Protein 8E04 (pdb70)

Organism: Homo sapiens (NCBI:txid9606)

B-factor: mean 88.17, std 40.88, range [30.74, 184.51]

Sequence (1343 aa):
KLQELDISDNKLTELPALFLHSFKSLNSLNVSRNNLKVFPDPWACPLKCCKASRNALECLPDKMAVFWKNHLKDVDFSENALKEVPLGLFQLDALMFLRLQGNQLAALPPQEKWTCRQLKTLDLSRNQLGVLEFPAFLSESLEVLCLNDNHLDTVPPSVCLLKSLSELYLGNNPGLRELPPELGQLGNLWQLDTEDLTISNVPAEIQKEGPKAMLSYLRAQLRKAEKCKLMKMIIVGPPRQGKSTLLEILQTGRAPQVVHGEATIRTTKWELQRPVESVEFNVWDIGGPASMATVNQCFFTDKALYVVVWNLALGEEAVANLQFWLLNIEAKAPNAVVLVVGTHLDLIVERIATLRAYVLALCRSPSGSRATGFPDITFKHLHEISCKSLEGQEGLRQLIFHVTCSMKDCQRLAGRLIPRSYLSLQEAVLAEQQRRSRDDDVQYLTDRQLEQLVEQTPDNDIKDYEDLQSAISFLIETGTLLHFYFLDPIWLSECLQRIFNIKKNGVIRAEDLRMLLVGTGFTQQTEEQYFQFLAKFEIALPVANDSYLLPHLLPSKPNTIQRVFKMSFVPVGFWQRFIARMLISLAEMDYSFTGNQRNRCSTFRVKRNQTIYWQEGLLVTFDGGYLSVESSDVNWKKKKSGGMKIVCQSEVRDFSAMAFITDHVNSLIDQWFPALTATESDGTPLMEQYVPCPVCEVQYFDMEDCVLTAIERDFISCPRHPDLPVPLQELVPELFMTDFPARLFLENSKLEHSEDEGSVLGQGGSGTVIYRARYQGQPVAVKRFHIDTMLRHLRATDAMKNFSEFRQEASMLHALQHPCIVALIGISIHPLCFALELAPLSSLNTVLSFIPLGHMLTQKIAYQIASGLAYLHKKNIIFCDLKSDNILVWSLDVKEHINIKLSDYGYDEKVDMFSYGMVLYELLSGQRAKKLSKGIRPVLGQPEEVQFRRLQALMMECWDTKPEKRPLALSVVSQMKDPTFATFMYELCCGKQTAFFSSQGQEYTVVFWDGKEESRNYTVVNTEKGLMEVQRMCCPGMKVSCQLQVQRSLWTATEDQKIYIYTLKPLNTPQQALDTPAVVTCFLAVPVSYLVLAGLADGLVAVFPVVRGTPKDSCSYLCSHTANRSKFSIADEDARQNPYPVKAMEVVNSGSEVWYSNGPGLLVIDCASLEICRRLEPYMAPSMVTSVVCSSEGRGEEVVWCLDDKANSLVMYHSTTYQLCARYFCGVPSPLRDMFPVRPQHLQAVKILAVRDLIWVPRRGGDVIVIGLEKDSGAQRGRVIAVLKARELTPHGVLVDAAVVAKDTVVCTFENENTEWCLAVWRGWGAREFDIFYQSYEELGRL

Radius of gyration: 42.94 Å; Cα contacts (8 Å, |Δi|>4): 2951; chains: 1; bounding box: 67×86×135 Å

Nearest PDB structures (foldseek):
  8e04-assembly1_A  TM=1.001E+00  e=0.000E+00  Homo sapiens
  8e06-assembly1_A  TM=9.915E-01  e=0.000E+00  Homo sapiens
  2ew1-assembly1_A  TM=8.074E-01  e=2.395E-07  Homo sapiens
  5lpn-assembly1_C  TM=7.850E-01  e=1.835E-06  Homo sapiens
  1z2c-assembly2_C-3  TM=7.187E-01  e=4.063E-06  Homo sapiens

InterPro domains:
  IPR000719 Protein kinase domain [PF00069] (1245-1517)
  IPR000719 Protein kinase domain [PS50011] (1242-1525)
  IPR000719 Protein kinase domain [SM00220] (1242-1525)
  IPR001611 Leucine-rich repeat [PF00560] (381-399)
  IPR001611 Leucine-rich repeat [PS51450] (303-324)
  IPR001611 Leucine-rich repeat [PS51450] (381-402)
  IPR001611 Leucine-rich repeat [PS51450] (549-570)
  IPR002110 Ankyrin repeat [SM00248] (119-148)
  IPR002110 Ankyrin repeat [SM00248] (152-182)
  IPR002110 Ankyrin repeat [SM00248] (193-223)
  IPR003591 Leucine-rich repeat, typical subtype [SM00369] (278-300)
  IPR003591 Leucine-rich repeat, typical subtype [SM00369] (301-324)
  IPR003591 Leucine-rich repeat, typical subtype [SM00369] (328-351)
  IPR003591 Leucine-rich repeat, typical subtype [SM00369] (379-401)
  IPR003591 Leucine-rich repeat, typical subtype [SM00369] (403-427)
  IPR003591 Leucine-rich repeat, typical subtype [SM00369] (472-493)
  IPR003591 Leucine-rich repeat, typical subtype [SM00369] (548-569)
  IPR003591 Leucine-rich repeat, typical subtype [SM00369] (570-594)
  IPR011009 Protein kinase-like domain superfamily [SSF56112] (1234-1518)
  IPR020859 Roc domain [PS51424] (632-826)

Solvent-accessible surface area: 60478 Å² total; per-residue (Å²): 181,63,93,104,20,101,40,51,126,103,186,8,64,122,7,70,22,154,131,4,54,69,25,143,45,0,49,18,0,32,0,14,168,21,74,0,121,94,6,0,68,3,9,54,6,60,0,106,12,0,62,0,26,125,8,23,0,102,82,18,34,90,63,2,16,87,65,0,98,92,80,2,99,29,0,28,2,8,71,11,32,2,106,124,11,6,46,4,2,0,56,0,69,23,0,48,95,0,70,2,33,13,8,90,1,59,64,25,19,72,54,131,118,7,44,0,118,89,0,69,24,3,22,0,2,115,3,91,0,25,68,5,125,9,0,59,42,1,11,147,16,0,81,38,0,11,0,35,59,12,121,9,92,42,5,0,96,19,0,18,98,0,102,38,0,34,28,11,68,8,0,59,0,98,26,0,155,77,7,26,39,82,3,0,63,0,61,79,7,148,68,24,30,31,120,102,19,73,15,93,35,6,55,67,114,31,71,168,97,10,31,118,22,4,6,57,44,0,76,21,62,57,23,165,23,80,113,19,65,23,5,0,0,0,0,1,5,16,86,202,9,19,16,28,28,0,13,36,0,1,68,58,13,158,51,32,133,115,76,98,55,145,35,12,4,82,58,42,135,5,101,4,121,127,100,63,104,42,1,62,0,28,0,3,9,6,16,19,58,67,52,2,16,6,6,6,4,24,2,11,16,60,46,1,0,0,1,0,0,3,17,0,44,85,7,75,92,0,1,46,75,0,44,41,25,0,4,4,0,29,47,70,1,87,78,17,17,2,0,0,0,0,7,54,26,64,106,73,146,132,86,27,63,60,1,65,57,99,0,26,58,33,1,66,26,117,96,39,67,110,7,112,30,8,2,62,0,36,136,150,31,10,34,18,2,0,37,132,80,40,104,27,16,131,28,0,77,93,19,0,4,99,6,0,29,67,33,132,67,108,136,92,3,5,9,33,94,11,20,80,4,20,41,13,0,15,92,25,0,67,55,18,36,92,102,21,53,192,76,137,53,30,7,41,0,38,88,144,61,1,68,82,34,4,120,146,18,106,143,3,49,4,156,105,152,110,28,23,58,42,0,5,52,8,0,36,24,0,9,10,1,5,107,57,46,10,11,19,10,64,32,0,3,89,0,2,45,100,1,45,98,30,177,157,92,0,53,13,121,0,98,81,0,66,131,91,2,101,43,19,51,18,58,114,134,38,40,114,52,6,16,109,11,0,36,108,5,16,9,0,27,77,24,95,97,92,5,24,4,0,6,29,41,11,42,85,159,122,122,59,10,65,6,10,0,16,2,43,46,79,6,71,26,1,22,36,16,1,0,0,37,0,15,42,14,1,42,100,51,104,57,3,6,16,29,48,165,140,52,138,20,13,12,3,186,34,126,67,83,101,29,62,46,32,58,68,0,1,61,0,23,13,81,43,6,104,1,13,0,72,39,50,95,22,70,60,166,178,111,147,21,22,3,1,84,0,36,0,53,4,121,117,106,44,6,6,0,3,3,2,0,4,50,30,1,59,39,0,9,99,93,22,4,20,2,6,76,17,30,64,31,86,32,45,26,2,30,29,31,9,1,23,4,64,77,35,184,127,32,49,15,34,3,31,56,0,0,30,18,0,29,134,161,43,108,28,50,0,107,153,24,87,117,116,70,1,38,0,87,70,0,3,6,20,5,10,12,44,42,20,59,93,181,6,58,15,100,76,95,112,19,106,47,60,101,81,144,56,30,48,46,13,110,18,47,35,60,3,31,0,17,115,2,124,27,123,56,119,73,4,0,0,7,53,9,68,80,137,93,127,119,90,58,122,98,4,71,49,0,39,136,23,6,38,46,0,7,28,17,0,24,12,9,63,40,6,124,36,20,0,2,6,33,25,51,0,0,6,17,50,38,14,0,1,0,2,61,33,11,101,66,56,11,0,78,95,43,42,156,67,19,66,32,33,22,25,10,0,2,6,0,0,17,1,0,1,13,0,0,17,40,0,27,165,84,111,2,20,0,28,45,1,80,5,51,6,0,8,0,58,23,69,71,48,113,91,68,35,0,0,20,0,0,12,6,45,120,99,57,50,61,1,1,34,29,0,0,40,0,0,15,3,0,0,30,10,133,162,93,172,68,38,97,124,38,92,51,18,133,28,23,114,24,42,74,3,24,0,65,22,0,28,40,4,0,101,84,0,5,45,80,148,68,146,142,27,17,102,3,121,54,0,20,72,62,0,143,61,15,11,0,0,0,0,8,0,24,9,79,10,21,134,1,59,20,21,26,35,10,163,22,92,70,15,3,0,0,0,3,24,18,141,79,136,55,10,18,2,2,9,0,22,1,88,119,5,102,53,114,39,108,109,59,69,1,80,28,59,62,2,41,13,17,16,28,4,69,134,7,0,0,1,0,3,74,57,63,74,0,58,4,9,40,30,189,97,1,95,101,52,109,78,69,7,93,11,78,19,47,1,47,24,23,15,37,0,93,110,90,66,19,0,0,0,0,1,40,82,2,36,0,0,5,0,61,3,60,182,0,71,10,107,118,75,31,53,108,15,45,1,39,81,4,0,141,83,109,64,102,6,65,95,162,38,43,70,11,61,105,21,39,0,105,14,15,47,28,0,60,118,10,47,16,0,0,0,2,2,3,1,0,0,0,0,0,44,23,96,76,60,69,1,58,107,30,8,86,2,15,157,38,91,12,57,0,34,5,8,20,21,15,64,115,53,259,63,96,28,8,0,3,0,0,0,60,118,48,13,12,0,1,1,6,22,1,79,57,49,93,54,4,6,113,19,108,3,8,27,116,84,8,101,117,48,75,13,102,10,186,117,154,117,43,43,2,31,82,3,10,38,3,101,61,4,3,0,0,0,6,86,32,10,18,0,2,0,0,4,62,54,165,60,119,78,55,77,70,0,62,1,24,0,34,0,114,9,156,36,6,103,113,46,32,48,3,47,39,1,14,39,6,20,178,70,6,0,0,2,0,8,56,24,158,108,60,80,10,5,0,1,0,4,41,3,15,0,33,153,36,0,85,16,2,58,70,7,12,77,44,12,67,182,107

GO terms:
  GO:0005515 protein binding (F, IPI)
  GO:0090263 positive regulation of canonical Wnt signaling pathway (P, IGI)
  GO:0042802 identical protein binding (F, IPI)
  GO:0005829 cytosol (C, IDA)

Structure (mmCIF, N/CA/C/O backbone):
data_8E04
#
_entry.id   8E04
#
_cell.length_a   1.00
_cell.length_b   1.00
_cell.length_c   1.00
_cell.angle_alpha   90.00
_cell.angle_beta   90.00
_cell.angle_gamma   90.00
#
_symmetry.space_group_name_H-M   'P 1'
#
loop_
_entity.id
_entity.type
_entity.pdbx_description
1 polymer 'Leucine-rich repeat serine/threonine-protein kinase 1'
2 non-polymer "GUANOSINE-5'-DIPHOSPHATE"
#
loop_
_atom_site.group_PDB
_atom_site.id
_atom_site.type_symbol
_atom_site.label_atom_id
_atom_site.label_alt_id
_atom_site.label_comp_id
_atom_site.label_asym_id
_atom_site.label_entity_id
_atom_site.label_seq_id
_atom_site.pdbx_PDB_ins_code
_atom_site.Cartn_x
_atom_site.Cartn_y
_atom_site.Cartn_z
_atom_site.occupancy
_atom_site.B_iso_or_equiv
_atom_site.auth_seq_id
_atom_site.auth_comp_id
_atom_site.auth_asym_id
_atom_site.auth_atom_id
_atom_site.pdbx_PDB_model_num
ATOM 1 N N . LYS A 1 362 ? 163.204 147.491 204.809 1.00 175.46 381 LYS A N 1
ATOM 2 C CA . LYS A 1 362 ? 163.181 148.943 204.690 1.00 175.46 381 LYS A CA 1
ATOM 3 C C . LYS A 1 362 ? 164.078 149.382 203.530 1.00 175.46 381 LYS A C 1
ATOM 4 O O . LYS A 1 362 ? 163.868 150.444 202.945 1.00 175.46 381 LYS A O 1
ATOM 10 N N . LEU A 1 363 ? 165.075 148.563 203.202 1.00 178.94 382 LEU A N 1
ATOM 11 C CA . LEU A 1 363 ? 165.991 148.896 202.120 1.00 178.94 382 LEU A CA 1
ATOM 12 C C . LEU A 1 363 ? 165.243 148.982 200.795 1.00 178.94 382 LEU A C 1
ATOM 13 O O . LEU A 1 363 ? 164.307 148.219 200.539 1.00 178.94 382 LEU A O 1
ATOM 18 N N . GLN A 1 364 ? 165.664 149.927 199.953 1.00 180.67 383 GLN A N 1
ATOM 19 C CA . GLN A 1 364 ? 165.050 150.139 198.647 1.00 180.67 383 GLN A CA 1
ATOM 20 C C . GLN A 1 364 ? 165.856 149.508 197.518 1.00 180.67 383 GLN A C 1
ATOM 21 O O . GLN A 1 364 ? 165.273 148.944 196.585 1.00 180.67 383 GLN A O 1
ATOM 27 N N . GLU A 1 365 ? 167.184 149.591 197.581 1.00 179.52 384 GLU A N 1
ATOM 28 C CA . GLU A 1 365 ? 168.068 149.058 196.548 1.00 179.52 384 GLU A CA 1
ATOM 29 C C . GLU A 1 365 ? 169.075 148.128 197.209 1.00 179.52 384 GLU A C 1
ATOM 30 O O . GLU A 1 365 ? 169.819 148.549 198.100 1.00 179.52 384 GLU A O 1
ATOM 36 N N . LEU A 1 366 ? 169.100 146.872 196.768 1.00 176.17 385 LEU A N 1
ATOM 37 C CA . LEU A 1 366 ? 170.014 145.856 197.286 1.00 176.17 385 LEU A CA 1
ATOM 38 C C . LEU A 1 366 ? 170.948 145.457 196.148 1.00 176.17 385 LEU A C 1
ATOM 39 O O . LEU A 1 366 ? 170.502 144.943 195.118 1.00 176.17 385 LEU A O 1
ATOM 44 N N . ASP A 1 367 ? 172.243 145.694 196.340 1.00 168.84 386 ASP A N 1
ATOM 45 C CA . ASP A 1 367 ? 173.267 145.410 195.337 1.00 168.84 386 ASP A CA 1
ATOM 46 C C . ASP A 1 367 ? 174.308 144.489 195.965 1.00 168.84 386 ASP A C 1
ATOM 47 O O . ASP A 1 367 ? 175.257 144.955 196.602 1.00 168.84 386 ASP A O 1
ATOM 52 N N . ILE A 1 368 ? 174.125 143.184 195.781 1.00 168.65 387 ILE A N 1
ATOM 53 C CA . ILE A 1 368 ? 175.083 142.173 196.219 1.00 168.65 387 ILE A CA 1
ATOM 54 C C . ILE A 1 368 ? 175.704 141.605 194.951 1.00 168.65 387 ILE A C 1
ATOM 55 O O . ILE A 1 368 ? 175.063 140.838 194.223 1.00 168.65 387 ILE A O 1
ATOM 60 N N . SER A 1 369 ? 176.950 141.982 194.678 1.00 165.28 388 SER A N 1
ATOM 61 C CA . SER A 1 369 ? 177.635 141.536 193.476 1.00 165.28 388 SER A CA 1
ATOM 62 C C . SER A 1 369 ? 179.133 141.530 193.734 1.00 165.28 388 SER A C 1
ATOM 63 O O . SER A 1 369 ? 179.656 142.349 194.494 1.00 165.28 388 SER A O 1
ATOM 66 N N . ASP A 1 370 ? 179.819 140.593 193.081 1.00 167.17 389 ASP A N 1
ATOM 67 C CA . ASP A 1 370 ? 181.263 140.429 193.227 1.00 167.17 389 ASP A CA 1
ATOM 68 C C . ASP A 1 370 ? 181.629 140.231 194.698 1.00 167.17 389 ASP A C 1
ATOM 69 O O . ASP A 1 370 ? 182.398 140.992 195.288 1.00 167.17 389 ASP A O 1
ATOM 74 N N . ASN A 1 371 ? 181.047 139.195 195.298 1.00 165.79 390 ASN A N 1
ATOM 75 C CA . ASN A 1 371 ? 181.252 138.911 196.710 1.00 165.79 390 ASN A CA 1
ATOM 76 C C . ASN A 1 371 ? 181.009 137.427 196.954 1.00 165.79 390 ASN A C 1
ATOM 77 O O . ASN A 1 371 ? 180.580 136.689 196.062 1.00 165.79 390 ASN A O 1
ATOM 82 N N . LYS A 1 372 ? 181.286 136.995 198.185 1.00 163.03 391 LYS A N 1
ATOM 83 C CA . LYS A 1 372 ? 181.141 135.592 198.576 1.00 163.03 391 LYS A CA 1
ATOM 84 C C . LYS A 1 372 ? 179.671 135.300 198.880 1.00 163.03 391 LYS A C 1
ATOM 85 O O . LYS A 1 372 ? 179.225 135.264 200.029 1.00 163.03 391 LYS A O 1
ATOM 91 N N . LEU A 1 373 ? 178.912 135.082 197.809 1.00 167.42 392 LEU A N 1
ATOM 92 C CA . LEU A 1 373 ? 177.490 134.772 197.892 1.00 167.42 392 LEU A CA 1
ATOM 93 C C . LEU A 1 373 ? 177.223 133.426 197.232 1.00 167.42 392 LEU A C 1
ATOM 94 O O . LEU A 1 373 ? 177.271 133.313 196.002 1.00 167.42 392 LEU A O 1
ATOM 99 N N . THR A 1 374 ? 176.949 132.413 198.055 1.00 168.71 393 THR A N 1
ATOM 100 C CA . THR A 1 374 ? 176.432 131.133 197.586 1.00 168.71 393 THR A CA 1
ATOM 101 C C . THR A 1 374 ? 175.051 130.910 198.188 1.00 168.71 393 THR A C 1
ATOM 102 O O . THR A 1 374 ? 174.087 130.627 197.469 1.00 168.71 393 THR A O 1
ATOM 106 N N . GLU A 1 375 ? 174.958 131.039 199.509 1.00 168.64 394 GLU A N 1
ATOM 107 C CA . GLU A 1 375 ? 173.693 130.994 200.229 1.00 168.64 394 GLU A CA 1
ATOM 108 C C . GLU A 1 375 ? 173.365 132.404 200.697 1.00 168.64 394 GLU A C 1
ATOM 109 O O . GLU A 1 375 ? 174.203 133.066 201.319 1.00 168.64 394 GLU A O 1
ATOM 115 N N . LEU A 1 376 ? 172.148 132.855 200.401 1.00 170.96 395 LEU A N 1
ATOM 116 C CA . LEU A 1 376 ? 171.712 134.193 200.752 1.00 170.96 395 LEU A CA 1
ATOM 117 C C . LEU A 1 376 ? 170.808 134.153 201.981 1.00 170.96 395 LEU A C 1
ATOM 118 O O . LEU A 1 376 ? 169.952 133.266 202.080 1.00 170.96 395 LEU A O 1
ATOM 123 N N . PRO A 1 377 ? 170.954 135.089 202.935 1.00 174.11 396 PRO A N 1
ATOM 124 C CA . PRO A 1 377 ? 169.999 135.088 204.065 1.00 174.11 396 PRO A CA 1
ATOM 125 C C . PRO A 1 377 ? 168.628 135.593 203.633 1.00 174.11 396 PRO A C 1
ATOM 126 O O . PRO A 1 377 ? 168.235 136.740 203.872 1.00 174.11 396 PRO A O 1
ATOM 130 N N . ALA A 1 378 ? 167.879 134.710 202.966 1.00 176.36 397 ALA A N 1
ATOM 131 C CA . ALA A 1 378 ? 166.598 135.104 202.385 1.00 176.36 397 ALA A CA 1
ATOM 132 C C . ALA A 1 378 ? 165.627 135.589 203.453 1.00 176.36 397 ALA A C 1
ATOM 133 O O . ALA A 1 378 ? 164.814 136.485 203.200 1.00 176.36 397 ALA A O 1
ATOM 135 N N . LEU A 1 379 ? 165.694 135.010 204.653 1.00 178.89 398 LEU A N 1
ATOM 136 C CA . LEU A 1 379 ? 164.834 135.474 205.735 1.00 178.89 398 LEU A CA 1
ATOM 137 C C . LEU A 1 379 ? 165.131 136.922 206.094 1.00 178.89 398 LEU A C 1
ATOM 138 O O . LEU A 1 379 ? 164.206 137.708 206.327 1.00 178.89 398 LEU A O 1
ATOM 143 N N . PHE A 1 380 ? 166.411 137.294 206.140 1.00 180.04 399 PHE A N 1
ATOM 144 C CA . PHE A 1 380 ? 166.773 138.682 206.405 1.00 180.04 399 PHE A CA 1
ATOM 145 C C . PHE A 1 380 ? 166.293 139.592 205.281 1.00 180.04 399 PHE A C 1
ATOM 146 O O . PHE A 1 380 ? 165.832 140.712 205.529 1.00 180.04 399 PHE A O 1
ATOM 154 N N . LEU A 1 381 ? 166.391 139.124 204.034 1.00 177.47 400 LEU A N 1
ATOM 155 C CA . LEU A 1 381 ? 165.938 139.931 202.906 1.00 177.47 400 LEU A CA 1
ATOM 156 C C . LEU A 1 381 ? 164.428 140.121 202.918 1.00 177.47 400 LEU A C 1
ATOM 157 O O . LEU A 1 381 ? 163.931 141.155 202.455 1.00 177.47 400 LEU A O 1
ATOM 162 N N . HIS A 1 382 ? 163.682 139.138 203.430 1.00 179.47 401 HIS A N 1
ATOM 163 C CA . HIS A 1 382 ? 162.226 139.225 203.416 1.00 179.47 401 HIS A CA 1
ATOM 164 C C . HIS A 1 382 ? 161.711 140.424 204.199 1.00 179.47 401 HIS A C 1
ATOM 165 O O . HIS A 1 382 ? 160.614 140.914 203.910 1.00 179.47 401 HIS A O 1
ATOM 172 N N . SER A 1 383 ? 162.475 140.911 205.177 1.00 184.51 402 SER A N 1
ATOM 173 C CA . SER A 1 383 ? 162.105 142.131 205.880 1.00 184.51 402 SER A CA 1
ATOM 174 C C . SER A 1 383 ? 162.150 143.359 204.981 1.00 184.51 402 SER A C 1
ATOM 175 O O . SER A 1 383 ? 161.539 144.379 205.319 1.00 184.51 402 SER A O 1
ATOM 178 N N . PHE A 1 384 ? 162.853 143.287 203.848 1.00 181.53 403 PHE A N 1
ATOM 179 C CA . PHE A 1 384 ? 162.988 144.426 202.940 1.00 181.53 403 PHE A CA 1
ATOM 180 C C . PHE A 1 384 ? 161.752 144.506 202.043 1.00 181.53 403 PHE A C 1
ATOM 181 O O . PHE A 1 384 ? 161.761 144.137 200.867 1.00 181.53 403 PHE A O 1
ATOM 189 N N . LYS A 1 385 ? 160.663 145.004 202.629 1.00 184.47 404 LYS A N 1
ATOM 190 C CA . LYS A 1 385 ? 159.435 145.202 201.871 1.00 184.47 404 LYS A CA 1
ATOM 191 C C . LYS A 1 385 ? 159.480 146.439 200.983 1.00 184.47 404 LYS A C 1
ATOM 192 O O . LYS A 1 385 ? 158.576 146.618 200.159 1.00 184.47 404 LYS A O 1
ATOM 198 N N . SER A 1 386 ? 160.500 147.287 201.123 1.00 181.86 405 SER A N 1
ATOM 199 C CA . SER A 1 386 ? 160.603 148.522 200.358 1.00 181.86 405 SER A CA 1
ATOM 200 C C . SER A 1 386 ? 161.450 148.385 199.099 1.00 181.86 405 SER A C 1
ATOM 201 O O . SER A 1 386 ? 161.677 149.391 198.417 1.00 181.86 405 SER A O 1
ATOM 204 N N . LEU A 1 387 ? 161.923 147.183 198.775 1.00 180.79 406 LEU A N 1
ATOM 205 C CA . LEU A 1 387 ? 162.833 147.019 197.648 1.00 180.79 406 LEU A CA 1
ATOM 206 C C . LEU A 1 387 ? 162.161 147.395 196.336 1.00 180.79 406 LEU A C 1
ATOM 207 O O . LEU A 1 387 ? 160.998 147.057 196.098 1.00 180.79 406 LEU A O 1
ATOM 212 N N . ASN A 1 388 ? 162.909 148.100 195.484 1.00 179.62 407 ASN A N 1
ATOM 213 C CA . ASN A 1 388 ? 162.524 148.323 194.099 1.00 179.62 407 ASN A CA 1
ATOM 214 C C . ASN A 1 388 ? 163.479 147.685 193.104 1.00 179.62 407 ASN A C 1
ATOM 215 O O . ASN A 1 388 ? 163.079 147.440 191.963 1.00 179.62 407 ASN A O 1
ATOM 220 N N . SER A 1 389 ? 164.717 147.403 193.507 1.00 177.29 408 SER A N 1
ATOM 221 C CA . SER A 1 389 ? 165.713 146.783 192.636 1.00 177.29 408 SER A CA 1
ATOM 222 C C . SER A 1 389 ? 166.399 145.672 193.415 1.00 177.29 408 SER A C 1
ATOM 223 O O . SER A 1 389 ? 167.083 145.940 194.408 1.00 177.29 408 SER A O 1
ATOM 226 N N . LEU A 1 390 ? 166.218 144.433 192.966 1.00 175.45 409 LEU A N 1
ATOM 227 C CA . LEU A 1 390 ? 166.879 143.269 193.543 1.00 175.45 409 LEU A CA 1
ATOM 228 C C . LEU A 1 390 ? 168.000 142.850 192.603 1.00 175.45 409 LEU A C 1
ATOM 229 O O . LEU A 1 390 ? 167.737 142.393 191.484 1.00 175.45 409 LEU A O 1
ATOM 234 N N . ASN A 1 391 ? 169.242 143.004 193.058 1.00 169.01 410 ASN A N 1
ATOM 235 C CA . ASN A 1 391 ? 170.428 142.712 192.254 1.00 169.01 410 ASN A CA 1
ATOM 236 C C . ASN A 1 391 ? 171.306 141.742 193.036 1.00 169.01 410 ASN A C 1
ATOM 237 O O . ASN A 1 391 ? 171.963 142.132 194.006 1.00 169.01 410 ASN A O 1
ATOM 242 N N . VAL A 1 392 ? 171.306 140.478 192.613 1.00 167.32 411 VAL A N 1
ATOM 243 C CA . VAL A 1 392 ? 172.159 139.451 193.201 1.00 167.32 411 VAL A CA 1
ATOM 244 C C . VAL A 1 392 ? 173.026 138.851 192.102 1.00 167.32 411 VAL A C 1
ATOM 245 O O . VAL A 1 392 ? 173.406 137.677 192.166 1.00 167.32 411 VAL A O 1
ATOM 249 N N . SER A 1 393 ? 173.347 139.654 191.092 1.00 165.66 412 SER A N 1
ATOM 250 C CA . SER A 1 393 ? 174.114 139.170 189.957 1.00 165.66 412 SER A CA 1
ATOM 251 C C . SER A 1 393 ? 175.607 139.161 190.276 1.00 165.66 412 SER A C 1
ATOM 252 O O . SER A 1 393 ? 176.062 139.725 191.275 1.00 165.66 412 SER A O 1
ATOM 255 N N . ARG A 1 394 ? 176.370 138.504 189.401 1.00 163.47 413 ARG A N 1
ATOM 256 C CA . ARG A 1 394 ? 177.823 138.396 189.532 1.00 163.47 413 ARG A CA 1
ATOM 257 C C . ARG A 1 394 ? 178.204 137.766 190.873 1.00 163.47 413 ARG A C 1
ATOM 258 O O . ARG A 1 394 ? 178.895 138.364 191.701 1.00 163.47 413 ARG A O 1
ATOM 266 N N . ASN A 1 395 ? 177.738 136.540 191.073 1.00 164.82 414 ASN A N 1
ATOM 267 C CA . ASN A 1 395 ? 177.992 135.807 192.308 1.00 164.82 414 ASN A CA 1
ATOM 268 C C . ASN A 1 395 ? 178.045 134.322 191.966 1.00 164.82 414 ASN A C 1
ATOM 269 O O . ASN A 1 395 ? 178.098 133.933 190.795 1.00 164.82 414 ASN A O 1
ATOM 274 N N . ASN A 1 396 ? 178.053 133.481 193.003 1.00 166.60 415 ASN A N 1
ATOM 275 C CA . ASN A 1 396 ? 177.885 132.039 192.873 1.00 166.60 415 ASN A CA 1
ATOM 276 C C . ASN A 1 396 ? 176.591 131.601 193.546 1.00 166.60 415 ASN A C 1
ATOM 277 O O . ASN A 1 396 ? 176.529 130.529 194.154 1.00 166.60 415 ASN A O 1
ATOM 282 N N . LEU A 1 397 ? 175.554 132.431 193.450 1.00 167.99 416 LEU A N 1
ATOM 283 C CA . LEU A 1 397 ? 174.296 132.158 194.132 1.00 167.99 416 LEU A CA 1
ATOM 284 C C . LEU A 1 397 ? 173.694 130.846 193.648 1.00 167.99 416 LEU A C 1
ATOM 285 O O . LEU A 1 397 ? 173.591 130.604 192.442 1.00 167.99 416 LEU A O 1
ATOM 290 N N . LYS A 1 398 ? 173.294 130.003 194.600 1.00 164.91 417 LYS A N 1
ATOM 291 C CA . LYS A 1 398 ? 172.674 128.717 194.310 1.00 164.91 417 LYS A CA 1
ATOM 292 C C . LYS A 1 398 ? 171.213 128.641 194.722 1.00 164.91 417 LYS A C 1
ATOM 293 O O . LYS A 1 398 ? 170.430 127.978 194.040 1.00 164.91 417 LYS A O 1
ATOM 299 N N . VAL A 1 399 ? 170.834 129.298 195.814 1.00 167.40 418 VAL A N 1
ATOM 300 C CA . VAL A 1 399 ? 169.457 129.343 196.294 1.00 167.40 418 VAL A CA 1
ATOM 301 C C . VAL A 1 399 ? 168.977 130.785 196.189 1.00 167.40 418 VAL A C 1
ATOM 302 O O . VAL A 1 399 ? 169.338 131.632 197.015 1.00 167.40 418 VAL A O 1
ATOM 306 N N . PHE A 1 400 ? 168.164 131.067 195.176 1.00 171.83 419 PHE A N 1
ATOM 307 C CA . PHE A 1 400 ? 167.587 132.395 195.039 1.00 171.83 419 PHE A CA 1
ATOM 308 C C . PHE A 1 400 ? 166.635 132.620 196.215 1.00 171.83 419 PHE A C 1
ATOM 309 O O . PHE A 1 400 ? 165.910 131.695 196.597 1.00 171.83 419 PHE A O 1
ATOM 317 N N . PRO A 1 401 ? 166.633 133.801 196.843 1.00 173.60 420 PRO A N 1
ATOM 318 C CA . PRO A 1 401 ? 165.717 134.005 197.976 1.00 173.60 420 PRO A CA 1
ATOM 319 C C . PRO A 1 401 ? 164.263 133.816 197.571 1.00 173.60 420 PRO A C 1
ATOM 320 O O . PRO A 1 401 ? 163.829 134.286 196.517 1.00 173.60 420 PRO A O 1
ATOM 324 N N . ASP A 1 402 ? 163.508 133.135 198.426 1.00 173.98 421 ASP A N 1
ATOM 325 C CA . ASP A 1 402 ? 162.112 132.869 198.131 1.00 173.98 421 ASP A CA 1
ATOM 326 C C . ASP A 1 402 ? 161.353 134.197 198.041 1.00 173.98 421 ASP A C 1
ATOM 327 O O . ASP A 1 402 ? 161.504 135.039 198.936 1.00 173.98 421 ASP A O 1
ATOM 332 N N . PRO A 1 403 ? 160.555 134.431 196.986 1.00 175.09 422 PRO A N 1
ATOM 333 C CA . PRO A 1 403 ? 159.976 135.767 196.779 1.00 175.09 422 PRO A CA 1
ATOM 334 C C . PRO A 1 403 ? 159.162 136.259 197.967 1.00 175.09 422 PRO A C 1
ATOM 335 O O . PRO A 1 403 ? 158.612 135.474 198.743 1.00 175.09 422 PRO A O 1
ATOM 339 N N . TRP A 1 404 ? 159.090 137.583 198.095 1.00 178.56 423 TRP A N 1
ATOM 340 C CA . TRP A 1 404 ? 158.429 138.226 199.220 1.00 178.56 423 TRP A CA 1
ATOM 341 C C . TRP A 1 404 ? 157.810 139.533 198.755 1.00 178.56 423 TRP A C 1
ATOM 342 O O . TRP A 1 404 ? 158.154 140.065 197.696 1.00 178.56 423 TRP A O 1
ATOM 353 N N . ALA A 1 405 ? 156.891 140.049 199.568 1.00 181.88 424 ALA A N 1
ATOM 354 C CA . ALA A 1 405 ? 156.188 141.273 199.216 1.00 181.88 424 ALA A CA 1
ATOM 355 C C . ALA A 1 405 ? 157.139 142.462 199.238 1.00 181.88 424 ALA A C 1
ATOM 356 O O . ALA A 1 405 ? 157.510 142.960 200.304 1.00 181.88 424 ALA A O 1
ATOM 358 N N . CYS A 1 406 ? 157.531 142.914 198.052 1.00 182.88 425 CYS A N 1
ATOM 359 C CA . CYS A 1 406 ? 158.332 144.120 197.902 1.00 182.88 425 CYS A CA 1
ATOM 360 C C . CYS A 1 406 ? 158.222 144.595 196.456 1.00 182.88 425 CYS A C 1
ATOM 361 O O . CYS A 1 406 ? 158.348 143.781 195.532 1.00 182.88 425 CYS A O 1
ATOM 364 N N . PRO A 1 407 ? 157.989 145.894 196.206 1.00 182.54 426 PRO A N 1
ATOM 365 C CA . PRO A 1 407 ? 157.670 146.320 194.837 1.00 182.54 426 PRO A CA 1
ATOM 366 C C . PRO A 1 407 ? 158.891 146.402 193.934 1.00 182.54 426 PRO A C 1
ATOM 367 O O . PRO A 1 407 ? 159.295 147.492 193.518 1.00 182.54 426 PRO A O 1
ATOM 371 N N . LEU A 1 408 ? 159.486 145.252 193.622 1.00 178.86 427 LEU A N 1
ATOM 372 C CA . LEU A 1 408 ? 160.627 145.222 192.717 1.00 178.86 427 LEU A CA 1
ATOM 373 C C . LEU A 1 408 ? 160.219 145.720 191.338 1.00 178.86 427 LEU A C 1
ATOM 374 O O . LEU A 1 408 ? 159.211 145.276 190.783 1.00 178.86 427 LEU A O 1
ATOM 379 N N . LYS A 1 409 ? 161.006 146.645 190.783 1.00 175.42 428 LYS A N 1
ATOM 380 C CA . LYS A 1 409 ? 160.860 146.986 189.374 1.00 175.42 428 LYS A CA 1
ATOM 381 C C . LYS A 1 409 ? 161.703 146.069 188.499 1.00 175.42 428 LYS A C 1
ATOM 382 O O . LYS A 1 409 ? 161.328 145.794 187.355 1.00 175.42 428 LYS A O 1
ATOM 388 N N . CYS A 1 410 ? 162.828 145.583 189.021 1.00 174.34 429 CYS A N 1
ATOM 389 C CA . CYS A 1 410 ? 163.723 144.713 188.277 1.00 174.34 429 CYS A CA 1
ATOM 390 C C . CYS A 1 410 ? 164.252 143.624 189.197 1.00 174.34 429 CYS A C 1
ATOM 391 O O . CYS A 1 410 ? 164.302 143.792 190.419 1.00 174.34 429 CYS A O 1
ATOM 394 N N . CYS A 1 411 ? 164.646 142.503 188.596 1.00 171.24 430 CYS A N 1
ATOM 395 C CA . CYS A 1 411 ? 165.208 141.365 189.322 1.00 171.24 430 CYS A CA 1
ATOM 396 C C . CYS A 1 411 ? 166.421 140.875 188.537 1.00 171.24 430 CYS A C 1
ATOM 397 O O . CYS A 1 411 ? 166.284 140.076 187.606 1.00 171.24 430 CYS A O 1
ATOM 400 N N . LYS A 1 412 ? 167.603 141.353 188.916 1.00 168.44 431 LYS A N 1
ATOM 401 C CA . LYS A 1 412 ? 168.853 140.993 188.256 1.00 168.44 431 LYS A CA 1
ATOM 402 C C . LYS A 1 412 ? 169.507 139.871 189.054 1.00 168.44 431 LYS A C 1
ATOM 403 O O . LYS A 1 412 ? 170.004 140.096 190.162 1.00 168.44 431 LYS A O 1
ATOM 409 N N . ALA A 1 413 ? 169.499 138.666 188.492 1.00 164.95 432 ALA A N 1
ATOM 410 C CA . ALA A 1 413 ? 170.110 137.508 189.133 1.00 164.95 432 ALA A CA 1
ATOM 411 C C . ALA A 1 413 ? 170.915 136.726 188.099 1.00 164.95 432 ALA A C 1
ATOM 412 O O . ALA A 1 413 ? 170.914 135.494 188.074 1.00 164.95 432 ALA A O 1
ATOM 414 N N . SER A 1 414 ? 171.618 137.444 187.231 1.00 165.30 433 SER A N 1
ATOM 415 C CA . SER A 1 414 ? 172.419 136.844 186.176 1.00 165.30 433 SER A CA 1
ATOM 416 C C . SER A 1 414 ? 173.816 136.511 186.688 1.00 165.30 433 SER A C 1
ATOM 417 O O . SER A 1 414 ? 174.284 137.047 187.693 1.00 165.30 433 SER A O 1
ATOM 420 N N . ARG A 1 415 ? 174.486 135.615 185.966 1.00 163.98 434 ARG A N 1
ATOM 421 C CA . ARG A 1 415 ? 175.861 135.226 186.272 1.00 163.98 434 ARG A CA 1
ATOM 422 C C . ARG A 1 415 ? 175.957 134.673 187.694 1.00 163.98 434 ARG A C 1
ATOM 423 O O . ARG A 1 415 ? 176.565 135.267 188.587 1.00 163.98 434 ARG A O 1
ATOM 431 N N . ASN A 1 416 ? 175.306 133.536 187.909 1.00 166.84 435 ASN A N 1
ATOM 432 C CA . ASN A 1 416 ? 175.372 132.836 189.188 1.00 166.84 435 ASN A CA 1
ATOM 433 C C . ASN A 1 416 ? 175.100 131.358 188.926 1.00 166.84 435 ASN A C 1
ATOM 434 O O . ASN A 1 416 ? 174.980 130.918 187.777 1.00 166.84 435 ASN A O 1
ATOM 439 N N . ALA A 1 417 ? 174.997 130.576 190.002 1.00 165.08 436 ALA A N 1
ATOM 440 C CA . ALA A 1 417 ? 174.850 129.127 189.926 1.00 165.08 436 ALA A CA 1
ATOM 441 C C . ALA A 1 417 ? 173.406 128.689 190.155 1.00 165.08 436 ALA A C 1
ATOM 442 O O . ALA A 1 417 ? 173.155 127.551 190.557 1.00 165.08 436 ALA A O 1
ATOM 444 N N . LEU A 1 418 ? 172.448 129.578 189.907 1.00 166.53 437 LEU A N 1
ATOM 445 C CA . LEU A 1 418 ? 171.047 129.228 190.093 1.00 166.53 437 LEU A CA 1
ATOM 446 C C . LEU A 1 418 ? 170.635 128.141 189.109 1.00 166.53 437 LEU A C 1
ATOM 447 O O . LEU A 1 418 ? 170.749 128.306 187.891 1.00 166.53 437 LEU A O 1
ATOM 452 N N . GLU A 1 419 ? 170.143 127.025 189.648 1.00 160.56 438 GLU A N 1
ATOM 453 C CA . GLU A 1 419 ? 169.695 125.900 188.838 1.00 160.56 438 GLU A CA 1
ATOM 454 C C . GLU A 1 419 ? 168.191 125.872 188.631 1.00 160.56 438 GLU A C 1
ATOM 455 O O . GLU A 1 419 ? 167.729 125.382 187.596 1.00 160.56 438 GLU A O 1
ATOM 461 N N . CYS A 1 420 ? 167.417 126.376 189.587 1.00 162.98 439 CYS A N 1
ATOM 462 C CA . CYS A 1 420 ? 165.969 126.396 189.449 1.00 162.98 439 CYS A CA 1
ATOM 463 C C . CYS A 1 420 ? 165.409 127.501 190.326 1.00 162.98 439 CYS A C 1
ATOM 464 O O . CYS A 1 420 ? 166.050 127.938 191.286 1.00 162.98 439 CYS A O 1
ATOM 467 N N . LEU A 1 421 ? 164.207 127.941 189.982 1.00 166.49 440 LEU A N 1
ATOM 468 C CA . LEU A 1 421 ? 163.497 128.996 190.680 1.00 166.49 440 LEU A CA 1
ATOM 469 C C . LEU A 1 421 ? 162.198 128.459 191.275 1.00 166.49 440 LEU A C 1
ATOM 470 O O . LEU A 1 421 ? 161.690 127.422 190.836 1.00 166.49 440 LEU A O 1
ATOM 475 N N . PRO A 1 422 ? 161.634 129.128 192.280 1.00 168.78 441 PRO A N 1
ATOM 476 C CA . PRO A 1 422 ? 160.340 128.697 192.815 1.00 168.78 441 PRO A CA 1
ATOM 477 C C . PRO A 1 422 ? 159.178 129.234 191.996 1.00 168.78 441 PRO A C 1
ATOM 478 O O . PRO A 1 422 ? 159.315 130.177 191.213 1.00 168.78 441 PRO A O 1
ATOM 482 N N . ASP A 1 423 ? 158.014 128.613 192.192 1.00 167.65 442 ASP A N 1
ATOM 483 C CA . ASP A 1 423 ? 156.779 129.048 191.542 1.00 167.65 442 ASP A CA 1
ATOM 484 C C . ASP A 1 423 ? 156.089 130.111 192.401 1.00 167.65 442 ASP A C 1
ATOM 485 O O . ASP A 1 423 ? 154.959 129.955 192.862 1.00 167.65 442 ASP A O 1
ATOM 490 N N . LYS A 1 424 ? 156.816 131.210 192.619 1.00 171.72 443 LYS A N 1
ATOM 491 C CA . LYS A 1 424 ? 156.370 132.282 193.498 1.00 171.72 443 LYS A CA 1
ATOM 492 C C . LYS A 1 424 ? 156.624 133.682 192.953 1.00 171.72 443 LYS A C 1
ATOM 493 O O . LYS A 1 424 ? 156.344 134.651 193.668 1.00 171.72 443 LYS A O 1
ATOM 499 N N . MET A 1 425 ? 157.145 133.828 191.729 1.00 169.59 444 MET A N 1
ATOM 500 C CA . MET A 1 425 ? 157.309 135.162 191.155 1.00 169.59 444 MET A CA 1
ATOM 501 C C . MET A 1 425 ? 155.972 135.876 191.026 1.00 169.59 444 MET A C 1
ATOM 502 O O . MET A 1 425 ? 155.833 137.035 191.433 1.00 169.59 444 MET A O 1
ATOM 507 N N . ALA A 1 426 ? 154.971 135.191 190.475 1.00 172.61 445 ALA A N 1
ATOM 508 C CA . ALA A 1 426 ? 153.659 135.772 190.235 1.00 172.61 445 ALA A CA 1
ATOM 509 C C . ALA A 1 426 ? 152.773 135.742 191.474 1.00 172.61 445 ALA A C 1
ATOM 510 O O . ALA A 1 426 ? 151.573 136.019 191.376 1.00 172.61 445 ALA A O 1
ATOM 512 N N . VAL A 1 427 ? 153.334 135.396 192.629 1.00 173.60 446 VAL A N 1
ATOM 513 C CA . VAL A 1 427 ? 152.599 135.440 193.887 1.00 173.60 446 VAL A CA 1
ATOM 514 C C . VAL A 1 427 ? 152.777 136.784 194.580 1.00 173.60 446 VAL A C 1
ATOM 515 O O . VAL A 1 427 ? 151.829 137.317 195.161 1.00 173.60 446 VAL A O 1
ATOM 519 N N . PHE A 1 428 ? 153.987 137.343 194.522 1.00 176.43 447 PHE A N 1
ATOM 520 C CA . PHE A 1 428 ? 154.305 138.625 195.140 1.00 176.43 447 PHE A CA 1
ATOM 521 C C . PHE A 1 428 ? 154.635 139.719 194.140 1.00 176.43 447 PHE A C 1
ATOM 522 O O . PHE A 1 428 ? 154.207 140.860 194.331 1.00 176.43 447 PHE A O 1
ATOM 530 N N . TRP A 1 429 ? 155.380 139.400 193.082 1.00 176.62 448 TRP A N 1
ATOM 531 C CA . TRP A 1 429 ? 155.906 140.393 192.154 1.00 176.62 448 TRP A CA 1
ATOM 532 C C . TRP A 1 429 ? 155.121 140.456 190.849 1.00 176.62 448 TRP A C 1
ATOM 533 O O . TRP A 1 429 ? 155.596 141.059 189.882 1.00 176.62 448 TRP A O 1
ATOM 544 N N . LYS A 1 430 ? 153.929 139.854 190.802 1.00 174.79 449 LYS A N 1
ATOM 545 C CA . LYS A 1 430 ? 153.141 139.832 189.574 1.00 174.79 449 LYS A CA 1
ATOM 546 C C . LYS A 1 430 ? 152.811 141.228 189.064 1.00 174.79 449 LYS A C 1
ATOM 547 O O . LYS A 1 430 ? 152.716 141.423 187.847 1.00 174.79 449 LYS A O 1
ATOM 553 N N . ASN A 1 431 ? 152.641 142.199 189.963 1.00 177.98 450 ASN A N 1
ATOM 554 C CA . ASN A 1 431 ? 152.157 143.528 189.606 1.00 177.98 450 ASN A CA 1
ATOM 555 C C . ASN A 1 431 ? 153.229 144.606 189.710 1.00 177.98 450 ASN A C 1
ATOM 556 O O . ASN A 1 431 ? 152.907 145.792 189.564 1.00 177.98 450 ASN A O 1
ATOM 561 N N . HIS A 1 432 ? 154.488 144.237 189.953 1.00 179.39 451 HIS A N 1
ATOM 562 C CA . HIS A 1 432 ? 155.565 145.209 190.134 1.00 179.39 451 HIS A CA 1
ATOM 563 C C . HIS A 1 432 ? 156.774 144.951 189.248 1.00 179.39 451 HIS A C 1
ATOM 564 O O . HIS A 1 432 ? 157.384 145.906 188.760 1.00 179.39 451 HIS A O 1
ATOM 571 N N . LEU A 1 433 ? 157.137 143.691 189.027 1.00 173.27 452 LEU A N 1
ATOM 572 C CA . LEU A 1 433 ? 158.419 143.341 188.423 1.00 173.27 452 LEU A CA 1
ATOM 573 C C . LEU A 1 433 ? 158.272 143.311 186.906 1.00 173.27 452 LEU A C 1
ATOM 574 O O . LEU A 1 433 ? 157.440 142.570 186.372 1.00 173.27 452 LEU A O 1
ATOM 579 N N . LYS A 1 434 ? 159.086 144.114 186.213 1.00 169.65 453 LYS A N 1
ATOM 580 C CA . LYS A 1 434 ? 159.068 144.179 184.755 1.00 169.65 453 LYS A CA 1
ATOM 581 C C . LYS A 1 434 ? 160.355 143.688 184.106 1.00 169.65 453 LYS A C 1
ATOM 582 O O . LYS A 1 434 ? 160.289 142.997 183.085 1.00 169.65 453 LYS A O 1
ATOM 588 N N . ASP A 1 435 ? 161.518 144.018 184.666 1.00 171.12 454 ASP A N 1
ATOM 589 C CA . ASP A 1 435 ? 162.811 143.670 184.078 1.00 171.12 454 ASP A CA 1
ATOM 590 C C . ASP A 1 435 ? 163.347 142.451 184.822 1.00 171.12 454 ASP A C 1
ATOM 591 O O . ASP A 1 435 ? 163.718 142.541 185.995 1.00 171.12 454 ASP A O 1
ATOM 596 N N . VAL A 1 436 ? 163.411 141.316 184.135 1.00 167.43 455 VAL A N 1
ATOM 597 C CA . VAL A 1 436 ? 163.959 140.072 184.728 1.00 167.43 455 VAL A CA 1
ATOM 598 C C . VAL A 1 436 ? 165.084 139.607 183.848 1.00 167.43 455 VAL A C 1
ATOM 599 O O . VAL A 1 436 ? 164.935 139.655 182.640 1.00 167.43 455 VAL A O 1
ATOM 603 N N . ASP A 1 437 ? 166.205 139.291 184.457 1.00 50.00 456 ASP A N 1
ATOM 604 C CA . ASP A 1 437 ? 167.275 138.707 183.629 1.00 50.00 456 ASP A CA 1
ATOM 605 C C . ASP A 1 437 ? 167.996 137.653 184.442 1.00 50.00 456 ASP A C 1
ATOM 606 O O . ASP A 1 437 ? 168.904 138.055 185.171 1.00 50.00 456 ASP A O 1
ATOM 611 N N . PHE A 1 438 ? 167.713 136.375 184.209 1.00 163.80 457 PHE A N 1
ATOM 612 C CA . PHE A 1 438 ? 168.363 135.237 184.902 1.00 163.80 457 PHE A CA 1
ATOM 613 C C . PHE A 1 438 ? 169.404 134.642 183.955 1.00 163.80 457 PHE A C 1
ATOM 614 O O . PHE A 1 438 ? 169.845 133.521 184.172 1.00 163.80 457 PHE A O 1
ATOM 622 N N . SER A 1 439 ? 169.799 135.349 182.906 1.00 166.58 458 SER A N 1
ATOM 623 C CA . SER A 1 439 ? 170.705 134.817 181.866 1.00 166.58 458 SER A CA 1
ATOM 624 C C . SER A 1 439 ? 172.026 134.269 182.390 1.00 166.58 458 SER A C 1
ATOM 625 O O . SER A 1 439 ? 172.396 134.665 183.484 1.00 166.58 458 SER A O 1
ATOM 628 N N . GLU A 1 440 ? 172.683 133.350 181.665 1.00 165.25 459 GLU A N 1
ATOM 629 C CA . GLU A 1 440 ? 174.051 132.895 181.911 1.00 165.25 459 GLU A CA 1
ATOM 630 C C . GLU A 1 440 ? 174.191 132.307 183.312 1.00 165.25 459 GLU A C 1
ATOM 631 O O . GLU A 1 440 ? 175.130 132.615 184.051 1.00 165.25 459 GLU A O 1
ATOM 637 N N . ASN A 1 441 ? 173.241 131.449 183.678 1.00 163.83 460 ASN A N 1
ATOM 638 C CA . ASN A 1 441 ? 173.216 130.735 184.939 1.00 163.83 460 ASN A CA 1
ATOM 639 C C . ASN A 1 441 ? 173.145 129.232 184.647 1.00 163.83 460 ASN A C 1
ATOM 640 O O . ASN A 1 441 ? 173.187 128.827 183.472 1.00 163.83 460 ASN A O 1
ATOM 645 N N . ALA A 1 442 ? 173.033 128.416 185.697 1.00 163.69 461 ALA A N 1
ATOM 646 C CA . ALA A 1 442 ? 172.969 126.965 185.562 1.00 163.69 461 ALA A CA 1
ATOM 647 C C . ALA A 1 442 ? 171.531 126.463 185.504 1.00 163.69 461 ALA A C 1
ATOM 648 O O . ALA A 1 442 ? 171.257 125.328 185.906 1.00 163.69 461 ALA A O 1
ATOM 650 N N . LEU A 1 443 ? 170.611 127.282 184.998 1.00 162.72 462 LEU A N 1
ATOM 651 C CA . LEU A 1 443 ? 169.191 126.960 185.063 1.00 162.72 462 LEU A CA 1
ATOM 652 C C . LEU A 1 443 ? 168.876 125.700 184.266 1.00 162.72 462 LEU A C 1
ATOM 653 O O . LEU A 1 443 ? 169.357 125.521 183.143 1.00 162.72 462 LEU A O 1
ATOM 658 N N . LYS A 1 444 ? 168.064 124.826 184.859 1.00 160.38 463 LYS A N 1
ATOM 659 C CA . LYS A 1 444 ? 167.613 123.587 184.234 1.00 160.38 463 LYS A CA 1
ATOM 660 C C . LYS A 1 444 ? 166.121 123.569 183.946 1.00 160.38 463 LYS A C 1
ATOM 661 O O . LYS A 1 444 ? 165.702 123.003 182.933 1.00 160.38 463 LYS A O 1
ATOM 667 N N . GLU A 1 445 ? 165.308 124.172 184.814 1.00 158.49 464 GLU A N 1
ATOM 668 C CA . GLU A 1 445 ? 163.861 124.216 184.649 1.00 158.49 464 GLU A CA 1
ATOM 669 C C . GLU A 1 445 ? 163.371 125.626 184.935 1.00 158.49 464 GLU A C 1
ATOM 670 O O . GLU A 1 445 ? 163.947 126.334 185.767 1.00 158.49 464 GLU A O 1
ATOM 676 N N . VAL A 1 446 ? 162.314 126.025 184.243 1.00 163.41 465 VAL A N 1
ATOM 677 C CA . VAL A 1 446 ? 161.720 127.355 184.370 1.00 163.41 465 VAL A CA 1
ATOM 678 C C . VAL A 1 446 ? 160.382 127.205 185.087 1.00 163.41 465 VAL A C 1
ATOM 679 O O . VAL A 1 446 ? 159.589 126.336 184.707 1.00 163.41 465 VAL A O 1
ATOM 683 N N . PRO A 1 447 ? 160.095 127.994 186.126 1.00 166.88 466 PRO A N 1
ATOM 684 C CA . PRO A 1 447 ? 158.768 127.910 186.746 1.00 166.88 466 PRO A CA 1
ATOM 685 C C . PRO A 1 447 ? 157.677 128.434 185.826 1.00 166.88 466 PRO A C 1
ATOM 686 O O . PRO A 1 447 ? 157.902 129.282 184.960 1.00 166.88 466 PRO A O 1
ATOM 690 N N . LEU A 1 448 ? 156.469 127.907 186.031 1.00 168.60 467 LEU A N 1
ATOM 691 C CA . LEU A 1 448 ? 155.299 128.468 185.367 1.00 168.60 467 LEU A CA 1
ATOM 692 C C . LEU A 1 448 ? 154.999 129.868 185.885 1.00 168.60 467 LEU A C 1
ATOM 693 O O . LEU A 1 448 ? 154.549 130.735 185.126 1.00 168.60 467 LEU A O 1
ATOM 698 N N . GLY A 1 449 ? 155.244 130.106 187.174 1.00 168.00 468 GLY A N 1
ATOM 699 C CA . GLY A 1 449 ? 154.905 131.389 187.764 1.00 168.00 468 GLY A CA 1
ATOM 700 C C . GLY A 1 449 ? 155.646 132.555 187.143 1.00 168.00 468 GLY A C 1
ATOM 701 O O . GLY A 1 449 ? 155.119 133.668 187.086 1.00 168.00 468 GLY A O 1
ATOM 702 N N . LEU A 1 450 ? 156.874 132.321 186.670 1.00 166.05 469 LEU A N 1
ATOM 703 C CA . LEU A 1 450 ? 157.661 133.406 186.091 1.00 166.05 469 LEU A CA 1
ATOM 704 C C . LEU A 1 450 ? 156.972 134.006 184.871 1.00 166.05 469 LEU A C 1
ATOM 705 O O . LEU A 1 450 ? 157.154 135.193 184.576 1.00 166.05 469 LEU A O 1
ATOM 710 N N . PHE A 1 451 ? 156.180 133.212 184.154 1.00 166.75 470 PHE A N 1
ATOM 711 C CA . PHE A 1 451 ? 155.409 133.695 183.018 1.00 166.75 470 PHE A CA 1
ATOM 712 C C . PHE A 1 451 ? 154.016 134.171 183.412 1.00 166.75 470 PHE A C 1
ATOM 713 O O . PHE A 1 451 ? 153.235 134.555 182.536 1.00 166.75 470 PHE A O 1
ATOM 721 N N . GLN A 1 452 ? 153.688 134.156 184.706 1.00 169.06 471 GLN A N 1
ATOM 722 C CA . GLN A 1 452 ? 152.383 134.574 185.202 1.00 169.06 471 GLN A CA 1
ATOM 723 C C . GLN A 1 452 ? 152.427 135.978 185.804 1.00 169.06 471 GLN A C 1
ATOM 724 O O . GLN A 1 452 ? 151.574 136.336 186.620 1.00 169.06 471 GLN A O 1
ATOM 730 N N . LEU A 1 453 ? 153.412 136.781 185.406 1.00 170.35 472 LEU A N 1
ATOM 731 C CA . LEU A 1 453 ? 153.589 138.138 185.905 1.00 170.35 472 LEU A CA 1
ATOM 732 C C . LEU A 1 453 ? 153.046 139.147 184.906 1.00 170.35 472 LEU A C 1
ATOM 733 O O . LEU A 1 453 ? 153.600 139.316 183.817 1.00 170.35 472 LEU A O 1
ATOM 738 N N . ASP A 1 454 ? 151.975 139.838 185.297 1.00 171.36 473 ASP A N 1
ATOM 739 C CA . ASP A 1 454 ? 151.427 140.891 184.452 1.00 171.36 473 ASP A CA 1
ATOM 740 C C . ASP A 1 454 ? 152.427 142.016 184.234 1.00 171.36 473 ASP A C 1
ATOM 741 O O . ASP A 1 454 ? 152.475 142.597 183.144 1.00 171.36 473 ASP A O 1
ATOM 746 N N . ALA A 1 455 ? 153.234 142.330 185.249 1.00 174.94 474 ALA A N 1
ATOM 747 C CA . ALA A 1 455 ? 154.172 143.439 185.132 1.00 174.94 474 ALA A CA 1
ATOM 748 C C . ALA A 1 455 ? 155.349 143.100 184.226 1.00 174.94 474 ALA A C 1
ATOM 749 O O . ALA A 1 455 ? 156.062 144.006 183.783 1.00 174.94 474 ALA A O 1
ATOM 751 N N . LEU A 1 456 ? 155.577 141.815 183.948 1.00 168.33 475 LEU A N 1
ATOM 752 C CA . LEU A 1 456 ? 156.730 141.410 183.150 1.00 168.33 475 LEU A CA 1
ATOM 753 C C . LEU A 1 456 ? 156.660 142.008 181.748 1.00 168.33 475 LEU A C 1
ATOM 754 O O . LEU A 1 456 ? 155.629 141.921 181.074 1.00 168.33 475 LEU A O 1
ATOM 759 N N . MET A 1 457 ? 157.763 142.625 181.317 1.00 164.87 476 MET A N 1
ATOM 760 C CA . MET A 1 457 ? 157.920 143.113 179.948 1.00 164.87 476 MET A CA 1
ATOM 761 C C . MET A 1 457 ? 159.228 142.676 179.304 1.00 164.87 476 MET A C 1
ATOM 762 O O . MET A 1 457 ? 159.264 142.474 178.087 1.00 164.87 476 MET A O 1
ATOM 767 N N . PHE A 1 458 ? 160.304 142.528 180.081 1.00 162.68 477 PHE A N 1
ATOM 768 C CA . PHE A 1 458 ? 161.585 142.021 179.586 1.00 162.68 477 PHE A CA 1
ATOM 769 C C . PHE A 1 458 ? 161.929 140.765 180.373 1.00 162.68 477 PHE A C 1
ATOM 770 O O . PHE A 1 458 ? 161.886 140.768 181.608 1.00 162.68 477 PHE A O 1
ATOM 778 N N . LEU A 1 459 ? 162.260 139.695 179.657 1.00 163.87 478 LEU A N 1
ATOM 779 C CA . LEU A 1 459 ? 162.686 138.436 180.250 1.00 163.87 478 LEU A CA 1
ATOM 780 C C . LEU A 1 459 ? 163.927 137.944 179.521 1.00 163.87 478 LEU A C 1
ATOM 781 O O . LEU A 1 459 ? 164.002 138.027 178.291 1.00 163.87 478 LEU A O 1
ATOM 786 N N . ARG A 1 460 ? 164.901 137.447 180.281 1.00 163.12 479 ARG A N 1
ATOM 787 C CA . ARG A 1 460 ? 166.143 136.905 179.739 1.00 163.12 479 ARG A CA 1
ATOM 788 C C . ARG A 1 460 ? 166.419 135.574 180.425 1.00 163.12 479 ARG A C 1
ATOM 789 O O . ARG A 1 460 ? 166.750 135.543 181.616 1.00 163.12 479 ARG A O 1
ATOM 797 N N . LEU A 1 461 ? 166.280 134.481 179.675 1.00 164.02 480 LEU A N 1
ATOM 798 C CA . LEU A 1 461 ? 166.627 133.143 180.141 1.00 164.02 480 LEU A CA 1
ATOM 799 C C . LEU A 1 461 ? 167.695 132.530 179.244 1.00 164.02 480 LEU A C 1
ATOM 800 O O . LEU A 1 461 ? 167.614 131.355 178.878 1.00 164.02 480 LEU A O 1
ATOM 805 N N . GLN A 1 462 ? 168.704 133.320 178.892 1.00 164.51 481 GLN A N 1
ATOM 806 C CA . GLN A 1 462 ? 169.706 132.909 177.921 1.00 164.51 481 GLN A CA 1
ATOM 807 C C . GLN A 1 462 ? 170.860 132.188 178.605 1.00 164.51 481 GLN A C 1
ATOM 808 O O . GLN A 1 462 ? 171.210 132.486 179.750 1.00 164.51 481 GLN A O 1
ATOM 814 N N . GLY A 1 463 ? 171.446 131.229 177.893 1.00 163.47 482 GLY A N 1
ATOM 815 C CA . GLY A 1 463 ? 172.662 130.583 178.347 1.00 163.47 482 GLY A CA 1
ATOM 816 C C . GLY A 1 463 ? 172.458 129.663 179.532 1.00 163.47 482 GLY A C 1
ATOM 817 O O . GLY A 1 463 ? 173.026 129.889 180.604 1.00 163.47 482 GLY A O 1
ATOM 818 N N . ASN A 1 464 ? 171.646 128.623 179.354 1.00 163.65 483 ASN A N 1
ATOM 819 C CA . ASN A 1 464 ? 171.417 127.666 180.432 1.00 163.65 483 ASN A CA 1
ATOM 820 C C . ASN A 1 464 ? 170.898 126.366 179.814 1.00 163.65 483 ASN A C 1
ATOM 821 O O . ASN A 1 464 ? 170.939 126.202 178.591 1.00 163.65 483 ASN A O 1
ATOM 826 N N . GLN A 1 465 ? 170.406 125.455 180.657 1.00 161.52 484 GLN A N 1
ATOM 827 C CA . GLN A 1 465 ? 169.996 124.122 180.232 1.00 161.52 484 GLN A CA 1
ATOM 828 C C . GLN A 1 465 ? 168.483 123.928 180.290 1.00 161.52 484 GLN A C 1
ATOM 829 O O . GLN A 1 465 ? 168.015 122.848 180.665 1.00 161.52 484 GLN A O 1
ATOM 835 N N . LEU A 1 466 ? 167.709 124.949 179.931 1.00 162.78 485 LEU A N 1
ATOM 836 C CA . LEU A 1 466 ? 166.265 124.785 179.837 1.00 162.78 485 LEU A CA 1
ATOM 837 C C . LEU A 1 466 ? 165.912 123.911 178.640 1.00 162.78 485 LEU A C 1
ATOM 838 O O . LEU A 1 466 ? 166.443 124.090 177.541 1.00 162.78 485 LEU A O 1
ATOM 843 N N . ALA A 1 467 ? 164.997 122.961 178.861 1.00 158.85 486 ALA A N 1
ATOM 844 C CA . ALA A 1 467 ? 164.619 121.983 177.849 1.00 158.85 486 ALA A CA 1
ATOM 845 C C . ALA A 1 467 ? 163.211 122.168 177.306 1.00 158.85 486 ALA A C 1
ATOM 846 O O . ALA A 1 467 ? 162.985 121.889 176.125 1.00 158.85 486 ALA A O 1
ATOM 848 N N . ALA A 1 468 ? 162.267 122.620 178.127 1.00 160.57 487 ALA A N 1
ATOM 849 C CA . ALA A 1 468 ? 160.900 122.831 177.675 1.00 160.57 487 ALA A CA 1
ATOM 850 C C . ALA A 1 468 ? 160.311 124.006 178.438 1.00 160.57 487 ALA A C 1
ATOM 851 O O . ALA A 1 468 ? 160.766 124.349 179.532 1.00 160.57 487 ALA A O 1
ATOM 853 N N . LEU A 1 469 ? 159.288 124.615 177.840 1.00 164.06 488 LEU A N 1
ATOM 854 C CA . LEU A 1 469 ? 158.601 125.761 178.406 1.00 164.06 488 LEU A CA 1
ATOM 855 C C . LEU A 1 469 ? 157.227 125.340 178.922 1.00 164.06 488 LEU A C 1
ATOM 856 O O . LEU A 1 469 ? 156.681 124.329 178.469 1.00 164.06 488 LEU A O 1
ATOM 861 N N . PRO A 1 470 ? 156.636 126.075 179.864 1.00 165.88 489 PRO A N 1
ATOM 862 C CA . PRO A 1 470 ? 155.365 125.632 180.427 1.00 165.88 489 PRO A CA 1
ATOM 863 C C . PRO A 1 470 ? 154.256 125.744 179.398 1.00 165.88 489 PRO A C 1
ATOM 864 O O . PRO A 1 470 ? 154.449 126.328 178.316 1.00 165.88 489 PRO A O 1
ATOM 868 N N . PRO A 1 471 ? 153.081 125.184 179.687 1.00 169.80 490 PRO A N 1
ATOM 869 C CA . PRO A 1 471 ? 151.956 125.321 178.754 1.00 169.80 490 PRO A CA 1
ATOM 870 C C . PRO A 1 471 ? 151.601 126.783 178.524 1.00 169.80 490 PRO A C 1
ATOM 871 O O . PRO A 1 471 ? 151.610 127.598 179.449 1.00 169.80 490 PRO A O 1
ATOM 875 N N . GLN A 1 472 ? 151.278 127.108 177.272 1.00 173.33 491 GLN A N 1
ATOM 876 C CA . GLN A 1 472 ? 151.021 128.499 176.914 1.00 173.33 491 GLN A CA 1
ATOM 877 C C . GLN A 1 472 ? 149.681 128.991 177.445 1.00 173.33 491 GLN A C 1
ATOM 878 O O . GLN A 1 472 ? 149.489 130.201 177.607 1.00 173.33 491 GLN A O 1
ATOM 884 N N . GLU A 1 473 ? 148.746 128.079 177.719 1.00 174.23 492 GLU A N 1
ATOM 885 C CA . GLU A 1 473 ? 147.419 128.491 178.161 1.00 174.23 492 GLU A CA 1
ATOM 886 C C . GLU A 1 473 ? 147.443 129.154 179.531 1.00 174.23 492 GLU A C 1
ATOM 887 O O . GLU A 1 473 ? 146.530 129.923 179.850 1.00 174.23 492 GLU A O 1
ATOM 893 N N . LYS A 1 474 ? 148.466 128.884 180.342 1.00 171.60 493 LYS A N 1
ATOM 894 C CA . LYS A 1 474 ? 148.513 129.332 181.727 1.00 171.60 493 LYS A CA 1
ATOM 895 C C . LYS A 1 474 ? 149.359 130.586 181.921 1.00 171.60 493 LYS A C 1
ATOM 896 O O . LYS A 1 474 ? 149.569 131.006 183.064 1.00 171.60 493 LYS A O 1
ATOM 902 N N . TRP A 1 475 ? 149.847 131.194 180.844 1.00 167.52 494 TRP A N 1
ATOM 903 C CA . TRP A 1 475 ? 150.650 132.401 180.960 1.00 167.52 494 TRP A CA 1
ATOM 904 C C . TRP A 1 475 ? 149.760 133.616 181.194 1.00 167.52 494 TRP A C 1
ATOM 905 O O . TRP A 1 475 ? 148.602 133.657 180.769 1.00 167.52 494 TRP A O 1
ATOM 916 N N . THR A 1 476 ? 150.321 134.614 181.883 1.00 169.88 495 THR A N 1
ATOM 917 C CA . THR A 1 476 ? 149.616 135.848 182.200 1.00 169.88 495 THR A CA 1
ATOM 918 C C . THR A 1 476 ? 150.379 137.104 181.803 1.00 169.88 495 THR A C 1
ATOM 919 O O . THR A 1 476 ? 149.794 138.192 181.828 1.00 169.88 495 THR A O 1
ATOM 923 N N . CYS A 1 477 ? 151.647 136.988 181.411 1.00 167.01 496 CYS A N 1
ATOM 924 C CA . CYS A 1 477 ? 152.471 138.160 181.142 1.00 167.01 496 CYS A CA 1
ATOM 925 C C . CYS A 1 477 ? 152.086 138.825 179.828 1.00 167.01 496 CYS A C 1
ATOM 926 O O . CYS A 1 477 ? 152.864 138.824 178.869 1.00 167.01 496 CYS A O 1
ATOM 929 N N . ARG A 1 478 ? 150.901 139.440 179.798 1.00 167.38 497 ARG A N 1
ATOM 930 C CA . ARG A 1 478 ? 150.388 140.080 178.593 1.00 167.38 497 ARG A CA 1
ATOM 931 C C . ARG A 1 478 ? 151.271 141.217 178.095 1.00 167.38 497 ARG A C 1
ATOM 932 O O . ARG A 1 478 ? 151.134 141.612 176.932 1.00 167.38 497 ARG A O 1
ATOM 940 N N . GLN A 1 479 ? 152.167 141.744 178.928 1.00 166.85 498 GLN A N 1
ATOM 941 C CA . GLN A 1 479 ? 153.033 142.854 178.554 1.00 166.85 498 GLN A CA 1
ATOM 942 C C . GLN A 1 479 ? 154.427 142.415 178.119 1.00 166.85 498 GLN A C 1
ATOM 943 O O . GLN A 1 479 ? 155.305 143.270 177.976 1.00 166.85 498 GLN A O 1
ATOM 949 N N . LEU A 1 480 ? 154.657 141.121 177.901 1.00 163.92 499 LEU A N 1
ATOM 950 C CA . LEU A 1 480 ? 155.987 140.659 177.519 1.00 163.92 499 LEU A CA 1
ATOM 951 C C . LEU A 1 480 ? 156.352 141.189 176.139 1.00 163.92 499 LEU A C 1
ATOM 952 O O . LEU A 1 480 ? 155.743 140.805 175.135 1.00 163.92 499 LEU A O 1
ATOM 957 N N . LYS A 1 481 ? 157.358 142.063 176.092 1.00 161.61 500 LYS A N 1
ATOM 958 C CA . LYS A 1 481 ? 157.799 142.697 174.856 1.00 161.61 500 LYS A CA 1
ATOM 959 C C . LYS A 1 481 ? 159.135 142.183 174.347 1.00 161.61 500 LYS A C 1
ATOM 960 O O . LYS A 1 481 ? 159.384 142.245 173.142 1.00 161.61 500 LYS A O 1
ATOM 966 N N . THR A 1 482 ? 159.999 141.686 175.230 1.00 162.04 501 THR A N 1
ATOM 967 C CA . THR A 1 482 ? 161.281 141.104 174.856 1.00 162.04 501 THR A CA 1
ATOM 968 C C . THR A 1 482 ? 161.425 139.753 175.538 1.00 162.04 501 THR A C 1
ATOM 969 O O . THR A 1 482 ? 161.179 139.633 176.742 1.00 162.04 501 THR A O 1
ATOM 973 N N . LEU A 1 483 ? 161.820 138.741 174.769 1.00 161.44 502 LEU A N 1
ATOM 974 C CA . LEU A 1 483 ? 161.984 137.385 175.280 1.00 161.44 502 LEU A CA 1
ATOM 975 C C . LEU A 1 483 ? 163.125 136.746 174.500 1.00 161.44 502 LEU A C 1
ATOM 976 O O . LEU A 1 483 ? 162.997 136.512 173.293 1.00 161.44 502 LEU A O 1
ATOM 981 N N . ASP A 1 484 ? 164.233 136.465 175.182 1.00 162.67 503 ASP A N 1
ATOM 982 C CA . ASP A 1 484 ? 165.409 135.847 174.576 1.00 162.67 503 ASP A CA 1
ATOM 983 C C . ASP A 1 484 ? 165.605 134.474 175.205 1.00 162.67 503 ASP A C 1
ATOM 984 O O . ASP A 1 484 ? 165.938 134.372 176.391 1.00 162.67 503 ASP A O 1
ATOM 989 N N . LEU A 1 485 ? 165.403 133.422 174.409 1.00 164.59 504 LEU A N 1
ATOM 990 C CA . LEU A 1 485 ? 165.619 132.045 174.840 1.00 164.59 504 LEU A CA 1
ATOM 991 C C . LEU A 1 485 ? 166.809 131.403 174.137 1.00 164.59 504 LEU A C 1
ATOM 992 O O . LEU A 1 485 ? 166.898 130.173 174.076 1.00 164.59 504 LEU A O 1
ATOM 997 N N . SER A 1 486 ? 167.725 132.207 173.608 1.00 167.68 505 SER A N 1
ATOM 998 C CA . SER A 1 486 ? 168.862 131.658 172.892 1.00 167.68 505 SER A CA 1
ATOM 999 C C . SER A 1 486 ? 169.793 130.924 173.856 1.00 167.68 505 SER A C 1
ATOM 1000 O O . SER A 1 486 ? 169.736 131.094 175.077 1.00 167.68 505 SER A O 1
ATOM 1003 N N . ARG A 1 487 ? 170.657 130.084 173.283 1.00 166.65 506 ARG A N 1
ATOM 1004 C CA . ARG A 1 487 ? 171.643 129.312 174.039 1.00 166.65 506 ARG A CA 1
ATOM 1005 C C . ARG A 1 487 ? 170.954 128.441 175.094 1.00 166.65 506 ARG A C 1
ATOM 1006 O O . ARG A 1 487 ? 171.162 128.582 176.301 1.00 166.65 506 ARG A O 1
ATOM 1014 N N . ASN A 1 488 ? 170.120 127.530 174.598 1.00 165.07 507 ASN A N 1
ATOM 1015 C CA . ASN A 1 488 ? 169.342 126.656 175.462 1.00 165.07 507 ASN A CA 1
ATOM 1016 C C . ASN A 1 488 ? 169.036 125.366 174.713 1.00 165.07 507 ASN A C 1
ATOM 1017 O O . ASN A 1 488 ? 169.216 125.270 173.497 1.00 165.07 507 ASN A O 1
ATOM 1022 N N . GLN A 1 489 ? 168.580 124.362 175.460 1.00 162.73 508 GLN A N 1
ATOM 1023 C CA . GLN A 1 489 ? 168.051 123.132 174.886 1.00 162.73 508 GLN A CA 1
ATOM 1024 C C . GLN A 1 489 ? 166.536 123.180 174.744 1.00 162.73 508 GLN A C 1
ATOM 1025 O O . GLN A 1 489 ? 165.898 122.128 174.626 1.00 162.73 508 GLN A O 1
ATOM 1031 N N . LEU A 1 490 ? 165.949 124.375 174.758 1.00 163.86 509 LEU A N 1
ATOM 1032 C CA . LEU A 1 490 ? 164.500 124.513 174.713 1.00 163.86 509 LEU A CA 1
ATOM 1033 C C . LEU A 1 490 ? 163.954 123.992 173.390 1.00 163.86 509 LEU A C 1
ATOM 1034 O O . LEU A 1 490 ? 164.494 124.295 172.321 1.00 163.86 509 LEU A O 1
ATOM 1039 N N . GLY A 1 491 ? 162.881 123.212 173.466 1.00 160.68 510 GLY A N 1
ATOM 1040 C CA . GLY A 1 491 ? 162.278 122.622 172.287 1.00 160.68 510 GLY A CA 1
ATOM 1041 C C . GLY A 1 491 ? 160.865 122.131 172.533 1.00 160.68 510 GLY A C 1
ATOM 1042 O O . GLY A 1 491 ? 160.563 121.586 173.595 1.00 160.68 510 GLY A O 1
ATOM 1043 N N . VAL A 1 520 ? 159.628 120.877 169.023 1.00 166.93 539 VAL A N 1
ATOM 1044 C CA . VAL A 1 520 ? 159.613 122.322 168.843 1.00 166.93 539 VAL A CA 1
ATOM 1045 C C . VAL A 1 520 ? 158.756 122.962 169.934 1.00 166.93 539 VAL A C 1
ATOM 1046 O O . VAL A 1 520 ? 157.882 122.314 170.509 1.00 166.93 539 VAL A O 1
ATOM 1050 N N . LEU A 1 521 ? 159.016 124.236 170.212 1.00 165.00 540 LEU A N 1
ATOM 1051 C CA . LEU A 1 521 ? 158.342 124.936 171.295 1.00 165.00 540 LEU A CA 1
ATOM 1052 C C . LEU A 1 521 ? 156.928 125.340 170.890 1.00 165.00 540 LEU A C 1
ATOM 1053 O O . LEU A 1 521 ? 156.534 125.231 169.725 1.00 165.00 540 LEU A O 1
ATOM 1058 N N . GLU A 1 522 ? 156.161 125.807 171.877 1.00 162.17 541 GLU A N 1
ATOM 1059 C CA . GLU A 1 522 ? 154.763 126.196 171.700 1.00 162.17 541 GLU A CA 1
ATOM 1060 C C . GLU A 1 522 ? 154.567 127.565 172.345 1.00 162.17 541 GLU A C 1
ATOM 1061 O O . GLU A 1 522 ? 154.286 127.660 173.543 1.00 162.17 541 GLU A O 1
ATOM 1067 N N . PHE A 1 523 ? 154.706 128.626 171.547 1.00 162.21 542 PHE A N 1
ATOM 1068 C CA . PHE A 1 523 ? 154.580 129.960 172.126 1.00 162.21 542 PHE A CA 1
ATOM 1069 C C . PHE A 1 523 ? 153.106 130.350 172.239 1.00 162.21 542 PHE A C 1
ATOM 1070 O O . PHE A 1 523 ? 152.290 129.922 171.420 1.00 162.21 542 PHE A O 1
ATOM 1078 N N . PRO A 1 524 ? 152.721 131.144 173.240 1.00 165.90 543 PRO A N 1
ATOM 1079 C CA . PRO A 1 524 ? 151.334 131.616 173.299 1.00 165.90 543 PRO A CA 1
ATOM 1080 C C . PRO A 1 524 ? 150.954 132.467 172.098 1.00 165.90 543 PRO A C 1
ATOM 1081 O O . PRO A 1 524 ? 151.810 132.981 171.375 1.00 165.90 543 PRO A O 1
ATOM 1085 N N . ALA A 1 525 ? 149.641 132.614 171.897 1.00 163.36 544 ALA A N 1
ATOM 1086 C CA . ALA A 1 525 ? 149.142 133.504 170.854 1.00 163.36 544 ALA A CA 1
ATOM 1087 C C . ALA A 1 525 ? 149.263 134.971 171.260 1.00 163.36 544 ALA A C 1
ATOM 1088 O O . ALA A 1 525 ? 149.681 135.811 170.451 1.00 163.36 544 ALA A O 1
ATOM 1090 N N . PHE A 1 526 ? 148.914 135.300 172.512 1.00 164.89 545 PHE A N 1
ATOM 1091 C CA . PHE A 1 526 ? 148.838 136.701 172.924 1.00 164.89 545 PHE A CA 1
ATOM 1092 C C . PHE A 1 526 ? 150.142 137.455 172.724 1.00 164.89 545 PHE A C 1
ATOM 1093 O O . PHE A 1 526 ? 150.106 138.677 172.533 1.00 164.89 545 PHE A O 1
ATOM 1101 N N . LEU A 1 527 ? 151.282 136.764 172.746 1.00 163.60 546 LEU A N 1
ATOM 1102 C CA . LEU A 1 527 ? 152.568 137.417 172.549 1.00 163.60 546 LEU A CA 1
ATOM 1103 C C . LEU A 1 527 ? 152.642 138.181 171.235 1.00 163.60 546 LEU A C 1
ATOM 1104 O O . LEU A 1 527 ? 153.506 139.052 171.095 1.00 163.60 546 LEU A O 1
ATOM 1109 N N . SER A 1 528 ? 151.759 137.885 170.278 1.00 160.88 547 SER A N 1
ATOM 1110 C CA . SER A 1 528 ? 151.752 138.632 169.027 1.00 160.88 547 SER A CA 1
ATOM 1111 C C . SER A 1 528 ? 151.476 140.111 169.260 1.00 160.88 547 SER A C 1
ATOM 1112 O O . SER A 1 528 ? 151.997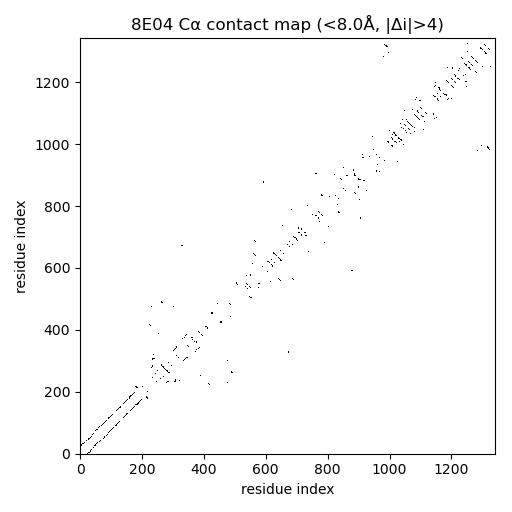 140.965 168.534 1.00 160.88 547 SER A O 1
ATOM 1115 N N . GLU A 1 529 ? 150.660 140.436 170.259 1.00 160.17 548 GLU A N 1
ATOM 1116 C CA . GLU A 1 529 ? 150.285 141.820 170.512 1.00 160.17 548 GLU A CA 1
ATOM 1117 C C . GLU A 1 529 ? 151.270 142.558 171.407 1.00 160.17 548 GLU A C 1
ATOM 1118 O O . GLU A 1 529 ? 151.090 143.761 171.628 1.00 160.17 548 GLU A O 1
ATOM 1124 N N . SER A 1 530 ? 152.298 141.881 171.926 1.00 164.58 549 SER A N 1
ATOM 1125 C CA . SER A 1 530 ? 153.245 142.515 172.838 1.00 164.58 549 SER A CA 1
ATOM 1126 C C . SER A 1 530 ? 154.694 142.367 172.385 1.00 164.58 549 SER A C 1
ATOM 1127 O O . SER A 1 530 ? 155.472 143.320 172.487 1.00 164.58 549 SER A O 1
ATOM 1130 N N . LEU A 1 531 ? 155.069 141.195 171.874 1.00 162.79 550 LEU A N 1
ATOM 1131 C CA . LEU A 1 531 ? 156.478 140.934 171.599 1.00 162.79 550 LEU A CA 1
ATOM 1132 C C . LEU A 1 531 ? 156.992 141.828 170.480 1.00 162.79 550 LEU A C 1
ATOM 1133 O O . LEU A 1 531 ? 156.321 142.026 169.463 1.00 162.79 550 LEU A O 1
ATOM 1138 N N . GLU A 1 532 ? 158.188 142.375 170.685 1.00 159.97 551 GLU A N 1
ATOM 1139 C CA . GLU A 1 532 ? 158.930 143.110 169.669 1.00 159.97 551 GLU A CA 1
ATOM 1140 C C . GLU A 1 532 ? 160.258 142.459 169.326 1.00 159.97 551 GLU A C 1
ATOM 1141 O O . GLU A 1 532 ? 160.748 142.623 168.206 1.00 159.97 551 GLU A O 1
ATOM 1147 N N . VAL A 1 533 ? 160.851 141.725 170.266 1.00 163.15 552 VAL A N 1
ATOM 1148 C CA . VAL A 1 533 ? 162.123 141.042 170.068 1.00 163.15 552 VAL A CA 1
ATOM 1149 C C . VAL A 1 533 ? 161.957 139.596 170.507 1.00 163.15 552 VAL A C 1
ATOM 1150 O O . VAL A 1 533 ? 161.524 139.331 171.634 1.00 163.15 552 VAL A O 1
ATOM 1154 N N . LEU A 1 534 ? 162.297 138.666 169.619 1.00 164.09 553 LEU A N 1
ATOM 1155 C CA . LEU A 1 534 ? 162.314 137.243 169.926 1.00 164.09 553 LEU A CA 1
ATOM 1156 C C . LEU A 1 534 ? 163.607 136.656 169.385 1.00 164.09 553 LEU A C 1
ATOM 1157 O O . LEU A 1 534 ? 163.960 136.890 168.225 1.00 164.09 553 LEU A O 1
ATOM 1162 N N . CYS A 1 535 ? 164.310 135.900 170.224 1.00 167.20 554 CYS A N 1
ATOM 1163 C CA . CYS A 1 535 ? 165.579 135.286 169.854 1.00 167.20 554 CYS A CA 1
ATOM 1164 C C . CYS A 1 535 ? 165.617 133.876 170.419 1.00 167.20 554 CYS A C 1
ATOM 1165 O O . CYS A 1 535 ? 165.415 133.684 171.623 1.00 167.20 554 CYS A O 1
ATOM 1168 N N . LEU A 1 536 ? 165.878 132.895 169.552 1.00 167.17 555 LEU A N 1
ATOM 1169 C CA . LEU A 1 536 ? 165.903 131.487 169.931 1.00 167.17 555 LEU A CA 1
ATOM 1170 C C . LEU A 1 536 ? 167.184 130.819 169.453 1.00 167.17 555 LEU A C 1
ATOM 1171 O O . LEU A 1 536 ? 167.198 129.614 169.191 1.00 167.17 555 LEU A O 1
ATOM 1176 N N . ASN A 1 537 ? 168.264 131.587 169.321 1.00 172.17 556 ASN A N 1
ATOM 1177 C CA . ASN A 1 537 ? 169.470 131.066 168.695 1.00 172.17 556 ASN A CA 1
ATOM 1178 C C . ASN A 1 537 ? 170.048 129.916 169.511 1.00 172.17 556 ASN A C 1
ATOM 1179 O O . ASN A 1 537 ? 170.198 130.016 170.732 1.00 172.17 556 ASN A O 1
ATOM 1184 N N . ASP A 1 538 ? 170.374 128.821 168.825 1.00 173.40 557 ASP A N 1
ATOM 1185 C CA . ASP A 1 538 ? 170.904 127.614 169.456 1.00 173.40 557 ASP A CA 1
ATOM 1186 C C . ASP A 1 538 ? 169.893 127.027 170.442 1.00 173.40 557 ASP A C 1
ATOM 1187 O O . ASP A 1 538 ? 170.174 126.831 171.625 1.00 173.40 557 ASP A O 1
ATOM 1192 N N . ASN A 1 539 ? 168.697 126.759 169.928 1.00 167.91 558 ASN A N 1
ATOM 1193 C CA . ASN A 1 539 ? 167.619 126.120 170.672 1.00 167.91 558 ASN A CA 1
ATOM 1194 C C . ASN A 1 539 ? 167.387 124.721 170.109 1.00 167.91 558 ASN A C 1
ATOM 1195 O O . ASN A 1 539 ? 167.893 124.364 169.042 1.00 167.91 558 ASN A O 1
ATOM 1200 N N . HIS A 1 540 ? 166.621 123.916 170.844 1.00 164.68 559 HIS A N 1
ATOM 1201 C CA . HIS A 1 540 ? 166.295 122.555 170.411 1.00 164.68 559 HIS A CA 1
ATOM 1202 C C . HIS A 1 540 ? 165.069 122.597 169.498 1.00 164.68 559 HIS A C 1
ATOM 1203 O O . HIS A 1 540 ? 163.981 122.123 169.828 1.00 164.68 559 HIS A O 1
ATOM 1210 N N . LEU A 1 541 ? 165.276 123.182 168.319 1.00 168.36 560 LEU A N 1
ATOM 1211 C CA . LEU A 1 541 ? 164.226 123.374 167.330 1.00 168.36 560 LEU A CA 1
ATOM 1212 C C . LEU A 1 541 ? 164.576 122.645 166.041 1.00 168.36 560 LEU A C 1
ATOM 1213 O O . LEU A 1 541 ? 165.685 122.776 165.514 1.00 168.36 560 LEU A O 1
ATOM 1218 N N . ASP A 1 542 ? 163.608 121.873 165.539 1.00 176.84 561 ASP A N 1
ATOM 1219 C CA . ASP A 1 542 ? 163.718 121.221 164.240 1.00 176.84 561 ASP A CA 1
ATOM 1220 C C . ASP A 1 542 ? 162.914 121.942 163.164 1.00 176.84 561 ASP A C 1
ATOM 1221 O O . ASP A 1 542 ? 162.851 121.458 162.027 1.00 176.84 561 ASP A O 1
ATOM 1226 N N . THR A 1 543 ? 162.302 123.076 163.485 1.00 170.20 562 THR A N 1
ATOM 1227 C CA . THR A 1 543 ? 161.495 123.837 162.538 1.00 170.20 562 THR A CA 1
ATOM 1228 C C . THR A 1 543 ? 161.180 125.181 163.183 1.00 170.20 562 THR A C 1
ATOM 1229 O O . THR A 1 543 ? 161.399 125.381 164.382 1.00 170.20 562 THR A O 1
ATOM 1233 N N . VAL A 1 544 ? 160.663 126.104 162.379 1.00 168.50 563 VAL A N 1
ATOM 1234 C CA . VAL A 1 544 ? 160.152 127.365 162.907 1.00 168.50 563 VAL A CA 1
ATOM 1235 C C . VAL A 1 544 ? 158.966 127.017 163.801 1.00 168.50 563 VAL A C 1
ATOM 1236 O O . VAL A 1 544 ? 158.109 126.227 163.378 1.00 168.50 563 VAL A O 1
ATOM 1240 N N . PRO A 1 545 ? 158.865 127.537 165.024 1.00 165.20 564 PRO A N 1
ATOM 1241 C CA . PRO A 1 545 ? 157.674 127.262 165.833 1.00 165.20 564 PRO A CA 1
ATOM 1242 C C . PRO A 1 545 ? 156.424 127.756 165.126 1.00 165.20 564 PRO A C 1
ATOM 1243 O O . PRO A 1 545 ? 156.459 128.814 164.479 1.00 165.20 564 PRO A O 1
ATOM 1247 N N . PRO A 1 546 ? 155.305 127.024 165.202 1.00 160.19 565 PRO A N 1
ATOM 1248 C CA . PRO A 1 546 ? 154.096 127.489 164.500 1.00 160.19 565 PRO A CA 1
ATOM 1249 C C . PRO A 1 546 ? 153.621 128.859 164.944 1.00 160.19 565 PRO A C 1
ATOM 1250 O O . PRO A 1 546 ? 153.028 129.592 164.143 1.00 160.19 565 PRO A O 1
ATOM 1254 N N . SER A 1 547 ? 153.864 129.229 166.200 1.00 161.29 566 SER A N 1
ATOM 1255 C CA . SER A 1 547 ? 153.361 130.485 166.739 1.00 161.29 566 SER A CA 1
ATOM 1256 C C . SER A 1 547 ? 154.181 131.698 166.318 1.00 161.29 566 SER A C 1
ATOM 1257 O O . SER A 1 547 ? 153.680 132.822 166.424 1.00 161.29 566 SER A O 1
ATOM 1260 N N . VAL A 1 548 ? 155.414 131.506 165.841 1.00 163.80 567 VAL A N 1
ATOM 1261 C CA . VAL A 1 548 ? 156.213 132.641 165.381 1.00 163.80 567 VAL A CA 1
ATOM 1262 C C . VAL A 1 548 ? 155.495 133.368 164.256 1.00 163.80 567 VAL A C 1
ATOM 1263 O O . VAL A 1 548 ? 155.524 134.602 164.174 1.00 163.80 567 VAL A O 1
ATOM 1267 N N . CYS A 1 549 ? 154.839 132.617 163.373 1.00 161.50 568 CYS A N 1
ATOM 1268 C CA . CYS A 1 549 ? 154.073 133.219 162.292 1.00 161.50 568 CYS A CA 1
ATOM 1269 C C . CYS A 1 549 ? 152.966 134.132 162.797 1.00 161.50 568 CYS A C 1
ATOM 1270 O O . CYS A 1 549 ? 152.571 135.055 162.076 1.00 161.50 568 CYS A O 1
ATOM 1273 N N . LEU A 1 550 ? 152.458 133.903 164.007 1.00 159.64 569 LEU A N 1
ATOM 1274 C CA . LEU A 1 550 ? 151.410 134.740 164.570 1.00 159.64 569 LEU A CA 1
ATOM 1275 C C . LEU A 1 550 ? 151.939 136.034 165.171 1.00 159.64 569 LEU A C 1
ATOM 1276 O O . LEU A 1 550 ? 151.146 136.944 165.428 1.00 159.64 569 LEU A O 1
ATOM 1281 N N . LEU A 1 551 ? 153.252 136.151 165.384 1.00 161.85 570 LEU A N 1
ATOM 1282 C CA . LEU A 1 551 ? 153.814 137.269 166.141 1.00 161.85 570 LEU A CA 1
ATOM 1283 C C . LEU A 1 551 ? 153.967 138.490 165.231 1.00 161.85 570 LEU A C 1
ATOM 1284 O O . LEU A 1 551 ? 155.057 138.856 164.788 1.00 161.85 570 LEU A O 1
ATOM 1289 N N . LYS A 1 552 ? 152.835 139.151 164.985 1.00 158.69 571 LYS A N 1
ATOM 1290 C CA . LYS A 1 552 ? 152.809 140.244 164.017 1.00 158.69 571 LYS A CA 1
ATOM 1291 C C . LYS A 1 552 ? 153.652 141.435 164.465 1.00 158.69 571 LYS A C 1
ATOM 1292 O O . LYS A 1 552 ? 154.075 142.240 163.627 1.00 158.69 571 LYS A O 1
ATOM 1298 N N . SER A 1 553 ? 153.911 141.567 165.766 1.00 162.95 572 SER A N 1
ATOM 1299 C CA . SER A 1 553 ? 154.539 142.771 166.300 1.00 162.95 572 SER A CA 1
ATOM 1300 C C . SER A 1 553 ? 156.060 142.693 166.366 1.00 162.95 572 SER A C 1
ATOM 1301 O O . SER A 1 553 ? 156.685 143.646 166.845 1.00 162.95 572 SER A O 1
ATOM 1304 N N . LEU A 1 554 ? 156.676 141.605 165.908 1.00 163.63 573 LEU A N 1
ATOM 1305 C CA . LEU A 1 554 ? 158.122 141.474 166.038 1.00 163.63 573 LEU A CA 1
ATOM 1306 C C . LEU A 1 554 ? 158.848 142.495 165.173 1.00 163.63 573 LEU A C 1
ATOM 1307 O O . LEU A 1 554 ? 158.463 142.758 164.031 1.00 163.63 573 LEU A O 1
ATOM 1312 N N . SER A 1 555 ? 159.909 143.072 165.736 1.00 165.65 574 SER A N 1
ATOM 1313 C CA . SER A 1 555 ? 160.883 143.850 164.982 1.00 165.65 574 SER A CA 1
ATOM 1314 C C . SER A 1 555 ? 162.192 143.103 164.776 1.00 165.65 574 SER A C 1
ATOM 1315 O O . SER A 1 555 ? 162.958 143.452 163.872 1.00 165.65 574 SER A O 1
ATOM 1318 N N . GLU A 1 556 ? 162.460 142.086 165.596 1.00 166.39 575 GLU A N 1
ATOM 1319 C CA . GLU A 1 556 ? 163.645 141.248 165.479 1.00 166.39 575 GLU A CA 1
ATOM 1320 C C . GLU A 1 556 ? 163.222 139.800 165.675 1.00 166.39 575 GLU A C 1
ATOM 1321 O O . GLU A 1 556 ? 162.357 139.513 166.508 1.00 166.39 575 GLU A O 1
ATOM 1327 N N . LEU A 1 557 ? 163.828 138.894 164.908 1.00 166.91 576 LEU A N 1
ATOM 1328 C CA . LEU A 1 557 ? 163.513 137.466 164.981 1.00 166.91 576 LEU A CA 1
ATOM 1329 C C . LEU A 1 557 ? 164.804 136.713 164.673 1.00 166.91 576 LEU A C 1
ATOM 1330 O O . LEU A 1 557 ? 165.212 136.628 163.512 1.00 166.91 576 LEU A O 1
ATOM 1335 N N . TYR A 1 558 ? 165.442 136.169 165.707 1.00 168.34 577 TYR A N 1
ATOM 1336 C CA . TYR A 1 558 ? 166.763 135.554 165.584 1.00 168.34 577 TYR A CA 1
ATOM 1337 C C . TYR A 1 558 ? 166.645 134.082 165.973 1.00 168.34 577 TYR A C 1
ATOM 1338 O O . TYR A 1 558 ? 166.544 133.752 167.158 1.00 168.34 577 TYR A O 1
ATOM 1347 N N . LEU A 1 559 ? 166.673 133.200 164.968 1.00 170.47 578 LEU A N 1
ATOM 1348 C CA . LEU A 1 559 ? 166.534 131.760 165.169 1.00 170.47 578 LEU A CA 1
ATOM 1349 C C . LEU A 1 559 ? 167.748 131.012 164.619 1.00 170.47 578 LEU A C 1
ATOM 1350 O O . LEU A 1 559 ? 167.653 129.838 164.250 1.00 170.47 578 LEU A O 1
ATOM 1355 N N . GLY A 1 560 ? 168.904 131.665 164.579 1.00 175.15 579 GLY A N 1
ATOM 1356 C CA . GLY A 1 560 ? 170.078 131.054 163.991 1.00 175.15 579 GLY A CA 1
ATOM 1357 C C . GLY A 1 560 ? 170.583 129.862 164.785 1.00 175.15 579 GLY A C 1
ATOM 1358 O O . GLY A 1 560 ? 170.218 129.627 165.936 1.00 175.15 579 GLY A O 1
ATOM 1359 N N . ASN A 1 561 ? 171.448 129.083 164.133 1.00 177.26 580 ASN A N 1
ATOM 1360 C CA . ASN A 1 561 ? 172.085 127.918 164.750 1.00 177.26 580 ASN A CA 1
ATOM 1361 C C . ASN A 1 561 ? 171.047 126.897 165.218 1.00 177.26 580 ASN A C 1
ATOM 1362 O O . ASN A 1 561 ? 171.094 126.393 166.342 1.00 177.26 580 ASN A O 1
ATOM 1367 N N . ASN A 1 562 ? 170.100 126.594 164.333 1.00 175.78 581 ASN A N 1
ATOM 1368 C CA . ASN A 1 562 ? 169.111 125.536 164.539 1.00 175.78 581 ASN A CA 1
ATOM 1369 C C . ASN A 1 562 ? 169.139 124.633 163.311 1.00 175.78 581 ASN A C 1
ATOM 1370 O O . ASN A 1 562 ? 168.230 124.672 162.473 1.00 175.78 581 ASN A O 1
ATOM 1375 N N . PRO A 1 563 ? 170.180 123.804 163.172 1.00 175.91 582 PRO A N 1
ATOM 1376 C CA . PRO A 1 563 ? 170.364 123.057 161.914 1.00 175.91 582 PRO A CA 1
ATOM 1377 C C . PRO A 1 563 ? 169.235 122.094 161.588 1.00 175.91 582 PRO A C 1
ATOM 1378 O O . PRO A 1 563 ? 169.077 121.740 160.413 1.00 175.91 582 PRO A O 1
ATOM 1382 N N . GLY A 1 564 ? 168.449 121.660 162.572 1.00 176.79 583 GLY A N 1
ATOM 1383 C CA . GLY A 1 564 ? 167.293 120.836 162.278 1.00 176.79 583 GLY A CA 1
ATOM 1384 C C . GLY A 1 564 ? 166.185 121.549 161.535 1.00 176.79 583 GLY A C 1
ATOM 1385 O O . GLY A 1 564 ? 165.287 120.890 161.001 1.00 176.79 583 GLY A O 1
ATOM 1386 N N . LEU A 1 565 ? 166.234 122.878 161.486 1.00 174.61 584 LEU A N 1
ATOM 1387 C CA . LEU A 1 565 ? 165.238 123.672 160.780 1.00 174.61 584 LEU A CA 1
ATOM 1388 C C . LEU A 1 565 ? 165.523 123.627 159.283 1.00 174.61 584 LEU A C 1
ATOM 1389 O O . LEU A 1 565 ? 166.639 123.936 158.851 1.00 174.61 584 LEU A O 1
ATOM 1394 N N . ARG A 1 566 ? 164.516 123.241 158.495 1.00 177.87 585 ARG A N 1
ATOM 1395 C CA . ARG A 1 566 ? 164.639 123.158 157.046 1.00 177.87 585 ARG A CA 1
ATOM 1396 C C . ARG A 1 566 ? 163.606 123.992 156.299 1.00 177.87 585 ARG A C 1
ATOM 1397 O O . ARG A 1 566 ? 163.569 123.934 155.064 1.00 177.87 585 ARG A O 1
ATOM 1405 N N . GLU A 1 567 ? 162.773 124.761 156.998 1.00 171.05 586 GLU A N 1
ATOM 1406 C CA . GLU A 1 567 ? 161.712 125.517 156.348 1.00 171.05 586 GLU A CA 1
ATOM 1407 C C . GLU A 1 567 ? 161.501 126.838 157.071 1.00 171.05 586 GLU A C 1
ATOM 1408 O O . GLU A 1 567 ? 161.601 126.910 158.298 1.00 171.05 586 GLU A O 1
ATOM 1414 N N . LEU A 1 568 ? 161.207 127.877 156.289 1.00 169.29 587 LEU A N 1
ATOM 1415 C CA . LEU A 1 568 ? 160.737 129.168 156.786 1.00 169.29 587 LEU A CA 1
ATOM 1416 C C . LEU A 1 568 ? 159.323 129.319 156.237 1.00 169.29 587 LEU A C 1
ATOM 1417 O O . LEU A 1 568 ? 159.153 129.720 155.074 1.00 169.29 587 LEU A O 1
ATOM 1422 N N . PRO A 1 569 ? 158.283 128.992 157.011 1.00 166.15 588 PRO A N 1
ATOM 1423 C CA . PRO A 1 569 ? 156.929 128.898 156.434 1.00 166.15 588 PRO A CA 1
ATOM 1424 C C . PRO A 1 569 ? 156.483 130.213 155.819 1.00 166.15 588 PRO A C 1
ATOM 1425 O O . PRO A 1 569 ? 156.895 131.288 156.282 1.00 166.15 588 PRO A O 1
ATOM 1429 N N . PRO A 1 570 ? 155.630 130.177 154.764 1.00 158.43 589 PRO A N 1
ATOM 1430 C CA . PRO A 1 570 ? 155.249 131.423 154.079 1.00 158.43 589 PRO A CA 1
ATOM 1431 C C . PRO A 1 570 ? 154.601 132.456 154.984 1.00 158.43 589 PRO A C 1
ATOM 1432 O O . PRO A 1 570 ? 154.659 133.658 154.703 1.00 158.43 589 PRO A O 1
ATOM 1436 N N . GLU A 1 571 ? 153.997 132.007 156.084 1.00 157.31 590 GLU A N 1
ATOM 1437 C CA . GLU A 1 571 ? 153.259 132.928 156.935 1.00 157.31 590 GLU A CA 1
ATOM 1438 C C . GLU A 1 571 ? 154.184 133.920 157.629 1.00 157.31 590 GLU A C 1
ATOM 1439 O O . GLU A 1 571 ? 153.722 134.985 158.055 1.00 157.31 590 GLU A O 1
ATOM 1445 N N . LEU A 1 572 ? 155.481 133.612 157.731 1.00 162.46 591 LEU A N 1
ATOM 1446 C CA . LEU A 1 572 ? 156.428 134.587 158.258 1.00 162.46 591 LEU A CA 1
ATOM 1447 C C . LEU A 1 572 ? 156.487 135.842 157.402 1.00 162.46 591 LEU A C 1
ATOM 1448 O O . LEU A 1 572 ? 156.899 136.896 157.897 1.00 162.46 591 LEU A O 1
ATOM 1453 N N . GLY A 1 573 ? 156.095 135.755 156.130 1.00 159.84 592 GLY A N 1
ATOM 1454 C CA . GLY A 1 573 ? 155.982 136.952 155.321 1.00 159.84 592 GLY A CA 1
ATOM 1455 C C . GLY A 1 573 ? 155.013 137.968 155.884 1.00 159.84 592 GLY A C 1
ATOM 1456 O O . GLY A 1 573 ? 155.194 139.170 155.664 1.00 159.84 592 GLY A O 1
ATOM 1457 N N . GLN A 1 574 ? 154.002 137.517 156.626 1.00 156.82 593 GLN A N 1
ATOM 1458 C CA . GLN A 1 574 ? 153.035 138.421 157.234 1.00 156.82 593 GLN A CA 1
ATOM 1459 C C . GLN A 1 574 ? 153.644 139.283 158.333 1.00 156.82 593 GLN A C 1
ATOM 1460 O O . GLN A 1 574 ? 153.001 140.243 158.771 1.00 156.82 593 GLN A O 1
ATOM 1466 N N . LEU A 1 575 ? 154.859 138.969 158.785 1.00 161.79 594 LEU A N 1
ATOM 1467 C CA . LEU A 1 575 ? 155.538 139.739 159.826 1.00 161.79 594 LEU A CA 1
ATOM 1468 C C . LEU A 1 575 ? 156.063 141.041 159.215 1.00 161.79 594 LEU A C 1
ATOM 1469 O O . LEU A 1 575 ? 157.260 141.238 158.998 1.00 161.79 594 LEU A O 1
ATOM 1474 N N . GLY A 1 576 ? 155.125 141.947 158.937 1.00 164.70 595 GLY A N 1
ATOM 1475 C CA . GLY A 1 576 ? 155.455 143.189 158.259 1.00 164.70 595 GLY A CA 1
ATOM 1476 C C . GLY A 1 576 ? 156.341 144.124 159.056 1.00 164.70 595 GLY A C 1
ATOM 1477 O O . GLY A 1 576 ? 157.087 144.904 158.453 1.00 164.70 595 GLY A O 1
ATOM 1478 N N . ASN A 1 577 ? 156.282 144.068 160.386 1.00 164.91 596 ASN A N 1
ATOM 1479 C CA . ASN A 1 577 ? 157.073 144.945 161.238 1.00 164.91 596 ASN A CA 1
ATOM 1480 C C . ASN A 1 577 ? 158.481 144.422 161.493 1.00 164.91 596 ASN A C 1
ATOM 1481 O O . ASN A 1 577 ? 159.255 145.090 162.187 1.00 164.91 596 ASN A O 1
ATOM 1486 N N . LEU A 1 578 ? 158.832 143.260 160.948 1.00 166.25 597 LEU A N 1
ATOM 1487 C CA . LEU A 1 578 ? 160.092 142.598 161.254 1.00 166.25 597 LEU A CA 1
ATOM 1488 C C . LEU A 1 578 ? 161.121 142.922 160.178 1.00 166.25 597 LEU A C 1
ATOM 1489 O O . LEU A 1 578 ? 160.875 142.694 158.989 1.00 166.25 597 LEU A O 1
ATOM 1494 N N . TRP A 1 579 ? 162.274 143.449 160.601 1.00 167.47 598 TRP A N 1
ATOM 1495 C CA . TRP A 1 579 ? 163.360 143.767 159.675 1.00 167.47 598 TRP A CA 1
ATOM 1496 C C . TRP A 1 579 ? 164.733 143.285 160.121 1.00 167.47 598 TRP A C 1
ATOM 1497 O O . TRP A 1 579 ? 165.679 143.405 159.336 1.00 167.47 598 TRP A O 1
ATOM 1508 N N . GLN A 1 580 ? 164.894 142.752 161.334 1.00 169.04 599 GLN A N 1
ATOM 1509 C CA . GLN A 1 580 ? 166.162 142.187 161.797 1.00 169.04 599 GLN A CA 1
ATOM 1510 C C . GLN A 1 580 ? 165.978 140.679 161.920 1.00 169.04 599 GLN A C 1
ATOM 1511 O O . GLN A 1 580 ? 165.125 140.208 162.676 1.00 169.04 599 GLN A O 1
ATOM 1517 N N . LEU A 1 581 ? 166.780 139.923 161.176 1.00 169.52 600 LEU A N 1
ATOM 1518 C CA . LEU A 1 581 ? 166.666 138.474 161.126 1.00 169.52 600 LEU A CA 1
ATOM 1519 C C . LEU A 1 581 ? 168.040 137.821 161.181 1.00 169.52 600 LEU A C 1
ATOM 1520 O O . LEU A 1 581 ? 169.017 138.338 160.630 1.00 169.52 600 LEU A O 1
ATOM 1525 N N . ASP A 1 582 ? 168.099 136.675 161.856 1.00 173.44 601 ASP A N 1
ATOM 1526 C CA . ASP A 1 582 ? 169.282 135.822 161.903 1.00 173.44 601 ASP A CA 1
ATOM 1527 C C . ASP A 1 582 ? 168.865 134.435 161.436 1.00 173.44 601 ASP A C 1
ATOM 1528 O O . ASP A 1 582 ? 168.443 133.604 162.248 1.00 173.44 601 ASP A O 1
ATOM 1533 N N . THR A 1 583 ? 168.979 134.190 160.129 1.00 175.94 602 THR A N 1
ATOM 1534 C CA . THR A 1 583 ? 168.711 132.879 159.550 1.00 175.94 602 THR A CA 1
ATOM 1535 C C . THR A 1 583 ? 169.999 132.099 159.316 1.00 175.94 602 THR A C 1
ATOM 1536 O O . THR A 1 583 ? 170.018 131.161 158.512 1.00 175.94 602 THR A O 1
ATOM 1540 N N . GLU A 1 584 ? 171.077 132.469 160.003 1.00 179.03 603 GLU A N 1
ATOM 1541 C CA . GLU A 1 584 ? 172.359 131.813 159.803 1.00 179.03 603 GLU A CA 1
ATOM 1542 C C . GLU A 1 584 ? 172.299 130.367 160.279 1.00 179.03 603 GLU A C 1
ATOM 1543 O O . GLU A 1 584 ? 171.613 130.044 161.253 1.00 179.03 603 GLU A O 1
ATOM 1549 N N . ASP A 1 585 ? 173.018 129.495 159.575 1.00 178.72 604 ASP A N 1
ATOM 1550 C CA . ASP A 1 585 ? 173.126 128.070 159.873 1.00 178.72 604 ASP A CA 1
ATOM 1551 C C . ASP A 1 585 ? 171.812 127.323 159.687 1.00 178.72 604 ASP A C 1
ATOM 1552 O O . ASP A 1 585 ? 171.691 126.182 160.152 1.00 178.72 604 ASP A O 1
ATOM 1557 N N . LEU A 1 586 ? 170.829 127.925 159.024 1.00 176.13 605 LEU A N 1
ATOM 1558 C CA . LEU A 1 586 ? 169.537 127.303 158.778 1.00 176.13 605 LEU A CA 1
ATOM 1559 C C . LEU A 1 586 ? 169.395 126.926 157.310 1.00 176.13 605 LEU A C 1
ATOM 1560 O O . LEU A 1 586 ? 169.785 127.673 156.408 1.00 176.13 605 LEU A O 1
ATOM 1565 N N . THR A 1 587 ? 168.825 125.749 157.080 1.00 178.48 606 THR A N 1
ATOM 1566 C CA . THR A 1 587 ? 168.461 125.304 155.745 1.00 178.48 606 THR A CA 1
ATOM 1567 C C . THR A 1 587 ? 167.084 125.852 155.401 1.00 178.48 606 THR A C 1
ATOM 1568 O O . THR A 1 587 ? 166.156 125.777 156.211 1.00 178.48 606 THR A O 1
ATOM 1572 N N . ILE A 1 588 ? 166.962 126.418 154.202 1.00 172.19 607 ILE A N 1
ATOM 1573 C CA . ILE A 1 588 ? 165.699 126.981 153.737 1.00 172.19 607 ILE A CA 1
ATOM 1574 C C . ILE A 1 588 ? 165.393 126.370 152.377 1.00 172.19 607 ILE A C 1
ATOM 1575 O O . ILE A 1 588 ? 165.809 126.893 151.337 1.00 172.19 607 ILE A O 1
ATOM 1580 N N . SER A 1 589 ? 164.658 125.256 152.379 1.00 174.64 608 SER A N 1
ATOM 1581 C CA . SER A 1 589 ? 164.365 124.548 151.139 1.00 174.64 608 SER A CA 1
ATOM 1582 C C . SER A 1 589 ? 163.304 125.250 150.302 1.00 174.64 608 SER A C 1
ATOM 1583 O O . SER A 1 589 ? 163.261 125.044 149.085 1.00 174.64 608 SER A O 1
ATOM 1586 N N . ASN A 1 590 ? 162.457 126.071 150.919 1.00 171.80 609 ASN A N 1
ATOM 1587 C CA . ASN A 1 590 ? 161.336 126.697 150.228 1.00 171.80 609 ASN A CA 1
ATOM 1588 C C . ASN A 1 590 ? 161.657 128.094 149.706 1.00 171.80 609 ASN A C 1
ATOM 1589 O O . ASN A 1 590 ? 160.785 128.719 149.092 1.00 171.80 609 ASN A O 1
ATOM 1594 N N . VAL A 1 591 ? 162.875 128.595 149.928 1.00 169.08 610 VAL A N 1
ATOM 1595 C CA . VAL A 1 591 ? 163.285 129.910 149.463 1.00 169.08 610 VAL A CA 1
ATOM 1596 C C . VAL A 1 591 ? 164.441 129.720 148.485 1.00 169.08 610 VAL A C 1
ATOM 1597 O O . VAL A 1 591 ? 165.376 128.969 148.778 1.00 169.08 610 VAL A O 1
ATOM 1601 N N . PRO A 1 592 ? 164.432 130.362 147.311 1.00 167.36 611 PRO A N 1
ATOM 1602 C CA . PRO A 1 592 ? 165.568 130.207 146.394 1.00 167.36 611 PRO A CA 1
ATOM 1603 C C . PRO A 1 592 ? 166.855 130.755 146.990 1.00 167.36 611 PRO A C 1
ATOM 1604 O O . PRO A 1 592 ? 166.845 131.627 147.862 1.00 167.36 611 PRO A O 1
ATOM 1608 N N . ALA A 1 593 ? 167.978 130.219 146.506 1.00 167.33 612 ALA A N 1
ATOM 1609 C CA . ALA A 1 593 ? 169.280 130.686 146.970 1.00 167.33 612 ALA A CA 1
ATOM 1610 C C . ALA A 1 593 ? 169.484 132.162 146.647 1.00 167.33 612 ALA A C 1
ATOM 1611 O O . ALA A 1 593 ? 170.110 132.892 147.423 1.00 167.33 612 ALA A O 1
ATOM 1613 N N . GLU A 1 594 ? 168.968 132.618 145.503 1.00 165.85 613 GLU A N 1
ATOM 1614 C CA . GLU A 1 594 ? 169.096 134.029 145.151 1.00 165.85 613 GLU A CA 1
ATOM 1615 C C . GLU A 1 594 ? 168.374 134.911 146.160 1.00 165.85 613 GLU A C 1
ATOM 1616 O O . GLU A 1 594 ? 168.885 135.966 146.555 1.00 165.85 613 GLU A O 1
ATOM 1622 N N . ILE A 1 595 ? 167.181 134.495 146.586 1.00 166.35 614 ILE A N 1
ATOM 1623 C CA . ILE A 1 595 ? 166.427 135.273 147.562 1.00 166.35 614 ILE A CA 1
ATOM 1624 C C . ILE A 1 595 ? 167.166 135.317 148.893 1.00 166.35 614 ILE A C 1
ATOM 1625 O O . ILE A 1 595 ? 167.200 136.354 149.566 1.00 166.35 614 ILE A O 1
ATOM 1630 N N . GLN A 1 596 ? 167.764 134.193 149.298 1.00 167.62 615 GLN A N 1
ATOM 1631 C CA . GLN A 1 596 ? 168.564 134.181 150.518 1.00 167.62 615 GLN A CA 1
ATOM 1632 C C . GLN A 1 596 ? 169.759 135.118 150.393 1.00 167.62 615 GLN A C 1
ATOM 1633 O O . GLN A 1 596 ? 170.111 135.821 151.347 1.00 167.62 615 GLN A O 1
ATOM 1639 N N . LYS A 1 597 ? 170.397 135.134 149.221 1.00 164.65 616 LYS A N 1
ATOM 1640 C CA . LYS A 1 597 ? 171.537 136.018 149.002 1.00 164.65 616 LYS A CA 1
ATOM 1641 C C . LYS A 1 597 ? 171.122 137.482 149.078 1.00 164.65 616 LYS A C 1
ATOM 1642 O O . LYS A 1 597 ? 171.854 138.312 149.630 1.00 164.65 616 LYS A O 1
ATOM 1648 N N . GLU A 1 598 ? 169.955 137.818 148.522 1.00 165.68 617 GLU A N 1
ATOM 1649 C CA . GLU A 1 598 ? 169.481 139.198 148.579 1.00 165.68 617 GLU A CA 1
ATOM 1650 C C . GLU A 1 598 ? 169.279 139.649 150.019 1.00 165.68 617 GLU A C 1
ATOM 1651 O O . GLU A 1 598 ? 169.536 140.811 150.355 1.00 165.68 617 GLU A O 1
ATOM 1657 N N . GLY A 1 599 ? 168.815 138.745 150.880 1.00 168.10 618 GLY A N 1
ATOM 1658 C CA . GLY A 1 599 ? 168.742 138.997 152.299 1.00 168.10 618 GLY A CA 1
ATOM 1659 C C . GLY A 1 599 ? 167.431 138.536 152.906 1.00 168.10 618 GLY A C 1
ATOM 1660 O O . GLY A 1 599 ? 166.487 138.175 152.196 1.00 168.10 618 GLY A O 1
ATOM 1661 N N . PRO A 1 600 ? 167.349 138.534 154.240 1.00 171.15 619 PRO A N 1
ATOM 1662 C CA . PRO A 1 600 ? 166.082 138.166 154.892 1.00 171.15 619 PRO A CA 1
ATOM 1663 C C . PRO A 1 600 ? 164.909 139.054 154.512 1.00 171.15 619 PRO A C 1
ATOM 1664 O O . PRO A 1 600 ? 163.760 138.602 154.569 1.00 171.15 619 PRO A O 1
ATOM 1668 N N . LYS A 1 601 ? 165.154 140.314 154.148 1.00 166.82 620 LYS A N 1
ATOM 1669 C CA . LYS A 1 601 ? 164.060 141.163 153.689 1.00 166.82 620 LYS A CA 1
ATOM 1670 C C . LYS A 1 601 ? 163.461 140.630 152.394 1.00 166.82 620 LYS A C 1
ATOM 1671 O O . LYS A 1 601 ? 162.232 140.529 152.265 1.00 166.82 620 LYS A O 1
ATOM 1677 N N . ALA A 1 602 ? 164.314 140.273 151.433 1.00 165.71 621 ALA A N 1
ATOM 1678 C CA . ALA A 1 602 ? 163.840 139.622 150.219 1.00 165.71 621 ALA A CA 1
ATOM 1679 C C . ALA A 1 602 ? 163.179 138.289 150.537 1.00 165.71 621 ALA A C 1
ATOM 1680 O O . ALA A 1 602 ? 162.221 137.894 149.865 1.00 165.71 621 ALA A O 1
ATOM 1682 N N . MET A 1 603 ? 163.671 137.586 151.560 1.00 168.55 622 MET A N 1
ATOM 1683 C CA . MET A 1 603 ? 163.037 136.338 151.972 1.00 168.55 622 MET A CA 1
ATOM 1684 C C . MET A 1 603 ? 161.606 136.584 152.428 1.00 168.55 622 MET A C 1
ATOM 1685 O O . MET A 1 603 ? 160.685 135.866 152.028 1.00 168.55 622 MET A O 1
ATOM 1690 N N . LEU A 1 604 ? 161.398 137.605 153.262 1.00 165.26 623 LEU A N 1
ATOM 1691 C CA . LEU A 1 604 ? 160.049 137.913 153.727 1.00 165.26 623 LEU A CA 1
ATOM 1692 C C . LEU A 1 604 ? 159.154 138.340 152.571 1.00 165.26 623 LEU A C 1
ATOM 1693 O O . LEU A 1 604 ? 157.982 137.949 152.509 1.00 165.26 623 LEU A O 1
ATOM 1698 N N . SER A 1 605 ? 159.687 139.142 151.647 1.00 162.26 624 SER A N 1
ATOM 1699 C CA . SER A 1 605 ? 158.898 139.544 150.486 1.00 162.26 624 SER A CA 1
ATOM 1700 C C . SER A 1 605 ? 158.494 138.330 149.655 1.00 162.26 624 SER A C 1
ATOM 1701 O O . SER A 1 605 ? 157.347 138.221 149.203 1.00 162.26 624 SER A O 1
ATOM 1704 N N . TYR A 1 606 ? 159.426 137.398 149.453 1.00 161.61 625 TYR A N 1
ATOM 1705 C CA . TYR A 1 606 ? 159.130 136.206 148.666 1.00 161.61 625 TYR A CA 1
ATOM 1706 C C . TYR A 1 606 ? 158.113 135.320 149.375 1.00 161.61 625 TYR A C 1
ATOM 1707 O O . TYR A 1 606 ? 157.251 134.708 148.735 1.00 161.61 625 TYR A O 1
ATOM 1716 N N . LEU A 1 607 ? 158.214 135.217 150.701 1.00 161.13 626 LEU A N 1
ATOM 1717 C CA . LEU A 1 607 ? 157.231 134.440 151.448 1.00 161.13 626 LEU A CA 1
ATOM 1718 C C . LEU A 1 607 ? 155.850 135.075 151.347 1.00 161.13 626 LEU A C 1
ATOM 1719 O O . LEU A 1 607 ? 154.841 134.368 151.239 1.00 161.13 626 LEU A O 1
ATOM 1724 N N . ARG A 1 608 ? 155.783 136.408 151.381 1.00 154.24 627 ARG A N 1
ATOM 1725 C CA . ARG A 1 608 ? 154.509 137.081 151.148 1.00 154.24 627 ARG A CA 1
ATOM 1726 C C . ARG A 1 608 ? 153.977 136.768 149.757 1.00 154.24 627 ARG A C 1
ATOM 1727 O O . ARG A 1 608 ? 152.775 136.537 149.580 1.00 154.24 627 ARG A O 1
ATOM 1735 N N . ALA A 1 609 ? 154.860 136.760 148.757 1.00 149.42 628 ALA A N 1
ATOM 1736 C CA . ALA A 1 609 ? 154.437 136.410 147.405 1.00 149.42 628 ALA A CA 1
ATOM 1737 C C . ALA A 1 609 ? 153.875 134.995 147.359 1.00 149.42 628 ALA A C 1
ATOM 1738 O O . ALA A 1 609 ? 152.864 134.739 146.695 1.00 149.42 628 ALA A O 1
ATOM 1740 N N . GLN A 1 610 ? 154.521 134.063 148.060 1.00 154.87 629 GLN A N 1
ATOM 1741 C CA . GLN A 1 610 ? 154.003 132.701 148.141 1.00 154.87 629 GLN A CA 1
ATOM 1742 C C . GLN A 1 610 ? 152.630 132.671 148.799 1.00 154.87 629 GLN A C 1
ATOM 1743 O O . GLN A 1 610 ? 151.730 131.959 148.339 1.00 154.87 629 GLN A O 1
ATOM 1749 N N . LEU A 1 611 ? 152.456 133.432 149.881 1.00 149.94 630 LEU A N 1
ATOM 1750 C CA . LEU A 1 611 ? 151.185 133.421 150.598 1.00 149.94 630 LEU A CA 1
ATOM 1751 C C . LEU A 1 611 ? 150.059 133.957 149.725 1.00 149.94 630 LEU A C 1
ATOM 1752 O O . LEU A 1 611 ? 148.938 133.437 149.757 1.00 149.94 630 LEU A O 1
ATOM 1757 N N . ARG A 1 612 ? 150.337 134.992 148.939 1.00 138.99 631 ARG A N 1
ATOM 1758 C CA . ARG A 1 612 ? 149.325 135.642 148.119 1.00 138.99 631 ARG A CA 1
ATOM 1759 C C . ARG A 1 612 ? 149.071 134.916 146.800 1.00 138.99 631 ARG A C 1
ATOM 1760 O O . ARG A 1 612 ? 148.445 135.494 145.905 1.00 138.99 631 ARG A O 1
ATOM 1768 N N . LYS A 1 613 ? 149.519 133.665 146.671 1.00 134.60 632 LYS A N 1
ATOM 1769 C CA . LYS A 1 613 ? 149.248 132.834 145.497 1.00 134.60 632 LYS A CA 1
ATOM 1770 C C . LYS A 1 613 ? 149.676 133.547 144.217 1.00 134.60 632 LYS A C 1
ATOM 1771 O O . LYS A 1 613 ? 148.942 133.607 143.228 1.00 134.60 632 LYS A O 1
ATOM 1777 N N . ALA A 1 614 ? 150.889 134.092 144.244 1.00 129.05 633 ALA A N 1
ATOM 1778 C CA . ALA A 1 614 ? 151.336 134.949 143.158 1.00 129.05 633 ALA A CA 1
ATOM 1779 C C . ALA A 1 614 ? 151.431 134.170 141.853 1.00 129.05 633 ALA A C 1
ATOM 1780 O O . ALA A 1 614 ? 151.901 133.029 141.823 1.00 129.05 633 ALA A O 1
ATOM 1782 N N . GLU A 1 615 ? 150.979 134.799 140.770 1.00 122.98 634 GLU A N 1
ATOM 1783 C CA . GLU A 1 615 ? 150.955 134.193 139.448 1.00 122.98 634 GLU A CA 1
ATOM 1784 C C . GLU A 1 615 ? 151.904 134.933 138.515 1.00 122.98 634 GLU A C 1
ATOM 1785 O O . GLU A 1 615 ? 152.205 136.115 138.707 1.00 122.98 634 GLU A O 1
ATOM 1791 N N . LYS A 1 616 ? 152.374 134.213 137.498 1.00 115.71 635 LYS A N 1
ATOM 1792 C CA . LYS A 1 616 ? 153.270 134.776 136.494 1.00 115.71 635 LYS A CA 1
ATOM 1793 C C . LYS A 1 616 ? 152.448 135.585 135.498 1.00 115.71 635 LYS A C 1
ATOM 1794 O O . LYS A 1 616 ? 151.592 135.036 134.797 1.00 115.71 635 LYS A O 1
ATOM 1800 N N . CYS A 1 617 ? 152.707 136.888 135.437 1.00 110.69 636 CYS A N 1
ATOM 1801 C CA . CYS A 1 617 ? 151.985 137.798 134.558 1.00 110.69 636 CYS A CA 1
ATOM 1802 C C . CYS A 1 617 ? 152.797 138.067 133.301 1.00 110.69 636 CYS A C 1
ATOM 1803 O O . CYS A 1 617 ? 154.016 138.252 133.370 1.00 110.69 636 CYS A O 1
ATOM 1806 N N . LYS A 1 618 ? 152.113 138.080 132.157 1.00 104.87 637 LYS A N 1
ATOM 1807 C CA . LYS A 1 618 ? 152.729 138.334 130.862 1.00 104.87 637 LYS A CA 1
ATOM 1808 C C . LYS A 1 618 ? 152.196 139.613 130.219 1.00 104.87 637 LYS A C 1
ATOM 1809 O O . LYS A 1 618 ? 152.268 139.765 128.995 1.00 104.87 637 LYS A O 1
ATOM 1815 N N . LEU A 1 619 ? 151.677 140.541 131.022 1.00 90.04 638 LEU A N 1
ATOM 1816 C CA . LEU A 1 619 ? 151.093 141.781 130.527 1.00 90.04 638 LEU A CA 1
ATOM 1817 C C . LEU A 1 619 ? 152.047 142.939 130.792 1.00 90.04 638 LEU A C 1
ATOM 1818 O O . LEU A 1 619 ? 152.552 143.091 131.909 1.00 90.04 638 LEU A O 1
ATOM 1823 N N . MET A 1 620 ? 152.290 143.751 129.762 1.00 81.04 639 MET A N 1
ATOM 1824 C CA . MET A 1 620 ? 153.179 144.900 129.853 1.00 81.04 639 MET A CA 1
ATOM 1825 C C . MET A 1 620 ? 152.639 146.018 128.973 1.00 81.04 639 MET A C 1
ATOM 1826 O O . MET A 1 620 ? 151.917 145.770 128.006 1.00 81.04 639 MET A O 1
ATOM 1831 N N . LYS A 1 621 ? 152.996 147.254 129.313 1.00 71.36 640 LYS A N 1
ATOM 1832 C CA . LYS A 1 621 ? 152.549 148.404 128.540 1.00 71.36 640 LYS A CA 1
ATOM 1833 C C . LYS A 1 621 ? 153.476 148.643 127.357 1.00 71.36 640 LYS A C 1
ATOM 1834 O O . LYS A 1 621 ? 154.701 148.572 127.486 1.00 71.36 640 LYS A O 1
ATOM 1840 N N . MET A 1 622 ? 152.881 148.933 126.202 1.00 65.90 641 MET A N 1
ATOM 1841 C CA . MET A 1 622 ? 153.616 149.317 125.006 1.00 65.90 641 MET A CA 1
ATOM 1842 C C . MET A 1 622 ? 152.984 150.571 124.427 1.00 65.90 641 MET A C 1
ATOM 1843 O O . MET A 1 622 ? 151.759 150.667 124.330 1.00 65.90 641 MET A O 1
ATOM 1848 N N . ILE A 1 623 ? 153.824 151.533 124.049 1.00 61.34 642 ILE A N 1
ATOM 1849 C CA . ILE A 1 623 ? 153.372 152.843 123.591 1.00 61.34 642 ILE A CA 1
ATOM 1850 C C . ILE A 1 623 ? 154.037 153.150 122.258 1.00 61.34 642 ILE A C 1
ATOM 1851 O O . ILE A 1 623 ? 155.269 153.131 122.156 1.00 61.34 642 ILE A O 1
ATOM 1856 N N . ILE A 1 624 ? 153.226 153.454 121.251 1.00 60.63 643 ILE A N 1
ATOM 1857 C CA . ILE A 1 624 ? 153.704 153.951 119.967 1.00 60.63 643 ILE A CA 1
ATOM 1858 C C . ILE A 1 624 ? 153.739 155.469 120.049 1.00 60.63 643 ILE A C 1
ATOM 1859 O O . ILE A 1 624 ? 152.735 156.099 120.399 1.00 60.63 643 ILE A O 1
ATOM 1864 N N . VAL A 1 625 ? 154.888 156.065 119.734 1.00 58.98 644 VAL A N 1
ATOM 1865 C CA . VAL A 1 625 ? 155.031 157.513 119.678 1.00 58.98 644 VAL A CA 1
ATOM 1866 C C . VAL A 1 625 ? 155.808 157.856 118.418 1.00 58.98 644 VAL A C 1
ATOM 1867 O O . VAL A 1 625 ? 156.380 156.987 117.765 1.00 58.98 644 VAL A O 1
ATOM 1871 N N . GLY A 1 626 ? 155.806 159.137 118.068 1.00 60.91 645 GLY A N 1
ATOM 1872 C CA . GLY A 1 626 ? 156.601 159.611 116.961 1.00 60.91 645 GLY A CA 1
ATOM 1873 C C . GLY A 1 626 ? 156.049 160.870 116.330 1.00 60.91 645 GLY A C 1
ATOM 1874 O O . GLY A 1 626 ? 154.992 161.374 116.720 1.00 60.91 645 GLY A O 1
ATOM 1875 N N . PRO A 1 627 ? 156.754 161.403 115.337 1.00 67.10 646 PRO A N 1
ATOM 1876 C CA . PRO A 1 627 ? 156.273 162.602 114.648 1.00 67.10 646 PRO A CA 1
ATOM 1877 C C . PRO A 1 627 ? 154.958 162.326 113.944 1.00 67.10 646 PRO A C 1
ATOM 1878 O O . PRO A 1 627 ? 154.669 161.173 113.593 1.00 67.10 646 PRO A O 1
ATOM 1882 N N . PRO A 1 628 ? 154.126 163.344 113.735 1.00 71.72 647 PRO A N 1
ATOM 1883 C CA . PRO A 1 628 ? 152.826 163.103 113.105 1.00 71.72 647 PRO A CA 1
ATOM 1884 C C . PRO A 1 628 ? 152.976 162.604 111.678 1.00 71.72 647 PRO A C 1
ATOM 1885 O O . PRO A 1 628 ? 153.882 163.006 110.944 1.00 71.72 647 PRO A O 1
ATOM 1889 N N . ARG A 1 629 ? 152.061 161.718 111.289 1.00 77.83 648 ARG A N 1
ATOM 1890 C CA . ARG A 1 629 ? 152.026 161.156 109.941 1.00 77.83 648 ARG A CA 1
ATOM 1891 C C . ARG A 1 629 ? 153.343 160.459 109.603 1.00 77.83 648 ARG A C 1
ATOM 1892 O O . ARG A 1 629 ? 154.021 160.785 108.626 1.00 77.83 648 ARG A O 1
ATOM 1900 N N . GLN A 1 630 ? 153.708 159.488 110.445 1.00 73.07 649 GLN A N 1
ATOM 1901 C CA . GLN A 1 630 ? 154.861 158.626 110.210 1.00 73.07 649 GLN A CA 1
ATOM 1902 C C . GLN A 1 630 ? 154.463 157.154 110.163 1.00 73.07 649 GLN A C 1
ATOM 1903 O O . GLN A 1 630 ? 155.338 156.284 110.125 1.00 73.07 649 GLN A O 1
ATOM 1909 N N . GLY A 1 631 ? 153.164 156.857 110.165 1.00 72.63 650 GLY A N 1
ATOM 1910 C CA . GLY A 1 631 ? 152.710 155.484 110.090 1.00 72.63 650 GLY A CA 1
ATOM 1911 C C . GLY A 1 631 ? 152.593 154.771 111.415 1.00 72.63 650 GLY A C 1
ATOM 1912 O O . GLY A 1 631 ? 152.769 153.550 111.462 1.00 72.63 650 GLY A O 1
ATOM 1913 N N . LYS A 1 632 ? 152.304 155.490 112.501 1.00 66.82 651 LYS A N 1
ATOM 1914 C CA . LYS A 1 632 ? 152.122 154.833 113.792 1.00 66.82 651 LYS A CA 1
ATOM 1915 C C . LYS A 1 632 ? 150.943 153.872 113.748 1.00 66.82 651 LYS A C 1
ATOM 1916 O O . LYS A 1 632 ? 151.070 152.691 114.096 1.00 66.82 651 LYS A O 1
ATOM 1922 N N . SER A 1 633 ? 149.785 154.363 113.306 1.00 75.37 652 SER A N 1
ATOM 1923 C CA . SER A 1 633 ? 148.611 153.505 113.202 1.00 75.37 652 SER A CA 1
ATOM 1924 C C . SER A 1 633 ? 148.829 152.406 112.170 1.00 75.37 652 SER A C 1
ATOM 1925 O O . SER A 1 633 ? 148.417 151.261 112.380 1.00 75.37 652 SER A O 1
ATOM 1928 N N . THR A 1 634 ? 149.480 152.734 111.054 1.00 80.69 653 THR A N 1
ATOM 1929 C CA . THR A 1 634 ? 149.780 151.724 110.044 1.00 80.69 653 THR A CA 1
ATOM 1930 C C . THR A 1 634 ? 150.710 150.656 110.606 1.00 80.69 653 THR A C 1
ATOM 1931 O O . THR A 1 634 ? 150.512 149.456 110.376 1.00 80.69 653 THR A O 1
ATOM 1935 N N . LEU A 1 635 ? 151.737 151.075 111.348 1.00 75.55 654 LEU A N 1
ATOM 1936 C CA . LEU A 1 635 ? 152.670 150.116 111.929 1.00 75.55 654 LEU A CA 1
ATOM 1937 C C . LEU A 1 635 ? 151.962 149.203 112.921 1.00 75.55 654 LEU A C 1
ATOM 1938 O O . LEU A 1 635 ? 152.176 147.984 112.926 1.00 75.55 654 LEU A O 1
ATOM 1943 N N . LEU A 1 636 ? 151.116 149.777 113.776 1.00 72.22 655 LEU A N 1
ATOM 1944 C CA . LEU A 1 636 ? 150.397 148.959 114.745 1.00 72.22 655 LEU A CA 1
ATOM 1945 C C . LEU A 1 636 ? 149.437 148.003 114.051 1.00 72.22 655 LEU A C 1
ATOM 1946 O O . LEU A 1 636 ? 149.278 146.855 114.477 1.00 72.22 655 LEU A O 1
ATOM 1951 N N . GLU A 1 637 ? 148.782 148.461 112.982 1.00 83.64 656 GLU A N 1
ATOM 1952 C CA . GLU A 1 637 ? 147.888 147.586 112.234 1.00 83.64 656 GLU A CA 1
ATOM 1953 C C . GLU A 1 637 ? 148.654 146.421 111.624 1.00 83.64 656 GLU A C 1
ATOM 1954 O O . GLU A 1 637 ? 148.184 145.278 111.652 1.00 83.64 656 GLU A O 1
ATOM 1960 N N . ILE A 1 638 ? 149.834 146.691 111.065 1.00 85.78 657 ILE A N 1
ATOM 1961 C CA . ILE A 1 638 ? 150.651 145.617 110.502 1.00 85.78 657 ILE A CA 1
ATOM 1962 C C . ILE A 1 638 ? 151.049 144.635 111.594 1.00 85.78 657 ILE A C 1
ATOM 1963 O O . ILE A 1 638 ? 150.987 143.414 111.411 1.00 85.78 657 ILE A O 1
ATOM 1968 N N . LEU A 1 639 ? 151.474 145.156 112.744 1.00 80.01 658 LEU A N 1
ATOM 1969 C CA . LEU A 1 639 ? 151.905 144.286 113.831 1.00 80.01 658 LEU A CA 1
ATOM 1970 C C . LEU A 1 639 ? 150.764 143.404 114.322 1.00 80.01 658 LEU A C 1
ATOM 1971 O O . LEU A 1 639 ? 150.958 142.210 114.577 1.00 80.01 658 LEU A O 1
ATOM 1976 N N . GLN A 1 640 ? 149.567 143.973 114.463 1.00 78.64 659 GLN A N 1
ATOM 1977 C CA . GLN A 1 640 ? 148.450 143.226 115.029 1.00 78.64 659 GLN A CA 1
ATOM 1978 C C . GLN A 1 640 ? 147.850 142.245 114.029 1.00 78.64 659 GLN A C 1
ATOM 1979 O O . GLN A 1 640 ? 147.483 141.126 114.402 1.00 78.64 659 GLN A O 1
ATOM 1985 N N . THR A 1 641 ? 147.745 142.638 112.760 1.00 86.96 660 THR A N 1
ATOM 1986 C CA . THR A 1 641 ? 147.050 141.847 111.750 1.00 86.96 660 THR A CA 1
ATOM 1987 C C . THR A 1 641 ? 147.979 140.967 110.929 1.00 86.96 660 THR A C 1
ATOM 1988 O O . THR A 1 641 ? 147.589 139.862 110.540 1.00 86.96 660 THR A O 1
ATOM 1992 N N . GLY A 1 642 ? 149.195 141.425 110.650 1.00 92.13 661 GLY A N 1
ATOM 1993 C CA . GLY A 1 642 ? 150.105 140.648 109.832 1.00 92.13 661 GLY A CA 1
ATOM 1994 C C . GLY A 1 642 ? 149.763 140.637 108.360 1.00 92.13 661 GLY A C 1
ATOM 1995 O O . GLY A 1 642 ? 150.165 139.713 107.646 1.00 92.13 661 GLY A O 1
ATOM 1996 N N . ARG A 1 643 ? 149.027 141.640 107.885 1.00 93.60 662 ARG A N 1
ATOM 1997 C CA . ARG A 1 643 ? 148.651 141.758 106.485 1.00 93.60 662 ARG A CA 1
ATOM 1998 C C . ARG A 1 643 ? 148.937 143.173 106.013 1.00 93.60 662 ARG A C 1
ATOM 1999 O O . ARG A 1 643 ? 149.269 144.054 106.811 1.00 93.60 662 ARG A O 1
ATOM 2007 N N . ALA A 1 644 ? 148.815 143.384 104.708 1.00 97.07 663 ALA A N 1
ATOM 2008 C CA . ALA A 1 644 ? 148.847 144.736 104.180 1.00 97.07 663 ALA A CA 1
ATOM 2009 C C . ALA A 1 644 ? 147.612 145.489 104.678 1.00 97.07 663 ALA A C 1
ATOM 2010 O O . ALA A 1 644 ? 146.485 145.040 104.426 1.00 97.07 663 ALA A O 1
ATOM 2012 N N . PRO A 1 645 ? 147.768 146.607 105.394 1.00 93.58 664 PRO A N 1
ATOM 2013 C CA . PRO A 1 645 ? 146.590 147.269 105.970 1.00 93.58 664 PRO A CA 1
ATOM 2014 C C . PRO A 1 645 ? 145.572 147.672 104.915 1.00 93.58 664 PRO A C 1
ATOM 2015 O O . PRO A 1 645 ? 145.921 148.172 103.843 1.00 93.58 664 PRO A O 1
ATOM 2019 N N . GLN A 1 646 ? 144.300 147.448 105.236 1.00 97.82 665 GLN A N 1
ATOM 2020 C CA . GLN A 1 646 ? 143.182 147.855 104.396 1.00 97.82 665 GLN A CA 1
ATOM 2021 C C . GLN A 1 646 ? 142.339 148.942 105.038 1.00 97.82 665 GLN A C 1
ATOM 2022 O O . GLN A 1 646 ? 141.713 149.731 104.323 1.00 97.82 665 GLN A O 1
ATOM 2028 N N . VAL A 1 647 ? 142.311 148.995 106.368 1.00 97.59 666 VAL A N 1
ATOM 2029 C CA . VAL A 1 647 ? 141.628 150.041 107.118 1.00 97.59 666 VAL A CA 1
ATOM 2030 C C . VAL A 1 647 ? 142.625 150.633 108.100 1.00 97.59 666 VAL A C 1
ATOM 2031 O O . VAL A 1 647 ? 143.105 149.935 109.000 1.00 97.59 666 VAL A O 1
ATOM 2035 N N . VAL A 1 648 ? 142.933 151.915 107.928 1.00 91.79 667 VAL A N 1
ATOM 2036 C CA . VAL A 1 648 ? 143.813 152.653 108.823 1.00 91.79 667 VAL A CA 1
ATOM 2037 C C . VAL A 1 648 ? 142.957 153.619 109.626 1.00 91.79 667 VAL A C 1
ATOM 2038 O O . VAL A 1 648 ? 142.040 154.247 109.085 1.00 91.79 667 VAL A O 1
ATOM 2042 N N . HIS A 1 649 ? 143.254 153.726 110.917 1.00 85.28 668 HIS A N 1
ATOM 2043 C CA . HIS A 1 649 ? 142.426 154.518 111.813 1.00 85.28 668 HIS A CA 1
ATOM 2044 C C . HIS A 1 649 ? 142.396 155.977 111.373 1.00 85.28 668 HIS A C 1
ATOM 2045 O O . HIS A 1 649 ? 143.374 156.515 110.846 1.00 85.28 668 HIS A O 1
ATOM 2052 N N . GLY A 1 650 ? 141.250 156.615 111.589 1.00 83.02 669 GLY A N 1
ATOM 2053 C CA . GLY A 1 650 ? 141.080 158.015 111.272 1.00 83.02 669 GLY A CA 1
ATOM 2054 C C . GLY A 1 650 ? 141.742 158.906 112.304 1.00 83.02 669 GLY A C 1
ATOM 2055 O O . GLY A 1 650 ? 142.553 158.475 113.125 1.00 83.02 669 GLY A O 1
ATOM 2056 N N . GLU A 1 651 ? 141.387 160.187 112.245 1.00 79.93 670 GLU A N 1
ATOM 2057 C CA . GLU A 1 651 ? 141.957 161.159 113.167 1.00 79.93 670 GLU A CA 1
ATOM 2058 C C . GLU A 1 651 ? 141.613 160.790 114.604 1.00 79.93 670 GLU A C 1
ATOM 2059 O O . GLU A 1 651 ? 140.462 160.476 114.921 1.00 79.93 670 GLU A O 1
ATOM 2065 N N . ALA A 1 652 ? 142.622 160.824 115.470 1.00 74.96 671 ALA A N 1
ATOM 2066 C CA . ALA A 1 652 ? 142.435 160.529 116.882 1.00 74.96 671 ALA A CA 1
ATOM 2067 C C . ALA A 1 652 ? 143.706 160.905 117.623 1.00 74.96 671 ALA A C 1
ATOM 2068 O O . ALA A 1 652 ? 144.795 160.946 117.045 1.00 74.96 671 ALA A O 1
ATOM 2070 N N . THR A 1 653 ? 143.551 161.177 118.917 1.00 69.94 672 THR A N 1
ATOM 2071 C CA . THR A 1 653 ? 144.690 161.515 119.759 1.00 69.94 672 THR A CA 1
ATOM 2072 C C . THR A 1 653 ? 145.313 160.257 120.341 1.00 69.94 672 THR A C 1
ATOM 2073 O O . THR A 1 653 ? 146.509 160.010 120.161 1.00 69.94 672 THR A O 1
ATOM 2077 N N . ILE A 1 654 ? 144.512 159.462 121.043 1.00 68.74 673 ILE A N 1
ATOM 2078 C CA . ILE A 1 654 ? 144.956 158.214 121.649 1.00 68.74 673 ILE A CA 1
ATOM 2079 C C . ILE A 1 654 ? 143.962 157.127 121.281 1.00 68.74 673 ILE A C 1
ATOM 2080 O O . ILE A 1 654 ? 142.746 157.335 121.359 1.00 68.74 673 ILE A O 1
ATOM 2085 N N . ARG A 1 655 ? 144.479 155.976 120.873 1.00 71.52 674 ARG A N 1
ATOM 2086 C CA . ARG A 1 655 ? 143.684 154.768 120.726 1.00 71.52 674 ARG A CA 1
ATOM 2087 C C . ARG A 1 655 ? 144.345 153.663 121.532 1.00 71.52 674 ARG A C 1
ATOM 2088 O O . ARG A 1 655 ? 145.545 153.713 121.803 1.00 71.52 674 ARG A O 1
ATOM 2096 N N . THR A 1 656 ? 143.550 152.679 121.937 1.00 68.41 675 THR A N 1
ATOM 2097 C CA . THR A 1 656 ? 144.031 151.607 122.791 1.00 68.41 675 THR A CA 1
ATOM 2098 C C . THR A 1 656 ? 143.591 150.267 122.228 1.00 68.41 675 THR A C 1
ATOM 2099 O O . THR A 1 656 ? 142.549 150.151 121.579 1.00 68.41 675 THR A O 1
ATOM 2103 N N . THR A 1 657 ? 144.411 149.252 122.482 1.00 69.92 676 THR A N 1
ATOM 2104 C CA . THR A 1 657 ? 144.071 147.896 122.075 1.00 69.92 676 THR A CA 1
ATOM 2105 C C . THR A 1 657 ? 144.839 146.919 122.950 1.00 69.92 676 THR A C 1
ATOM 2106 O O . THR A 1 657 ? 145.745 147.303 123.690 1.00 69.92 676 THR A O 1
ATOM 2110 N N . LYS A 1 658 ? 144.441 145.651 122.875 1.00 74.35 677 LYS A N 1
ATOM 2111 C CA . LYS A 1 658 ? 145.123 144.565 123.570 1.00 74.35 677 LYS A CA 1
ATOM 2112 C C . LYS A 1 658 ? 145.683 143.618 122.516 1.00 74.35 677 LYS A C 1
ATOM 2113 O O . LYS A 1 658 ? 144.927 142.916 121.837 1.00 74.35 677 LYS A O 1
ATOM 2119 N N . TRP A 1 659 ? 147.005 143.595 122.390 1.00 77.92 678 TRP A N 1
ATOM 2120 C CA . TRP A 1 659 ? 147.693 142.859 121.334 1.00 77.92 678 TRP A CA 1
ATOM 2121 C C . TRP A 1 659 ? 148.365 141.646 121.965 1.00 77.92 678 TRP A C 1
ATOM 2122 O O . TRP A 1 659 ? 149.013 141.766 123.006 1.00 77.92 678 TRP A O 1
ATOM 2133 N N . GLU A 1 660 ? 148.207 140.481 121.344 1.00 84.55 679 GLU A N 1
ATOM 2134 C CA . GLU A 1 660 ? 148.719 139.226 121.886 1.00 84.55 679 GLU A CA 1
ATOM 2135 C C . GLU A 1 660 ? 149.728 138.620 120.920 1.00 84.55 679 GLU A C 1
ATOM 2136 O O . GLU A 1 660 ? 149.485 138.576 119.710 1.00 84.55 679 GLU A O 1
ATOM 2142 N N . LEU A 1 661 ? 150.858 138.158 121.458 1.00 86.09 680 LEU A N 1
ATOM 2143 C CA . LEU A 1 661 ? 151.904 137.519 120.674 1.00 86.09 680 LEU A CA 1
ATOM 2144 C C . LEU A 1 661 ? 152.262 136.167 121.272 1.00 86.09 680 LEU A C 1
ATOM 2145 O O . LEU A 1 661 ? 152.284 135.995 122.495 1.00 86.09 680 LEU A O 1
ATOM 2150 N N . GLN A 1 662 ? 152.549 135.215 120.391 1.00 93.03 681 GLN A N 1
ATOM 2151 C CA . GLN A 1 662 ? 153.131 133.930 120.742 1.00 93.03 681 GLN A CA 1
ATOM 2152 C C . GLN A 1 662 ? 154.594 133.921 120.313 1.00 93.03 681 GLN A C 1
ATOM 2153 O O . GLN A 1 662 ? 155.015 134.695 119.449 1.00 93.03 681 GLN A O 1
ATOM 2159 N N . ARG A 1 663 ? 155.374 133.044 120.934 1.00 97.54 682 ARG A N 1
ATOM 2160 C CA . ARG A 1 663 ? 156.814 133.034 120.701 1.00 97.54 682 ARG A CA 1
ATOM 2161 C C . ARG A 1 663 ? 157.097 132.716 119.233 1.00 97.54 682 ARG A C 1
ATOM 2162 O O . ARG A 1 663 ? 156.430 131.849 118.658 1.00 97.54 682 ARG A O 1
ATOM 2170 N N . PRO A 1 664 ? 158.062 133.400 118.584 1.00 94.34 683 PRO A N 1
ATOM 2171 C CA . PRO A 1 664 ? 158.355 133.050 117.188 1.00 94.34 683 PRO A CA 1
ATOM 2172 C C . PRO A 1 664 ? 158.815 131.605 117.010 1.00 94.34 683 PRO A C 1
ATOM 2173 O O . PRO A 1 664 ? 159.263 131.254 115.918 1.00 94.34 683 PRO A O 1
ATOM 2177 N N . VAL A 1 671 ? 155.254 130.900 129.977 1.00 112.48 690 VAL A N 1
ATOM 2178 C CA . VAL A 1 671 ? 156.090 132.036 129.609 1.00 112.48 690 VAL A CA 1
ATOM 2179 C C . VAL A 1 671 ? 156.467 131.943 128.135 1.00 112.48 690 VAL A C 1
ATOM 2180 O O . VAL A 1 671 ? 157.595 132.256 127.753 1.00 112.48 690 VAL A O 1
ATOM 2184 N N . GLU A 1 672 ? 155.510 131.508 127.316 1.00 103.37 691 GLU A N 1
ATOM 2185 C CA . GLU A 1 672 ? 155.693 131.371 125.877 1.00 103.37 691 GLU A CA 1
ATOM 2186 C C . GLU A 1 672 ? 154.827 132.342 125.085 1.00 103.37 691 GLU A C 1
ATOM 2187 O O . GLU A 1 672 ? 154.655 132.159 123.875 1.00 103.37 691 GLU A O 1
ATOM 2193 N N . SER A 1 673 ? 154.277 133.365 125.733 1.00 99.06 692 SER A N 1
ATOM 2194 C CA . SER A 1 673 ? 153.437 134.343 125.057 1.00 99.06 692 SER A CA 1
ATOM 2195 C C . SER A 1 673 ? 153.478 135.636 125.854 1.00 99.06 692 SER A C 1
ATOM 2196 O O . SER A 1 673 ? 153.911 135.658 127.008 1.00 99.06 692 SER A O 1
ATOM 2199 N N . VAL A 1 674 ? 153.035 136.723 125.216 1.00 91.26 693 VAL A N 1
ATOM 2200 C CA . VAL A 1 674 ? 152.986 138.033 125.854 1.00 91.26 693 VAL A CA 1
ATOM 2201 C C . VAL A 1 674 ? 151.746 138.787 125.392 1.00 91.26 693 VAL A C 1
ATOM 2202 O O . VAL A 1 674 ? 151.167 138.507 124.340 1.00 91.26 693 VAL A O 1
ATOM 2206 N N . GLU A 1 675 ? 151.347 139.757 126.211 1.00 85.80 694 GLU A N 1
ATOM 2207 C CA . GLU A 1 675 ? 150.204 140.614 125.941 1.00 85.80 694 GLU A CA 1
ATOM 2208 C C . GLU A 1 675 ? 150.594 142.061 126.203 1.00 85.80 694 GLU A C 1
ATOM 2209 O O . GLU A 1 675 ? 151.217 142.370 127.223 1.00 85.80 694 GLU A O 1
ATOM 2215 N N . PHE A 1 676 ? 150.225 142.941 125.278 1.00 76.88 695 PHE A N 1
ATOM 2216 C CA . PHE A 1 676 ? 150.535 144.358 125.346 1.00 76.88 695 PHE A CA 1
ATOM 2217 C C . PHE A 1 676 ? 149.244 145.154 125.428 1.00 76.88 695 PHE A C 1
ATOM 2218 O O . PHE A 1 676 ? 148.313 144.925 124.648 1.00 76.88 695 PHE A O 1
ATOM 2226 N N . ASN A 1 677 ? 149.198 146.091 126.369 1.00 72.36 696 ASN A N 1
ATOM 2227 C CA . ASN A 1 677 ? 148.114 147.065 126.465 1.00 72.36 696 ASN A CA 1
ATOM 2228 C C . ASN A 1 677 ? 148.536 148.264 125.624 1.00 72.36 696 ASN A C 1
ATOM 2229 O O . ASN A 1 677 ? 148.948 149.297 126.155 1.00 72.36 696 ASN A O 1
ATOM 2234 N N . VAL A 1 678 ? 148.423 148.124 124.306 1.00 67.84 697 VAL A N 1
ATOM 2235 C CA . VAL A 1 678 ? 149.043 149.037 123.354 1.00 67.84 697 VAL A CA 1
ATOM 2236 C C . VAL A 1 678 ? 148.281 150.351 123.371 1.00 67.84 697 VAL A C 1
ATOM 2237 O O . VAL A 1 678 ? 147.053 150.368 123.213 1.00 67.84 697 VAL A O 1
ATOM 2241 N N . TRP A 1 679 ? 149.018 151.447 123.548 1.00 66.24 698 TRP A N 1
ATOM 2242 C CA . TRP A 1 679 ? 148.500 152.804 123.435 1.00 66.24 698 TRP A CA 1
ATOM 2243 C C . TRP A 1 679 ? 149.111 153.459 122.205 1.00 66.24 698 TRP A C 1
ATOM 2244 O O . TRP A 1 679 ? 150.278 153.861 122.229 1.00 66.24 698 TRP A O 1
ATOM 2255 N N . ASP A 1 680 ? 148.325 153.567 121.140 1.00 62.93 699 ASP A N 1
ATOM 2256 C CA . ASP A 1 680 ? 148.705 154.332 119.956 1.00 62.93 699 ASP A CA 1
ATOM 2257 C C . ASP A 1 680 ? 148.467 155.799 120.289 1.00 62.93 699 ASP A C 1
ATOM 2258 O O . ASP A 1 680 ? 147.327 156.270 120.278 1.00 62.93 699 ASP A O 1
ATOM 2263 N N . ILE A 1 681 ? 149.544 156.522 120.588 1.00 60.42 700 ILE A N 1
ATOM 2264 C CA . ILE A 1 681 ? 149.484 157.927 120.976 1.00 60.42 700 ILE A CA 1
ATOM 2265 C C . ILE A 1 681 ? 149.894 158.759 119.771 1.00 60.42 700 ILE A C 1
ATOM 2266 O O . ILE A 1 681 ? 151.048 158.707 119.333 1.00 60.42 700 ILE A O 1
ATOM 2271 N N . GLY A 1 682 ? 148.949 159.534 119.245 1.00 61.29 701 GLY A N 1
ATOM 2272 C CA . GLY A 1 682 ? 149.204 160.432 118.134 1.00 61.29 701 GLY A CA 1
ATOM 2273 C C . GLY A 1 682 ? 148.578 161.793 118.355 1.00 61.29 701 GLY A C 1
ATOM 2274 O O . GLY A 1 682 ? 148.837 162.442 119.373 1.00 61.29 701 GLY A O 1
ATOM 2275 N N . GLY A 1 683 ? 147.757 162.237 117.406 1.00 69.43 702 GLY A N 1
ATOM 2276 C CA . GLY A 1 683 ? 147.025 163.474 117.544 1.00 69.43 702 GLY A CA 1
ATOM 2277 C C . GLY A 1 683 ? 147.705 164.641 116.859 1.00 69.43 702 GLY A C 1
ATOM 2278 O O . GLY A 1 683 ? 148.771 164.502 116.251 1.00 69.43 702 GLY A O 1
ATOM 2279 N N . PRO A 1 684 ? 147.096 165.820 116.948 1.00 70.73 703 PRO A N 1
ATOM 2280 C CA . PRO A 1 684 ? 147.659 166.993 116.274 1.00 70.73 703 PRO A CA 1
ATOM 2281 C C . PRO A 1 684 ? 148.935 167.474 116.947 1.00 70.73 703 PRO A C 1
ATOM 2282 O O . PRO A 1 684 ? 149.363 166.960 117.983 1.00 70.73 703 PRO A O 1
ATOM 2286 N N . ALA A 1 685 ? 149.549 168.484 116.327 1.00 69.86 704 ALA A N 1
ATOM 2287 C CA . ALA A 1 685 ? 150.789 169.034 116.861 1.00 69.86 704 ALA A CA 1
ATOM 2288 C C . ALA A 1 685 ? 150.580 169.667 118.230 1.00 69.86 704 ALA A C 1
ATOM 2289 O O . ALA A 1 685 ? 151.487 169.640 119.069 1.00 69.86 704 ALA A O 1
ATOM 2291 N N . SER A 1 686 ? 149.396 170.232 118.479 1.00 67.85 705 SER A N 1
ATOM 2292 C CA . SER A 1 686 ? 149.112 170.865 119.762 1.00 67.85 705 SER A CA 1
ATOM 2293 C C . SER A 1 686 ? 149.184 169.892 120.932 1.00 67.85 705 SER A C 1
ATOM 2294 O O . SER A 1 686 ? 149.326 170.336 122.077 1.00 67.85 705 SER A O 1
ATOM 2297 N N . MET A 1 687 ? 149.090 168.589 120.677 1.00 67.92 706 MET A N 1
ATOM 2298 C CA . MET A 1 687 ? 149.223 167.559 121.697 1.00 67.92 706 MET A CA 1
ATOM 2299 C C . MET A 1 687 ? 150.666 167.136 121.933 1.00 67.92 706 MET A C 1
ATOM 2300 O O . MET A 1 687 ? 150.898 166.189 122.690 1.00 67.92 706 MET A O 1
ATOM 2305 N N . ALA A 1 688 ? 151.636 167.809 121.311 1.00 63.68 707 ALA A N 1
ATOM 2306 C CA . ALA A 1 688 ? 153.014 167.332 121.359 1.00 63.68 707 ALA A CA 1
ATOM 2307 C C . ALA A 1 688 ? 153.547 167.285 122.785 1.00 63.68 707 ALA A C 1
ATOM 2308 O O . ALA A 1 688 ? 154.204 166.314 123.177 1.00 63.68 707 ALA A O 1
ATOM 2310 N N . THR A 1 689 ? 153.272 168.321 123.577 1.00 60.79 708 THR A N 1
ATOM 2311 C CA . THR A 1 689 ? 153.772 168.418 124.943 1.00 60.79 708 THR A CA 1
ATOM 2312 C C . THR A 1 689 ? 152.710 168.110 125.990 1.00 60.79 708 THR A C 1
ATOM 2313 O O . THR A 1 689 ? 152.979 168.259 127.186 1.00 60.79 708 THR A O 1
ATOM 2317 N N . VAL A 1 690 ? 151.516 167.697 125.577 1.00 64.74 709 VAL A N 1
ATOM 2318 C CA . VAL A 1 690 ? 150.495 167.199 126.495 1.00 64.74 709 VAL A CA 1
ATOM 2319 C C . VAL A 1 690 ? 150.530 165.681 126.580 1.00 64.74 709 VAL A C 1
ATOM 2320 O O . VAL A 1 690 ? 150.312 165.106 127.646 1.00 64.74 709 VAL A O 1
ATOM 2324 N N . ASN A 1 691 ? 150.815 165.018 125.457 1.00 61.49 710 ASN A N 1
ATOM 2325 C CA . ASN A 1 691 ? 150.868 163.562 125.439 1.00 61.49 710 ASN A CA 1
ATOM 2326 C C . ASN A 1 691 ? 151.947 163.021 126.363 1.00 61.49 710 ASN A C 1
ATOM 2327 O O . ASN A 1 691 ? 151.858 161.875 126.814 1.00 61.49 710 ASN A O 1
ATOM 2332 N N . GLN A 1 692 ? 152.971 163.824 126.660 1.00 59.83 711 GLN A N 1
ATOM 2333 C CA . GLN A 1 692 ? 154.084 163.348 127.472 1.00 59.83 711 GLN A CA 1
ATOM 2334 C C . GLN A 1 692 ? 153.646 162.890 128.856 1.00 59.83 711 GLN A C 1
ATOM 2335 O O . GLN A 1 692 ? 154.366 162.116 129.497 1.00 59.83 711 GLN A O 1
ATOM 2341 N N . CYS A 1 693 ? 152.490 163.346 129.338 1.00 62.23 712 CYS A N 1
ATOM 2342 C CA . CYS A 1 693 ? 151.993 162.880 130.625 1.00 62.23 712 CYS A CA 1
ATOM 2343 C C . CYS A 1 693 ? 151.648 161.396 130.620 1.00 62.23 712 CYS A C 1
ATOM 2344 O O . CYS A 1 693 ? 151.697 160.767 131.682 1.00 62.23 712 CYS A O 1
ATOM 2347 N N . PHE A 1 694 ? 151.317 160.823 129.464 1.00 65.20 713 PHE A N 1
ATOM 2348 C CA . PHE A 1 694 ? 150.921 159.424 129.359 1.00 65.20 713 PHE A CA 1
ATOM 2349 C C . PHE A 1 694 ? 152.108 158.471 129.336 1.00 65.20 713 PHE A C 1
ATOM 2350 O O . PHE A 1 694 ? 151.906 157.253 129.330 1.00 65.20 713 PHE A O 1
ATOM 2358 N N . PHE A 1 695 ? 153.333 158.986 129.320 1.00 60.75 714 PHE A N 1
ATOM 2359 C CA . PHE A 1 695 ? 154.526 158.150 129.277 1.00 60.75 714 PHE A CA 1
ATOM 2360 C C . PHE A 1 695 ? 154.831 157.675 130.691 1.00 60.75 714 PHE A C 1
ATOM 2361 O O . PHE A 1 695 ? 154.872 158.483 131.624 1.00 60.75 714 PHE A O 1
ATOM 2369 N N . THR A 1 696 ? 155.039 156.371 130.846 1.00 65.85 715 THR A N 1
ATOM 2370 C CA . THR A 1 696 ? 155.298 155.751 132.136 1.00 65.85 715 THR A CA 1
ATOM 2371 C C . THR A 1 696 ? 156.511 154.836 132.038 1.00 65.85 715 THR A C 1
ATOM 2372 O O . THR A 1 696 ? 157.010 154.535 130.952 1.00 65.85 715 THR A O 1
ATOM 2376 N N . ASP A 1 697 ? 156.975 154.386 133.199 1.00 73.75 716 ASP A N 1
ATOM 2377 C CA . ASP A 1 697 ? 158.216 153.626 133.270 1.00 73.75 716 ASP A CA 1
ATOM 2378 C C . ASP A 1 697 ? 157.931 152.134 133.120 1.00 73.75 716 ASP A C 1
ATOM 2379 O O . ASP A 1 697 ? 156.806 151.663 133.302 1.00 73.75 716 ASP A O 1
ATOM 2384 N N . LYS A 1 698 ? 158.976 151.383 132.785 1.00 84.80 717 LYS A N 1
ATOM 2385 C CA . LYS A 1 698 ? 158.887 149.938 132.591 1.00 84.80 717 LYS A CA 1
ATOM 2386 C C . LYS A 1 698 ? 157.858 149.597 131.519 1.00 84.80 717 LYS A C 1
ATOM 2387 O O . LYS A 1 698 ? 157.012 148.716 131.682 1.00 84.80 717 LYS A O 1
ATOM 2393 N N . ALA A 1 699 ? 157.940 150.319 130.404 1.00 68.93 718 ALA A N 1
ATOM 2394 C CA . ALA A 1 699 ? 157.068 150.098 129.262 1.00 68.93 718 ALA A CA 1
ATOM 2395 C C . ALA A 1 699 ? 157.901 150.145 127.992 1.00 68.93 718 ALA A C 1
ATOM 2396 O O . ALA A 1 699 ? 158.943 150.800 127.933 1.00 68.93 718 ALA A O 1
ATOM 2398 N N . LEU A 1 700 ? 157.429 149.439 126.971 1.00 68.81 719 LEU A N 1
ATOM 2399 C CA . LEU A 1 700 ? 158.126 149.339 125.696 1.00 68.81 719 LEU A CA 1
ATOM 2400 C C . LEU A 1 700 ? 157.688 150.484 124.796 1.00 68.81 719 LEU A C 1
ATOM 2401 O O . LEU A 1 700 ? 156.533 150.528 124.364 1.00 68.81 719 LEU A O 1
ATOM 2406 N N . TYR A 1 701 ? 158.609 151.393 124.493 1.00 62.22 720 TYR A N 1
ATOM 2407 C CA . TYR A 1 701 ? 158.321 152.522 123.623 1.00 62.22 720 TYR A CA 1
ATOM 2408 C C . TYR A 1 701 ? 158.801 152.213 122.215 1.00 62.22 720 TYR A C 1
ATOM 2409 O O . TYR A 1 701 ? 159.905 151.695 122.027 1.00 62.22 720 TYR A O 1
ATOM 2418 N N . VAL A 1 702 ? 157.961 152.516 121.231 1.00 62.21 721 VAL A N 1
ATOM 2419 C CA . VAL A 1 702 ? 158.300 152.366 119.822 1.00 62.21 721 VAL A CA 1
ATOM 2420 C C . VAL A 1 702 ? 158.193 153.741 119.185 1.00 62.21 721 VAL A C 1
ATOM 2421 O O . VAL A 1 702 ? 157.086 154.269 119.014 1.00 62.21 721 VAL A O 1
ATOM 2425 N N . VAL A 1 703 ? 159.335 154.320 118.837 1.00 64.20 722 VAL A N 1
ATOM 2426 C CA . VAL A 1 703 ? 159.385 155.597 118.140 1.00 64.20 722 VAL A CA 1
ATOM 2427 C C . VAL A 1 703 ? 159.343 155.321 116.646 1.00 64.20 722 VAL A C 1
ATOM 2428 O O . VAL A 1 703 ? 160.281 154.749 116.080 1.00 64.20 722 VAL A O 1
ATOM 2432 N N . VAL A 1 704 ? 158.252 155.718 116.012 1.00 67.38 723 VAL A N 1
ATOM 2433 C CA . VAL A 1 704 ? 158.039 155.489 114.591 1.00 67.38 723 VAL A CA 1
ATOM 2434 C C . VAL A 1 704 ? 158.729 156.601 113.820 1.00 67.38 723 VAL A C 1
ATOM 2435 O O . VAL A 1 704 ? 158.622 157.779 114.182 1.00 67.38 723 VAL A O 1
ATOM 2439 N N . TRP A 1 705 ? 159.444 156.229 112.762 1.00 78.60 724 TRP A N 1
ATOM 2440 C CA . TRP A 1 705 ? 160.335 157.144 112.061 1.00 78.60 724 TRP A CA 1
ATOM 2441 C C . TRP A 1 705 ? 160.244 156.882 110.566 1.00 78.60 724 TRP A C 1
ATOM 2442 O O . TRP A 1 705 ? 160.374 155.738 110.127 1.00 78.60 724 TRP A O 1
ATOM 2453 N N . ASN A 1 706 ? 160.032 157.940 109.787 1.00 79.43 725 ASN A N 1
ATOM 2454 C CA . ASN A 1 706 ? 159.963 157.819 108.334 1.00 79.43 725 ASN A CA 1
ATOM 2455 C C . ASN A 1 706 ? 161.382 157.785 107.782 1.00 79.43 725 ASN A C 1
ATOM 2456 O O . ASN A 1 706 ? 162.111 158.779 107.858 1.00 79.43 725 ASN A O 1
ATOM 2461 N N . LEU A 1 707 ? 161.771 156.638 107.223 1.00 84.85 726 LEU A N 1
ATOM 2462 C CA . LEU A 1 707 ? 163.134 156.472 106.730 1.00 84.85 726 LEU A CA 1
ATOM 2463 C C . LEU A 1 707 ? 163.428 157.392 105.554 1.00 84.85 726 LEU A C 1
ATOM 2464 O O . LEU A 1 707 ? 164.519 157.968 105.475 1.00 84.85 726 LEU A O 1
ATOM 2469 N N . ALA A 1 708 ? 162.480 157.542 104.636 1.00 84.67 727 ALA A N 1
ATOM 2470 C CA . ALA A 1 708 ? 162.705 158.285 103.405 1.00 84.67 727 ALA A CA 1
ATOM 2471 C C . ALA A 1 708 ? 162.588 159.793 103.578 1.00 84.67 727 ALA A C 1
ATOM 2472 O O . ALA A 1 708 ? 162.881 160.530 102.631 1.00 84.67 727 ALA A O 1
ATOM 2474 N N . LEU A 1 709 ? 162.172 160.277 104.751 1.00 83.96 728 LEU A N 1
ATOM 2475 C CA . LEU A 1 709 ? 161.980 161.714 104.915 1.00 83.96 728 LEU A CA 1
ATOM 2476 C C . LEU A 1 709 ? 163.304 162.466 104.874 1.00 83.96 728 LEU A C 1
ATOM 2477 O O . LEU A 1 709 ? 163.373 163.568 104.318 1.00 83.96 728 LEU A O 1
ATOM 2482 N N . GLY A 1 710 ? 164.356 161.897 105.453 1.00 88.51 729 GLY A N 1
ATOM 2483 C CA . GLY A 1 710 ? 165.697 162.445 105.378 1.00 88.51 729 GLY A CA 1
ATOM 2484 C C . GLY A 1 710 ? 166.327 162.593 106.747 1.00 88.51 729 GLY A C 1
ATOM 2485 O O . GLY A 1 710 ? 165.921 161.963 107.728 1.00 88.51 729 GLY A O 1
ATOM 2486 N N . GLU A 1 711 ? 167.347 163.452 106.804 1.00 91.36 730 GLU A N 1
ATOM 2487 C CA . GLU A 1 711 ? 168.079 163.657 108.050 1.00 91.36 730 GLU A CA 1
ATOM 2488 C C . GLU A 1 711 ? 167.259 164.444 109.063 1.00 91.36 730 GLU A C 1
ATOM 2489 O O . GLU A 1 711 ? 167.455 164.286 110.275 1.00 91.36 730 GLU A O 1
ATOM 2495 N N . GLU A 1 712 ? 166.356 165.307 108.592 1.00 87.29 731 GLU A N 1
ATOM 2496 C CA . GLU A 1 712 ? 165.549 166.102 109.512 1.00 87.29 731 GLU A CA 1
ATOM 2497 C C . GLU A 1 712 ? 164.688 165.214 110.402 1.00 87.29 731 GLU A C 1
ATOM 2498 O O . GLU A 1 712 ? 164.447 165.541 111.568 1.00 87.29 731 GLU A O 1
ATOM 2504 N N . ALA A 1 713 ? 164.221 164.079 109.876 1.00 83.27 732 ALA A N 1
ATOM 2505 C CA . ALA A 1 713 ? 163.474 163.140 110.706 1.00 83.27 732 ALA A CA 1
ATOM 2506 C C . ALA A 1 713 ? 164.344 162.598 111.831 1.00 83.27 732 ALA A C 1
ATOM 2507 O O . ALA A 1 713 ? 163.909 162.516 112.989 1.00 83.27 732 ALA A O 1
ATOM 2509 N N . VAL A 1 714 ? 165.583 162.232 111.509 1.00 85.53 733 VAL A N 1
ATOM 2510 C CA . VAL A 1 714 ? 166.482 161.691 112.520 1.00 85.53 733 VAL A CA 1
ATOM 2511 C C . VAL A 1 714 ? 166.776 162.751 113.572 1.00 85.53 733 VAL A C 1
ATOM 2512 O O . VAL A 1 714 ? 166.811 162.466 114.774 1.00 85.53 733 VAL A O 1
ATOM 2516 N N . ALA A 1 715 ? 166.964 163.998 113.136 1.00 82.59 734 ALA A N 1
ATOM 2517 C CA . ALA A 1 715 ? 167.153 165.088 114.089 1.00 82.59 734 ALA A CA 1
ATOM 2518 C C . ALA A 1 715 ? 165.925 165.263 114.975 1.00 82.59 734 ALA A C 1
ATOM 2519 O O . ALA A 1 715 ? 166.050 165.491 116.183 1.00 82.59 734 ALA A O 1
ATOM 2521 N N . ASN A 1 716 ? 164.728 165.160 114.391 1.00 77.39 735 ASN A N 1
ATOM 2522 C CA . ASN A 1 716 ? 163.503 165.311 115.169 1.00 77.39 735 ASN A CA 1
ATOM 2523 C C . ASN A 1 716 ? 163.357 164.207 116.205 1.00 77.39 735 ASN A C 1
ATOM 2524 O O . ASN A 1 716 ? 162.753 164.425 117.261 1.00 77.39 735 ASN A O 1
ATOM 2529 N N . LEU A 1 717 ? 163.891 163.016 115.919 1.00 74.87 736 LEU A N 1
ATOM 2530 C CA . LEU A 1 717 ? 163.772 161.913 116.873 1.00 74.87 736 LEU A CA 1
ATOM 2531 C C . LEU A 1 717 ? 164.408 162.240 118.220 1.00 74.87 736 LEU A C 1
ATOM 2532 O O . LEU A 1 717 ? 164.072 161.606 119.228 1.00 74.87 736 LEU A O 1
ATOM 2537 N N . GLN A 1 718 ? 165.337 163.199 118.260 1.00 74.28 737 GLN A N 1
ATOM 2538 C CA . GLN A 1 718 ? 165.970 163.555 119.526 1.00 74.28 737 GLN A CA 1
ATOM 2539 C C . GLN A 1 718 ? 164.943 164.076 120.524 1.00 74.28 737 GLN A C 1
ATOM 2540 O O . GLN A 1 718 ? 165.029 163.788 121.723 1.00 74.28 737 GLN A O 1
ATOM 2546 N N . PHE A 1 719 ? 163.956 164.834 120.043 1.00 67.32 738 PHE A N 1
ATOM 2547 C CA . PHE A 1 719 ? 162.908 165.354 120.913 1.00 67.32 738 PHE A CA 1
ATOM 2548 C C . PHE A 1 719 ? 162.168 164.220 121.612 1.00 67.32 738 PHE A C 1
ATOM 2549 O O . PHE A 1 719 ? 162.055 164.194 122.847 1.00 67.32 738 PHE A O 1
ATOM 2557 N N . TRP A 1 720 ? 161.680 163.253 120.832 1.00 64.98 739 TRP A N 1
ATOM 2558 C CA . TRP A 1 720 ? 160.956 162.136 121.420 1.00 64.98 739 TRP A CA 1
ATOM 2559 C C . TRP A 1 720 ? 161.851 161.329 122.348 1.00 64.98 739 TRP A C 1
ATOM 2560 O O . TRP A 1 720 ? 161.435 160.978 123.455 1.00 64.98 739 TRP A O 1
ATOM 2571 N N . LEU A 1 721 ? 163.081 161.032 121.924 1.00 71.41 740 LEU A N 1
ATOM 2572 C CA . LEU A 1 721 ? 163.950 160.200 122.750 1.00 71.41 740 LEU A CA 1
ATOM 2573 C C . LEU A 1 721 ? 164.242 160.871 124.085 1.00 71.41 740 LEU A C 1
ATOM 2574 O O . LEU A 1 721 ? 164.224 160.215 125.136 1.00 71.41 740 LEU A O 1
ATOM 2579 N N . LEU A 1 722 ? 164.491 162.181 124.069 1.00 69.44 741 LEU A N 1
ATOM 2580 C CA . LEU A 1 722 ? 164.697 162.904 125.315 1.00 69.44 741 LEU A CA 1
ATOM 2581 C C . LEU A 1 722 ? 163.453 162.856 126.187 1.00 69.44 741 LEU A C 1
ATOM 2582 O O . LEU A 1 722 ? 163.556 162.673 127.405 1.00 69.44 741 LEU A O 1
ATOM 2587 N N . ASN A 1 723 ? 162.266 163.011 125.590 1.00 63.03 742 ASN A N 1
ATOM 2588 C CA . ASN A 1 723 ? 161.046 162.954 126.392 1.00 63.03 742 ASN A CA 1
ATOM 2589 C C . ASN A 1 723 ? 160.892 161.602 127.080 1.00 63.03 742 ASN A C 1
ATOM 2590 O O . ASN A 1 723 ? 160.608 161.539 128.284 1.00 63.03 742 ASN A O 1
ATOM 2595 N N . ILE A 1 724 ? 161.078 160.509 126.336 1.00 64.79 743 ILE A N 1
ATOM 2596 C CA . ILE A 1 724 ? 160.923 159.182 126.932 1.00 64.79 743 ILE A CA 1
ATOM 2597 C C . ILE A 1 724 ? 161.963 158.959 128.022 1.00 64.79 743 ILE A C 1
ATOM 2598 O O . ILE A 1 724 ? 161.646 158.441 129.098 1.00 64.79 743 ILE A O 1
ATOM 2603 N N . GLU A 1 725 ? 163.218 159.333 127.768 1.00 72.87 744 GLU A N 1
ATOM 2604 C CA . GLU A 1 725 ? 164.240 159.095 128.781 1.00 72.87 744 GLU A CA 1
ATOM 2605 C C . GLU A 1 725 ? 164.000 159.955 130.016 1.00 72.87 744 GLU A C 1
ATOM 2606 O O . GLU A 1 725 ? 164.366 159.566 131.131 1.00 72.87 744 GLU A O 1
AT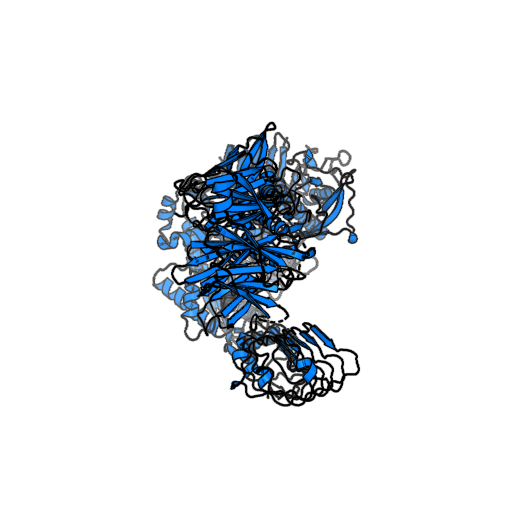OM 2612 N N . ALA A 1 726 ? 163.394 161.131 129.841 1.00 63.31 745 ALA A N 1
ATOM 2613 C CA . ALA A 1 726 ? 163.098 161.978 130.990 1.00 63.31 745 ALA A CA 1
ATOM 2614 C C . ALA A 1 726 ? 161.950 161.411 131.815 1.00 63.31 745 ALA A C 1
ATOM 2615 O O . ALA A 1 726 ? 162.019 161.385 133.049 1.00 63.31 745 ALA A O 1
ATOM 2617 N N . LYS A 1 727 ? 160.887 160.952 131.154 1.00 62.11 746 LYS A N 1
ATOM 2618 C CA . LYS A 1 727 ? 159.706 160.463 131.858 1.00 62.11 746 LYS A CA 1
ATOM 2619 C C . LYS A 1 727 ? 159.772 158.983 132.208 1.00 62.11 746 LYS A C 1
ATOM 2620 O O . LYS A 1 727 ? 159.137 158.566 133.182 1.00 62.11 746 LYS A O 1
ATOM 2626 N N . ALA A 1 728 ? 160.520 158.183 131.450 1.00 67.01 747 ALA A N 1
ATOM 2627 C CA . ALA A 1 728 ? 160.576 156.732 131.627 1.00 67.01 747 ALA A CA 1
ATOM 2628 C C . ALA A 1 728 ? 162.033 156.290 131.686 1.00 67.01 747 ALA A C 1
ATOM 2629 O O . ALA A 1 728 ? 162.556 155.700 130.732 1.00 67.01 747 ALA A O 1
ATOM 2631 N N . PRO A 1 729 ? 162.724 156.563 132.797 1.00 72.11 748 PRO A N 1
ATOM 2632 C CA . PRO A 1 729 ? 164.161 156.247 132.861 1.00 72.11 748 PRO A CA 1
ATOM 2633 C C . PRO A 1 729 ? 164.482 154.771 132.699 1.00 72.11 748 PRO A C 1
ATOM 2634 O O . PRO A 1 729 ? 165.529 154.447 132.126 1.00 72.11 748 PRO A O 1
ATOM 2638 N N . ASN A 1 730 ? 163.622 153.868 133.176 1.00 78.96 749 ASN A N 1
ATOM 2639 C CA . ASN A 1 730 ? 163.893 152.434 133.143 1.00 78.96 749 ASN A CA 1
ATOM 2640 C C . ASN A 1 730 ? 163.133 151.727 132.025 1.00 78.96 749 ASN A C 1
ATOM 2641 O O . ASN A 1 730 ? 162.969 150.505 132.070 1.00 78.96 749 ASN A O 1
ATOM 2646 N N . ALA A 1 731 ? 162.664 152.466 131.026 1.00 72.24 750 ALA A N 1
ATOM 2647 C CA . ALA A 1 731 ? 161.958 151.876 129.901 1.00 72.24 750 ALA A CA 1
ATOM 2648 C C . ALA A 1 731 ? 162.938 151.472 128.805 1.00 72.24 750 ALA A C 1
ATOM 2649 O O . ALA A 1 731 ? 164.096 151.892 128.781 1.00 72.24 750 ALA A O 1
ATOM 2651 N N . VAL A 1 732 ? 162.453 150.643 127.884 1.00 72.67 751 VAL A N 1
ATOM 2652 C CA . VAL A 1 732 ? 163.214 150.209 126.719 1.00 72.67 751 VAL A CA 1
ATOM 2653 C C . VAL A 1 732 ? 162.602 150.861 125.488 1.00 72.67 75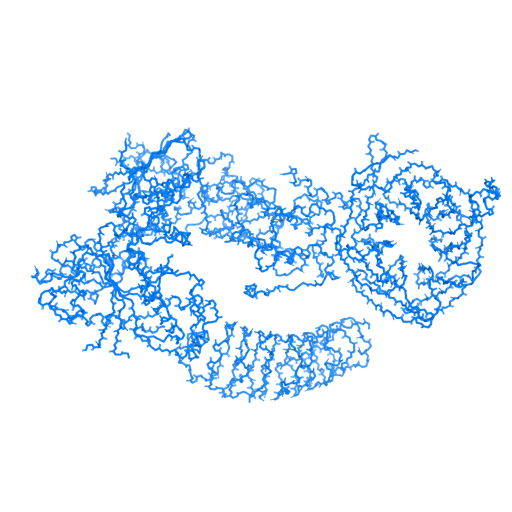1 VAL A C 1
ATOM 2654 O O . VAL A 1 732 ? 161.384 150.786 125.275 1.00 72.67 751 VAL A O 1
ATOM 2658 N N . VAL A 1 733 ? 163.450 151.498 124.683 1.00 69.85 752 VAL A N 1
ATOM 2659 C CA . VAL A 1 733 ? 163.028 152.299 123.543 1.00 69.85 752 VAL A CA 1
ATOM 2660 C C . VAL A 1 733 ? 163.581 151.661 122.280 1.00 69.85 752 VAL A C 1
ATOM 2661 O O . VAL A 1 733 ? 164.790 151.427 122.177 1.00 69.85 752 VAL A O 1
ATOM 2665 N N . LEU A 1 734 ? 162.701 151.382 121.326 1.00 72.52 753 LEU A N 1
ATOM 2666 C CA . LEU A 1 734 ? 163.080 150.931 119.998 1.00 72.52 753 LEU A CA 1
ATOM 2667 C C . LEU A 1 734 ? 162.689 151.998 118.989 1.00 72.52 753 LEU A C 1
ATOM 2668 O O . LEU A 1 734 ? 161.615 152.593 119.089 1.00 72.52 753 LEU A O 1
ATOM 2673 N N . VAL A 1 735 ? 163.563 152.235 118.018 1.00 74.66 754 VAL A N 1
ATOM 2674 C CA . VAL A 1 735 ? 163.302 153.164 116.925 1.00 74.66 754 VAL A CA 1
ATOM 2675 C C . VAL A 1 735 ? 162.986 152.320 115.701 1.00 74.66 754 VAL A C 1
ATOM 2676 O O . VAL A 1 735 ? 163.868 151.635 115.169 1.00 74.66 754 VAL A O 1
ATOM 2680 N N . VAL A 1 736 ? 161.735 152.371 115.252 1.00 74.18 755 VAL A N 1
ATOM 2681 C CA . VAL A 1 736 ? 161.242 151.528 114.169 1.00 74.18 755 VAL A CA 1
ATOM 2682 C C . VAL A 1 736 ? 161.028 152.398 112.942 1.00 74.18 755 VAL A C 1
ATOM 2683 O O . VAL A 1 736 ? 160.352 153.435 113.011 1.00 74.18 755 VAL A O 1
ATOM 2687 N N . GLY A 1 737 ? 161.593 151.966 111.819 1.00 78.49 756 GLY A N 1
ATOM 2688 C CA . GLY A 1 737 ? 161.499 152.712 110.586 1.00 78.49 756 GLY A CA 1
ATOM 2689 C C . GLY A 1 737 ? 160.396 152.204 109.675 1.00 78.49 756 GLY A C 1
ATOM 2690 O O . GLY A 1 737 ? 160.210 151.003 109.501 1.00 78.49 756 GLY A O 1
ATOM 2691 N N . THR A 1 738 ? 159.665 153.147 109.097 1.00 79.06 757 THR A N 1
ATOM 2692 C CA . THR A 1 738 ? 158.644 152.888 108.093 1.00 79.06 757 THR A CA 1
ATOM 2693 C C . THR A 1 738 ? 159.099 153.470 106.758 1.00 79.06 757 THR A C 1
ATOM 2694 O O . THR A 1 738 ? 160.210 153.989 106.628 1.00 79.06 757 THR A O 1
ATOM 2698 N N . HIS A 1 739 ? 158.225 153.375 105.756 1.00 83.57 758 HIS A N 1
ATOM 2699 C CA . HIS A 1 739 ? 158.529 153.831 104.398 1.00 83.57 758 HIS A CA 1
ATOM 2700 C C . HIS A 1 739 ? 159.768 153.131 103.843 1.00 83.57 758 HIS A C 1
ATOM 2701 O O . HIS A 1 739 ? 160.534 153.708 103.068 1.00 83.57 758 HIS A O 1
ATOM 2708 N N . LEU A 1 740 ? 159.974 151.874 104.238 1.00 87.40 759 LEU A N 1
ATOM 2709 C CA . LEU A 1 740 ? 161.111 151.128 103.710 1.00 87.40 759 LEU A CA 1
ATOM 2710 C C . LEU A 1 740 ? 160.960 150.870 102.217 1.00 87.40 759 LEU A C 1
ATOM 2711 O O . LEU A 1 740 ? 161.962 150.698 101.515 1.00 87.40 759 LEU A O 1
ATOM 2716 N N . ASP A 1 741 ? 159.724 150.845 101.715 1.00 88.74 760 ASP A N 1
ATOM 2717 C CA . ASP A 1 741 ? 159.490 150.673 100.287 1.00 88.74 760 ASP A CA 1
ATOM 2718 C C . ASP A 1 741 ? 159.998 151.847 99.461 1.00 88.74 760 ASP A C 1
ATOM 2719 O O . ASP A 1 741 ? 160.191 151.689 98.251 1.00 88.74 760 ASP A O 1
ATOM 2724 N N . LEU A 1 742 ? 160.217 153.008 100.074 1.00 87.85 761 LEU A N 1
ATOM 2725 C CA . LEU A 1 742 ? 160.734 154.178 99.376 1.00 87.85 761 LEU A CA 1
ATOM 2726 C C . LEU A 1 742 ? 162.253 154.174 99.251 1.00 87.85 761 LEU A C 1
ATOM 2727 O O . LEU A 1 742 ? 162.809 155.088 98.633 1.00 87.85 761 LEU A O 1
ATOM 2732 N N . ILE A 1 743 ? 162.931 153.179 99.821 1.00 91.60 762 ILE A N 1
ATOM 2733 C CA . ILE A 1 743 ? 164.381 153.057 99.718 1.00 91.60 762 ILE A CA 1
ATOM 2734 C C . ILE A 1 743 ? 164.714 151.804 98.917 1.00 91.60 762 ILE A C 1
ATOM 2735 O O . ILE A 1 743 ? 165.439 151.865 97.924 1.00 91.60 762 ILE A O 1
ATOM 2740 N N . VAL A 1 749 ? 169.794 150.694 99.961 1.00 101.32 768 VAL A N 1
ATOM 2741 C CA . VAL A 1 749 ? 170.350 149.662 100.825 1.00 101.32 768 VAL A CA 1
ATOM 2742 C C . VAL A 1 749 ? 171.360 150.292 101.777 1.00 101.32 768 VAL A C 1
ATOM 2743 O O . VAL A 1 749 ? 171.195 150.241 102.996 1.00 101.32 768 VAL A O 1
ATOM 2747 N N . GLU A 1 750 ? 172.413 150.885 101.211 1.00 103.46 769 GLU A N 1
ATOM 2748 C CA . GLU A 1 750 ? 173.388 151.609 102.019 1.00 103.46 769 GLU A CA 1
ATOM 2749 C C . GLU A 1 750 ? 172.764 152.798 102.740 1.00 103.46 769 GLU A C 1
ATOM 2750 O O . GLU A 1 750 ? 173.267 153.205 103.795 1.00 103.46 769 GLU A O 1
ATOM 2756 N N . ARG A 1 751 ? 171.688 153.363 102.187 1.00 98.88 770 ARG A N 1
ATOM 2757 C CA . ARG A 1 751 ? 170.992 154.457 102.855 1.00 98.88 770 ARG A CA 1
ATOM 2758 C C . ARG A 1 751 ? 170.505 154.028 104.232 1.00 98.88 770 ARG A C 1
ATOM 2759 O O . ARG A 1 751 ? 170.528 154.822 105.181 1.00 98.88 770 ARG A O 1
ATOM 2767 N N . ILE A 1 752 ? 170.068 152.774 104.361 1.00 96.21 771 ILE A N 1
ATOM 2768 C CA . ILE A 1 752 ? 169.633 152.269 105.658 1.00 96.21 771 ILE A CA 1
ATOM 2769 C C . ILE A 1 752 ? 170.794 152.273 106.643 1.00 96.21 771 ILE A C 1
ATOM 2770 O O . ILE A 1 752 ? 170.638 152.662 107.806 1.00 96.21 771 ILE A O 1
ATOM 2775 N N . ALA A 1 753 ? 171.975 151.840 106.197 1.00 98.19 772 ALA A N 1
ATOM 2776 C CA . ALA A 1 753 ? 173.142 151.856 107.072 1.00 98.19 772 ALA A CA 1
ATOM 2777 C C . ALA A 1 753 ? 173.505 153.279 107.476 1.00 98.19 772 ALA A C 1
ATOM 2778 O O . ALA A 1 753 ? 173.850 153.533 108.636 1.00 98.19 772 ALA A O 1
ATOM 2780 N N . THR A 1 754 ? 173.434 154.220 106.534 1.00 98.14 773 THR A N 1
ATOM 2781 C CA . THR A 1 754 ? 173.748 155.611 106.851 1.00 98.14 773 THR A CA 1
ATOM 2782 C C . THR A 1 754 ? 172.775 156.169 107.885 1.00 98.14 773 THR A C 1
ATOM 2783 O O . THR A 1 754 ? 173.175 156.855 108.834 1.00 98.14 773 THR A O 1
ATOM 2787 N N . LEU A 1 755 ? 171.485 155.882 107.713 1.00 92.99 774 LEU A N 1
ATOM 2788 C CA . LEU A 1 755 ? 170.490 156.378 108.655 1.00 92.99 774 LEU A CA 1
ATOM 2789 C C . LEU A 1 755 ? 170.670 155.744 110.030 1.00 92.99 774 LEU A C 1
ATOM 2790 O O . LEU A 1 755 ? 170.521 156.417 111.061 1.00 92.99 774 LEU A O 1
ATOM 2795 N N . ARG A 1 756 ? 170.991 154.449 110.068 1.00 92.11 775 ARG A N 1
ATOM 2796 C CA . ARG A 1 756 ? 171.287 153.803 111.342 1.00 92.11 775 ARG A CA 1
ATOM 2797 C C . ARG A 1 756 ? 172.494 154.445 112.009 1.00 92.11 775 ARG A C 1
ATOM 2798 O O . ARG A 1 756 ? 172.512 154.630 113.231 1.00 92.11 775 ARG A O 1
ATOM 2806 N N . ALA A 1 757 ? 173.518 154.782 111.224 1.00 94.95 776 ALA A N 1
ATOM 2807 C CA . ALA A 1 757 ? 174.675 155.472 111.779 1.00 94.95 776 ALA A CA 1
ATOM 2808 C C . ALA A 1 757 ? 174.276 156.819 112.365 1.00 94.95 776 ALA A C 1
ATOM 2809 O O . ALA A 1 757 ? 174.762 157.210 113.431 1.00 94.95 776 ALA A O 1
ATOM 2811 N N . TYR A 1 758 ? 173.391 157.544 111.678 1.00 92.42 777 TYR A N 1
ATOM 2812 C CA . TYR A 1 758 ? 172.919 158.822 112.205 1.00 92.42 777 TYR A CA 1
ATOM 2813 C C . TYR A 1 758 ? 172.216 158.641 113.548 1.00 92.42 777 TYR A C 1
ATOM 2814 O O . TYR A 1 758 ? 172.488 159.373 114.511 1.00 92.42 777 TYR A O 1
ATOM 2823 N N . VAL A 1 759 ? 171.311 157.664 113.632 1.00 87.52 778 VAL A N 1
ATOM 2824 C CA . VAL A 1 759 ? 170.581 157.439 114.880 1.00 87.52 778 VAL A CA 1
ATOM 2825 C C . VAL A 1 759 ? 171.543 157.044 115.995 1.00 87.52 778 VAL A C 1
ATOM 2826 O O . VAL A 1 759 ? 171.441 157.529 117.135 1.00 87.52 778 VAL A O 1
ATOM 2830 N N . LEU A 1 760 ? 172.490 156.157 115.687 1.00 92.37 779 LEU A N 1
ATOM 2831 C CA . LEU A 1 760 ? 173.456 155.736 116.691 1.00 92.37 779 LEU A CA 1
ATOM 2832 C C . LEU A 1 760 ? 174.337 156.894 117.133 1.00 92.37 779 LEU A C 1
ATOM 2833 O O . LEU A 1 760 ? 174.759 156.944 118.294 1.00 92.37 779 LEU A O 1
ATOM 2838 N N . ALA A 1 761 ? 174.619 157.833 116.229 1.00 95.44 780 ALA A N 1
ATOM 2839 C CA . ALA A 1 761 ? 175.298 159.057 116.629 1.00 95.44 780 ALA A CA 1
ATOM 2840 C C . ALA A 1 761 ? 174.446 159.858 117.598 1.00 95.44 780 ALA A C 1
ATOM 2841 O O . ALA A 1 761 ? 174.974 160.439 118.553 1.00 95.44 780 ALA A O 1
ATOM 2843 N N . LEU A 1 762 ? 173.131 159.912 117.366 1.00 90.82 781 LEU A N 1
ATOM 2844 C CA . LEU A 1 762 ? 172.265 160.608 118.316 1.00 90.82 781 LEU A CA 1
ATOM 2845 C C . LEU A 1 762 ? 172.350 159.993 119.706 1.00 90.82 781 LEU A C 1
ATOM 2846 O O . LEU A 1 762 ? 172.611 160.701 120.685 1.00 90.82 781 LEU A O 1
ATOM 2851 N N . CYS A 1 763 ? 172.132 158.681 119.823 1.00 94.65 782 CYS A N 1
ATOM 2852 C CA . CYS A 1 763 ? 172.001 158.116 121.164 1.00 94.65 782 CYS A CA 1
ATOM 2853 C C . CYS A 1 763 ? 173.324 158.074 121.917 1.00 94.65 782 CYS A C 1
ATOM 2854 O O . CYS A 1 763 ? 173.332 158.291 123.134 1.00 94.65 782 CYS A O 1
ATOM 2857 N N . ARG A 1 764 ? 174.431 157.799 121.233 1.00 104.11 783 ARG A N 1
ATOM 2858 C CA . ARG A 1 764 ? 175.733 157.631 121.864 1.00 104.11 783 ARG A CA 1
ATOM 2859 C C . ARG A 1 764 ? 176.570 158.891 121.694 1.00 104.11 783 ARG A C 1
ATOM 2860 O O . ARG A 1 764 ? 176.486 159.572 120.667 1.00 104.11 783 ARG A O 1
ATOM 2868 N N . SER A 1 765 ? 177.373 159.191 122.707 1.00 115.99 784 SER A N 1
ATOM 2869 C CA . SER A 1 765 ? 178.335 160.278 122.639 1.00 115.99 784 SER A CA 1
ATOM 2870 C C . SER A 1 765 ? 179.470 159.888 121.700 1.00 115.99 784 SER A C 1
ATOM 2871 O O . SER A 1 765 ? 179.540 158.750 121.232 1.00 115.99 784 SER A O 1
ATOM 2874 N N . PRO A 1 766 ? 180.385 160.823 121.388 1.00 120.97 785 PRO A N 1
ATOM 2875 C CA . PRO A 1 766 ? 181.514 160.475 120.512 1.00 120.97 785 PRO A CA 1
ATOM 2876 C C . PRO A 1 766 ? 182.364 159.339 121.062 1.00 120.97 785 PRO A C 1
ATOM 2877 O O . PRO A 1 766 ? 182.964 158.579 120.295 1.00 120.97 785 PRO A O 1
ATOM 2881 N N . SER A 1 767 ? 182.420 159.211 122.388 1.00 124.07 786 SER A N 1
ATOM 2882 C CA . SER A 1 767 ? 183.171 158.133 123.018 1.00 124.07 786 SER A CA 1
ATOM 2883 C C . SER A 1 767 ? 182.563 156.758 122.771 1.00 124.07 786 SER A C 1
ATOM 2884 O O . SER A 1 767 ? 183.227 155.752 123.044 1.00 124.07 786 SER A O 1
ATOM 2887 N N . GLY A 1 768 ? 181.330 156.686 122.271 1.00 123.11 787 GLY A N 1
ATOM 2888 C CA . GLY A 1 768 ? 180.656 155.429 122.032 1.00 123.11 787 GLY A CA 1
ATOM 2889 C C . GLY A 1 768 ? 179.785 154.955 123.175 1.00 123.11 787 GLY A C 1
ATOM 2890 O O . GLY A 1 768 ? 178.973 154.044 122.976 1.00 123.11 787 GLY A O 1
ATOM 2891 N N . SER A 1 769 ? 179.927 155.543 124.359 1.00 114.59 788 SER A N 1
ATOM 2892 C CA . SER A 1 769 ? 179.095 155.179 125.493 1.00 114.59 788 SER A CA 1
ATOM 2893 C C . SER A 1 769 ? 177.730 155.852 125.390 1.00 114.59 788 SER A C 1
ATOM 2894 O O . SER A 1 769 ? 177.483 156.695 124.523 1.00 114.59 788 SER A O 1
ATOM 2897 N N . ARG A 1 770 ? 176.835 155.461 126.293 1.00 97.86 789 ARG A N 1
ATOM 2898 C CA . ARG A 1 770 ? 175.490 156.019 126.304 1.00 97.86 789 ARG A CA 1
ATOM 2899 C C . ARG A 1 770 ? 175.532 157.499 126.660 1.00 97.86 789 ARG A C 1
ATOM 2900 O O . ARG A 1 770 ? 176.048 157.883 127.714 1.00 97.86 789 ARG A O 1
ATOM 2908 N N . ALA A 1 771 ? 174.983 158.331 125.779 1.00 101.70 790 ALA A N 1
ATOM 2909 C CA . ALA A 1 771 ? 174.930 159.761 126.042 1.00 101.70 790 ALA A CA 1
ATOM 2910 C C . ALA A 1 771 ? 173.967 160.049 127.186 1.00 101.70 790 ALA A C 1
ATOM 2911 O O . ALA A 1 771 ? 172.925 159.401 127.321 1.00 101.70 790 ALA A O 1
ATOM 2913 N N . THR A 1 772 ? 174.321 161.027 128.015 1.00 94.74 791 THR A N 1
ATOM 2914 C CA . THR A 1 772 ? 173.472 161.383 129.143 1.00 94.74 791 THR A CA 1
ATOM 2915 C C . THR A 1 772 ? 172.164 161.984 128.648 1.00 94.74 791 THR A C 1
ATOM 2916 O O . THR A 1 772 ? 172.150 162.800 127.723 1.00 94.74 791 THR A O 1
ATOM 2920 N N . GLY A 1 773 ? 171.061 161.575 129.270 1.00 84.98 792 GLY A N 1
ATOM 2921 C CA . GLY A 1 773 ? 169.751 162.094 128.947 1.00 84.98 792 GLY A CA 1
ATOM 2922 C C . GLY A 1 773 ? 169.044 161.384 127.813 1.00 84.98 792 GLY A C 1
ATOM 2923 O O . GLY A 1 773 ? 167.887 161.716 127.530 1.00 84.98 792 GLY A O 1
ATOM 2924 N N . PHE A 1 774 ? 169.708 160.396 127.148 1.00 82.21 793 PHE A N 1
ATOM 2925 C CA . PHE A 1 774 ? 169.112 159.664 126.041 1.00 82.21 793 PHE A CA 1
ATOM 2926 C C . PHE A 1 774 ? 168.810 158.223 126.441 1.00 82.21 793 PHE A C 1
ATOM 2927 O O . PHE A 1 774 ? 169.441 157.683 127.355 1.00 82.21 793 PHE A O 1
ATOM 2935 N N . PRO A 1 775 ? 167.850 157.566 125.793 1.00 78.83 794 PRO A N 1
ATOM 2936 C CA . PRO A 1 775 ? 167.640 156.139 126.049 1.00 78.83 794 PRO A CA 1
ATOM 2937 C C . PRO A 1 775 ? 168.717 155.298 125.383 1.00 78.83 794 PRO A C 1
ATOM 2938 O O . PRO A 1 775 ? 169.376 155.717 124.429 1.00 78.83 794 PRO A O 1
ATOM 2942 N N . ASP A 1 776 ? 168.887 154.085 125.901 1.00 90.02 795 ASP A N 1
ATOM 2943 C CA . ASP A 1 776 ? 169.931 153.183 125.418 1.00 90.02 795 ASP A CA 1
ATOM 2944 C C . ASP A 1 776 ? 169.464 152.545 124.116 1.00 90.02 795 ASP A C 1
ATOM 2945 O O . ASP A 1 776 ? 168.757 151.537 124.108 1.00 90.02 795 ASP A O 1
ATOM 2950 N N . ILE A 1 777 ? 169.867 153.148 123.002 1.00 85.37 796 ILE A N 1
ATOM 2951 C CA . ILE A 1 777 ? 169.631 152.591 121.676 1.00 85.37 796 ILE A CA 1
ATOM 2952 C C . ILE A 1 777 ? 170.904 151.898 121.210 1.00 85.37 796 ILE A C 1
ATOM 2953 O O . ILE A 1 777 ? 172.015 152.374 121.470 1.00 85.37 796 ILE A O 1
ATOM 2958 N N . THR A 1 778 ? 170.742 150.761 120.535 1.00 89.83 797 THR A N 1
ATOM 2959 C CA . THR A 1 778 ? 171.864 150.036 119.954 1.00 89.83 797 THR A CA 1
ATOM 2960 C C . THR A 1 778 ? 171.411 149.327 118.684 1.00 89.83 797 THR A C 1
ATOM 2961 O O . THR A 1 778 ? 170.270 149.504 118.247 1.00 89.83 797 THR A O 1
ATOM 2965 N N . PHE A 1 779 ? 172.290 148.518 118.088 1.00 91.64 798 PHE A N 1
ATOM 2966 C CA . PHE A 1 779 ? 171.946 147.871 116.825 1.00 91.64 798 PHE A CA 1
ATOM 2967 C C . PHE A 1 779 ? 170.792 146.891 116.994 1.00 91.64 798 PHE A C 1
ATOM 2968 O O . PHE A 1 779 ? 170.044 146.647 116.041 1.00 91.64 798 PHE A O 1
ATOM 2976 N N . LYS A 1 780 ? 170.635 146.320 118.188 1.00 90.11 799 LYS A N 1
ATOM 2977 C CA . LYS A 1 780 ? 169.512 145.436 118.464 1.00 90.11 799 LYS A CA 1
ATOM 2978 C C . LYS A 1 780 ? 168.184 146.177 118.550 1.00 90.11 799 LYS A C 1
ATOM 2979 O O . LYS A 1 780 ? 167.136 145.549 118.367 1.00 90.11 799 LYS A O 1
ATOM 2985 N N . HIS A 1 781 ? 168.199 147.484 118.816 1.00 82.68 800 HIS A N 1
ATOM 2986 C CA . HIS A 1 781 ? 166.982 148.265 119.002 1.00 82.68 800 HIS A CA 1
ATOM 2987 C C . HIS A 1 781 ? 166.559 149.025 117.749 1.00 82.68 800 HIS A C 1
ATOM 2988 O O . HIS A 1 781 ? 165.645 149.851 117.824 1.00 82.68 800 HIS A O 1
ATOM 2995 N N . LEU A 1 782 ? 167.188 148.767 116.606 1.00 85.35 801 LEU A N 1
ATOM 2996 C CA . LEU A 1 782 ? 166.854 149.427 115.352 1.00 85.35 801 LEU A CA 1
ATOM 2997 C C . LEU A 1 782 ? 166.192 148.429 114.414 1.00 85.35 801 LEU A C 1
ATOM 2998 O O . LEU A 1 782 ? 166.578 147.257 114.368 1.00 85.35 801 LEU A O 1
ATOM 3003 N N . HIS A 1 783 ? 165.191 148.893 113.671 1.00 83.39 802 HIS A N 1
ATOM 3004 C CA . HIS A 1 783 ? 164.509 148.032 112.716 1.00 83.39 802 HIS A CA 1
ATOM 3005 C C . HIS A 1 783 ? 163.771 148.888 111.699 1.00 83.39 802 HIS A C 1
ATOM 3006 O O . HIS A 1 783 ? 163.400 150.031 111.979 1.00 83.39 802 HIS A O 1
ATOM 3013 N N . GLU A 1 784 ? 163.574 148.317 110.507 1.00 85.45 803 GLU A N 1
ATOM 3014 C CA . GLU A 1 784 ? 162.904 148.988 109.403 1.00 85.45 803 GLU A CA 1
ATOM 3015 C C . GLU A 1 784 ? 161.837 148.065 108.835 1.00 85.45 803 GLU A C 1
ATOM 3016 O O . GLU A 1 784 ? 162.022 146.845 108.798 1.00 85.45 803 GLU A O 1
ATOM 3022 N N . ILE A 1 785 ? 160.717 148.646 108.397 1.00 83.49 804 ILE A N 1
ATOM 3023 C CA . ILE A 1 785 ? 159.646 147.894 107.756 1.00 83.49 804 ILE A CA 1
ATOM 3024 C C . ILE A 1 785 ? 159.007 148.751 106.673 1.00 83.49 804 ILE A C 1
ATOM 3025 O O . ILE A 1 785 ? 159.188 149.969 106.620 1.00 83.49 804 ILE A O 1
ATOM 3030 N N . SER A 1 786 ? 158.242 148.090 105.809 1.00 87.18 805 SER A N 1
ATOM 3031 C CA . SER A 1 786 ? 157.412 148.735 104.802 1.00 87.18 805 SER A CA 1
ATOM 3032 C C . SER A 1 786 ? 155.942 148.552 105.158 1.00 87.18 805 SER A C 1
ATOM 3033 O O . SER A 1 786 ? 155.587 147.789 106.060 1.00 87.18 805 SER A O 1
ATOM 3036 N N . CYS A 1 787 ? 155.078 149.258 104.423 1.00 88.70 806 CYS A N 1
ATOM 3037 C CA . CYS A 1 787 ? 153.650 149.268 104.711 1.00 88.70 806 CYS A CA 1
ATOM 3038 C C . CYS A 1 787 ? 152.808 148.482 103.714 1.00 88.70 806 CYS A C 1
ATOM 3039 O O . CYS A 1 787 ? 151.628 148.239 103.994 1.00 88.70 806 CYS A O 1
ATOM 3042 N N . LYS A 1 788 ? 153.364 148.086 102.568 1.00 90.86 807 LYS A N 1
ATOM 3043 C CA . LYS A 1 788 ? 152.678 147.216 101.618 1.00 90.86 807 LYS A CA 1
ATOM 3044 C C . LYS A 1 788 ? 153.310 145.836 101.526 1.00 90.86 807 LYS A C 1
ATOM 3045 O O . LYS A 1 788 ? 152.627 144.828 101.727 1.00 90.86 807 LYS A O 1
ATOM 3051 N N . SER A 1 789 ? 154.606 145.763 101.228 1.00 90.44 808 SER A N 1
ATOM 3052 C CA . SER A 1 789 ? 155.286 144.481 101.108 1.00 90.44 808 SER A CA 1
ATOM 3053 C C . SER A 1 789 ? 155.479 143.782 102.447 1.00 90.44 808 SER A C 1
ATOM 3054 O O . SER A 1 789 ? 155.778 142.584 102.461 1.00 90.44 808 SER A O 1
ATOM 3057 N N . LEU A 1 790 ? 155.321 144.495 103.562 1.00 90.05 809 LEU A N 1
ATOM 3058 C CA . LEU A 1 790 ? 155.455 143.908 104.894 1.00 90.05 809 LEU A CA 1
ATOM 3059 C C . LEU A 1 790 ? 156.860 143.355 105.119 1.00 90.05 809 LEU A C 1
ATOM 3060 O O . LEU A 1 790 ? 157.063 142.410 105.884 1.00 90.05 809 LEU A O 1
ATOM 3065 N N . GLU A 1 791 ? 157.843 143.950 104.446 1.00 86.49 810 GLU A N 1
ATOM 3066 C CA . GLU A 1 791 ? 159.227 143.538 104.638 1.00 86.49 810 GLU A CA 1
ATOM 3067 C C . GLU A 1 791 ? 159.648 143.799 106.077 1.00 86.49 810 GLU A C 1
ATOM 3068 O O . GLU A 1 791 ? 159.395 144.875 106.624 1.00 86.49 810 GLU A O 1
ATOM 3074 N N . GLY A 1 792 ? 160.280 142.806 106.695 1.00 84.58 811 GLY A N 1
ATOM 3075 C CA . GLY A 1 792 ? 160.709 142.925 108.071 1.00 84.58 811 GLY A CA 1
ATOM 3076 C C . GLY A 1 792 ? 159.599 142.835 109.095 1.00 84.58 811 GLY A C 1
ATOM 3077 O O . GLY A 1 792 ? 159.858 143.062 110.284 1.00 84.58 811 GLY A O 1
ATOM 3078 N N . GLN A 1 793 ? 158.371 142.518 108.677 1.00 86.44 812 GLN A N 1
ATOM 3079 C CA . GLN A 1 793 ? 157.267 142.421 109.625 1.00 86.44 812 GLN A CA 1
ATOM 3080 C C . GLN A 1 793 ? 157.510 141.312 110.639 1.00 86.44 812 GLN A C 1
ATOM 3081 O O . GLN A 1 793 ? 157.405 141.532 111.852 1.00 86.44 812 GLN A O 1
ATOM 3087 N N . GLU A 1 794 ? 157.833 140.110 110.160 1.00 87.40 813 GLU A N 1
ATOM 3088 C CA . GLU A 1 794 ? 158.134 139.012 111.070 1.00 87.40 813 GLU A CA 1
ATOM 3089 C C . GLU A 1 794 ? 159.354 139.337 111.922 1.00 87.40 813 GLU A C 1
ATOM 3090 O O . GLU A 1 794 ? 159.370 139.054 113.126 1.00 87.40 813 GLU A O 1
ATOM 3096 N N . GLY A 1 795 ? 160.384 139.928 111.315 1.00 84.99 814 GLY A N 1
ATOM 3097 C CA . GLY A 1 795 ? 161.543 140.340 112.089 1.00 84.99 814 GLY A CA 1
ATOM 3098 C C . GLY A 1 795 ? 161.187 141.361 113.150 1.00 84.99 814 GLY A C 1
ATOM 3099 O O . GLY A 1 795 ? 161.685 141.306 114.278 1.00 84.99 814 GLY A O 1
ATOM 3100 N N . LEU A 1 796 ? 160.310 142.307 112.805 1.00 81.89 815 LEU A N 1
ATOM 3101 C CA . LEU A 1 796 ? 159.873 143.289 113.790 1.00 81.89 815 LEU A CA 1
ATOM 3102 C C . LEU A 1 796 ? 159.155 142.613 114.949 1.00 81.89 815 LEU A C 1
ATOM 3103 O O . LEU A 1 796 ? 159.403 142.940 116.114 1.00 81.89 815 LEU A O 1
ATOM 3108 N N . ARG A 1 797 ? 158.258 141.672 114.645 1.00 83.51 816 ARG A N 1
ATOM 3109 C CA . ARG A 1 797 ? 157.535 140.971 115.701 1.00 83.51 816 ARG A CA 1
ATOM 3110 C C . ARG A 1 797 ? 158.497 140.199 116.595 1.00 83.51 816 ARG A C 1
ATOM 3111 O O . ARG A 1 797 ? 158.346 140.183 117.826 1.00 83.51 816 ARG A O 1
ATOM 3119 N N . GLN A 1 798 ? 159.499 139.557 115.990 1.00 87.66 817 GLN A N 1
ATOM 3120 C CA . GLN A 1 798 ? 160.523 138.872 116.772 1.00 87.66 817 GLN A CA 1
ATOM 3121 C C . GLN A 1 798 ? 161.251 139.852 117.680 1.00 87.66 817 GLN A C 1
ATOM 3122 O O . GLN A 1 798 ? 161.551 139.539 118.836 1.00 87.66 817 GLN A O 1
ATOM 3128 N N . LEU A 1 799 ? 161.550 141.045 117.165 1.00 83.48 818 LEU A N 1
ATOM 3129 C CA . LEU A 1 799 ? 162.237 142.048 117.971 1.00 83.48 818 LEU A CA 1
ATOM 3130 C C . LEU A 1 799 ? 161.386 142.452 119.171 1.00 83.48 818 LEU A C 1
ATOM 3131 O O . LEU A 1 799 ? 161.883 142.532 120.302 1.00 83.48 818 LEU A O 1
ATOM 3136 N N . ILE A 1 800 ? 160.091 142.700 118.943 1.00 81.08 819 ILE A N 1
ATOM 3137 C CA . ILE A 1 800 ? 159.207 143.080 120.047 1.00 81.08 819 ILE A CA 1
ATOM 3138 C C . ILE A 1 800 ? 159.190 141.981 121.100 1.00 81.08 819 ILE A C 1
ATOM 3139 O O . ILE A 1 800 ? 159.360 142.241 122.299 1.00 81.08 819 ILE A O 1
ATOM 3144 N N . PHE A 1 801 ? 158.997 140.734 120.668 1.00 91.54 820 PHE A N 1
ATOM 3145 C CA . PHE A 1 801 ? 158.883 139.644 121.631 1.00 91.54 820 PHE A CA 1
ATOM 3146 C C . PHE A 1 801 ? 160.188 139.453 122.395 1.00 91.54 820 PHE A C 1
ATOM 3147 O O . PHE A 1 801 ? 160.182 139.237 123.613 1.00 91.54 820 PHE A O 1
ATOM 3155 N N . HIS A 1 802 ? 161.321 139.534 121.696 1.00 90.68 821 HIS A N 1
ATOM 3156 C CA . HIS A 1 802 ? 162.608 139.346 122.355 1.00 90.68 821 HIS A CA 1
ATOM 3157 C C . HIS A 1 802 ? 162.876 140.444 123.375 1.00 90.68 821 HIS A C 1
ATOM 3158 O O . HIS A 1 802 ? 163.321 140.162 124.493 1.00 90.68 821 HIS A O 1
ATOM 3165 N N . VAL A 1 803 ? 162.612 141.700 123.013 1.00 85.38 822 VAL A N 1
ATOM 3166 C CA . VAL A 1 803 ? 162.865 142.800 123.938 1.00 85.38 822 VAL A CA 1
ATOM 3167 C C . VAL A 1 803 ? 161.936 142.704 125.140 1.00 85.38 822 VAL A C 1
ATOM 3168 O O . VAL A 1 803 ? 162.324 143.016 126.271 1.00 85.38 822 VAL A O 1
ATOM 3172 N N . THR A 1 804 ? 160.692 142.279 124.913 1.00 90.34 823 THR A N 1
ATOM 3173 C CA . THR A 1 804 ? 159.741 142.189 126.016 1.00 90.34 823 THR A CA 1
ATOM 3174 C C . THR A 1 804 ? 160.193 141.176 127.059 1.00 90.34 823 THR A C 1
ATOM 3175 O O . THR A 1 804 ? 160.116 141.440 128.264 1.00 90.34 823 THR A O 1
ATOM 3179 N N . CYS A 1 805 ? 160.671 140.015 126.619 1.00 101.18 824 CYS A N 1
ATOM 3180 C CA . CYS A 1 805 ? 161.143 138.994 127.544 1.00 101.18 824 CYS A CA 1
ATOM 3181 C C . CYS A 1 805 ? 162.494 139.332 128.161 1.00 101.18 824 CYS A C 1
ATOM 3182 O O . CYS A 1 805 ? 162.890 138.682 129.134 1.00 101.18 824 CYS A O 1
ATOM 3185 N N . SER A 1 806 ? 163.205 140.325 127.628 1.00 105.51 825 SER A N 1
ATOM 3186 C CA . SER A 1 806 ? 164.490 140.749 128.169 1.00 105.51 825 SER A CA 1
ATOM 3187 C C . SER A 1 806 ? 164.351 141.784 129.275 1.00 105.51 825 SER A C 1
ATOM 3188 O O . SER A 1 806 ? 165.142 141.777 130.222 1.00 105.51 825 SER A O 1
ATOM 3191 N N . MET A 1 807 ? 163.368 142.675 129.174 1.00 105.49 826 MET A N 1
ATOM 3192 C CA . MET A 1 807 ? 163.158 143.682 130.205 1.00 105.49 826 MET A CA 1
ATOM 3193 C C . MET A 1 807 ? 162.857 143.015 131.540 1.00 105.49 826 MET A C 1
ATOM 3194 O O . MET A 1 807 ? 162.047 142.087 131.616 1.00 105.49 826 MET A O 1
ATOM 3199 N N . LYS A 1 808 ? 163.519 143.493 132.591 1.00 116.00 827 LYS A N 1
ATOM 3200 C CA . LYS A 1 808 ? 163.420 142.895 133.914 1.00 116.00 827 LYS A CA 1
ATOM 3201 C C . LYS A 1 808 ? 163.421 143.992 134.969 1.00 116.00 827 LYS A C 1
ATOM 3202 O O . LYS A 1 808 ? 163.904 145.104 134.741 1.00 116.00 827 LYS A O 1
ATOM 3208 N N . ASP A 1 809 ? 162.873 143.662 136.134 1.00 113.52 828 ASP A N 1
ATOM 3209 C CA . ASP A 1 809 ? 162.829 144.593 137.255 1.00 113.52 828 ASP A CA 1
ATOM 3210 C C . ASP A 1 809 ? 164.178 144.635 137.964 1.00 113.52 828 ASP A C 1
ATOM 3211 O O . ASP A 1 809 ? 164.341 145.327 138.968 1.00 113.52 828 ASP A O 1
ATOM 3216 N N . CYS A 1 816 ? 162.388 141.046 140.173 1.00 133.10 835 CYS A N 1
ATOM 3217 C CA . CYS A 1 816 ? 163.819 141.045 139.895 1.00 133.10 835 CYS A CA 1
ATOM 3218 C C . CYS A 1 816 ? 164.109 140.397 138.546 1.00 133.10 835 CYS A C 1
ATOM 3219 O O . CYS A 1 816 ? 165.043 140.789 137.847 1.00 133.10 835 CYS A O 1
ATOM 3222 N N . GLN A 1 817 ? 163.300 139.404 138.186 1.00 127.06 836 GLN A N 1
ATOM 3223 C CA . GLN A 1 817 ? 163.460 138.692 136.930 1.00 127.06 836 GLN A CA 1
ATOM 3224 C C . GLN A 1 817 ? 162.715 139.428 135.815 1.00 127.06 836 GLN A C 1
ATOM 3225 O O . GLN A 1 817 ? 162.293 140.577 135.966 1.00 127.06 836 GLN A O 1
ATOM 3231 N N . ARG A 1 818 ? 162.559 138.757 134.676 1.00 116.62 837 ARG A N 1
ATOM 3232 C CA . ARG A 1 818 ? 161.967 139.382 133.500 1.00 116.62 837 ARG A CA 1
ATOM 3233 C C . ARG A 1 818 ? 160.526 139.808 133.758 1.00 116.62 837 ARG A C 1
ATOM 3234 O O . ARG A 1 818 ? 159.784 139.153 134.495 1.00 116.62 837 ARG A O 1
ATOM 3242 N N . LEU A 1 819 ? 160.140 140.927 133.138 1.00 109.55 838 LEU A N 1
ATOM 3243 C CA . LEU A 1 819 ? 158.764 141.408 133.232 1.00 109.55 838 LEU A CA 1
ATOM 3244 C C . LEU A 1 819 ? 157.774 140.380 132.702 1.00 109.55 838 LEU A C 1
ATOM 3245 O O . LEU A 1 819 ? 156.745 140.118 133.334 1.00 109.55 838 LEU A O 1
ATOM 3250 N N . ALA A 1 820 ? 158.069 139.778 131.551 1.00 109.10 839 ALA A N 1
ATOM 3251 C CA . ALA A 1 820 ? 157.138 138.859 130.900 1.00 109.10 839 ALA A CA 1
ATOM 3252 C C . ALA A 1 820 ? 157.157 137.526 131.641 1.00 109.10 839 ALA A C 1
ATOM 3253 O O . ALA A 1 820 ? 157.777 136.546 131.220 1.00 109.10 839 ALA A O 1
ATOM 3255 N N . GLY A 1 821 ? 156.452 137.496 132.771 1.00 113.24 840 GLY A N 1
ATOM 3256 C CA . GLY A 1 821 ? 156.325 136.296 133.576 1.00 113.24 840 GLY A CA 1
ATOM 3257 C C . GLY A 1 821 ? 156.663 136.501 135.038 1.00 113.24 840 GLY A C 1
ATOM 3258 O O . GLY A 1 821 ? 156.807 135.527 135.782 1.00 113.24 840 GLY A O 1
ATOM 3259 N N . ARG A 1 822 ? 156.794 137.754 135.468 1.00 110.97 841 ARG A N 1
ATOM 3260 C CA . ARG A 1 822 ? 157.085 138.019 136.867 1.00 110.97 841 ARG A CA 1
ATOM 3261 C C . ARG A 1 822 ? 155.908 137.601 137.742 1.00 110.97 841 ARG A C 1
ATOM 3262 O O . ARG A 1 822 ? 154.743 137.659 137.339 1.00 110.97 841 ARG A O 1
ATOM 3270 N N . LEU A 1 823 ? 156.228 137.184 138.960 1.00 119.82 842 LEU A N 1
ATOM 3271 C CA . LEU A 1 823 ? 155.208 136.827 139.935 1.00 119.82 842 LEU A CA 1
ATOM 3272 C C . LEU A 1 823 ? 154.598 138.101 140.508 1.00 119.82 842 LEU A C 1
ATOM 3273 O O . LEU A 1 823 ? 155.321 138.947 141.047 1.00 119.82 842 LEU A O 1
ATOM 3278 N N . ILE A 1 824 ? 153.282 138.242 140.393 1.00 118.43 843 ILE A N 1
ATOM 3279 C CA . ILE A 1 824 ? 152.536 139.306 141.054 1.00 118.43 843 ILE A CA 1
ATOM 3280 C C . ILE A 1 824 ? 151.588 138.638 142.037 1.00 118.43 843 ILE A C 1
ATOM 3281 O O . ILE A 1 824 ? 151.094 137.546 141.751 1.00 118.43 843 ILE A O 1
ATOM 3286 N N . PRO A 1 825 ? 151.292 139.245 143.188 1.00 126.78 844 PRO A N 1
ATOM 3287 C CA . PRO A 1 825 ? 150.275 138.672 144.076 1.00 126.78 844 PRO A CA 1
ATOM 3288 C C . PRO A 1 825 ? 148.934 138.518 143.373 1.00 126.78 844 PRO A C 1
ATOM 3289 O O . PRO A 1 825 ? 148.537 139.355 142.560 1.00 126.78 844 PRO A O 1
ATOM 3293 N N . ARG A 1 826 ? 148.235 137.427 143.696 1.00 126.90 845 ARG A N 1
ATOM 3294 C CA . ARG A 1 826 ? 146.926 137.181 143.099 1.00 126.90 845 ARG A CA 1
ATOM 3295 C C . ARG A 1 826 ? 145.959 138.315 143.408 1.00 126.90 845 ARG A C 1
ATOM 3296 O O . ARG A 1 826 ? 145.083 138.634 142.595 1.00 126.90 845 ARG A O 1
ATOM 3304 N N . SER A 1 827 ? 146.098 138.934 144.581 1.00 129.31 846 SER A N 1
ATOM 3305 C CA . SER A 1 827 ? 145.244 140.062 144.925 1.00 129.31 846 SER A CA 1
ATOM 3306 C C . SER A 1 827 ? 145.434 141.232 143.973 1.00 129.31 846 SER A C 1
ATOM 3307 O O . SER A 1 827 ? 144.466 141.938 143.680 1.00 129.31 846 SER A O 1
ATOM 3310 N N . TYR A 1 828 ? 146.656 141.458 143.488 1.00 123.81 847 TYR A N 1
ATOM 3311 C CA . TYR A 1 828 ? 146.879 142.535 142.530 1.00 123.81 847 TYR A CA 1
ATOM 3312 C C . TYR A 1 828 ? 146.138 142.269 141.225 1.00 123.81 847 TYR A C 1
ATOM 3313 O O . TYR A 1 828 ? 145.525 143.178 140.659 1.00 123.81 847 TYR A O 1
ATOM 3322 N N . LEU A 1 829 ? 146.176 141.025 140.739 1.00 121.38 848 LEU A N 1
ATOM 3323 C CA . LEU A 1 829 ? 145.429 140.680 139.533 1.00 121.38 848 LEU A CA 1
ATOM 3324 C C . LEU A 1 829 ? 143.929 140.803 139.767 1.00 121.38 848 LEU A C 1
ATOM 3325 O O . LEU A 1 829 ? 143.186 141.233 138.875 1.00 121.38 848 LEU A O 1
ATOM 3330 N N . SER A 1 830 ? 143.461 140.411 140.952 1.00 123.15 849 SER A N 1
ATOM 3331 C CA . SER A 1 830 ? 142.047 140.567 141.270 1.00 123.15 849 SER A CA 1
ATOM 3332 C C . SER A 1 830 ? 141.648 142.036 141.256 1.00 123.15 849 SER A C 1
ATOM 3333 O O . SER A 1 830 ? 140.586 142.398 140.733 1.00 123.15 849 SER A O 1
ATOM 3336 N N . LEU A 1 831 ? 142.489 142.898 141.824 1.00 119.90 850 LEU A N 1
ATOM 3337 C CA . LEU A 1 831 ? 142.215 144.327 141.775 1.00 119.90 850 LEU A CA 1
ATOM 3338 C C . LEU A 1 831 ? 142.237 144.835 140.342 1.00 119.90 850 LEU A C 1
ATOM 3339 O O . LEU A 1 831 ? 141.445 145.710 139.981 1.00 119.90 850 LEU A O 1
ATOM 3344 N N . GLN A 1 832 ? 143.139 144.307 139.514 1.00 111.94 851 GLN A N 1
ATOM 3345 C CA . GLN A 1 832 ? 143.181 144.710 138.114 1.00 111.94 851 GLN A CA 1
ATOM 3346 C C . GLN A 1 832 ? 141.875 144.362 137.415 1.00 111.94 851 GLN A C 1
ATOM 3347 O O . GLN A 1 832 ? 141.331 145.163 136.649 1.00 111.94 851 GLN A O 1
ATOM 3353 N N . GLU A 1 833 ? 141.358 143.165 137.679 1.00 114.94 852 GLU A N 1
ATOM 3354 C CA . GLU A 1 833 ? 140.075 142.773 137.112 1.00 114.94 852 GLU A CA 1
ATOM 3355 C C . GLU A 1 833 ? 138.964 143.691 137.604 1.00 114.94 852 GLU A C 1
ATOM 3356 O O . GLU A 1 833 ? 138.099 144.111 136.825 1.00 114.94 852 GLU A O 1
ATOM 3362 N N . ALA A 1 834 ? 138.978 144.023 138.897 1.00 116.05 853 ALA A N 1
ATOM 3363 C CA . ALA A 1 834 ? 137.943 144.892 139.449 1.00 116.05 853 ALA A CA 1
ATOM 3364 C C . ALA A 1 834 ? 137.996 146.283 138.826 1.00 116.05 853 ALA A C 1
ATOM 3365 O O . ALA A 1 834 ? 136.955 146.864 138.499 1.00 116.05 853 ALA A O 1
ATOM 3367 N N . VAL A 1 835 ? 139.199 146.834 138.654 1.00 111.34 854 VAL A N 1
ATOM 3368 C CA . VAL A 1 835 ? 139.329 148.167 138.067 1.00 111.34 854 VAL A CA 1
ATOM 3369 C C . VAL A 1 835 ? 138.928 148.152 136.598 1.00 111.34 854 VAL A C 1
ATOM 3370 O O . VAL A 1 835 ? 138.312 149.103 136.104 1.00 111.34 854 VAL A O 1
ATOM 3374 N N . LEU A 1 836 ? 139.289 147.096 135.866 1.00 111.42 855 LEU A N 1
ATOM 3375 C CA . LEU A 1 836 ? 138.845 147.007 134.479 1.00 111.42 855 LEU A CA 1
ATOM 3376 C C . LEU A 1 836 ? 137.326 146.919 134.401 1.00 111.42 855 LEU A C 1
ATOM 3377 O O . LEU A 1 836 ? 136.704 147.531 133.523 1.00 111.42 855 LEU A O 1
ATOM 3382 N N . ALA A 1 837 ? 136.709 146.169 135.317 1.00 113.80 856 ALA A N 1
ATOM 3383 C CA . ALA A 1 837 ? 135.252 146.109 135.358 1.00 113.80 856 ALA A CA 1
ATOM 3384 C C . ALA A 1 837 ? 134.655 147.478 135.659 1.00 113.80 856 ALA A C 1
ATOM 3385 O O . ALA A 1 837 ? 133.648 147.869 135.060 1.00 113.80 856 ALA A O 1
ATOM 3387 N N . GLU A 1 838 ? 135.260 148.217 136.593 1.00 110.94 857 GLU A N 1
ATOM 3388 C CA . GLU A 1 838 ? 134.770 149.554 136.912 1.00 110.94 857 GLU A CA 1
ATOM 3389 C C . GLU A 1 838 ? 134.859 150.475 135.704 1.00 110.94 857 GLU A C 1
ATOM 3390 O O . GLU A 1 838 ? 133.912 151.215 135.408 1.00 110.94 857 GLU A O 1
ATOM 3396 N N . GLN A 1 839 ? 135.992 150.450 135.001 1.00 107.15 858 GLN A N 1
ATOM 3397 C CA . GLN A 1 839 ? 136.147 151.295 133.823 1.00 107.15 858 GLN A CA 1
ATOM 3398 C C . GLN A 1 839 ? 135.131 150.922 132.753 1.00 107.15 858 GLN A C 1
ATOM 3399 O O . GLN A 1 839 ? 134.531 151.800 132.120 1.00 107.15 858 GLN A O 1
ATOM 3405 N N . GLN A 1 840 ? 134.923 149.622 132.538 1.00 112.88 859 GLN A N 1
ATOM 3406 C CA . GLN A 1 840 ? 133.962 149.186 131.533 1.00 112.88 859 GLN A CA 1
ATOM 3407 C C . GLN A 1 840 ? 132.548 149.612 131.905 1.00 112.88 859 GLN A C 1
ATOM 3408 O O . GLN A 1 840 ? 131.777 150.055 131.045 1.00 112.88 859 GLN A O 1
ATOM 3414 N N . ARG A 1 841 ? 132.192 149.492 133.185 1.00 115.43 860 ARG A N 1
ATOM 3415 C CA . ARG A 1 841 ? 130.870 149.914 133.635 1.00 115.43 860 ARG A CA 1
ATOM 3416 C C . ARG A 1 841 ? 130.680 151.412 133.436 1.00 115.43 860 ARG A C 1
ATOM 3417 O O . ARG A 1 841 ? 129.626 151.861 132.969 1.00 115.43 860 ARG A O 1
ATOM 3425 N N . ARG A 1 842 ? 131.694 152.205 133.791 1.00 113.13 861 ARG A N 1
ATOM 3426 C CA . ARG A 1 842 ? 131.589 153.649 133.615 1.00 113.13 861 ARG A CA 1
ATOM 3427 C C . ARG A 1 842 ? 131.466 154.012 132.141 1.00 113.13 861 ARG A C 1
ATOM 3428 O O . ARG A 1 842 ? 130.711 154.923 131.779 1.00 113.13 861 ARG A O 1
ATOM 3436 N N . SER A 1 843 ? 132.204 153.314 131.275 1.00 115.46 862 SER A N 1
ATOM 3437 C CA . SER A 1 843 ? 132.087 153.554 129.841 1.00 115.46 862 SER A CA 1
ATOM 3438 C C . SER A 1 843 ? 130.687 153.216 129.346 1.00 115.46 862 SER A C 1
ATOM 3439 O O . SER A 1 843 ? 130.111 153.941 128.527 1.00 115.46 862 SER A O 1
ATOM 3442 N N . ARG A 1 844 ? 130.124 152.109 129.834 1.00 122.31 863 ARG A N 1
ATOM 3443 C CA . ARG A 1 844 ? 128.766 151.739 129.448 1.00 122.31 863 ARG A CA 1
ATOM 3444 C C . ARG A 1 844 ? 127.761 152.786 129.910 1.00 122.31 863 ARG A C 1
ATOM 3445 O O . ARG A 1 844 ? 126.798 153.091 129.197 1.00 122.31 863 ARG A O 1
ATOM 3453 N N . ASP A 1 845 ? 127.971 153.348 131.097 1.00 121.81 864 ASP A N 1
ATOM 3454 C CA . ASP A 1 845 ? 127.045 154.294 131.701 1.00 121.81 864 ASP A CA 1
ATOM 3455 C C . ASP A 1 845 ? 127.356 155.746 131.348 1.00 121.81 864 ASP A C 1
ATOM 3456 O O . ASP A 1 845 ? 126.667 156.646 131.840 1.00 121.81 864 ASP A O 1
ATOM 3461 N N . ASP A 1 846 ? 128.364 155.994 130.510 1.00 123.05 865 ASP A N 1
ATOM 3462 C CA . ASP A 1 846 ? 128.792 157.355 130.181 1.00 123.05 865 ASP A CA 1
ATOM 3463 C C . ASP A 1 846 ? 129.129 158.136 131.448 1.00 123.05 865 ASP A C 1
ATOM 3464 O O . ASP A 1 846 ? 128.808 159.319 131.583 1.00 123.05 865 ASP A O 1
ATOM 3469 N N . ASP A 1 847 ? 129.789 157.461 132.385 1.00 115.90 866 ASP A N 1
ATOM 3470 C CA . ASP A 1 847 ? 130.125 158.029 133.679 1.00 115.90 866 ASP A CA 1
ATOM 3471 C C . ASP A 1 847 ? 131.539 158.613 133.628 1.00 115.90 866 ASP A C 1
ATOM 3472 O O . ASP A 1 847 ? 132.358 158.249 132.781 1.00 115.90 866 ASP A O 1
ATOM 3477 N N . VAL A 1 848 ? 131.824 159.545 134.535 1.00 110.20 867 VAL A N 1
ATOM 3478 C CA . VAL A 1 848 ? 133.152 160.141 134.633 1.00 110.20 867 VAL A CA 1
ATOM 3479 C C . VAL A 1 848 ? 134.171 159.042 134.898 1.00 110.20 867 VAL A C 1
ATOM 3480 O O . VAL A 1 848 ? 134.050 158.285 135.868 1.00 110.20 867 VAL A O 1
ATOM 3484 N N . GLN A 1 849 ? 135.180 158.954 134.036 1.00 104.18 868 GLN A N 1
ATOM 3485 C CA . GLN A 1 849 ? 136.204 157.924 134.137 1.00 104.18 868 GLN A CA 1
ATOM 3486 C C . GLN A 1 849 ? 137.225 158.206 135.230 1.00 104.18 868 GLN A C 1
ATOM 3487 O O . GLN A 1 849 ? 138.032 157.325 135.543 1.00 104.18 868 GLN A O 1
ATOM 3493 N N . TYR A 1 850 ? 137.216 159.401 135.813 1.00 104.67 869 TYR A N 1
ATOM 3494 C CA . TYR A 1 850 ? 138.113 159.730 136.911 1.00 104.67 869 TYR A CA 1
ATOM 3495 C C . TYR A 1 850 ? 137.652 158.980 138.153 1.00 104.67 869 TYR A C 1
ATOM 3496 O O . TYR A 1 850 ? 136.492 159.104 138.560 1.00 104.67 869 TYR A O 1
ATOM 3505 N N . LEU A 1 851 ? 138.555 158.210 138.749 1.00 109.07 870 LEU A N 1
ATOM 3506 C CA . LEU A 1 851 ? 138.257 157.423 139.936 1.00 109.07 870 LEU A CA 1
ATOM 3507 C C . LEU A 1 851 ? 138.923 158.055 141.150 1.00 109.07 870 LEU A C 1
ATOM 3508 O O . LEU A 1 851 ? 140.135 158.287 141.156 1.00 109.07 870 LEU A O 1
ATOM 3513 N N . THR A 1 852 ? 138.124 158.328 142.177 1.00 114.92 871 THR A N 1
ATOM 3514 C CA . THR A 1 852 ? 138.639 158.918 143.400 1.00 114.92 871 THR A CA 1
ATOM 3515 C C . THR A 1 852 ? 139.361 157.863 144.237 1.00 114.92 871 THR A C 1
ATOM 3516 O O . THR A 1 852 ? 139.179 156.656 144.060 1.00 114.92 871 THR A O 1
ATOM 3520 N N . ASP A 1 853 ? 140.199 158.338 145.162 1.00 115.74 872 ASP A N 1
ATOM 3521 C CA . ASP A 1 853 ? 140.940 157.421 146.023 1.00 115.74 872 ASP A CA 1
ATOM 3522 C C . ASP A 1 853 ? 139.996 156.591 146.885 1.00 115.74 872 ASP A C 1
ATOM 3523 O O . ASP A 1 853 ? 140.213 155.387 147.073 1.00 115.74 872 ASP A O 1
ATOM 3528 N N . ARG A 1 854 ? 138.944 157.217 147.416 1.00 118.22 873 ARG A N 1
ATOM 3529 C CA . ARG A 1 854 ? 137.969 156.476 148.206 1.00 118.22 873 ARG A CA 1
ATOM 3530 C C . ARG A 1 854 ? 137.302 155.395 147.367 1.00 118.22 873 ARG A C 1
ATOM 3531 O O . ARG A 1 854 ? 137.075 154.281 147.848 1.00 118.22 873 ARG A O 1
ATOM 3539 N N . GLN A 1 855 ? 136.980 155.702 146.111 1.00 115.48 874 GLN A N 1
ATOM 3540 C CA . GLN A 1 855 ? 136.355 154.701 145.255 1.00 115.48 874 GLN A CA 1
ATOM 3541 C C . GLN A 1 855 ? 137.302 153.539 144.979 1.00 115.48 874 GLN A C 1
ATOM 3542 O O . GLN A 1 855 ? 136.870 152.384 144.928 1.00 115.48 874 GLN A O 1
ATOM 3548 N N . LEU A 1 856 ? 138.596 153.816 144.802 1.00 116.28 875 LEU A N 1
ATOM 3549 C CA . LEU A 1 856 ? 139.550 152.728 144.605 1.00 116.28 875 LEU A CA 1
ATOM 3550 C C . LEU A 1 856 ? 139.681 151.875 145.862 1.00 116.28 875 LEU A C 1
ATOM 3551 O O . LEU A 1 856 ? 139.808 150.646 145.778 1.00 116.28 875 LEU A O 1
ATOM 3556 N N . GLU A 1 857 ? 139.674 152.510 147.037 1.00 122.82 876 GLU A N 1
ATOM 3557 C CA . GLU A 1 857 ? 139.682 151.746 148.281 1.00 122.82 876 GLU A CA 1
ATOM 3558 C C . GLU A 1 857 ? 138.439 150.874 148.387 1.00 122.82 876 GLU A C 1
ATOM 3559 O O . GLU A 1 857 ? 138.510 149.713 148.811 1.00 122.82 876 GLU A O 1
ATOM 3565 N N . GLN A 1 858 ? 137.287 151.421 148.003 1.00 122.67 877 GLN A N 1
ATOM 3566 C CA . GLN A 1 858 ? 136.056 150.643 148.011 1.00 122.67 877 GLN A CA 1
ATOM 3567 C C . GLN A 1 858 ? 136.141 149.479 147.034 1.00 122.67 877 GLN A C 1
ATOM 3568 O O . GLN A 1 858 ? 135.613 148.398 147.303 1.00 122.67 877 GLN A O 1
ATOM 3574 N N . LEU A 1 859 ? 136.793 149.684 145.889 1.00 120.37 878 LEU A N 1
ATOM 3575 C CA . LEU A 1 859 ? 136.958 148.593 144.935 1.00 120.37 878 LEU A CA 1
ATOM 3576 C C . LEU A 1 859 ? 137.834 147.488 145.508 1.00 120.37 878 LEU A C 1
ATOM 3577 O O . LEU A 1 859 ? 137.472 146.308 145.451 1.00 120.37 878 LEU A O 1
ATOM 3582 N N . VAL A 1 860 ? 138.992 147.849 146.065 1.00 128.34 879 VAL A N 1
ATOM 3583 C CA . VAL A 1 860 ? 139.921 146.821 146.529 1.00 128.34 879 VAL A CA 1
ATOM 3584 C C . VAL A 1 860 ? 139.343 146.078 147.729 1.00 128.34 879 VAL A C 1
ATOM 3585 O O . VAL A 1 860 ? 139.545 144.866 147.876 1.00 128.34 879 VAL A O 1
ATOM 3589 N N . GLU A 1 861 ? 138.615 146.778 148.605 1.00 132.59 880 GLU A N 1
ATOM 3590 C CA . GLU A 1 861 ? 137.993 146.097 149.737 1.00 132.59 880 GLU A CA 1
ATOM 3591 C C . GLU A 1 861 ? 136.768 145.295 149.311 1.00 132.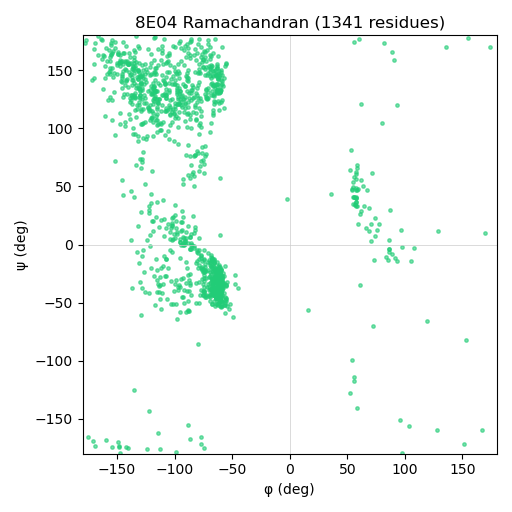59 880 GLU A C 1
ATOM 3592 O O . GLU A 1 861 ? 136.499 144.229 149.875 1.00 132.59 880 GLU A O 1
ATOM 3598 N N . GLN A 1 862 ? 136.021 145.787 148.321 1.00 130.60 881 GLN A N 1
ATOM 3599 C CA . GLN A 1 862 ? 134.805 145.110 147.884 1.00 130.60 881 GLN A CA 1
ATOM 3600 C C . GLN A 1 862 ? 135.125 143.857 147.081 1.00 130.60 881 GLN A C 1
ATOM 3601 O O . GLN A 1 862 ? 134.291 142.949 146.983 1.00 130.60 881 GLN A O 1
ATOM 3607 N N . THR A 1 863 ? 136.311 143.796 146.487 1.00 130.63 882 THR A N 1
ATOM 3608 C CA . THR A 1 863 ? 136.703 142.640 145.703 1.00 130.63 882 THR A CA 1
ATOM 3609 C C . THR A 1 863 ? 136.681 141.394 146.592 1.00 130.63 882 THR A C 1
ATOM 3610 O O . THR A 1 863 ? 137.197 141.445 147.719 1.00 130.63 882 THR A O 1
ATOM 3614 N N . PRO A 1 864 ? 136.085 140.283 146.151 1.00 133.17 883 PRO A N 1
ATOM 3615 C CA . PRO A 1 864 ? 136.114 139.071 146.978 1.00 133.17 883 PRO A CA 1
ATOM 3616 C C . PRO A 1 864 ? 137.540 138.626 147.270 1.00 133.17 883 PRO A C 1
ATOM 3617 O O . PRO A 1 864 ? 138.450 138.862 146.473 1.00 133.17 883 PRO A O 1
ATOM 3621 N N . ASP A 1 865 ? 137.724 138.060 148.471 1.00 134.94 884 ASP A N 1
ATOM 3622 C CA . ASP A 1 865 ? 138.978 137.465 148.973 1.00 134.94 884 ASP A CA 1
ATOM 3623 C C . ASP A 1 865 ? 140.221 138.223 148.508 1.00 134.94 884 ASP A C 1
ATOM 3624 O O . ASP A 1 865 ? 141.223 137.620 148.113 1.00 134.94 884 ASP A O 1
ATOM 3629 N N . ASN A 1 866 ? 140.163 139.553 148.560 1.00 132.70 885 ASN A N 1
ATOM 3630 C CA . ASN A 1 866 ? 141.313 140.390 148.241 1.00 132.70 885 ASN A CA 1
ATOM 3631 C C . ASN A 1 866 ? 142.091 140.669 149.521 1.00 132.70 885 ASN A C 1
ATOM 3632 O O . ASN A 1 866 ? 141.595 141.358 150.418 1.00 132.70 885 ASN A O 1
ATOM 3637 N N . ASP A 1 867 ? 143.312 140.144 149.601 1.00 136.18 886 ASP A N 1
ATOM 3638 C CA . ASP A 1 867 ? 144.111 140.235 150.818 1.00 136.18 886 ASP A CA 1
ATOM 3639 C C . ASP A 1 867 ? 144.854 141.562 150.953 1.00 136.18 886 ASP A C 1
ATOM 3640 O O . ASP A 1 867 ? 145.739 141.671 151.809 1.00 136.18 886 ASP A O 1
ATOM 3645 N N . ILE A 1 868 ? 144.526 142.563 150.140 1.00 132.55 887 ILE A N 1
ATOM 3646 C CA . ILE A 1 868 ? 145.094 143.898 150.294 1.00 132.55 887 ILE A CA 1
ATOM 3647 C C . ILE A 1 868 ? 144.373 144.565 151.461 1.00 132.55 887 ILE A C 1
ATOM 3648 O O . ILE A 1 868 ? 143.192 144.903 151.358 1.00 132.55 887 ILE A O 1
ATOM 3653 N N . LYS A 1 869 ? 145.088 144.758 152.574 1.00 136.37 888 LYS A N 1
ATOM 3654 C CA . LYS A 1 869 ? 144.484 145.228 153.815 1.00 136.37 888 LYS A CA 1
ATOM 3655 C C . LYS A 1 869 ? 145.256 146.373 154.459 1.00 136.37 888 LYS A C 1
ATOM 3656 O O . LYS A 1 869 ? 145.030 146.664 155.640 1.00 136.37 888 LYS A O 1
ATOM 3662 N N . ASP A 1 870 ? 146.156 147.031 153.730 1.00 143.25 889 ASP A N 1
ATOM 3663 C CA . ASP A 1 870 ? 146.950 148.111 154.297 1.00 143.25 889 ASP A CA 1
ATOM 3664 C C . ASP A 1 870 ? 147.394 149.040 153.175 1.00 143.25 889 ASP A C 1
ATOM 3665 O O . ASP A 1 870 ? 147.208 148.752 151.989 1.00 143.25 889 ASP A O 1
ATOM 3670 N N . TYR A 1 871 ? 147.987 150.171 153.565 1.00 142.01 890 TYR A N 1
ATOM 3671 C CA . TYR A 1 871 ? 148.369 151.187 152.589 1.00 142.01 890 TYR A CA 1
ATOM 3672 C C . TYR A 1 871 ? 149.443 150.677 151.637 1.00 142.01 890 TYR A C 1
ATOM 3673 O O . TYR A 1 871 ? 149.378 150.920 150.429 1.00 142.01 890 TYR A O 1
ATOM 3682 N N . GLU A 1 872 ? 150.459 149.992 152.168 1.00 139.15 891 GLU A N 1
ATOM 3683 C CA . GLU A 1 872 ? 151.588 149.592 151.332 1.00 139.15 891 GLU A CA 1
ATOM 3684 C C . GLU A 1 872 ? 151.162 148.600 150.258 1.00 139.15 891 GLU A C 1
ATOM 3685 O O . GLU A 1 872 ? 151.605 148.694 149.106 1.00 139.15 891 GLU A O 1
ATOM 3691 N N . ASP A 1 873 ? 150.307 147.640 150.616 1.00 134.81 892 ASP A N 1
ATOM 3692 C CA . ASP A 1 873 ? 149.828 146.676 149.632 1.00 134.81 892 ASP A CA 1
ATOM 3693 C C . ASP A 1 873 ? 149.071 147.376 148.511 1.00 134.81 892 ASP A C 1
ATOM 3694 O O . ASP A 1 873 ? 149.296 147.096 147.327 1.00 134.81 892 ASP A O 1
ATOM 3699 N N . LEU A 1 874 ? 148.185 148.306 148.868 1.00 127.23 893 LEU A N 1
ATOM 3700 C CA . LEU A 1 874 ? 147.406 149.020 147.865 1.00 127.23 893 LEU A CA 1
ATOM 3701 C C . LEU A 1 874 ? 148.308 149.895 147.002 1.00 127.23 893 LEU A C 1
ATOM 3702 O O . LEU A 1 874 ? 148.098 150.001 145.793 1.00 127.23 893 LEU A O 1
ATOM 3707 N N . GLN A 1 875 ? 149.326 150.517 147.600 1.00 125.46 894 GLN A N 1
ATOM 3708 C CA . GLN A 1 875 ? 150.241 151.355 146.829 1.00 125.46 894 GLN A CA 1
ATOM 3709 C C . GLN A 1 875 ? 151.043 150.527 145.832 1.00 125.46 894 GLN A C 1
ATOM 3710 O O . GLN A 1 875 ? 151.227 150.934 144.677 1.00 125.46 894 GLN A O 1
ATOM 3716 N N . SER A 1 876 ? 151.540 149.367 146.261 1.00 120.94 895 SER A N 1
ATOM 3717 C CA . SER A 1 876 ? 152.260 148.491 145.342 1.00 120.94 895 SER A CA 1
ATOM 3718 C C . SER A 1 876 ? 151.341 148.004 144.229 1.00 120.94 895 SER A C 1
ATOM 3719 O O . SER A 1 876 ? 151.744 147.922 143.061 1.00 120.94 895 SER A O 1
ATOM 3722 N N . ALA A 1 877 ? 150.093 147.678 144.572 1.00 119.03 896 ALA A N 1
ATOM 3723 C CA . ALA A 1 877 ? 149.129 147.295 143.548 1.00 119.03 896 ALA A CA 1
ATOM 3724 C C . ALA A 1 877 ? 148.876 148.444 142.580 1.00 119.03 896 ALA A C 1
ATOM 3725 O O . ALA A 1 877 ? 148.709 148.226 141.377 1.00 119.03 896 ALA A O 1
ATOM 3727 N N . ILE A 1 878 ? 148.836 149.675 143.090 1.00 111.16 897 ILE A N 1
ATOM 3728 C CA . ILE A 1 878 ? 148.642 150.842 142.234 1.00 111.16 897 ILE A CA 1
ATOM 3729 C C . ILE A 1 878 ? 149.806 150.976 141.263 1.00 111.16 897 ILE A C 1
ATOM 3730 O O . ILE A 1 878 ? 149.621 151.264 140.075 1.00 111.16 897 ILE A O 1
ATOM 3735 N N . SER A 1 879 ? 151.028 150.788 141.762 1.00 106.55 898 SER A N 1
ATOM 3736 C CA . SER A 1 879 ? 152.192 150.851 140.884 1.00 106.55 898 SER A CA 1
ATOM 3737 C C . SER A 1 879 ? 152.118 149.776 139.808 1.00 106.55 898 SER A C 1
ATOM 3738 O O . SER A 1 879 ? 152.395 150.042 138.631 1.00 106.55 898 SER A O 1
ATOM 3741 N N . PHE A 1 880 ? 151.730 148.558 140.192 1.00 106.40 899 PHE A N 1
ATOM 3742 C CA . PHE A 1 880 ? 151.559 147.496 139.205 1.00 106.40 899 PHE A CA 1
ATOM 3743 C C . PHE A 1 880 ? 150.528 147.888 138.154 1.00 106.40 899 PHE A C 1
ATOM 3744 O O . PHE A 1 880 ? 150.774 147.764 136.950 1.00 106.40 899 PHE A O 1
ATOM 3752 N N . LEU A 1 881 ? 149.367 148.377 138.597 1.00 103.42 900 LEU A N 1
ATOM 3753 C CA . LEU A 1 881 ? 148.317 148.775 137.667 1.00 103.42 900 LEU A CA 1
ATOM 3754 C C . LEU A 1 881 ? 148.799 149.858 136.717 1.00 103.42 900 LEU A C 1
ATOM 3755 O O . LEU A 1 881 ? 148.451 149.847 135.530 1.00 103.42 900 LEU A O 1
ATOM 3760 N N . ILE A 1 882 ? 149.593 150.802 137.218 1.00 93.66 901 ILE A N 1
ATOM 3761 C CA . ILE A 1 882 ? 150.171 151.823 136.353 1.00 93.66 901 ILE A CA 1
ATOM 3762 C C . ILE A 1 882 ? 151.098 151.181 135.331 1.00 93.66 901 ILE A C 1
ATOM 3763 O O . ILE A 1 882 ? 151.167 151.610 134.174 1.00 93.66 901 ILE A O 1
ATOM 3768 N N . GLU A 1 883 ? 151.823 150.140 135.742 1.00 91.64 902 GLU A N 1
ATOM 3769 C CA . GLU A 1 883 ? 152.802 149.535 134.845 1.00 91.64 902 GLU A CA 1
ATOM 3770 C C . GLU A 1 883 ? 152.126 148.804 133.688 1.00 91.64 902 GLU A C 1
ATOM 3771 O O . GLU A 1 883 ? 152.664 148.767 132.576 1.00 91.64 902 GLU A O 1
ATOM 3777 N N . THR A 1 884 ? 150.950 148.220 133.923 1.00 91.54 903 THR A N 1
ATOM 3778 C CA . THR A 1 884 ? 150.228 147.494 132.882 1.00 91.54 903 THR A CA 1
ATOM 3779 C C . THR A 1 884 ? 149.202 148.350 132.153 1.00 91.54 903 THR A C 1
ATOM 3780 O O . THR A 1 884 ? 148.372 147.800 131.422 1.00 91.54 903 THR A O 1
ATOM 3784 N N . GLY A 1 885 ? 149.219 149.665 132.341 1.00 82.71 904 GLY A N 1
ATOM 3785 C CA . GLY A 1 885 ? 148.300 150.523 131.623 1.00 82.71 904 GLY A CA 1
ATOM 3786 C C . GLY A 1 885 ? 146.845 150.297 131.951 1.00 82.71 904 GLY A C 1
ATOM 3787 O O . GLY A 1 885 ? 145.989 150.445 131.074 1.00 82.71 904 GLY A O 1
ATOM 3788 N N . THR A 1 886 ? 146.539 149.933 133.194 1.00 98.17 905 THR A N 1
ATOM 3789 C CA . THR A 1 886 ? 145.170 149.825 133.679 1.00 98.17 905 THR A CA 1
ATOM 3790 C C . THR A 1 886 ? 144.741 151.045 134.478 1.00 98.17 905 THR A C 1
ATOM 3791 O O . THR A 1 886 ? 143.573 151.441 134.419 1.00 98.17 905 THR A O 1
ATOM 3795 N N . LEU A 1 887 ? 145.666 151.648 135.215 1.00 97.37 906 LEU A N 1
ATOM 3796 C CA . LEU A 1 887 ? 145.388 152.770 136.097 1.00 97.37 906 LEU A CA 1
ATOM 3797 C C . LEU A 1 887 ? 146.369 153.888 135.777 1.00 97.37 906 LEU A C 1
ATOM 3798 O O . LEU A 1 887 ? 147.525 153.625 135.434 1.00 97.37 906 LEU A O 1
ATOM 3803 N N . LEU A 1 888 ? 145.907 155.132 135.878 1.00 82.33 907 LEU A N 1
ATOM 3804 C CA . LEU A 1 888 ? 146.722 156.299 135.571 1.00 82.33 907 LEU A CA 1
ATOM 3805 C C . LEU A 1 888 ? 146.662 157.299 136.715 1.00 82.33 907 LEU A C 1
ATOM 3806 O O . LEU A 1 888 ? 145.605 157.529 137.308 1.00 82.33 907 LEU A O 1
ATOM 3811 N N . HIS A 1 889 ? 147.813 157.895 137.014 1.00 85.46 908 HIS A N 1
ATOM 3812 C CA . HIS A 1 889 ? 147.918 158.900 138.060 1.00 85.46 908 HIS A CA 1
ATOM 3813 C C . HIS A 1 889 ? 148.890 159.979 137.613 1.00 85.46 908 HIS A C 1
ATOM 3814 O O . HIS A 1 889 ? 149.822 159.707 136.852 1.00 85.46 908 HIS A O 1
ATOM 3821 N N . PHE A 1 890 ? 148.662 161.200 138.090 1.00 77.31 909 PHE A N 1
ATOM 3822 C CA . PHE A 1 890 ? 149.526 162.333 137.783 1.00 77.31 909 PHE A CA 1
ATOM 3823 C C . PHE A 1 890 ? 149.991 163.005 139.069 1.00 77.31 909 PHE A C 1
ATOM 3824 O O . PHE A 1 890 ? 151.023 163.674 139.092 1.00 77.31 909 PHE A O 1
ATOM 3832 N N . TYR A 1 901 ? 142.987 158.986 140.624 1.00 100.26 920 TYR A N 1
ATOM 3833 C CA . TYR A 1 901 ? 143.476 158.021 139.647 1.00 100.26 920 TYR A CA 1
ATOM 3834 C C . TYR A 1 901 ? 142.543 157.940 138.446 1.00 100.26 920 TYR A C 1
ATOM 3835 O O . TYR A 1 901 ? 141.323 157.896 138.599 1.00 100.26 920 TYR A O 1
ATOM 3844 N N . PHE A 1 902 ? 143.126 157.912 137.252 1.00 90.77 921 PHE A N 1
ATOM 3845 C CA . PHE A 1 902 ? 142.376 157.859 136.006 1.00 90.77 921 PHE A CA 1
ATOM 3846 C C . PHE A 1 902 ? 142.307 156.427 135.499 1.00 90.77 921 PHE A C 1
ATOM 3847 O O . PHE A 1 902 ? 143.243 155.645 135.690 1.00 90.77 921 PHE A O 1
ATOM 3855 N N . LEU A 1 903 ? 141.191 156.090 134.851 1.00 101.09 922 LEU A N 1
ATOM 3856 C CA . LEU A 1 903 ? 140.967 154.752 134.322 1.00 101.09 922 LEU A CA 1
ATOM 3857 C C . LEU A 1 903 ? 140.998 154.699 132.801 1.00 101.09 922 LEU A C 1
ATOM 3858 O O . LEU A 1 903 ? 141.165 153.610 132.241 1.00 101.09 922 LEU A O 1
ATOM 3863 N N . ASP A 1 904 ? 140.849 155.838 132.128 1.00 90.25 923 ASP A N 1
ATOM 3864 C CA . ASP A 1 904 ? 140.656 155.889 130.685 1.00 90.25 923 ASP A CA 1
ATOM 3865 C C . ASP A 1 904 ? 141.518 156.996 130.083 1.00 90.25 923 ASP A C 1
ATOM 3866 O O . ASP A 1 904 ? 141.131 158.169 130.145 1.00 90.25 923 ASP A O 1
ATOM 3871 N N . PRO A 1 905 ? 142.682 156.687 129.497 1.00 76.91 924 PRO A N 1
ATOM 3872 C CA . PRO A 1 905 ? 143.463 157.754 128.851 1.00 76.91 924 PRO A CA 1
ATOM 3873 C C . PRO A 1 905 ? 142.738 158.415 127.695 1.00 76.91 924 PRO A C 1
ATOM 3874 O O . PRO A 1 905 ? 142.945 159.613 127.461 1.00 76.91 924 PRO A O 1
ATOM 3878 N N . ILE A 1 906 ? 141.883 157.687 126.978 1.00 78.54 925 ILE A N 1
ATOM 3879 C CA . ILE A 1 906 ? 141.196 158.279 125.835 1.00 78.54 925 ILE A CA 1
ATOM 3880 C C . ILE A 1 906 ? 140.183 159.314 126.301 1.00 78.54 925 ILE A C 1
ATOM 3881 O O . ILE A 1 906 ? 140.015 160.362 125.670 1.00 78.54 925 ILE A O 1
ATOM 3886 N N . TRP A 1 907 ? 139.497 159.045 127.413 1.00 92.21 926 TRP A N 1
ATOM 3887 C CA . TRP A 1 907 ? 138.544 160.016 127.944 1.00 92.21 926 TRP A CA 1
ATOM 3888 C C . TRP A 1 907 ? 139.250 161.294 128.384 1.00 92.21 926 TRP A C 1
ATOM 3889 O O . TRP A 1 907 ? 138.775 162.406 128.120 1.00 92.21 926 TRP A O 1
ATOM 3900 N N . LEU A 1 908 ? 140.391 161.153 129.064 1.00 83.67 927 LEU A N 1
ATOM 3901 C CA . LEU A 1 908 ? 141.156 162.327 129.472 1.00 83.67 927 LEU A CA 1
ATOM 3902 C C . LEU A 1 908 ? 141.640 163.108 128.261 1.00 83.67 927 LEU A C 1
ATOM 3903 O O . LEU A 1 908 ? 141.595 164.346 128.247 1.00 83.67 927 LEU A O 1
ATOM 3908 N N . SER A 1 909 ? 142.113 162.402 127.234 1.00 80.12 928 SER A N 1
ATOM 3909 C CA . SER A 1 909 ? 142.568 163.077 126.026 1.00 80.12 928 SER A CA 1
ATOM 3910 C C . SER A 1 909 ? 141.423 163.826 125.363 1.00 80.12 928 SER A C 1
ATOM 3911 O O . SER A 1 909 ? 141.594 164.955 124.892 1.00 80.12 928 SER A O 1
ATOM 3914 N N . GLU A 1 910 ? 140.239 163.211 125.323 1.00 91.01 929 GLU A N 1
ATOM 3915 C CA . GLU A 1 910 ? 139.077 163.868 124.737 1.00 91.01 929 GLU A CA 1
ATOM 3916 C C . GLU A 1 910 ? 138.711 165.124 125.517 1.00 91.01 929 GLU A C 1
ATOM 3917 O O . GLU A 1 910 ? 138.405 166.166 124.928 1.00 91.01 929 GLU A O 1
ATOM 3923 N N . CYS A 1 911 ? 138.737 165.043 126.849 1.00 91.69 930 CYS A N 1
ATOM 3924 C CA . CYS A 1 911 ? 138.415 166.209 127.668 1.00 91.69 930 CYS A CA 1
ATOM 3925 C C . CYS A 1 911 ? 139.394 167.348 127.407 1.00 91.69 930 CYS A C 1
ATOM 3926 O O . CYS A 1 911 ? 138.993 168.498 127.175 1.00 91.69 930 CYS A O 1
ATOM 3929 N N . LEU A 1 912 ? 140.692 167.039 127.438 1.00 83.53 931 LEU A N 1
ATOM 3930 C CA . LEU A 1 912 ? 141.694 168.077 127.225 1.00 83.53 931 LEU A CA 1
ATOM 3931 C C . LEU A 1 912 ? 141.590 168.666 125.823 1.00 83.53 931 LEU A C 1
ATOM 3932 O O . LEU A 1 912 ? 141.716 169.882 125.646 1.00 83.53 931 LEU A O 1
ATOM 3937 N N . GLN A 1 913 ? 141.352 167.828 124.814 1.00 81.74 932 GLN A N 1
ATOM 3938 C CA . GLN A 1 913 ? 141.222 168.341 123.455 1.00 81.74 932 GLN A CA 1
ATOM 3939 C C . GLN A 1 913 ? 139.990 169.225 123.317 1.00 81.74 932 GLN A C 1
ATOM 3940 O O . GLN A 1 913 ? 140.032 170.262 122.642 1.00 81.74 932 GLN A O 1
ATOM 3946 N N . ARG A 1 914 ? 138.882 168.837 123.951 1.00 92.22 933 ARG A N 1
ATOM 3947 C CA . ARG A 1 914 ? 137.680 169.658 123.888 1.00 92.22 933 ARG A CA 1
ATOM 3948 C C . ARG A 1 914 ? 137.922 171.015 124.532 1.00 92.22 933 ARG A C 1
ATOM 3949 O O . ARG A 1 914 ? 137.447 172.041 124.031 1.00 92.22 933 ARG A O 1
ATOM 3957 N N . ILE A 1 915 ? 138.652 171.043 125.649 1.00 86.42 934 ILE A N 1
ATOM 3958 C CA . ILE A 1 915 ? 139.016 172.333 126.232 1.00 86.42 934 ILE A CA 1
ATOM 3959 C C . ILE A 1 915 ? 139.890 173.114 125.258 1.00 86.42 934 ILE A C 1
ATOM 3960 O O . ILE A 1 915 ? 139.724 174.328 125.089 1.00 86.42 934 ILE A O 1
ATOM 3965 N N . PHE A 1 916 ? 140.836 172.434 124.605 1.00 79.46 935 PHE A N 1
ATOM 3966 C CA . PHE A 1 916 ? 141.663 173.081 123.592 1.00 79.46 935 PHE A CA 1
ATOM 3967 C C . PHE A 1 916 ? 140.868 173.636 122.423 1.00 79.46 935 PHE A C 1
ATOM 3968 O O . PHE A 1 916 ? 141.357 174.546 121.746 1.00 79.46 935 PHE A O 1
ATOM 3976 N N . ASN A 1 917 ? 139.669 173.128 122.165 1.00 85.51 936 ASN A N 1
ATOM 3977 C CA . ASN A 1 917 ? 138.883 173.583 121.028 1.00 85.51 936 ASN A CA 1
ATOM 3978 C C . ASN A 1 917 ? 138.094 174.855 121.314 1.00 85.51 936 ASN A C 1
ATOM 3979 O O . ASN A 1 917 ? 137.405 175.351 120.417 1.00 85.51 936 ASN A O 1
ATOM 3984 N N . ILE A 1 918 ? 138.175 175.399 122.529 1.00 88.06 937 ILE A N 1
ATOM 3985 C CA . ILE A 1 918 ? 137.496 176.652 122.832 1.00 88.06 937 ILE A CA 1
ATOM 3986 C C . ILE A 1 918 ? 138.177 177.787 122.078 1.00 88.06 937 ILE A C 1
ATOM 3987 O O . ILE A 1 918 ? 139.402 177.785 121.894 1.00 88.06 937 ILE A O 1
ATOM 3992 N N . LYS A 1 919 ? 137.383 178.758 121.635 1.00 85.98 938 LYS A N 1
ATOM 3993 C CA . LYS A 1 919 ? 137.892 179.932 120.928 1.00 85.98 938 LYS A CA 1
ATOM 3994 C C . LYS A 1 919 ? 137.608 181.196 121.732 1.00 85.98 938 LYS A C 1
ATOM 3995 O O . LYS A 1 919 ? 136.546 181.802 121.605 1.00 85.98 938 LYS A O 1
ATOM 4001 N N . LYS A 1 926 ? 138.038 189.031 126.017 1.00 90.00 945 LYS A N 1
ATOM 4002 C CA . LYS A 1 926 ? 138.425 187.826 126.738 1.00 90.00 945 LYS A CA 1
ATOM 4003 C C . LYS A 1 926 ? 139.881 187.910 127.181 1.00 90.00 945 LYS A C 1
ATOM 4004 O O . LYS A 1 926 ? 140.170 187.970 128.375 1.00 90.00 945 LYS A O 1
ATOM 4010 N N . ASN A 1 927 ? 140.791 187.920 126.207 1.00 83.31 946 ASN A N 1
ATOM 4011 C CA . ASN A 1 927 ? 142.228 188.012 126.471 1.00 83.31 946 ASN A CA 1
ATOM 4012 C C . ASN A 1 927 ? 142.702 186.872 127.369 1.00 83.31 946 ASN A C 1
ATOM 4013 O O . ASN A 1 927 ? 143.525 187.058 128.267 1.00 83.31 946 ASN A O 1
ATOM 4018 N N . GLY A 1 928 ? 142.173 185.674 127.124 1.00 82.41 947 GLY A N 1
ATOM 4019 C CA . GLY A 1 928 ? 142.636 184.478 127.789 1.00 82.41 947 GLY A CA 1
ATOM 4020 C C . GLY A 1 928 ? 141.990 184.181 129.126 1.00 82.41 947 GLY A C 1
ATOM 4021 O O . GLY A 1 928 ? 142.252 183.111 129.690 1.00 82.41 947 GLY A O 1
ATOM 4022 N N . VAL A 1 929 ? 141.155 185.077 129.648 1.00 90.55 948 VAL A N 1
ATOM 4023 C CA . VAL A 1 929 ? 140.505 184.900 130.944 1.00 90.55 948 VAL A CA 1
ATOM 4024 C C . VAL A 1 929 ? 139.004 184.787 130.713 1.00 90.55 948 VAL A C 1
ATOM 4025 O O . VAL A 1 929 ? 138.389 185.690 130.131 1.00 90.55 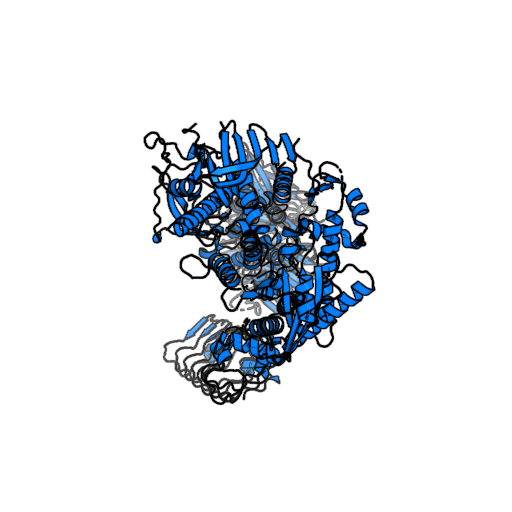948 VAL A O 1
ATOM 4029 N N . ILE A 1 930 ? 138.420 183.680 131.168 1.00 96.80 949 ILE A N 1
ATOM 4030 C CA . ILE A 1 930 ? 136.990 183.414 131.049 1.00 96.80 949 ILE A CA 1
ATOM 4031 C C . ILE A 1 930 ? 136.430 183.289 132.458 1.00 96.80 949 ILE A C 1
ATOM 4032 O O . ILE A 1 930 ? 137.034 182.632 133.313 1.00 96.80 949 ILE A O 1
ATOM 4037 N N . ARG A 1 931 ? 135.282 183.913 132.702 1.00 106.46 950 ARG A N 1
ATOM 4038 C CA . ARG A 1 931 ? 134.677 183.830 134.023 1.00 106.46 950 ARG A CA 1
ATOM 4039 C C . ARG A 1 931 ? 134.297 182.387 134.333 1.00 106.46 950 ARG A C 1
ATOM 4040 O O . ARG A 1 931 ? 134.024 181.587 133.434 1.00 106.46 950 ARG A O 1
ATOM 4048 N N . ALA A 1 932 ? 134.286 182.059 135.628 1.00 107.50 951 ALA A N 1
ATOM 4049 C CA . ALA A 1 932 ? 134.123 180.670 136.045 1.00 107.50 951 ALA A CA 1
ATOM 4050 C C . ALA A 1 932 ? 132.804 180.086 135.555 1.00 107.50 951 ALA A C 1
ATOM 4051 O O . ALA A 1 932 ? 132.753 178.928 135.126 1.00 107.50 951 ALA A O 1
ATOM 4053 N N . GLU A 1 933 ? 131.726 180.869 135.610 1.00 110.76 952 GLU A N 1
ATOM 4054 C CA . GLU A 1 933 ? 130.433 180.359 135.161 1.00 110.76 952 GLU A CA 1
ATOM 4055 C C . GLU A 1 933 ? 130.436 180.095 133.660 1.00 110.76 952 GLU A C 1
ATOM 4056 O O . GLU A 1 933 ? 129.923 179.065 133.204 1.00 110.76 952 GLU A O 1
ATOM 4062 N N . ASP A 1 934 ? 131.006 181.013 132.876 1.00 109.29 953 ASP A N 1
ATOM 4063 C CA . ASP A 1 934 ? 131.060 180.814 131.433 1.00 109.29 953 ASP A CA 1
ATOM 4064 C C . ASP A 1 934 ? 131.853 179.562 131.088 1.00 109.29 953 ASP A C 1
ATOM 4065 O O . ASP A 1 934 ? 131.442 178.773 130.229 1.00 109.29 953 ASP A O 1
ATOM 4070 N N . LEU A 1 935 ? 132.987 179.355 131.758 1.00 102.59 954 LEU A N 1
ATOM 4071 C CA . LEU A 1 935 ? 133.760 178.138 131.543 1.00 102.59 954 LEU A CA 1
ATOM 4072 C C . LEU A 1 935 ? 132.967 176.905 131.954 1.00 102.59 954 LEU A C 1
ATOM 4073 O O . LEU A 1 935 ? 133.049 175.861 131.298 1.00 102.59 954 LEU A O 1
ATOM 4078 N N . ARG A 1 936 ? 132.197 177.005 133.040 1.00 109.53 955 ARG A N 1
ATOM 4079 C CA . ARG A 1 936 ? 131.409 175.863 133.492 1.00 109.53 955 ARG A CA 1
ATOM 4080 C C . ARG A 1 936 ? 130.374 175.460 132.449 1.00 109.53 955 ARG A C 1
ATOM 4081 O O . ARG A 1 936 ? 130.184 174.268 132.182 1.00 109.53 955 ARG A O 1
ATOM 4089 N N . MET A 1 937 ? 129.695 176.438 131.846 1.00 112.52 956 MET A N 1
ATOM 4090 C CA . MET A 1 937 ? 128.735 176.096 130.795 1.00 112.52 956 MET A CA 1
ATOM 4091 C C . MET A 1 937 ? 129.440 175.629 129.526 1.00 112.52 956 MET A C 1
ATOM 4092 O O . MET A 1 937 ? 128.927 174.758 128.814 1.00 112.52 956 MET A O 1
ATOM 4097 N N . LEU A 1 938 ? 130.614 176.189 129.222 1.00 106.51 957 LEU A N 1
ATOM 4098 C CA . LEU A 1 938 ? 131.358 175.742 128.048 1.00 106.51 957 LEU A CA 1
ATOM 4099 C C . LEU A 1 938 ? 131.819 174.296 128.191 1.00 106.51 957 LEU A C 1
ATOM 4100 O O . LEU A 1 938 ? 131.911 173.572 127.194 1.00 106.51 957 LEU A O 1
ATOM 4105 N N . LEU A 1 939 ? 132.109 173.861 129.415 1.00 105.38 958 LEU A N 1
ATOM 4106 C CA . LEU A 1 939 ? 132.665 172.535 129.659 1.00 105.38 958 LEU A CA 1
ATOM 4107 C C . LEU A 1 939 ? 131.625 171.422 129.622 1.00 105.38 958 LEU A C 1
ATOM 4108 O O . LEU A 1 939 ? 131.969 170.271 129.909 1.00 105.38 958 LEU A O 1
ATOM 4113 N N . VAL A 1 940 ? 130.374 171.722 129.265 1.00 112.52 959 VAL A N 1
ATOM 4114 C CA . VAL A 1 940 ? 129.298 170.743 129.380 1.00 112.52 959 VAL A CA 1
ATOM 4115 C C . VAL A 1 940 ? 129.448 169.576 128.410 1.00 112.52 959 VAL A C 1
ATOM 4116 O O . VAL A 1 940 ? 128.731 168.578 128.537 1.00 112.52 959 VAL A O 1
ATOM 4120 N N . GLY A 1 941 ? 130.359 169.669 127.442 1.00 110.40 960 GLY A N 1
ATOM 4121 C CA . GLY A 1 941 ? 130.478 168.648 126.418 1.00 110.40 960 GLY A CA 1
ATOM 4122 C C . GLY A 1 941 ? 130.777 167.254 126.936 1.00 110.40 960 GLY A C 1
ATOM 4123 O O . GLY A 1 941 ? 130.102 166.295 126.548 1.00 110.40 960 GLY A O 1
ATOM 4124 N N . THR A 1 942 ? 131.775 167.122 127.810 1.00 104.94 961 THR A N 1
ATOM 4125 C CA . THR A 1 942 ? 132.112 165.831 128.413 1.00 104.94 961 THR A CA 1
ATOM 4126 C C . THR A 1 942 ? 131.373 165.660 129.741 1.00 104.94 961 THR A C 1
ATOM 4127 O O . THR A 1 942 ? 131.952 165.360 130.785 1.00 104.94 961 THR A O 1
ATOM 4131 N N . GLY A 1 943 ? 130.061 165.863 129.681 1.00 113.45 962 GLY A N 1
ATOM 4132 C CA . GLY A 1 943 ? 129.229 165.750 130.860 1.00 113.45 962 GLY A CA 1
ATOM 4133 C C . GLY A 1 943 ? 129.437 166.901 131.820 1.00 113.45 962 GLY A C 1
ATOM 4134 O O . GLY A 1 943 ? 128.562 167.759 131.973 1.00 113.45 962 GLY A O 1
ATOM 4135 N N . PHE A 1 944 ? 130.609 166.936 132.453 1.00 111.91 963 PHE A N 1
ATOM 4136 C CA . PHE A 1 944 ? 130.925 167.926 133.479 1.00 111.91 963 PHE A CA 1
ATOM 4137 C C . PHE A 1 944 ? 129.839 167.962 134.551 1.00 111.91 963 PHE A C 1
ATOM 4138 O O . PHE A 1 944 ? 129.128 168.954 134.724 1.00 111.91 963 PHE A O 1
ATOM 4146 N N . THR A 1 945 ? 129.698 166.847 135.262 1.00 124.63 964 THR A N 1
ATOM 4147 C CA . THR A 1 945 ? 128.779 166.799 136.388 1.00 124.63 964 THR A CA 1
ATOM 4148 C C . THR A 1 945 ? 129.221 167.796 137.450 1.00 124.63 964 THR A C 1
ATOM 4149 O O . THR A 1 945 ? 130.358 167.746 137.929 1.00 124.63 964 THR A O 1
ATOM 4153 N N . GLN A 1 946 ? 128.317 168.713 137.804 1.00 128.66 965 GLN A N 1
ATOM 4154 C CA . GLN A 1 946 ? 128.665 169.764 138.754 1.00 128.66 965 GLN A CA 1
ATOM 4155 C C . GLN A 1 946 ? 129.113 169.183 140.089 1.00 128.66 965 GLN A C 1
ATOM 4156 O O . GLN A 1 946 ? 130.024 169.724 140.726 1.00 128.66 965 GLN A O 1
ATOM 4162 N N . GLN A 1 947 ? 128.520 168.062 140.506 1.00 127.15 966 GLN A N 1
ATOM 4163 C CA . GLN A 1 947 ? 128.943 167.399 141.733 1.00 127.15 966 GLN A CA 1
ATOM 4164 C C . GLN A 1 947 ? 130.394 166.945 141.673 1.00 127.15 966 GLN A C 1
ATOM 4165 O O . GLN A 1 947 ? 131.009 166.755 142.727 1.00 127.15 966 GLN A O 1
ATOM 4171 N N . THR A 1 948 ? 130.946 166.766 140.472 1.00 121.36 967 THR A N 1
ATOM 4172 C CA . THR A 1 948 ? 132.341 166.391 140.287 1.00 121.36 967 THR A CA 1
ATOM 4173 C C . THR A 1 948 ? 133.218 167.574 139.897 1.00 121.36 967 THR A C 1
ATOM 4174 O O . THR A 1 948 ? 134.412 167.379 139.634 1.00 121.36 967 THR A O 1
ATOM 4178 N N . GLU A 1 949 ? 132.671 168.796 139.867 1.00 115.92 968 GLU A N 1
ATOM 4179 C CA . GLU A 1 949 ? 133.424 169.918 139.313 1.00 115.92 968 GLU A CA 1
ATOM 4180 C C . GLU A 1 949 ? 134.721 170.152 140.077 1.00 115.92 968 GLU A C 1
ATOM 4181 O O . GLU A 1 949 ? 135.770 170.365 139.457 1.00 115.92 968 GLU A O 1
ATOM 4187 N N . GLU A 1 950 ? 134.679 170.069 141.409 1.00 112.94 969 GLU A N 1
ATOM 4188 C CA . GLU A 1 950 ? 135.890 170.250 142.204 1.00 112.94 969 GLU A CA 1
ATOM 4189 C C . GLU A 1 950 ? 136.963 169.260 141.777 1.00 112.94 969 GLU A C 1
ATOM 4190 O O . GLU A 1 950 ? 138.145 169.610 141.677 1.00 112.94 969 GLU A O 1
ATOM 4196 N N . GLN A 1 951 ? 136.570 168.011 141.520 1.00 111.17 970 GLN A N 1
ATOM 4197 C CA . GLN A 1 951 ? 137.519 167.068 140.947 1.00 111.17 970 GLN A CA 1
ATOM 4198 C C . GLN A 1 951 ? 137.958 167.506 139.558 1.00 111.17 970 GLN A C 1
ATOM 4199 O O . GLN A 1 951 ? 139.163 167.616 139.299 1.00 111.17 970 GLN A O 1
ATOM 4205 N N . TYR A 1 952 ? 137.001 167.803 138.675 1.00 101.64 971 TYR A N 1
ATOM 4206 C CA . TYR A 1 952 ? 137.331 168.080 137.281 1.00 101.64 971 TYR A CA 1
ATOM 4207 C C . TYR A 1 952 ? 138.332 169.220 137.179 1.00 101.64 971 TYR A C 1
ATOM 4208 O O . TYR A 1 952 ? 139.462 169.031 136.704 1.00 101.64 971 TYR A O 1
ATOM 4217 N N . PHE A 1 953 ? 137.963 170.389 137.708 1.00 100.65 972 PHE A N 1
ATOM 4218 C CA . PHE A 1 953 ? 138.836 171.553 137.640 1.00 100.65 972 PHE A CA 1
ATOM 4219 C C . PHE A 1 953 ? 140.210 171.245 138.216 1.00 100.65 972 PHE A C 1
ATOM 4220 O O . PHE A 1 953 ? 141.221 171.766 137.728 1.00 100.65 972 PHE A O 1
ATOM 4228 N N . GLN A 1 954 ? 140.272 170.365 139.223 1.00 98.64 973 GLN A N 1
ATOM 4229 C CA . GLN A 1 954 ? 141.558 170.044 139.832 1.00 98.64 973 GLN A CA 1
ATOM 4230 C C . GLN A 1 954 ? 142.542 169.556 138.781 1.00 98.64 973 GLN A C 1
ATOM 4231 O O . GLN A 1 954 ? 143.645 170.100 138.650 1.00 98.64 973 GLN A O 1
ATOM 4237 N N . PHE A 1 955 ? 142.148 168.562 137.979 1.00 90.47 974 PHE A N 1
ATOM 4238 C CA . PHE A 1 955 ? 143.115 168.059 137.012 1.00 90.47 974 PHE A CA 1
ATOM 4239 C C . PHE A 1 955 ? 143.310 169.063 135.885 1.00 90.47 974 PHE A C 1
ATOM 4240 O O . PHE A 1 955 ? 144.375 169.086 135.259 1.00 90.47 974 PHE A O 1
ATOM 4248 N N . LEU A 1 956 ? 142.328 169.939 135.655 1.00 90.07 975 LEU A N 1
ATOM 4249 C CA . LEU A 1 956 ? 142.544 171.037 134.719 1.00 90.07 975 LEU A CA 1
ATOM 4250 C C . LEU A 1 956 ? 143.676 171.931 135.199 1.00 90.07 975 LEU A C 1
ATOM 4251 O O . LEU A 1 956 ? 144.443 172.465 134.390 1.00 90.07 975 LEU A O 1
ATOM 4256 N N . ALA A 1 957 ? 143.798 172.106 136.515 1.00 84.04 976 ALA A N 1
ATOM 4257 C CA . ALA A 1 957 ? 144.926 172.859 137.045 1.00 84.04 976 ALA A CA 1
ATOM 4258 C C . ALA A 1 957 ? 146.208 172.041 136.982 1.00 84.04 976 ALA A C 1
ATOM 4259 O O . ALA A 1 957 ? 147.306 172.605 136.914 1.00 84.04 976 ALA A O 1
ATOM 4261 N N . LYS A 1 958 ? 146.094 170.711 137.008 1.00 81.33 977 LYS A N 1
ATOM 4262 C CA . LYS A 1 958 ? 147.294 169.881 137.006 1.00 81.33 977 LYS A CA 1
ATOM 4263 C C . LYS A 1 958 ? 148.040 170.001 135.684 1.00 81.33 977 LYS A C 1
ATOM 4264 O O . LYS A 1 958 ? 149.274 170.067 135.663 1.00 81.33 977 LYS A O 1
ATOM 4270 N N . PHE A 1 959 ? 147.311 170.031 134.572 1.00 75.62 978 PHE A N 1
ATOM 4271 C CA . PHE A 1 959 ? 147.908 170.166 133.252 1.00 75.62 978 PHE A CA 1
ATOM 4272 C C . PHE A 1 959 ? 148.084 171.618 132.826 1.00 75.62 978 PHE A C 1
ATOM 4273 O O . PHE A 1 959 ? 148.552 171.868 131.711 1.00 75.62 978 PHE A O 1
ATOM 4281 N N . GLU A 1 960 ? 147.719 172.575 133.678 1.00 70.87 979 GLU A N 1
ATOM 4282 C CA . GLU A 1 960 ? 147.854 173.998 133.364 1.00 70.87 979 GLU A CA 1
ATOM 4283 C C . GLU A 1 960 ? 147.074 174.363 132.105 1.00 70.87 979 GLU A C 1
ATOM 4284 O O . GLU A 1 960 ? 147.466 175.244 131.336 1.00 70.87 979 GLU A O 1
ATOM 4290 N N . ILE A 1 961 ? 145.954 173.675 131.898 1.00 81.45 980 ILE A N 1
ATOM 4291 C CA . ILE A 1 961 ? 145.050 174.002 130.805 1.00 81.45 980 ILE A CA 1
ATOM 4292 C C . ILE A 1 961 ? 144.109 175.160 131.130 1.00 81.45 980 ILE A C 1
ATOM 4293 O O . ILE A 1 961 ? 143.752 175.932 130.235 1.00 81.45 980 ILE A O 1
ATOM 4298 N N . ALA A 1 962 ? 143.694 175.304 132.384 1.00 84.02 981 ALA A N 1
ATOM 4299 C CA . ALA A 1 962 ? 142.817 176.401 132.778 1.00 84.02 981 ALA A CA 1
ATOM 4300 C C . ALA A 1 962 ? 143.060 176.650 134.257 1.00 84.02 981 ALA A C 1
ATOM 4301 O O . ALA A 1 962 ? 142.635 175.849 135.093 1.00 84.02 981 ALA A O 1
ATOM 4303 N N . LEU A 1 963 ? 143.744 177.754 134.576 1.00 78.62 982 LEU A N 1
ATOM 4304 C CA . LEU A 1 963 ? 144.209 177.951 135.938 1.00 78.62 982 LEU A CA 1
ATOM 4305 C C . LEU A 1 963 ? 143.348 178.982 136.666 1.00 78.62 982 LEU A C 1
ATOM 4306 O O . LEU A 1 963 ? 142.977 179.996 136.069 1.00 78.62 982 LEU A O 1
ATOM 4311 N N . PRO A 1 964 ? 143.009 178.770 137.941 1.00 84.79 983 PRO A N 1
ATOM 4312 C CA . PRO A 1 964 ? 142.137 179.733 138.635 1.00 84.79 983 PRO A CA 1
ATOM 4313 C C . PRO A 1 964 ? 142.880 181.032 138.911 1.00 84.79 983 PRO A C 1
ATOM 4314 O O . PRO A 1 964 ? 143.996 181.020 139.434 1.00 84.79 983 PRO A O 1
ATOM 4318 N N . VAL A 1 965 ? 142.249 182.157 138.568 1.00 88.08 984 VAL A N 1
ATOM 4319 C CA . VAL A 1 965 ? 142.889 183.464 138.629 1.00 88.08 984 VAL A CA 1
ATOM 4320 C C . VAL A 1 965 ? 141.881 184.527 139.046 1.00 88.08 984 VAL A C 1
ATOM 4321 O O . VAL A 1 965 ? 140.684 184.436 138.760 1.00 88.08 984 VAL A O 1
ATOM 4325 N N . ALA A 1 966 ? 142.404 185.547 139.730 1.00 99.82 985 ALA A N 1
ATOM 4326 C CA . ALA A 1 966 ? 141.730 186.824 139.944 1.00 99.82 985 ALA A CA 1
ATOM 4327 C C . ALA A 1 966 ? 140.320 186.664 140.516 1.00 99.82 985 ALA A C 1
ATOM 4328 O O . ALA A 1 966 ? 140.141 185.972 141.523 1.00 99.82 985 ALA A O 1
ATOM 4330 N N . ASN A 1 967 ? 139.313 187.283 139.894 1.00 104.91 986 ASN A N 1
ATOM 4331 C CA . ASN A 1 967 ? 137.975 187.374 140.481 1.00 104.91 986 ASN A CA 1
ATOM 4332 C C . ASN A 1 967 ? 137.162 186.116 140.168 1.00 104.91 986 ASN A C 1
ATOM 4333 O O . ASN A 1 967 ? 136.100 186.155 139.548 1.00 104.91 986 ASN A O 1
ATOM 4338 N N . ASP A 1 968 ? 137.683 184.985 140.639 1.00 105.69 987 ASP A N 1
ATOM 4339 C CA . ASP A 1 968 ? 137.061 183.682 140.424 1.00 105.69 987 ASP A CA 1
ATOM 4340 C C . ASP A 1 968 ? 136.853 183.451 138.927 1.00 105.69 987 ASP A C 1
ATOM 4341 O O . ASP A 1 968 ? 135.760 183.121 138.462 1.00 105.69 987 ASP A O 1
ATOM 4346 N N . SER A 1 969 ? 137.918 183.676 138.164 1.00 99.23 988 SER A N 1
ATOM 4347 C CA . SER A 1 969 ? 137.946 183.414 136.734 1.00 99.23 988 SER A CA 1
ATOM 4348 C C . SER A 1 969 ? 138.985 182.339 136.457 1.00 99.23 988 SER A C 1
ATOM 4349 O O . SER A 1 969 ? 139.661 181.852 137.365 1.00 99.23 988 SER A O 1
ATOM 4352 N N . TYR A 1 970 ? 139.116 181.970 135.188 1.00 92.79 989 TYR A N 1
ATOM 4353 C CA . TYR A 1 970 ? 140.081 180.970 134.762 1.00 92.79 989 TYR A CA 1
ATOM 4354 C C . TYR A 1 970 ? 140.874 181.497 133.578 1.00 92.79 989 TYR A C 1
ATOM 4355 O O . TYR A 1 970 ? 140.301 181.939 132.576 1.00 92.79 989 TYR A O 1
ATOM 4364 N N . LEU A 1 971 ? 142.196 181.457 133.714 1.00 79.17 990 LEU A N 1
ATOM 4365 C CA . LEU A 1 971 ? 143.116 181.841 132.655 1.00 79.17 990 LEU A CA 1
ATOM 4366 C C . LEU A 1 971 ? 143.340 180.637 131.754 1.00 79.17 990 LEU A C 1
ATOM 4367 O O . LEU A 1 971 ? 143.632 179.538 132.239 1.00 79.17 990 LEU A O 1
ATOM 4372 N N . LEU A 1 972 ? 143.196 180.852 130.447 1.00 82.05 991 LEU A N 1
ATOM 4373 C CA . LEU A 1 972 ? 143.298 179.812 129.429 1.00 82.05 991 LEU A CA 1
ATOM 4374 C C . LEU A 1 972 ? 144.546 180.079 128.593 1.00 82.05 991 LEU A C 1
ATOM 4375 O O . LEU A 1 972 ? 144.516 180.924 127.686 1.00 82.05 991 LEU A O 1
ATOM 4380 N N . PRO A 1 973 ? 145.671 179.400 128.855 1.00 73.69 992 PRO A N 1
ATOM 4381 C CA . PRO A 1 973 ? 146.914 179.746 128.142 1.00 73.69 992 PRO A CA 1
ATOM 4382 C C . PRO A 1 973 ? 146.825 179.634 126.630 1.00 73.69 992 PRO A C 1
ATOM 4383 O O . PRO A 1 973 ? 147.462 180.422 125.922 1.00 73.69 992 PRO A O 1
ATOM 4387 N N . HIS A 1 974 ? 146.065 178.679 126.106 1.00 76.96 993 HIS A N 1
ATOM 4388 C CA . HIS A 1 974 ? 145.894 178.596 124.658 1.00 76.96 993 HIS A CA 1
ATOM 4389 C C . HIS A 1 974 ? 145.086 179.754 124.079 1.00 76.96 993 HIS A C 1
ATOM 4390 O O . HIS A 1 974 ? 145.023 179.868 122.850 1.00 76.96 993 HIS A O 1
ATOM 4397 N N . LEU A 1 975 ? 144.468 180.599 124.908 1.00 79.17 994 LEU A N 1
ATOM 4398 C CA . LEU A 1 975 ? 143.707 181.754 124.441 1.00 79.17 994 LEU A CA 1
ATOM 4399 C C . LEU A 1 975 ? 144.403 183.076 124.752 1.00 79.17 994 LEU A C 1
ATOM 4400 O O . LEU A 1 975 ? 143.751 184.124 124.794 1.00 79.17 994 LEU A O 1
ATOM 4405 N N . LEU A 1 976 ? 145.716 183.059 124.956 1.00 69.37 995 LEU A N 1
ATOM 4406 C CA . LEU A 1 976 ? 146.412 184.300 125.235 1.00 69.37 995 LEU A CA 1
ATOM 4407 C C . LEU A 1 976 ? 146.394 185.194 123.993 1.00 69.37 995 LEU A C 1
ATOM 4408 O O . LEU A 1 976 ? 146.447 184.697 122.864 1.00 69.37 995 LEU A O 1
ATOM 4413 N N . PRO A 1 977 ? 146.316 186.514 124.163 1.00 69.76 996 PRO A N 1
ATOM 4414 C CA . PRO A 1 977 ? 146.326 187.400 122.996 1.00 69.76 996 PRO A CA 1
ATOM 4415 C C . PRO A 1 977 ? 147.709 187.493 122.371 1.00 69.76 996 PRO A C 1
ATOM 4416 O O . PRO A 1 977 ? 148.727 187.174 122.987 1.00 69.76 996 PRO A O 1
ATOM 4420 N N . SER A 1 978 ? 147.730 187.946 121.121 1.00 71.49 997 SER A N 1
ATOM 4421 C CA . SER A 1 978 ? 148.979 188.120 120.398 1.00 71.49 997 SER A CA 1
ATOM 4422 C C . SER A 1 978 ? 149.688 189.391 120.866 1.00 71.49 997 SER A C 1
ATOM 4423 O O . SER A 1 978 ? 149.294 190.031 121.845 1.00 71.49 997 SER A O 1
ATOM 4426 N N . LYS A 1 979 ? 150.751 189.754 120.153 1.00 68.85 998 LYS A N 1
ATOM 4427 C CA . LYS A 1 979 ? 151.561 190.905 120.518 1.00 68.85 998 LYS A CA 1
ATOM 4428 C C . LYS A 1 979 ? 150.715 192.180 120.467 1.00 68.85 998 LYS A C 1
ATOM 4429 O O . LYS A 1 979 ? 150.168 192.504 119.402 1.00 68.85 998 LYS A O 1
ATOM 4435 N N . PRO A 1 980 ? 150.589 192.933 121.578 1.00 67.38 999 PRO A N 1
ATOM 4436 C CA . PRO A 1 980 ? 149.835 194.187 121.497 1.00 67.38 999 PRO A CA 1
ATOM 4437 C C . PRO A 1 980 ? 150.709 195.368 121.088 1.00 67.38 999 PRO A C 1
ATOM 4438 O O . PRO A 1 980 ? 150.268 196.512 121.202 1.00 67.38 999 PRO A O 1
ATOM 4442 N N . ASN A 1 993 ? 171.602 200.850 135.651 1.00 51.35 1012 ASN A N 1
ATOM 4443 C CA . ASN A 1 993 ? 170.365 201.298 135.028 1.00 51.35 1012 ASN A CA 1
ATOM 4444 C C . ASN A 1 993 ? 169.514 200.104 134.615 1.00 51.35 1012 ASN A C 1
ATOM 4445 O O . ASN A 1 993 ? 168.361 199.988 135.028 1.00 51.35 1012 ASN A O 1
ATOM 4450 N N . THR A 1 994 ? 170.085 199.214 133.802 1.00 49.82 1013 THR A N 1
ATOM 4451 C CA . THR A 1 994 ? 169.378 198.044 133.305 1.00 49.82 1013 THR A CA 1
ATOM 4452 C C . THR A 1 994 ? 170.307 196.840 133.268 1.00 49.82 1013 THR A C 1
ATOM 4453 O O . THR A 1 994 ? 171.533 196.976 133.237 1.00 49.82 1013 THR A O 1
ATOM 4457 N N . ILE A 1 995 ? 169.698 195.657 133.278 1.00 48.09 1014 ILE A N 1
ATOM 4458 C CA . ILE A 1 995 ? 170.389 194.389 133.082 1.00 48.09 1014 ILE A CA 1
ATOM 4459 C C . ILE A 1 995 ? 169.633 193.622 132.009 1.00 48.09 1014 ILE A C 1
ATOM 4460 O O . ILE A 1 995 ? 168.404 193.721 131.916 1.00 48.09 1014 ILE A O 1
ATOM 4465 N N . GLN A 1 996 ? 170.367 192.872 131.191 1.00 48.26 1015 GLN A N 1
ATOM 4466 C CA . GLN A 1 996 ? 169.783 192.086 130.116 1.00 48.26 1015 GLN A CA 1
ATOM 4467 C C . GLN A 1 996 ? 170.319 190.664 130.168 1.00 48.26 1015 GLN A C 1
ATOM 4468 O O . GLN A 1 996 ? 171.448 190.423 130.599 1.00 48.26 1015 GLN A O 1
ATOM 4474 N N . ARG A 1 997 ? 169.480 189.726 129.742 1.00 48.58 1016 ARG A N 1
ATOM 4475 C CA . ARG A 1 997 ? 169.828 188.317 129.664 1.00 48.58 1016 ARG A CA 1
ATOM 4476 C C . ARG A 1 997 ? 169.240 187.749 128.384 1.00 48.58 1016 ARG A C 1
ATOM 4477 O O . ARG A 1 997 ? 168.256 188.271 127.854 1.00 48.58 1016 ARG A O 1
ATOM 4485 N N . VAL A 1 998 ? 169.843 186.671 127.893 1.00 53.13 1017 VAL A N 1
ATOM 4486 C CA . VAL A 1 998 ? 169.351 185.967 126.717 1.00 53.13 1017 VAL A CA 1
ATOM 4487 C C . VAL A 1 998 ? 169.431 184.478 126.993 1.00 53.13 1017 VAL A C 1
ATOM 4488 O O . VAL A 1 998 ? 170.416 184.006 127.566 1.00 53.13 1017 VAL A O 1
ATOM 4492 N N . PHE A 1 999 ? 168.391 183.743 126.619 1.00 52.87 1018 PHE A N 1
ATOM 4493 C CA . PHE A 1 999 ? 168.438 182.287 126.604 1.00 52.87 1018 PHE A CA 1
ATOM 4494 C C . PHE A 1 999 ? 168.300 181.840 125.158 1.00 52.87 1018 PHE A C 1
ATOM 4495 O O . PHE A 1 999 ? 167.345 182.226 124.479 1.00 52.87 1018 PHE A O 1
ATOM 4503 N N . LYS A 1 1000 ? 169.252 181.041 124.694 1.00 63.93 1019 LYS A N 1
ATOM 4504 C CA . LYS A 1 1000 ? 169.272 180.526 123.332 1.00 63.93 1019 LYS A CA 1
ATOM 4505 C C . LYS A 1 1000 ? 168.731 179.103 123.348 1.00 63.93 1019 LYS A C 1
ATOM 4506 O O . LYS A 1 1000 ? 169.276 178.236 124.044 1.00 63.93 1019 LYS A O 1
ATOM 4512 N N . MET A 1 1001 ? 167.659 178.873 122.589 1.00 62.72 1020 MET A N 1
ATOM 4513 C CA . MET A 1 1001 ? 166.963 177.595 122.523 1.00 62.72 1020 MET A CA 1
ATOM 4514 C C . MET A 1 1001 ? 167.129 176.992 121.137 1.00 62.72 1020 MET A C 1
ATOM 4515 O O . MET A 1 1001 ? 166.797 177.631 120.129 1.00 62.72 1020 MET A O 1
ATOM 4520 N N . SER A 1 1002 ? 167.628 175.754 121.094 1.00 64.96 1021 SER A N 1
ATOM 4521 C CA . SER A 1 1002 ? 167.747 175.044 119.827 1.00 64.96 1021 SER A CA 1
ATOM 4522 C C . SER A 1 1002 ? 166.383 174.780 119.206 1.00 64.96 1021 SER A C 1
ATOM 4523 O O . SER A 1 1002 ? 166.212 174.957 117.995 1.00 64.96 1021 SER A O 1
ATOM 4526 N N . PHE A 1 1003 ? 165.411 174.355 120.009 1.00 60.69 1022 PHE A N 1
ATOM 4527 C CA . PHE A 1 1003 ? 164.051 174.149 119.536 1.00 60.69 1022 PHE A CA 1
ATOM 4528 C C . PHE A 1 1003 ? 163.090 174.617 120.616 1.00 60.69 1022 PHE A C 1
ATOM 4529 O O . PHE A 1 1003 ? 163.332 174.429 121.810 1.00 60.69 1022 PHE A O 1
ATOM 4537 N N . VAL A 1 1004 ? 161.989 175.222 120.182 1.00 58.92 1023 VAL A N 1
ATOM 4538 C CA . VAL A 1 1004 ? 160.964 175.702 121.104 1.00 58.92 1023 VAL A CA 1
ATOM 4539 C C . VAL A 1 1004 ? 159.908 174.609 121.259 1.00 58.92 1023 VAL A C 1
ATOM 4540 O O . VAL A 1 1004 ? 159.303 174.194 120.260 1.00 58.92 1023 VAL A O 1
ATOM 4544 N N . PRO A 1 1005 ? 159.687 174.063 122.456 1.00 56.36 1024 PRO A N 1
ATOM 4545 C CA . PRO A 1 1005 ? 158.580 173.116 122.616 1.00 56.36 1024 PRO A CA 1
ATOM 4546 C C . PRO A 1 1005 ? 157.247 173.788 122.336 1.00 56.36 1024 PRO A C 1
ATOM 4547 O O . PRO A 1 1005 ? 157.063 174.981 122.585 1.00 56.36 1024 PRO A O 1
ATOM 4551 N N . VAL A 1 1006 ? 156.309 173.006 121.800 1.00 57.10 1025 VAL A N 1
ATOM 4552 C CA . VAL A 1 1006 ? 154.993 173.545 121.484 1.00 57.10 1025 VAL A CA 1
ATOM 4553 C C . VAL A 1 1006 ? 154.295 173.944 122.774 1.00 57.10 1025 VAL A C 1
ATOM 4554 O O . VAL A 1 1006 ? 154.198 173.154 123.720 1.00 57.10 1025 VAL A O 1
ATOM 4558 N N . GLY A 1 1007 ? 153.810 175.180 122.821 1.00 56.82 1026 GLY A N 1
ATOM 4559 C CA . GLY A 1 1007 ? 153.129 175.679 123.993 1.00 56.82 1026 GLY A CA 1
ATOM 4560 C C . GLY A 1 1007 ? 154.031 176.030 125.155 1.00 56.82 1026 GLY A C 1
ATOM 4561 O O . GLY A 1 1007 ? 153.527 176.226 126.268 1.00 56.82 1026 GLY A O 1
ATOM 4562 N N . PHE A 1 1008 ? 155.345 176.106 124.942 1.00 54.24 1027 PHE A N 1
ATOM 4563 C CA . PHE A 1 1008 ? 156.243 176.531 126.011 1.00 54.24 1027 PHE A CA 1
ATOM 4564 C C . PHE A 1 1008 ? 155.914 177.942 126.463 1.00 54.24 1027 PHE A C 1
ATOM 4565 O O . PHE A 1 1008 ? 155.846 178.228 127.664 1.00 54.24 1027 PHE A O 1
ATOM 4573 N N . TRP A 1 1009 ? 155.699 178.838 125.504 1.00 55.73 1028 TRP A N 1
ATOM 4574 C CA . TRP A 1 1009 ? 155.438 180.230 125.840 1.00 55.73 1028 TRP A CA 1
ATOM 4575 C C . TRP A 1 1009 ? 154.137 180.374 126.612 1.00 55.73 1028 TRP A C 1
ATOM 4576 O O . TRP A 1 1009 ? 154.053 181.165 127.556 1.00 55.73 1028 TRP A O 1
ATOM 4587 N N . GLN A 1 1010 ? 153.109 179.620 126.227 1.00 62.56 1029 GLN A N 1
ATOM 4588 C CA . GLN A 1 1010 ? 151.835 179.713 126.928 1.00 62.56 1029 GLN A CA 1
ATOM 4589 C C . GLN A 1 1010 ? 151.983 179.324 128.392 1.00 62.56 1029 GLN A C 1
ATOM 4590 O O . GLN A 1 1010 ? 151.560 180.069 129.283 1.00 62.56 1029 GLN A O 1
ATOM 4596 N N . ARG A 1 1011 ? 152.596 178.169 128.661 1.00 58.99 1030 ARG A N 1
ATOM 4597 C CA . ARG A 1 1011 ? 152.790 177.738 130.042 1.00 58.99 1030 ARG A CA 1
ATOM 4598 C C . ARG A 1 1011 ? 153.661 178.724 130.807 1.00 58.99 1030 ARG A C 1
ATOM 4599 O O . ARG A 1 1011 ? 153.371 179.051 131.964 1.00 58.99 1030 ARG A O 1
ATOM 4607 N N . PHE A 1 1012 ? 154.731 179.209 130.176 1.00 53.94 1031 PHE A N 1
ATOM 4608 C CA . PHE A 1 1012 ? 155.643 180.126 130.848 1.00 53.94 1031 PHE A CA 1
ATOM 4609 C C . PHE A 1 1012 ? 154.933 181.414 131.246 1.00 53.94 1031 PHE A C 1
ATOM 4610 O O . PHE A 1 1012 ? 155.012 181.851 132.402 1.00 53.94 1031 PHE A O 1
ATOM 4618 N N . ILE A 1 1013 ? 154.229 182.033 130.298 1.00 55.96 1032 ILE A N 1
ATOM 4619 C CA . ILE A 1 1013 ? 153.553 183.292 130.579 1.00 55.96 1032 ILE A CA 1
ATOM 4620 C C . ILE A 1 1013 ? 152.433 183.084 131.586 1.00 55.96 1032 ILE A C 1
ATOM 4621 O O . ILE A 1 1013 ? 152.211 183.927 132.460 1.00 55.96 1032 ILE A O 1
ATOM 4626 N N . ALA A 1 1014 ? 151.710 181.965 131.494 1.00 61.53 1033 ALA A N 1
ATOM 4627 C CA . ALA A 1 1014 ? 150.650 181.709 132.461 1.00 61.53 1033 ALA A CA 1
ATOM 4628 C C . ALA A 1 1014 ? 151.213 181.567 133.868 1.00 61.53 1033 ALA A C 1
ATOM 4629 O O . ALA A 1 1014 ? 150.675 182.146 134.821 1.00 61.53 1033 ALA A O 1
ATOM 4631 N N . ARG A 1 1015 ? 152.303 180.810 134.021 1.00 56.81 1034 ARG A N 1
ATOM 4632 C CA . ARG A 1 1015 ? 152.888 180.629 135.344 1.00 56.81 1034 ARG A CA 1
ATOM 4633 C C . ARG A 1 1015 ? 153.404 181.948 135.902 1.00 56.81 1034 ARG A C 1
ATOM 4634 O O . ARG A 1 1015 ? 153.154 182.275 137.069 1.00 56.81 1034 ARG A O 1
ATOM 4642 N N . MET A 1 1016 ? 154.116 182.726 135.081 1.00 54.64 1035 MET A N 1
ATOM 4643 C CA . MET A 1 1016 ? 154.602 184.019 135.552 1.00 54.64 1035 MET A CA 1
ATOM 4644 C C . MET A 1 1016 ? 153.451 184.935 135.938 1.00 54.64 1035 MET A C 1
ATOM 4645 O O . MET A 1 1016 ? 153.505 185.604 136.975 1.00 54.64 1035 MET A O 1
ATOM 4650 N N . LEU A 1 1017 ? 152.407 184.990 135.110 1.00 61.29 1036 LEU A N 1
ATOM 4651 C CA . LEU A 1 1017 ? 151.298 185.893 135.379 1.00 61.29 1036 LEU A CA 1
ATOM 4652 C C . LEU A 1 1017 ? 150.583 185.506 136.663 1.00 61.29 1036 LEU A C 1
ATOM 4653 O O . LEU A 1 1017 ? 150.233 186.372 137.472 1.00 61.29 1036 LEU A O 1
ATOM 4658 N N . ILE A 1 1018 ? 150.372 184.206 136.879 1.00 67.87 1037 ILE A N 1
ATOM 4659 C CA . ILE A 1 1018 ? 149.697 183.766 138.095 1.00 67.87 1037 ILE A CA 1
ATOM 4660 C C . ILE A 1 1018 ? 150.561 184.045 139.316 1.00 67.87 1037 ILE A C 1
ATOM 4661 O O . ILE A 1 1018 ? 150.060 184.486 140.359 1.00 67.87 1037 ILE A O 1
ATOM 4666 N N . SER A 1 1019 ? 151.868 183.795 139.216 1.00 63.16 1038 SER A N 1
ATOM 4667 C CA . SER A 1 1019 ? 152.747 184.084 140.342 1.00 63.16 1038 SER A CA 1
ATOM 4668 C C . SER A 1 1019 ? 152.733 185.570 140.675 1.00 63.16 1038 SER A C 1
ATOM 4669 O O . SER A 1 1019 ? 152.648 185.950 141.848 1.00 63.16 1038 SER A O 1
ATOM 4672 N N . LEU A 1 1020 ? 152.793 186.427 139.654 1.00 62.23 1039 LEU A N 1
ATOM 4673 C CA . LEU A 1 1020 ? 152.750 187.866 139.895 1.00 62.23 1039 LEU A CA 1
ATOM 4674 C C . LEU A 1 1020 ? 151.424 188.285 140.511 1.00 62.23 1039 LEU A C 1
ATOM 4675 O O . LEU A 1 1020 ? 151.394 189.112 141.430 1.00 62.23 1039 LEU A O 1
ATOM 4680 N N . ALA A 1 1021 ? 150.315 187.732 140.016 1.00 67.70 1040 ALA A N 1
ATOM 4681 C CA . ALA A 1 1021 ? 149.017 188.043 140.600 1.00 67.70 1040 ALA A CA 1
ATOM 4682 C C . ALA A 1 1021 ? 148.980 187.654 142.070 1.00 67.70 1040 ALA A C 1
ATOM 4683 O O . ALA A 1 1021 ? 148.407 188.372 142.897 1.00 67.70 1040 ALA A O 1
ATOM 4685 N N . GLU A 1 1022 ? 149.593 186.521 142.416 1.00 73.23 1041 GLU A N 1
ATOM 4686 C CA . GLU A 1 1022 ? 149.687 186.144 143.822 1.00 73.23 1041 GLU A CA 1
ATOM 4687 C C . GLU A 1 1022 ? 150.520 187.155 144.601 1.00 73.23 1041 GLU A C 1
ATOM 4688 O O . GLU A 1 1022 ? 150.162 187.532 145.723 1.00 73.23 1041 GLU A O 1
ATOM 4694 N N . MET A 1 1023 ? 151.638 187.604 144.024 1.00 74.15 1042 MET A N 1
ATOM 4695 C CA . MET A 1 1023 ? 152.462 188.614 144.687 1.00 74.15 1042 MET A CA 1
ATOM 4696 C C . MET A 1 1023 ? 151.707 189.929 144.845 1.00 74.15 1042 MET A C 1
ATOM 4697 O O . MET A 1 1023 ? 151.935 190.675 145.805 1.00 74.15 1042 MET A O 1
ATOM 4702 N N . ASP A 1 1024 ? 150.809 190.232 143.912 1.00 75.05 1043 ASP A N 1
ATOM 4703 C CA . ASP A 1 1024 ? 150.114 191.518 143.891 1.00 75.05 1043 ASP A CA 1
ATOM 4704 C C . ASP A 1 1024 ? 151.112 192.657 143.727 1.00 75.05 1043 ASP A C 1
ATOM 4705 O O . ASP A 1 1024 ? 150.886 193.587 142.953 1.00 75.05 1043 ASP A O 1
ATOM 4710 N N . TYR A 1 1044 ? 155.798 178.715 152.839 1.00 75.11 1063 TYR A N 1
ATOM 4711 C CA . TYR A 1 1044 ? 157.254 178.645 152.890 1.00 75.11 1063 TYR A CA 1
ATOM 4712 C C . TYR A 1 1044 ? 157.642 177.346 153.594 1.00 75.11 1063 TYR A C 1
ATOM 4713 O O . TYR A 1 1044 ? 156.812 176.453 153.756 1.00 75.11 1063 TYR A O 1
ATOM 4722 N N . SER A 1 1045 ? 158.904 177.240 154.006 1.00 76.55 1064 SER A N 1
ATOM 4723 C CA . SER A 1 1045 ? 159.356 176.135 154.836 1.00 76.55 1064 SER A CA 1
ATOM 4724 C C . SER A 1 1045 ? 160.468 176.643 155.740 1.00 76.55 1064 SER A C 1
ATOM 4725 O O . SER A 1 1045 ? 160.759 177.840 155.789 1.00 76.55 1064 SER A O 1
ATOM 4728 N N . PHE A 1 1046 ? 161.088 175.716 156.464 1.00 68.43 1065 PHE A N 1
ATOM 4729 C CA . PHE A 1 1046 ? 162.147 176.051 157.402 1.00 68.43 1065 PHE A CA 1
ATOM 4730 C C . PHE A 1 1046 ? 163.014 174.815 157.600 1.00 68.43 1065 PHE A C 1
ATOM 4731 O O . PHE A 1 1046 ? 162.613 173.694 157.277 1.00 68.43 1065 PHE A O 1
ATOM 4739 N N . THR A 1 1047 ? 164.226 175.035 158.109 1.00 74.33 1066 THR A N 1
ATOM 4740 C CA . THR A 1 1047 ? 165.156 173.960 158.446 1.00 74.33 1066 THR A CA 1
ATOM 4741 C C . THR A 1 1047 ? 165.713 173.258 157.207 1.00 74.33 1066 THR A C 1
ATOM 4742 O O . THR A 1 1047 ? 166.476 172.294 157.330 1.00 74.33 1066 THR A O 1
ATOM 4746 N N . GLY A 1 1048 ? 165.361 173.730 156.012 1.00 94.43 1067 GLY A N 1
ATOM 4747 C CA . GLY A 1 1048 ? 165.889 173.151 154.794 1.00 94.43 1067 GLY A CA 1
ATOM 4748 C C . GLY A 1 1048 ? 165.010 172.067 154.206 1.00 94.43 1067 GLY A C 1
ATOM 4749 O O . GLY A 1 1048 ? 164.743 171.046 154.847 1.00 94.43 1067 GLY A O 1
ATOM 4750 N N . ASN A 1 1049 ? 164.554 172.290 152.979 1.00 103.51 1068 ASN A N 1
ATOM 4751 C CA . ASN A 1 1049 ? 163.761 171.319 152.239 1.00 103.51 1068 ASN A CA 1
ATOM 4752 C C . ASN A 1 1049 ? 163.657 171.810 150.802 1.00 103.51 1068 ASN A C 1
ATOM 4753 O O . ASN A 1 1049 ? 164.091 172.917 150.471 1.00 103.51 1068 ASN A O 1
ATOM 4758 N N . GLN A 1 1050 ? 163.077 170.977 149.945 1.00 114.31 1069 GLN A N 1
ATOM 4759 C CA . GLN A 1 1050 ? 162.817 171.356 148.565 1.00 114.31 1069 GLN A CA 1
ATOM 4760 C C . GLN A 1 1050 ? 161.571 172.222 148.423 1.00 114.31 1069 GLN A C 1
ATOM 4761 O O . GLN A 1 1050 ? 161.315 172.740 147.331 1.00 114.31 1069 GLN A O 1
ATOM 4767 N N . ARG A 1 1051 ? 160.801 172.398 149.495 1.00 99.18 1070 ARG A N 1
ATOM 4768 C CA . ARG A 1 1051 ? 159.570 173.179 149.461 1.00 99.18 1070 ARG A CA 1
ATOM 4769 C C . ARG A 1 1051 ? 159.898 174.641 149.735 1.00 99.18 1070 ARG A C 1
ATOM 4770 O O . ARG A 1 1051 ? 160.541 174.960 150.741 1.00 99.18 1070 ARG A O 1
ATOM 4778 N N . ASN A 1 1052 ? 159.462 175.526 148.843 1.00 87.06 1071 ASN A N 1
ATOM 4779 C CA . ASN A 1 1052 ? 159.675 176.958 149.010 1.00 87.06 1071 ASN A CA 1
ATOM 4780 C C . ASN A 1 1052 ? 158.787 177.693 148.013 1.00 87.06 1071 ASN A C 1
ATOM 4781 O O . ASN A 1 1052 ? 158.289 177.107 147.047 1.00 87.06 1071 ASN A O 1
ATOM 4786 N N . ARG A 1 1053 ? 158.594 178.989 148.256 1.00 85.37 1072 ARG A N 1
ATOM 4787 C CA . ARG A 1 1053 ? 157.820 179.861 147.384 1.00 85.37 1072 ARG A CA 1
ATOM 4788 C C . ARG A 1 1053 ? 158.726 180.956 146.840 1.00 85.37 1072 ARG A C 1
ATOM 4789 O O . ARG A 1 1053 ? 159.911 181.039 147.174 1.00 85.37 1072 ARG A O 1
ATOM 4797 N N . CYS A 1 1054 ? 158.151 181.807 145.989 1.00 83.28 1073 CYS A N 1
ATOM 4798 C CA . CYS A 1 1054 ? 158.891 182.897 145.352 1.00 83.28 1073 CYS A CA 1
ATOM 4799 C C . CYS A 1 1054 ? 158.938 184.108 146.288 1.00 83.28 1073 CYS A C 1
ATOM 4800 O O . CYS A 1 1054 ? 158.458 185.204 145.992 1.00 83.28 1073 CYS A O 1
ATOM 4803 N N . SER A 1 1055 ? 159.576 183.899 147.441 1.00 75.02 1074 SER A N 1
ATOM 4804 C CA . SER A 1 1055 ? 159.797 184.989 148.382 1.00 75.02 1074 SER A CA 1
ATOM 4805 C C . SER A 1 1055 ? 160.829 185.992 147.883 1.00 75.02 1074 SER A C 1
ATOM 4806 O O . SER A 1 1055 ? 161.013 187.034 148.521 1.00 75.02 1074 SER A O 1
ATOM 4809 N N . THR A 1 1056 ? 161.497 185.706 146.768 1.00 65.28 1075 THR A N 1
ATOM 4810 C CA . THR A 1 1056 ? 162.589 186.521 146.265 1.00 65.28 1075 THR A CA 1
ATOM 4811 C C . THR A 1 1056 ? 162.137 187.825 145.621 1.00 65.28 1075 THR A C 1
ATOM 4812 O O . THR A 1 1056 ? 162.982 188.692 145.373 1.00 65.28 1075 THR A O 1
ATOM 4816 N N . PHE A 1 1057 ? 160.842 187.995 145.352 1.00 62.67 1076 PHE A N 1
ATOM 4817 C CA . PHE A 1 1057 ? 160.357 189.112 144.543 1.00 62.67 1076 PHE A CA 1
ATOM 4818 C C . PHE A 1 1057 ? 159.081 189.653 145.172 1.00 62.67 1076 PHE A C 1
ATOM 4819 O O . PHE A 1 1057 ? 158.030 189.010 145.095 1.00 62.67 1076 PHE A O 1
ATOM 4827 N N . ARG A 1 1058 ? 159.171 190.838 145.787 1.00 72.21 1077 ARG A N 1
ATOM 4828 C CA . ARG A 1 1058 ? 158.043 191.486 146.464 1.00 72.21 1077 ARG A CA 1
ATOM 4829 C C . ARG A 1 1058 ? 158.037 192.955 146.038 1.00 72.21 1077 ARG A C 1
ATOM 4830 O O . ARG A 1 1058 ? 158.747 193.784 146.611 1.00 72.21 1077 ARG A O 1
ATOM 4838 N N . VAL A 1 1059 ? 157.239 193.270 145.015 1.00 67.34 1078 VAL A N 1
ATOM 4839 C CA . VAL A 1 1059 ? 157.072 194.635 144.535 1.00 67.34 1078 VAL A CA 1
ATOM 4840 C C . VAL A 1 1059 ? 155.606 194.849 144.191 1.00 67.34 1078 VAL A C 1
ATOM 4841 O O . VAL A 1 1059 ? 154.828 193.902 144.061 1.00 67.34 1078 VAL A O 1
ATOM 4845 N N . LYS A 1 1060 ? 155.237 196.117 144.037 1.00 68.27 1079 LYS A N 1
ATOM 4846 C CA . LYS A 1 1060 ? 153.876 196.485 143.673 1.00 68.27 1079 LYS A CA 1
ATOM 4847 C C . LYS A 1 1060 ? 153.799 196.485 142.150 1.00 68.27 1079 LYS A C 1
ATOM 4848 O O . LYS A 1 1060 ? 154.515 197.241 141.484 1.00 68.27 1079 LYS A O 1
ATOM 4854 N N . ARG A 1 1061 ? 152.944 195.626 141.607 1.00 63.26 1080 ARG A N 1
ATOM 4855 C CA . ARG A 1 1061 ? 152.743 195.513 140.169 1.00 63.26 1080 ARG A CA 1
ATOM 4856 C C . ARG A 1 1061 ? 151.784 196.609 139.715 1.00 63.26 1080 ARG A C 1
ATOM 4857 O O . ARG A 1 1061 ? 150.583 196.542 139.997 1.00 63.26 1080 ARG A O 1
ATOM 4865 N N . ASN A 1 1062 ? 152.312 197.612 139.013 1.00 63.66 1081 ASN A N 1
ATOM 4866 C CA . ASN A 1 1062 ? 151.484 198.717 138.544 1.00 63.66 1081 ASN A CA 1
ATOM 4867 C C . ASN A 1 1062 ? 150.735 198.373 137.265 1.00 63.66 1081 ASN A C 1
ATOM 4868 O O . ASN A 1 1062 ? 149.518 198.576 137.190 1.00 63.66 1081 ASN A O 1
ATOM 4873 N N . GLN A 1 1063 ? 151.437 197.858 136.258 1.00 60.25 1082 GLN A N 1
ATOM 4874 C CA . GLN A 1 1063 ? 150.821 197.519 134.981 1.00 60.25 1082 GLN A CA 1
ATOM 4875 C C . GLN A 1 1063 ? 151.382 196.190 134.503 1.00 60.25 1082 GLN A C 1
ATOM 4876 O O . GLN A 1 1063 ? 152.556 195.892 134.737 1.00 60.25 1082 GLN A O 1
ATOM 4882 N N . THR A 1 1064 ? 150.546 195.407 133.825 1.00 57.56 1083 THR A N 1
ATOM 4883 C CA . THR A 1 1064 ? 150.919 194.087 133.333 1.00 57.56 1083 THR A CA 1
ATOM 4884 C C . THR A 1 1064 ? 150.373 193.919 131.925 1.00 57.56 1083 THR A C 1
ATOM 4885 O O . THR A 1 1064 ? 149.184 194.154 131.687 1.00 57.56 1083 THR A O 1
ATOM 4889 N N . ILE A 1 1065 ? 151.237 193.515 130.998 1.00 56.33 1084 ILE A N 1
ATOM 4890 C CA . ILE A 1 1065 ? 150.868 193.279 129.607 1.00 56.33 1084 ILE A CA 1
ATOM 4891 C C . ILE A 1 1065 ? 151.392 191.901 129.236 1.00 56.33 1084 ILE A C 1
ATOM 4892 O O . ILE A 1 1065 ? 152.595 191.732 129.002 1.00 56.33 1084 ILE A O 1
ATOM 4897 N N . TYR A 1 1066 ? 150.497 190.921 129.181 1.00 62.29 1085 TYR A N 1
ATOM 4898 C CA . TYR A 1 1066 ? 150.833 189.554 128.815 1.00 62.29 1085 TYR A CA 1
ATOM 4899 C C . TYR A 1 1066 ? 150.323 189.262 127.412 1.00 62.29 1085 TYR A C 1
ATOM 4900 O O . TYR A 1 1066 ? 149.303 189.805 126.982 1.00 62.29 1085 TYR A O 1
ATOM 4909 N N . TRP A 1 1067 ? 151.038 188.399 126.698 1.00 62.30 1086 TRP A N 1
ATOM 4910 C CA . TRP A 1 1067 ? 150.651 188.041 125.342 1.00 62.30 1086 TRP A CA 1
ATOM 4911 C C . TRP A 1 1067 ? 151.315 186.719 124.979 1.00 62.30 1086 TRP A C 1
ATOM 4912 O O . TRP A 1 1067 ? 152.222 186.246 125.671 1.00 62.30 1086 TRP A O 1
ATOM 4923 N N . GLN A 1 1068 ? 150.871 186.157 123.846 1.00 63.81 1087 GLN A N 1
ATOM 4924 C CA . GLN A 1 1068 ? 151.136 184.763 123.487 1.00 63.81 1087 GLN A CA 1
ATOM 4925 C C . GLN A 1 1068 ? 152.598 184.383 123.673 1.00 63.81 1087 GLN A C 1
ATOM 4926 O O . GLN A 1 1068 ? 152.907 183.236 124.015 1.00 63.81 1087 GLN A O 1
ATOM 4932 N N . GLU A 1 1069 ? 153.511 185.320 123.441 1.00 59.55 1088 GLU A N 1
ATOM 4933 C CA . GLU A 1 1069 ? 154.939 185.065 123.561 1.00 59.55 1088 GLU A CA 1
ATOM 4934 C C . GLU A 1 1069 ? 155.653 186.223 124.243 1.00 59.55 1088 GLU A C 1
ATOM 4935 O O . GLU A 1 1069 ? 156.701 186.680 123.778 1.00 59.55 1088 GLU A O 1
ATOM 4941 N N . GLY A 1 1070 ? 155.113 186.729 125.346 1.00 55.81 1089 GLY A N 1
ATOM 4942 C CA . GLY A 1 1070 ? 155.874 187.694 126.124 1.00 55.81 1089 GLY A CA 1
ATOM 4943 C C . GLY A 1 1070 ? 155.068 188.275 127.264 1.00 55.81 1089 GLY A C 1
ATOM 4944 O O . GLY A 1 1070 ? 153.850 188.092 127.361 1.00 55.81 1089 GLY A O 1
ATOM 4945 N N . LEU A 1 1071 ? 155.781 188.995 128.127 1.00 54.00 1090 LEU A N 1
ATOM 4946 C CA . LEU A 1 1071 ? 155.184 189.598 129.315 1.00 54.00 1090 LEU A CA 1
ATOM 4947 C C . LEU A 1 1071 ? 156.009 190.809 129.713 1.00 54.00 1090 LEU A C 1
ATOM 4948 O O . LEU A 1 1071 ? 157.219 190.687 129.926 1.00 54.00 1090 LEU A O 1
ATOM 4953 N N . LEU A 1 1072 ? 155.360 191.964 129.818 1.00 51.41 1091 LEU A N 1
ATOM 4954 C CA . LEU A 1 1072 ? 155.979 193.196 130.292 1.00 51.41 1091 LEU A CA 1
ATOM 4955 C C . LEU A 1 1072 ? 155.292 193.600 131.588 1.00 51.41 1091 LEU A C 1
ATOM 4956 O O . LEU A 1 1072 ? 154.059 193.614 131.661 1.00 51.41 1091 LEU A O 1
ATOM 4961 N N . VAL A 1 1073 ? 156.084 193.922 132.605 1.00 54.32 1092 VAL A N 1
ATOM 4962 C CA . VAL A 1 1073 ? 155.577 194.244 133.932 1.00 54.32 1092 VAL A CA 1
ATOM 4963 C C . VAL A 1 1073 ? 156.198 195.562 134.357 1.00 54.32 1092 VAL A C 1
ATOM 4964 O O . VAL A 1 1073 ? 157.416 195.643 134.552 1.00 54.32 1092 VAL A O 1
ATOM 4968 N N . THR A 1 1074 ? 155.369 196.586 134.508 1.00 57.27 1093 THR A N 1
ATOM 4969 C CA . THR A 1 1074 ? 155.799 197.865 135.048 1.00 57.27 1093 THR A CA 1
ATOM 4970 C C . THR A 1 1074 ? 155.466 197.887 136.530 1.00 57.27 1093 THR A C 1
ATOM 4971 O O . THR A 1 1074 ? 154.288 197.859 136.899 1.00 57.27 1093 THR A O 1
ATOM 4975 N N . PHE A 1 1075 ? 156.500 197.913 137.372 1.00 60.91 1094 PHE A N 1
ATOM 4976 C CA . PHE A 1 1075 ? 156.328 197.923 138.816 1.00 60.91 1094 PHE A CA 1
ATOM 4977 C C . PHE A 1 1075 ? 156.984 199.182 139.360 1.00 60.91 1094 PHE A C 1
ATOM 4978 O O . PHE A 1 1075 ? 157.761 199.848 138.670 1.00 60.91 1094 PHE A O 1
ATOM 4986 N N . ASP A 1 1076 ? 156.642 199.520 140.602 1.00 67.55 1095 ASP A N 1
ATOM 4987 C CA . ASP A 1 1076 ? 157.110 200.762 141.207 1.00 67.55 1095 ASP A CA 1
ATOM 4988 C C . ASP A 1 1076 ? 158.634 200.793 141.187 1.00 67.55 1095 ASP A C 1
ATOM 4989 O O . ASP A 1 1076 ? 159.301 199.917 141.746 1.00 67.55 1095 ASP A O 1
ATOM 4994 N N . GLY A 1 1077 ? 159.186 201.769 140.478 1.00 67.88 1096 GLY A N 1
ATOM 4995 C CA . GLY A 1 1077 ? 160.617 201.930 140.384 1.00 67.88 1096 GLY A CA 1
ATOM 4996 C C . GLY A 1 1077 ? 161.333 200.981 139.450 1.00 67.88 1096 GLY A C 1
ATOM 4997 O O . GLY A 1 1077 ? 162.555 200.843 139.569 1.00 67.88 1096 GLY A O 1
ATOM 4998 N N . GLY A 1 1078 ? 160.633 200.319 138.534 1.00 60.87 1097 GLY A N 1
ATOM 4999 C CA . GLY A 1 1078 ? 161.331 199.449 137.612 1.00 60.87 1097 GLY A CA 1
ATOM 5000 C C . GLY A 1 1078 ? 160.411 198.795 136.598 1.00 60.87 1097 GLY A C 1
ATOM 5001 O O . GLY A 1 1078 ? 159.182 198.900 136.660 1.00 60.87 1097 GLY A O 1
ATOM 5002 N N . TYR A 1 1079 ? 161.061 198.103 135.666 1.00 55.97 1098 TYR A N 1
ATOM 5003 C CA . TYR A 1 1079 ? 160.412 197.357 134.599 1.00 55.97 1098 TYR A CA 1
ATOM 5004 C C . TYR A 1 1079 ? 161.020 195.967 134.519 1.00 55.97 1098 TYR A C 1
ATOM 5005 O O . TYR A 1 1079 ? 162.201 195.776 134.817 1.00 55.97 1098 TYR A O 1
ATOM 5014 N N . LEU A 1 1080 ? 160.205 195.006 134.089 1.00 51.06 1099 LEU A N 1
ATOM 5015 C CA . LEU A 1 1080 ? 160.610 193.611 133.968 1.00 51.06 1099 LEU A CA 1
ATOM 5016 C C . LEU A 1 1080 ? 159.936 193.042 132.731 1.00 51.06 1099 LEU A C 1
ATOM 5017 O O . LEU A 1 1080 ? 158.728 192.790 132.751 1.00 51.06 1099 LEU A O 1
ATOM 5022 N N . SER A 1 1081 ? 160.702 192.844 131.660 1.00 45.81 1100 SER A N 1
ATOM 5023 C CA . SER A 1 1081 ? 160.138 192.438 130.381 1.00 45.81 1100 SER A CA 1
ATOM 5024 C C . SER A 1 1081 ? 160.822 191.172 129.895 1.00 45.81 1100 SER A C 1
ATOM 5025 O O . SER A 1 1081 ? 162.033 191.007 130.039 1.00 45.81 1100 SER A O 1
ATOM 5028 N N . VAL A 1 1082 ? 160.026 190.273 129.328 1.00 47.82 1101 VAL A N 1
ATOM 5029 C CA . VAL A 1 1082 ? 160.520 189.053 128.706 1.00 47.82 1101 VAL A CA 1
ATOM 5030 C C . VAL A 1 1082 ? 159.798 188.887 127.378 1.00 47.82 1101 VAL A C 1
ATOM 5031 O O . VAL A 1 1082 ? 158.567 188.970 127.325 1.00 47.82 1101 VAL A O 1
ATOM 5035 N N . GLU A 1 1083 ? 160.561 188.681 126.306 1.00 48.70 1102 GLU A N 1
ATOM 5036 C CA . GLU A 1 1083 ? 160.004 188.616 124.962 1.00 48.70 1102 GLU A CA 1
ATOM 5037 C C . GLU A 1 1083 ? 160.656 187.485 124.182 1.00 48.70 1102 GLU A C 1
ATOM 5038 O O . GLU A 1 1083 ? 161.762 187.041 124.499 1.00 48.70 1102 GLU A O 1
ATOM 5044 N N . SER A 1 1084 ? 159.940 187.010 123.168 1.00 56.90 1103 SER A N 1
ATOM 5045 C CA . SER A 1 1084 ? 160.514 186.096 122.196 1.00 56.90 1103 SER A CA 1
ATOM 5046 C C . SER A 1 1084 ? 161.430 186.853 121.244 1.00 56.90 1103 SER A C 1
ATOM 5047 O O . SER A 1 1084 ? 161.258 188.049 120.993 1.00 56.90 1103 SER A O 1
ATOM 5050 N N . SER A 1 1085 ? 162.413 186.144 120.706 1.00 64.80 1104 SER A N 1
ATOM 5051 C CA . SER A 1 1085 ? 163.339 186.750 119.761 1.00 64.80 1104 SER A CA 1
ATOM 5052 C C . SER A 1 1085 ? 164.072 185.635 119.023 1.00 64.80 1104 SER A C 1
ATOM 5053 O O . SER A 1 1085 ? 163.891 184.449 119.320 1.00 64.80 1104 SER A O 1
ATOM 5056 N N . ASP A 1 1086 ? 164.914 186.020 118.067 1.00 79.42 1105 ASP A N 1
ATOM 5057 C CA . ASP A 1 1086 ? 165.708 185.083 117.280 1.00 79.42 1105 ASP A CA 1
ATOM 5058 C C . ASP A 1 1086 ? 167.173 185.412 117.509 1.00 79.42 1105 ASP A C 1
ATOM 5059 O O . ASP A 1 1086 ? 167.632 186.490 117.120 1.00 79.42 1105 ASP A O 1
ATOM 5064 N N . VAL A 1 1087 ? 167.903 184.487 118.133 1.00 74.19 1106 VAL A N 1
ATOM 5065 C CA . VAL A 1 1087 ? 169.265 184.746 118.576 1.00 74.19 1106 VAL A CA 1
ATOM 5066 C C . VAL A 1 1087 ? 170.236 184.072 117.618 1.00 74.19 1106 VAL A C 1
ATOM 5067 O O . VAL A 1 1087 ? 169.915 183.084 116.950 1.00 74.19 1106 VAL A O 1
ATOM 5071 N N . ASN A 1 1088 ? 171.442 184.633 117.558 1.00 87.27 1107 ASN A N 1
ATOM 5072 C CA . ASN A 1 1088 ? 172.495 184.130 116.684 1.00 87.27 1107 ASN A CA 1
ATOM 5073 C C . ASN A 1 1088 ? 173.803 184.165 117.455 1.00 87.27 1107 ASN A C 1
ATOM 5074 O O . ASN A 1 1088 ? 174.209 185.228 117.934 1.00 87.27 1107 ASN A O 1
ATOM 5079 N N . TRP A 1 1089 ? 174.456 183.011 117.578 1.00 79.78 1108 TRP A N 1
ATOM 5080 C CA . TRP A 1 1089 ? 175.752 182.930 118.242 1.00 79.78 1108 TRP A CA 1
ATOM 5081 C C . TRP A 1 1089 ? 176.603 181.868 117.566 1.00 79.78 1108 TRP A C 1
ATOM 5082 O O . TRP A 1 1089 ? 176.123 180.762 117.303 1.00 79.78 1108 TRP A O 1
ATOM 5093 N N . LYS A 1 1090 ? 177.869 182.205 117.304 1.00 89.30 1109 LYS A N 1
ATOM 5094 C CA . LYS A 1 1090 ? 178.780 181.336 116.557 1.00 89.30 1109 LYS A CA 1
ATOM 5095 C C . LYS A 1 1090 ? 178.198 180.995 115.187 1.00 89.30 1109 LYS A C 1
ATOM 5096 O O . LYS A 1 1090 ? 178.379 179.891 114.669 1.00 89.30 1109 LYS A O 1
ATOM 5102 N N . LYS A 1 1091 ? 177.485 181.955 114.601 1.00 92.73 1110 LYS A N 1
ATOM 5103 C CA . LYS A 1 1091 ? 176.766 181.807 113.339 1.00 92.73 1110 LYS A CA 1
ATOM 5104 C C . LYS A 1 1091 ? 175.718 180.698 113.385 1.00 92.73 1110 LYS A C 1
ATOM 5105 O O . LYS A 1 1091 ? 175.265 180.235 112.331 1.00 92.73 1110 LYS A O 1
ATOM 5111 N N . LYS A 1 1092 ? 175.314 180.267 114.579 1.00 89.86 1111 LYS A N 1
ATOM 5112 C CA . LYS A 1 1092 ? 174.180 179.369 114.749 1.00 89.86 1111 LYS A CA 1
ATOM 5113 C C . LYS A 1 1092 ? 172.962 180.211 115.104 1.00 89.86 1111 LYS A C 1
ATOM 5114 O O . LYS A 1 1092 ? 172.978 180.937 116.104 1.00 89.86 1111 LYS A O 1
ATOM 5120 N N . LYS A 1 1093 ? 171.927 180.130 114.271 1.00 87.36 1112 LYS A N 1
ATOM 5121 C CA . LYS A 1 1093 ? 170.682 180.857 114.481 1.00 87.36 1112 LYS A CA 1
ATOM 5122 C C . LYS A 1 1093 ? 169.662 179.930 115.126 1.00 87.36 1112 LYS A C 1
ATOM 5123 O O . LYS A 1 1093 ? 169.463 178.802 114.665 1.00 87.36 1112 LYS A O 1
ATOM 5129 N N . SER A 1 1094 ? 169.017 180.404 116.190 1.00 75.90 1113 SER A N 1
ATOM 5130 C CA . SER A 1 1094 ? 168.078 179.579 116.938 1.00 75.90 1113 SER A CA 1
ATOM 5131 C C . SER A 1 1094 ? 167.073 180.490 117.633 1.00 75.90 1113 SER A C 1
ATOM 5132 O O . SER A 1 1094 ? 167.164 181.719 117.557 1.00 75.90 1113 SER A O 1
ATOM 5135 N N . GLY A 1 1095 ? 166.081 179.876 118.305 1.00 70.88 1114 GLY A N 1
ATOM 5136 C CA . GLY A 1 1095 ? 165.081 180.658 118.996 1.00 70.88 1114 GLY A CA 1
ATOM 5137 C C . GLY A 1 1095 ? 165.650 181.258 120.259 1.00 70.88 1114 GLY A C 1
ATOM 5138 O O . GLY A 1 1095 ? 166.716 180.855 120.717 1.00 70.88 1114 GLY A O 1
ATOM 5139 N N . GLY A 1 1096 ? 164.941 182.216 120.846 1.00 62.14 1115 GLY A N 1
ATOM 5140 C CA . GLY A 1 1096 ? 165.509 182.843 122.012 1.00 62.14 1115 GLY A CA 1
ATOM 5141 C C . GLY A 1 1096 ? 164.518 183.605 122.858 1.00 62.14 1115 GLY A C 1
ATOM 5142 O O . GLY A 1 1096 ? 163.457 184.031 122.397 1.00 62.14 1115 GLY A O 1
ATOM 5143 N N . MET A 1 1097 ? 164.934 183.807 124.104 1.00 51.02 1116 MET A N 1
ATOM 5144 C CA . MET A 1 1097 ? 164.177 184.483 125.148 1.00 51.02 1116 MET A CA 1
ATOM 5145 C C . MET A 1 1097 ? 165.015 185.675 125.574 1.00 51.02 1116 MET A C 1
ATOM 5146 O O . MET A 1 1097 ? 166.071 185.486 126.184 1.00 51.02 1116 MET A O 1
ATOM 5151 N N . LYS A 1 1098 ? 164.584 186.885 125.224 1.00 46.92 1117 LYS A N 1
ATOM 5152 C CA . LYS A 1 1098 ? 165.274 188.103 125.629 1.00 46.92 1117 LYS A CA 1
ATOM 5153 C C . LYS A 1 1098 ? 164.612 188.647 126.885 1.00 46.92 1117 LYS A C 1
ATOM 5154 O O . LYS A 1 1098 ? 163.401 188.889 126.894 1.00 46.92 1117 LYS A O 1
ATOM 5160 N N . ILE A 1 1099 ? 165.405 188.849 127.934 1.00 46.29 1118 ILE A N 1
ATOM 5161 C CA . ILE A 1 1099 ? 164.911 189.309 129.225 1.00 46.29 1118 ILE A CA 1
ATOM 5162 C C . ILE A 1 1099 ? 165.608 190.622 129.542 1.00 46.29 1118 ILE A C 1
ATOM 5163 O O . ILE A 1 1099 ? 166.820 190.745 129.345 1.00 46.29 1118 ILE A O 1
ATOM 5168 N N . VAL A 1 1100 ? 164.846 191.597 130.027 1.00 46.05 1119 VAL A N 1
ATOM 5169 C CA . VAL A 1 1100 ? 165.368 192.908 130.386 1.00 46.05 1119 VAL A CA 1
ATOM 5170 C C . VAL A 1 1100 ? 164.766 193.311 131.723 1.00 46.05 1119 VAL A C 1
ATOM 5171 O O . VAL A 1 1100 ? 163.591 193.036 131.986 1.00 46.05 1119 VAL A O 1
ATOM 5175 N N . CYS A 1 1101 ? 165.572 193.948 132.570 1.00 49.07 1120 CYS A N 1
ATOM 5176 C CA . CYS A 1 1101 ? 165.064 194.576 133.782 1.00 49.07 1120 CYS A CA 1
ATOM 5177 C C . CYS A 1 1101 ? 165.678 195.953 133.941 1.00 49.07 1120 CYS A C 1
ATOM 5178 O O . CYS A 1 1101 ? 166.870 196.140 133.684 1.00 49.07 1120 CYS A O 1
ATOM 5181 N N . GLN A 1 1102 ? 164.853 196.909 134.352 1.00 54.28 1121 GLN A N 1
ATOM 5182 C CA . GLN A 1 1102 ? 165.292 198.247 134.719 1.00 54.28 1121 GLN A CA 1
ATOM 5183 C C . GLN A 1 1102 ? 164.963 198.459 136.187 1.00 54.28 1121 GLN A C 1
ATOM 5184 O O . GLN A 1 1102 ? 163.816 198.254 136.596 1.00 54.28 1121 GLN A O 1
ATOM 5190 N N . SER A 1 1103 ? 165.962 198.865 136.969 1.00 57.49 1122 SER A N 1
ATOM 5191 C CA . SER A 1 1103 ? 165.783 199.133 138.392 1.00 57.49 1122 SER A CA 1
ATOM 5192 C C . SER A 1 1103 ? 166.375 200.495 138.710 1.00 57.49 1122 SER A C 1
ATOM 5193 O O . SER A 1 1103 ? 167.523 200.775 138.353 1.00 57.49 1122 SER A O 1
ATOM 5196 N N . GLU A 1 1104 ? 165.589 201.341 139.379 1.00 63.71 1123 GLU A N 1
ATOM 5197 C CA . GLU A 1 1104 ? 166.067 202.662 139.764 1.00 63.71 1123 GLU A CA 1
ATOM 5198 C C . GLU A 1 1104 ? 167.006 202.612 140.962 1.00 63.71 1123 GLU A C 1
ATOM 5199 O O . GLU A 1 1104 ? 167.795 203.545 141.150 1.00 63.71 1123 GLU A O 1
ATOM 5205 N N . VAL A 1 1105 ? 166.943 201.553 141.768 1.00 64.23 1124 VAL A N 1
ATOM 5206 C CA . VAL A 1 1105 ? 167.727 201.429 142.990 1.00 64.23 1124 VAL A CA 1
ATOM 5207 C C . VAL A 1 1105 ? 168.658 200.217 142.938 1.00 64.23 1124 VAL A C 1
ATOM 5208 O O . VAL A 1 1105 ? 169.118 199.745 143.972 1.00 64.23 1124 VAL A O 1
ATOM 5212 N N . ARG A 1 1106 ? 168.950 199.715 141.739 1.00 57.56 1125 ARG A N 1
ATOM 5213 C CA . ARG A 1 1106 ? 169.811 198.546 141.570 1.00 57.56 1125 ARG A CA 1
ATOM 5214 C C . ARG A 1 1106 ? 169.257 197.341 142.327 1.00 57.56 1125 ARG A C 1
ATOM 5215 O O . ARG A 1 1106 ? 170.005 196.540 142.890 1.00 57.56 1125 ARG A O 1
ATOM 5223 N N . ASP A 1 1107 ? 167.931 197.215 142.340 1.00 59.51 1126 ASP A N 1
ATOM 5224 C CA . ASP A 1 1107 ? 167.232 196.070 142.919 1.00 59.51 1126 ASP A CA 1
ATOM 5225 C C . ASP A 1 1107 ? 166.839 195.168 141.754 1.00 59.51 1126 ASP A C 1
ATOM 5226 O O . ASP A 1 1107 ? 165.744 195.298 141.200 1.00 59.51 1126 ASP A O 1
ATOM 5231 N N . PHE A 1 1108 ? 167.733 194.248 141.394 1.00 52.81 1127 PHE A N 1
ATOM 5232 C CA . PHE A 1 1108 ? 167.524 193.335 140.279 1.00 52.81 1127 PHE A CA 1
ATOM 5233 C C . PHE A 1 1108 ? 167.067 191.959 140.747 1.00 52.81 1127 PHE A C 1
ATOM 5234 O O . PHE A 1 1108 ? 167.415 190.944 140.142 1.00 52.81 1127 PHE A O 1
ATOM 5242 N N . SER A 1 1109 ? 166.289 191.907 141.827 1.00 54.99 1128 SER A N 1
ATOM 5243 C CA . SER A 1 1109 ? 165.681 190.645 142.226 1.00 54.99 1128 SER A CA 1
ATOM 5244 C C . SER A 1 1109 ? 164.679 190.154 141.193 1.00 54.99 1128 SER A C 1
ATOM 5245 O O . SER A 1 1109 ? 164.377 188.957 141.159 1.00 54.99 1128 SER A O 1
ATOM 5248 N N . ALA A 1 1110 ? 164.153 191.052 140.356 1.00 51.75 1129 ALA A N 1
ATOM 5249 C CA . ALA A 1 1110 ? 163.228 190.639 139.308 1.00 51.75 1129 ALA A CA 1
ATOM 5250 C C . ALA A 1 1110 ? 163.857 189.608 138.384 1.00 51.75 1129 ALA A C 1
ATOM 5251 O O . ALA A 1 1110 ? 163.179 188.673 137.944 1.00 51.75 1129 ALA A O 1
ATOM 5253 N N . MET A 1 1111 ? 165.147 189.749 138.087 1.00 48.29 1130 MET A N 1
ATOM 5254 C CA . MET A 1 1111 ? 165.836 188.778 137.247 1.00 48.29 1130 MET A CA 1
ATOM 5255 C C . MET A 1 1111 ? 165.944 187.407 137.892 1.00 48.29 1130 MET A C 1
ATOM 5256 O O . MET A 1 1111 ? 166.251 186.437 137.192 1.00 48.29 1130 MET A O 1
ATOM 5261 N N . ALA A 1 1112 ? 165.727 187.298 139.201 1.00 50.36 1131 ALA A N 1
ATOM 5262 C CA . ALA A 1 1112 ? 165.547 185.977 139.787 1.00 50.36 1131 ALA A CA 1
ATOM 5263 C C . ALA A 1 1112 ? 164.171 185.418 139.456 1.00 50.36 1131 ALA A C 1
ATOM 5264 O O . ALA A 1 1112 ? 164.049 184.251 139.065 1.00 50.36 1131 ALA A O 1
ATOM 5266 N N . PHE A 1 1113 ? 163.139 186.261 139.563 1.00 54.88 1132 PHE A N 1
ATOM 5267 C CA . PHE A 1 1113 ? 161.759 185.810 139.408 1.00 54.88 1132 PHE A CA 1
ATOM 5268 C C . PHE A 1 1113 ? 161.546 185.099 138.081 1.00 54.88 1132 PHE A C 1
ATOM 5269 O O . PHE A 1 1113 ? 160.945 184.021 138.033 1.00 54.88 1132 PHE A O 1
ATOM 5277 N N . ILE A 1 1114 ? 162.031 185.684 136.989 1.00 48.82 1133 ILE A N 1
ATOM 5278 C CA . ILE A 1 1114 ? 161.962 184.988 135.711 1.00 48.82 1133 ILE A CA 1
ATOM 5279 C C . ILE A 1 1114 ? 162.821 183.735 135.750 1.00 48.82 1133 ILE A C 1
ATOM 5280 O O . ILE A 1 1114 ? 162.338 182.627 135.486 1.00 48.82 1133 ILE A O 1
ATOM 5285 N N . THR A 1 1115 ? 164.093 183.884 136.135 1.00 48.31 1134 THR A N 1
ATOM 5286 C CA . THR A 1 1115 ? 165.056 182.808 135.921 1.00 48.31 1134 THR A CA 1
ATOM 5287 C C . THR A 1 1115 ? 164.630 181.537 136.637 1.00 48.31 1134 THR A C 1
ATOM 5288 O O . THR A 1 1115 ? 164.507 180.477 136.010 1.00 48.31 1134 THR A O 1
ATOM 5292 N N . ASP A 1 1116 ? 164.348 181.640 137.937 1.00 49.27 1135 ASP A N 1
ATOM 5293 C CA . ASP A 1 1116 ? 163.865 180.493 138.691 1.00 49.27 1135 ASP A CA 1
ATOM 5294 C C . ASP A 1 1116 ? 162.680 179.867 137.971 1.00 49.27 1135 ASP A C 1
ATOM 5295 O O . ASP A 1 1116 ? 162.694 178.663 137.678 1.00 49.27 1135 ASP A O 1
ATOM 5300 N N . HIS A 1 1117 ? 161.682 180.682 137.610 1.00 50.34 1136 HIS A N 1
ATOM 5301 C CA . HIS A 1 1117 ? 160.512 180.142 136.929 1.00 50.34 1136 HIS A CA 1
ATOM 5302 C C . HIS A 1 1117 ? 160.906 179.402 135.665 1.00 50.34 1136 HIS A C 1
ATOM 5303 O O . HIS A 1 1117 ? 160.452 178.269 135.456 1.00 50.34 1136 HIS A O 1
ATOM 5310 N N . VAL A 1 1118 ? 161.801 179.981 134.857 1.00 50.12 1137 VAL A N 1
ATOM 5311 C CA . VAL A 1 1118 ? 162.243 179.289 133.653 1.00 50.12 1137 VAL A CA 1
ATOM 5312 C C . VAL A 1 1118 ? 162.764 177.913 134.021 1.00 50.12 1137 VAL A C 1
ATOM 5313 O O . VAL A 1 1118 ? 162.251 176.894 133.542 1.00 50.12 1137 VAL A O 1
ATOM 5317 N N . ASN A 1 1119 ? 163.696 177.861 134.976 1.00 49.82 1138 ASN A N 1
ATOM 5318 C CA . ASN A 1 1119 ? 164.234 176.576 135.393 1.00 49.82 1138 ASN A CA 1
ATOM 5319 C C . ASN A 1 1119 ? 163.111 175.656 135.838 1.00 49.82 1138 ASN A C 1
ATOM 5320 O O . ASN A 1 1119 ? 162.998 174.525 135.347 1.00 49.82 1138 ASN A O 1
ATOM 5325 N N . SER A 1 1120 ? 162.207 176.171 136.677 1.00 52.24 1139 SER A N 1
ATOM 5326 C CA . SER A 1 1120 ? 161.101 175.356 137.161 1.00 52.24 1139 SER A CA 1
ATOM 5327 C C . SER A 1 1120 ? 160.320 174.775 135.996 1.00 52.24 1139 SER A C 1
ATOM 5328 O O . SER A 1 1120 ? 160.101 173.559 135.926 1.00 52.24 1139 SER A O 1
ATOM 5331 N N . LEU A 1 1121 ? 159.961 175.620 135.027 1.00 54.68 1140 LEU A N 1
ATOM 5332 C CA . LEU A 1 1121 ? 159.193 175.123 133.895 1.00 54.68 1140 LEU A CA 1
ATOM 5333 C C . LEU A 1 1121 ? 159.989 174.075 133.136 1.00 54.68 1140 LEU A C 1
ATOM 5334 O O . LEU A 1 1121 ? 159.474 172.992 132.831 1.00 54.68 1140 LEU A O 1
ATOM 5339 N N . ILE A 1 1122 ? 161.271 174.346 132.888 1.00 55.24 1141 ILE A N 1
ATOM 5340 C CA . ILE A 1 1122 ? 162.074 173.412 132.109 1.00 55.24 1141 ILE A CA 1
ATOM 5341 C C . ILE A 1 1122 ? 162.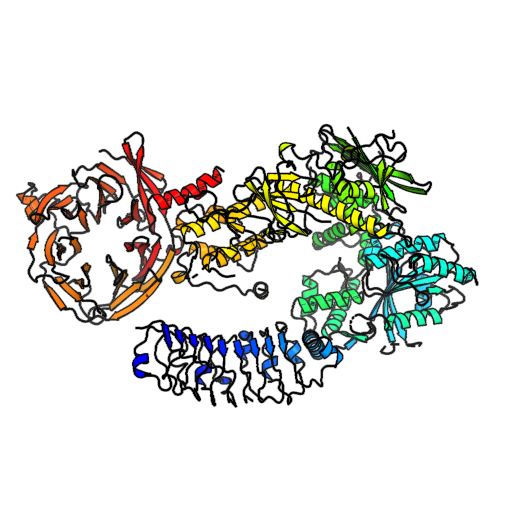295 172.128 132.896 1.00 55.24 1141 ILE A C 1
ATOM 5342 O O . ILE A 1 1122 ? 162.635 171.083 132.328 1.00 55.24 1141 ILE A O 1
ATOM 5347 N N . ASP A 1 1123 ? 162.089 172.180 134.217 1.00 57.82 1142 ASP A N 1
ATOM 5348 C CA . ASP A 1 1123 ? 162.237 170.979 135.030 1.00 57.82 1142 ASP A CA 1
ATOM 5349 C C . ASP A 1 1123 ? 160.928 170.205 135.120 1.00 57.82 1142 ASP A C 1
ATOM 5350 O O . ASP A 1 1123 ? 160.932 169.008 135.427 1.00 57.82 1142 ASP A O 1
ATOM 5355 N N . GLN A 1 1124 ? 159.796 170.865 134.848 1.00 56.83 1143 GLN A N 1
ATOM 5356 C CA . GLN A 1 1124 ? 158.506 170.228 135.093 1.00 56.83 1143 GLN A CA 1
ATOM 5357 C C . GLN A 1 1124 ? 157.878 169.692 133.813 1.00 56.83 1143 GLN A C 1
ATOM 5358 O O . GLN A 1 1124 ? 157.491 168.520 133.759 1.00 56.83 1143 GLN A O 1
ATOM 5364 N N . TRP A 1 1125 ? 157.776 170.523 132.777 1.00 59.69 1144 TRP A N 1
ATOM 5365 C CA . TRP A 1 1125 ? 156.985 170.202 131.597 1.00 59.69 1144 TRP A CA 1
ATOM 5366 C C . TRP A 1 1125 ? 157.798 169.974 130.336 1.00 59.69 1144 TRP A C 1
ATOM 5367 O O . TRP A 1 1125 ? 157.293 169.348 129.404 1.00 59.69 1144 TRP A O 1
ATOM 5378 N N . PHE A 1 1126 ? 159.030 170.467 130.275 1.00 56.77 1145 PHE A N 1
ATOM 5379 C CA . PHE A 1 1126 ? 159.894 170.294 129.107 1.00 56.77 1145 PHE A CA 1
ATOM 5380 C C . PHE A 1 1126 ? 161.279 169.855 129.558 1.00 56.77 1145 PHE A C 1
ATOM 5381 O O . PHE A 1 1126 ? 162.256 170.598 129.434 1.00 56.77 1145 PHE A O 1
ATOM 5389 N N . PRO A 1 1127 ? 161.400 168.636 130.087 1.00 58.29 1146 PRO A N 1
ATOM 5390 C CA . PRO A 1 1127 ? 162.725 168.150 130.497 1.00 58.29 1146 PRO A CA 1
ATOM 5391 C C . PRO A 1 1127 ? 163.683 167.965 129.337 1.00 58.29 1146 PRO A C 1
ATOM 5392 O O . PRO A 1 1127 ? 164.883 167.779 129.570 1.00 58.29 1146 PRO A O 1
ATOM 5396 N N . ALA A 1 1128 ? 163.193 167.999 128.096 1.00 60.87 1147 ALA A N 1
ATOM 5397 C CA . ALA A 1 1128 ? 164.079 167.877 126.946 1.00 60.87 1147 ALA A CA 1
ATOM 5398 C C . ALA A 1 1128 ? 165.135 168.972 126.931 1.00 60.87 1147 ALA A C 1
ATOM 5399 O O . ALA A 1 1128 ? 166.257 168.743 126.467 1.00 60.87 1147 ALA A O 1
ATOM 5401 N N . LEU A 1 1129 ? 164.806 170.156 127.440 1.00 58.16 1148 LEU A N 1
ATOM 5402 C CA . LEU A 1 1129 ? 165.698 171.304 127.370 1.00 58.16 1148 LEU A CA 1
ATOM 5403 C C . LEU A 1 1129 ? 166.697 171.357 128.522 1.00 58.16 1148 LEU A C 1
ATOM 5404 O O . LEU A 1 1129 ? 167.552 172.248 128.538 1.00 58.16 1148 LEU A O 1
ATOM 5409 N N . THR A 1 1130 ? 166.616 170.435 129.479 1.00 60.47 1149 THR A N 1
ATOM 5410 C CA . THR A 1 1130 ? 167.654 170.301 130.493 1.00 60.47 1149 THR A CA 1
ATOM 5411 C C . THR A 1 1130 ? 168.896 169.587 129.978 1.00 60.47 1149 THR A C 1
ATOM 5412 O O . THR A 1 1130 ? 169.969 169.744 130.569 1.00 60.47 1149 THR A O 1
ATOM 5416 N N . ALA A 1 1131 ? 168.780 168.823 128.898 1.00 68.89 1150 ALA A N 1
ATOM 5417 C CA . ALA A 1 1131 ? 169.826 167.905 128.485 1.00 68.89 1150 ALA A CA 1
ATOM 5418 C C . ALA A 1 1131 ? 170.747 168.540 127.448 1.00 68.89 1150 ALA A C 1
ATOM 5419 O O . ALA A 1 1131 ? 170.474 169.607 126.896 1.00 68.89 1150 ALA A O 1
ATOM 5421 N N . THR A 1 1132 ? 171.853 167.851 127.189 1.00 81.08 1151 THR A N 1
ATOM 5422 C CA . THR A 1 1132 ? 172.829 168.222 126.178 1.00 81.08 1151 THR A CA 1
ATOM 5423 C C . THR A 1 1132 ? 172.721 167.264 125.001 1.00 81.08 1151 THR A C 1
ATOM 5424 O O . THR A 1 1132 ? 172.260 166.128 125.133 1.00 81.08 1151 THR A O 1
ATOM 5428 N N . GLU A 1 1133 ? 173.166 167.729 123.838 1.00 87.87 1152 GLU A N 1
ATOM 5429 C CA . GLU A 1 1133 ? 173.236 166.866 122.673 1.00 87.87 1152 GLU A CA 1
ATOM 5430 C C . GLU A 1 1133 ? 174.257 165.757 122.921 1.00 87.87 1152 GLU A C 1
ATOM 5431 O O . GLU A 1 1133 ? 174.925 165.709 123.958 1.00 87.87 1152 GLU A O 1
ATOM 5437 N N . SER A 1 1134 ? 174.381 164.843 121.958 1.00 100.71 1153 SER A N 1
ATOM 5438 C CA . SER A 1 1134 ? 175.323 163.741 122.104 1.00 100.71 1153 SER A CA 1
ATOM 5439 C C . SER A 1 1134 ? 176.761 164.222 122.244 1.00 100.71 1153 SER A C 1
ATOM 5440 O O . SER A 1 1134 ? 177.572 163.533 122.871 1.00 100.71 1153 SER A O 1
ATOM 5443 N N . ASP A 1 1135 ? 177.090 165.387 121.689 1.00 97.51 1154 ASP A N 1
ATOM 5444 C CA . ASP A 1 1135 ? 178.446 165.920 121.720 1.00 97.51 1154 ASP A CA 1
ATOM 5445 C C . ASP A 1 1135 ? 178.714 166.814 122.928 1.00 97.51 1154 ASP A C 1
ATOM 5446 O O . ASP A 1 1135 ? 179.829 167.327 123.064 1.00 97.51 1154 ASP A O 1
ATOM 5451 N N . GLY A 1 1136 ? 177.727 167.012 123.803 1.00 92.00 1155 GLY A N 1
ATOM 5452 C CA . GLY A 1 1136 ? 177.878 167.855 124.970 1.00 92.00 1155 GLY A CA 1
ATOM 5453 C C . GLY A 1 1136 ? 177.360 169.268 124.805 1.00 92.00 1155 GLY A C 1
ATOM 5454 O O . GLY A 1 1136 ? 177.419 170.045 125.767 1.00 92.00 1155 GLY A O 1
ATOM 5455 N N . THR A 1 1137 ? 176.862 169.627 123.627 1.00 86.90 1156 THR A N 1
ATOM 5456 C CA . THR A 1 1137 ? 176.321 170.962 123.427 1.00 86.90 1156 THR A CA 1
ATOM 5457 C C . THR A 1 1137 ? 174.978 171.083 124.149 1.00 86.90 1156 THR A C 1
ATOM 5458 O O . THR A 1 1137 ? 174.089 170.250 123.925 1.00 86.90 1156 THR A O 1
ATOM 5462 N N . PRO A 1 1138 ? 174.786 172.079 125.021 1.00 76.74 1157 PRO A N 1
ATOM 5463 C CA . PRO A 1 1138 ? 173.472 172.229 125.658 1.00 76.74 1157 PRO A CA 1
ATOM 5464 C C . PRO A 1 1138 ? 172.390 172.555 124.642 1.00 76.74 1157 PRO A C 1
ATOM 5465 O O . PRO A 1 1138 ? 172.625 173.244 123.647 1.00 76.74 1157 PRO A O 1
ATOM 5469 N N . LEU A 1 1139 ? 171.188 172.045 124.906 1.00 68.24 1158 LEU A N 1
ATOM 5470 C CA . LEU A 1 1139 ? 170.020 172.374 124.100 1.00 68.24 1158 LEU A CA 1
ATOM 5471 C C . LEU A 1 1139 ? 169.427 173.729 124.458 1.00 68.24 1158 LEU A C 1
ATOM 5472 O O . LEU A 1 1139 ? 168.696 174.301 123.644 1.00 68.24 1158 LEU A O 1
ATOM 5477 N N . MET A 1 1140 ? 169.726 174.247 125.648 1.00 59.08 1159 MET A N 1
ATOM 5478 C CA . MET A 1 1140 ? 169.286 175.573 126.066 1.00 59.08 1159 MET A CA 1
ATOM 5479 C C . MET A 1 1140 ? 170.439 176.223 126.812 1.00 59.08 1159 MET A C 1
ATOM 5480 O O . MET A 1 1140 ? 170.787 175.782 127.911 1.00 59.08 1159 MET A O 1
ATOM 5485 N N . GLU A 1 1141 ? 171.019 177.264 126.221 1.00 60.25 1160 GLU A N 1
ATOM 5486 C CA . GLU A 1 1141 ? 172.187 177.929 126.779 1.00 60.25 1160 GLU A CA 1
ATOM 5487 C C . GLU A 1 1141 ? 171.799 179.330 127.230 1.00 60.25 1160 GLU A C 1
ATOM 5488 O O . GLU A 1 1141 ? 170.784 179.873 126.793 1.00 60.25 1160 GLU A O 1
ATOM 5494 N N . GLN A 1 1142 ? 172.599 179.904 128.128 1.00 53.15 1161 GLN A N 1
ATOM 5495 C CA . GLN A 1 1142 ? 172.333 181.215 128.706 1.00 53.15 1161 GLN A CA 1
ATOM 5496 C C . GLN A 1 1142 ? 173.461 182.170 128.343 1.00 53.15 1161 GLN A C 1
ATOM 5497 O O . GLN A 1 1142 ? 174.612 181.750 128.196 1.00 53.15 1161 GLN A O 1
ATOM 5503 N N . TYR A 1 1143 ? 173.124 183.448 128.191 1.00 57.49 1162 TYR A N 1
ATOM 5504 C CA . TYR A 1 1143 ? 174.026 184.468 127.684 1.00 57.49 1162 TYR A CA 1
ATOM 5505 C C . TYR A 1 1143 ? 173.748 185.799 128.369 1.00 57.49 1162 TYR A C 1
ATOM 5506 O O . TYR A 1 1143 ? 172.598 186.121 128.686 1.00 57.49 1162 TYR A O 1
ATOM 5515 N N . VAL A 1 1144 ? 174.804 186.583 128.563 1.00 53.95 1163 VAL A N 1
ATOM 5516 C CA . VAL A 1 1144 ? 174.677 187.949 129.070 1.00 53.95 1163 VAL A CA 1
ATOM 5517 C C . VAL A 1 1144 ? 175.285 188.898 128.042 1.00 53.95 1163 VAL A C 1
ATOM 5518 O O . VAL A 1 1144 ? 176.476 188.763 127.737 1.00 53.95 1163 VAL A O 1
ATOM 5522 N N . PRO A 1 1145 ? 174.544 189.852 127.474 1.00 57.77 1164 PRO A N 1
ATOM 5523 C CA . PRO A 1 1145 ? 175.190 190.810 126.570 1.00 57.77 1164 PRO A CA 1
ATOM 5524 C C . PRO A 1 1145 ? 176.241 191.627 127.306 1.00 57.77 1164 PRO A C 1
ATOM 5525 O O . PRO A 1 1145 ? 176.069 191.991 128.470 1.00 57.77 1164 PRO A O 1
ATOM 5529 N N . CYS A 1 1146 ? 177.335 191.907 126.618 1.00 66.72 1165 CYS A N 1
ATOM 5530 C CA . CYS A 1 1146 ? 178.445 192.624 127.226 1.00 66.72 1165 CYS A CA 1
ATOM 5531 C C . CYS A 1 1146 ? 178.101 194.107 127.317 1.00 66.72 1165 CYS A C 1
ATOM 5532 O O . CYS A 1 1146 ? 177.945 194.750 126.272 1.00 66.72 1165 CYS A O 1
ATOM 5535 N N . PRO A 1 1147 ? 177.967 194.695 128.513 1.00 65.54 1166 PRO A N 1
ATOM 5536 C CA . PRO A 1 1147 ? 177.617 196.122 128.582 1.00 65.54 1166 PRO A CA 1
ATOM 5537 C C . PRO A 1 1147 ? 178.762 197.050 128.223 1.00 65.54 1166 PRO A C 1
ATOM 5538 O O . PRO A 1 1147 ? 178.503 198.197 127.836 1.00 65.54 1166 PRO A O 1
ATOM 5542 N N . VAL A 1 1148 ? 180.009 196.593 128.332 1.00 69.83 1167 VAL A N 1
ATOM 5543 C CA . VAL A 1 1148 ? 181.183 197.409 128.037 1.00 69.83 1167 VAL A CA 1
ATOM 5544 C C . VAL A 1 1148 ? 181.692 197.200 126.623 1.00 69.83 1167 VAL A C 1
ATOM 5545 O O . VAL A 1 1148 ? 182.539 197.978 126.162 1.00 69.83 1167 VAL A O 1
ATOM 5549 N N . CYS A 1 1149 ? 181.209 196.178 125.919 1.00 73.08 1168 CYS A N 1
ATOM 5550 C CA . CYS A 1 1149 ? 181.535 195.972 124.516 1.00 73.08 1168 CYS A CA 1
ATOM 5551 C C . CYS A 1 1149 ? 180.597 196.731 123.589 1.00 73.08 1168 CYS A C 1
ATOM 5552 O O . CYS A 1 1149 ? 180.679 196.556 122.369 1.00 73.08 1168 CYS A O 1
ATOM 5555 N N . GLU A 1 1150 ? 179.711 197.559 124.137 1.00 73.05 1169 GLU A N 1
ATOM 5556 C CA . GLU A 1 1150 ? 178.696 198.260 123.363 1.00 73.05 1169 GLU A CA 1
ATOM 5557 C C . GLU A 1 1150 ? 178.842 199.768 123.534 1.00 73.05 1169 GLU A C 1
ATOM 5558 O O . GLU A 1 1150 ? 179.331 200.459 122.641 1.00 73.05 1169 GLU A O 1
ATOM 5564 N N . VAL A 1 1166 ? 176.669 191.537 118.410 1.00 64.70 1185 VAL A N 1
ATOM 5565 C CA . VAL A 1 1166 ? 176.715 191.798 119.842 1.00 64.70 1185 VAL A CA 1
ATOM 5566 C C . VAL A 1 1166 ? 177.555 190.725 120.523 1.00 64.70 1185 VAL A C 1
ATOM 5567 O O . VAL A 1 1166 ? 177.543 189.565 120.114 1.00 64.70 1185 VAL A O 1
ATOM 5571 N N . GLN A 1 1167 ? 178.282 191.123 121.564 1.00 66.74 1186 GLN A N 1
ATOM 5572 C CA . GLN A 1 1167 ? 179.141 190.216 122.311 1.00 66.74 1186 GLN A CA 1
ATOM 5573 C C . GLN A 1 1167 ? 178.390 189.700 123.530 1.00 66.74 1186 GLN A C 1
ATOM 5574 O O . GLN A 1 1167 ? 177.784 190.483 124.267 1.00 66.74 1186 GLN A O 1
ATOM 5580 N N . TYR A 1 1168 ? 178.435 188.386 123.738 1.00 61.91 1187 TYR A N 1
ATOM 5581 C CA . TYR A 1 1168 ? 177.737 187.737 124.836 1.00 61.91 1187 TYR A CA 1
ATOM 5582 C C . TYR A 1 1168 ? 178.697 186.881 125.647 1.00 61.91 1187 TYR A C 1
ATOM 5583 O O . TYR A 1 1168 ? 179.420 186.043 125.102 1.00 61.91 1187 TYR A O 1
ATOM 5592 N N . PHE A 1 1169 ? 178.688 187.093 126.957 1.00 57.94 1188 PHE A N 1
ATOM 5593 C CA . PHE A 1 1169 ? 179.379 186.213 127.882 1.00 57.94 1188 PHE A CA 1
ATOM 5594 C C . PHE A 1 1169 ? 178.525 184.983 128.142 1.00 57.94 1188 PHE A C 1
ATOM 5595 O O . PHE A 1 1169 ? 177.314 185.081 128.362 1.00 57.94 1188 PHE A O 1
ATOM 5603 N N . ASP A 1 1170 ? 179.162 183.820 128.112 1.00 56.14 1189 ASP A N 1
ATOM 5604 C CA . ASP A 1 1170 ? 178.481 182.588 128.478 1.00 56.14 1189 ASP A CA 1
ATOM 5605 C C . ASP A 1 1170 ? 178.194 182.626 129.973 1.00 56.14 1189 ASP A C 1
ATOM 5606 O O . ASP A 1 1170 ? 179.097 182.876 130.778 1.00 56.14 1189 ASP A O 1
ATOM 5611 N N . MET A 1 1171 ? 176.937 182.381 130.343 1.00 54.41 1190 MET A N 1
ATOM 5612 C CA . MET A 1 1171 ? 176.540 182.521 131.741 1.00 54.41 1190 MET A CA 1
ATOM 5613 C C . MET A 1 1171 ? 177.260 181.527 132.638 1.00 54.41 1190 MET A C 1
ATOM 5614 O O . MET A 1 1171 ? 177.457 181.799 133.828 1.00 54.41 1190 MET A O 1
ATOM 5619 N N . GLU A 1 1172 ? 177.651 180.372 132.099 1.00 64.25 1191 GLU A N 1
ATOM 5620 C CA . GLU A 1 1172 ? 178.398 179.420 132.909 1.00 64.25 1191 GLU A CA 1
ATOM 5621 C C . GLU A 1 1172 ? 179.706 180.026 133.398 1.00 64.25 1191 GLU A C 1
ATOM 5622 O O . GLU A 1 1172 ? 180.055 179.885 134.577 1.00 64.25 1191 GLU A O 1
ATOM 5628 N N . ASP A 1 1173 ? 180.430 180.720 132.518 1.00 60.34 1192 ASP A N 1
ATOM 5629 C CA . ASP A 1 1173 ? 181.675 181.362 132.920 1.00 60.34 1192 ASP A CA 1
ATOM 5630 C C . ASP A 1 1173 ? 181.446 182.476 133.932 1.00 60.34 1192 ASP A C 1
ATOM 5631 O O . ASP A 1 1173 ? 182.221 182.600 134.887 1.00 60.34 1192 ASP A O 1
ATOM 5636 N N . CYS A 1 1174 ? 180.401 183.287 133.751 1.00 54.68 1193 CYS A N 1
ATOM 5637 C CA . CYS A 1 1174 ? 180.112 184.331 134.728 1.00 54.68 1193 CYS A CA 1
ATOM 5638 C C . CYS A 1 1174 ? 179.823 183.732 136.095 1.00 54.68 1193 CYS A C 1
ATOM 5639 O O . CYS A 1 1174 ? 180.344 184.203 137.113 1.00 54.68 1193 CYS A O 1
ATOM 5642 N N . VAL A 1 1175 ? 179.018 182.674 136.140 1.00 57.41 1194 VAL A N 1
ATOM 5643 C CA . VAL A 1 1175 ? 178.705 182.049 137.419 1.00 57.41 1194 VAL A CA 1
ATOM 5644 C C . VAL A 1 1175 ? 179.965 181.467 138.051 1.00 57.41 1194 VAL A C 1
ATOM 5645 O O . VAL A 1 1175 ? 180.227 181.666 139.242 1.00 57.41 1194 VAL A O 1
ATOM 5649 N N . LEU A 1 1176 ? 180.770 180.750 137.263 1.00 64.00 1195 LEU A N 1
ATOM 5650 C CA . LEU A 1 1176 ? 181.953 180.094 137.813 1.00 64.00 1195 LEU A CA 1
ATOM 5651 C C . LEU A 1 1176 ? 182.988 181.110 138.278 1.00 64.00 1195 LEU A C 1
ATOM 5652 O O . LEU A 1 1176 ? 183.786 180.824 139.178 1.00 64.00 1195 LEU A O 1
ATOM 5657 N N . THR A 1 1177 ? 183.025 182.287 137.657 1.00 58.08 1196 THR A N 1
ATOM 5658 C CA . THR A 1 1177 ? 183.885 183.343 138.176 1.00 58.08 1196 THR A CA 1
ATOM 5659 C C . THR A 1 1177 ? 183.300 183.956 139.441 1.00 58.08 1196 THR A C 1
ATOM 5660 O O . THR A 1 1177 ? 184.042 184.389 140.328 1.00 58.08 1196 THR A O 1
ATOM 5664 N N . ALA A 1 1178 ? 181.971 183.995 139.547 1.00 57.90 1197 ALA A N 1
ATOM 5665 C CA . ALA A 1 1178 ? 181.335 184.596 140.713 1.00 57.90 1197 ALA A CA 1
ATOM 5666 C C . ALA A 1 1178 ? 181.607 183.834 142.004 1.00 57.90 1197 ALA A C 1
ATOM 5667 O O . ALA A 1 1178 ? 181.341 184.370 143.083 1.00 57.90 1197 ALA A O 1
ATOM 5669 N N . ILE A 1 1179 ? 182.120 182.609 141.932 1.00 63.25 1198 ILE A N 1
ATOM 5670 C CA . ILE A 1 1179 ? 182.393 181.862 143.157 1.00 63.25 1198 ILE A CA 1
ATOM 5671 C C . ILE A 1 1179 ? 183.560 182.480 143.915 1.00 63.25 1198 ILE A C 1
ATOM 5672 O O . ILE A 1 1179 ? 183.539 182.547 145.150 1.00 63.25 1198 ILE A O 1
ATOM 5677 N N . GLU A 1 1180 ? 184.590 182.940 143.203 1.00 62.76 1199 GLU A N 1
ATOM 5678 C CA . GLU A 1 1180 ? 185.810 183.433 143.832 1.00 62.76 1199 GLU A CA 1
ATOM 5679 C C . GLU A 1 1180 ? 186.169 184.868 143.475 1.00 62.76 1199 GLU A C 1
ATOM 5680 O O . GLU A 1 1180 ? 186.570 185.619 144.365 1.00 62.76 1199 GLU A O 1
ATOM 5686 N N . ARG A 1 1181 ? 186.026 185.274 142.216 1.00 57.87 1200 ARG A N 1
ATOM 5687 C CA . ARG A 1 1181 ? 186.456 186.590 141.769 1.00 57.87 1200 ARG A CA 1
ATOM 5688 C C . ARG A 1 1181 ? 185.239 187.455 141.478 1.00 57.87 1200 ARG A C 1
ATOM 5689 O O . ARG A 1 1181 ? 184.095 187.010 141.589 1.00 57.87 1200 ARG A O 1
ATOM 5697 N N . ASP A 1 1182 ? 185.506 188.708 141.117 1.00 57.63 1201 ASP A N 1
ATOM 5698 C CA . ASP A 1 1182 ? 184.477 189.717 140.911 1.00 57.63 1201 ASP A CA 1
ATOM 5699 C C . ASP A 1 1182 ? 184.495 190.289 139.495 1.00 57.63 1201 ASP A C 1
ATOM 5700 O O . ASP A 1 1182 ? 183.477 190.820 139.042 1.00 57.63 1201 ASP A O 1
ATOM 5705 N N . PHE A 1 1183 ? 185.609 190.155 138.772 1.00 59.41 1202 PHE A N 1
ATOM 5706 C CA . PHE A 1 1183 ? 185.777 190.772 137.462 1.00 59.41 1202 PHE A CA 1
ATOM 5707 C C . PHE A 1 1183 ? 185.976 189.703 136.398 1.00 59.41 1202 PHE A C 1
ATOM 5708 O O . PHE A 1 1183 ? 186.567 188.652 136.656 1.00 59.41 1202 PHE A O 1
ATOM 5716 N N . ILE A 1 1184 ? 185.476 189.986 135.194 1.00 58.89 1203 ILE A N 1
ATOM 5717 C CA . ILE A 1 1184 ? 185.789 189.205 134.002 1.00 58.89 1203 ILE A CA 1
ATOM 5718 C C . ILE A 1 1184 ? 186.163 190.176 132.896 1.00 58.89 1203 ILE A C 1
ATOM 5719 O O . ILE A 1 1184 ? 185.569 191.251 132.778 1.00 58.89 1203 ILE A O 1
ATOM 5724 N N . SER A 1 1185 ? 187.144 189.797 132.085 1.00 65.66 1204 SER A N 1
ATOM 5725 C CA . SER A 1 1185 ? 187.599 190.621 130.977 1.00 65.66 1204 SER A CA 1
ATOM 5726 C C . SER A 1 1185 ? 187.145 190.008 129.658 1.00 65.66 1204 SER A C 1
ATOM 5727 O O . SER A 1 1185 ? 187.365 188.821 129.404 1.00 65.66 1204 SER A O 1
ATOM 5730 N N . CYS A 1 1186 ? 186.502 190.824 128.826 1.00 67.90 1205 CYS A N 1
ATOM 5731 C CA . CYS A 1 1186 ? 185.974 190.332 127.566 1.00 67.90 1205 CYS A CA 1
ATOM 5732 C C . CYS A 1 1186 ? 187.118 189.988 126.609 1.00 67.90 1205 CYS A C 1
ATOM 5733 O O . CYS A 1 1186 ? 188.179 190.615 126.654 1.00 67.90 1205 CYS A O 1
ATOM 5736 N N . PRO A 1 1187 ? 186.934 188.995 125.730 1.00 70.74 1206 PRO A N 1
ATOM 5737 C CA . PRO A 1 1187 ? 187.991 188.694 124.749 1.00 70.74 1206 PRO A CA 1
ATOM 5738 C C . PRO A 1 1187 ? 188.311 189.847 123.813 1.00 70.74 1206 PRO A C 1
ATOM 5739 O O . PRO A 1 1187 ? 189.453 189.947 123.349 1.00 70.74 1206 PRO A O 1
ATOM 5743 N N . ARG A 1 1188 ? 187.346 190.709 123.507 1.00 75.25 1207 ARG A N 1
ATOM 5744 C CA . ARG A 1 1188 ? 187.559 191.824 122.593 1.00 75.25 1207 ARG A CA 1
ATOM 5745 C C . ARG A 1 1188 ? 188.366 192.954 123.218 1.00 75.25 1207 ARG A C 1
ATOM 5746 O O . ARG A 1 1188 ? 188.957 193.752 122.484 1.00 75.25 1207 ARG A O 1
ATOM 5754 N N . HIS A 1 1189 ? 188.410 193.040 124.540 1.00 75.87 1208 HIS A N 1
ATOM 5755 C CA . HIS A 1 1189 ? 189.221 194.041 125.217 1.00 75.87 1208 HIS A CA 1
ATOM 5756 C C . HIS A 1 1189 ? 189.625 193.499 126.582 1.00 75.87 1208 HIS A C 1
ATOM 5757 O O . HIS A 1 1189 ? 189.120 193.964 127.611 1.00 75.87 1208 HIS A O 1
ATOM 5764 N N . PRO A 1 1190 ? 190.527 192.515 126.633 1.00 76.27 1209 PRO A N 1
ATOM 5765 C CA . PRO A 1 1190 ? 190.879 191.912 127.929 1.00 76.27 1209 PRO A CA 1
ATOM 5766 C C . PRO A 1 1190 ? 191.518 192.881 128.909 1.00 76.27 1209 PRO A C 1
ATOM 5767 O O . PRO A 1 1190 ? 191.545 192.593 130.111 1.00 76.27 1209 PRO A O 1
ATOM 5771 N N . ASP A 1 1191 ? 192.032 194.017 128.439 1.00 80.60 1210 ASP A N 1
ATOM 5772 C CA . ASP A 1 1191 ? 192.682 194.979 129.327 1.00 80.60 1210 ASP A CA 1
ATOM 5773 C C . ASP A 1 1191 ? 191.698 195.945 129.978 1.00 80.60 1210 ASP A C 1
ATOM 5774 O O . ASP A 1 1191 ? 192.130 196.816 130.742 1.00 80.60 1210 ASP A O 1
ATOM 5779 N N . LEU A 1 1192 ? 190.397 195.815 129.706 1.00 77.34 1211 LEU A N 1
ATOM 5780 C CA . LEU A 1 1192 ? 189.361 196.686 130.262 1.00 77.34 1211 LEU A CA 1
ATOM 5781 C C . LEU A 1 1192 ? 188.296 195.803 130.900 1.00 77.34 1211 LEU A C 1
ATOM 5782 O O . LEU A 1 1192 ? 187.233 195.571 130.303 1.00 77.34 1211 LEU A O 1
ATOM 5787 N N . PRO A 1 1193 ? 188.526 195.295 132.110 1.00 68.91 1212 PRO A N 1
ATOM 5788 C CA . PRO A 1 1193 ? 187.599 194.316 132.681 1.00 68.91 1212 PRO A CA 1
ATOM 5789 C C . PRO A 1 1193 ? 186.260 194.938 133.040 1.00 68.91 1212 PRO A C 1
ATOM 5790 O O . PRO A 1 1193 ? 186.126 196.153 133.201 1.00 68.91 1212 PRO A O 1
ATOM 5794 N N . VAL A 1 1194 ? 185.259 194.071 133.156 1.00 61.56 1213 VAL A N 1
ATOM 5795 C CA . VAL A 1 1194 ? 183.916 194.440 133.580 1.00 61.56 1213 VAL A CA 1
ATOM 5796 C C . VAL A 1 1194 ? 183.629 193.681 134.870 1.00 61.56 1213 VAL A C 1
ATOM 5797 O O . VAL A 1 1194 ? 183.911 192.483 134.943 1.00 61.56 1213 VAL A O 1
ATOM 5801 N N . PRO A 1 1195 ? 183.107 194.324 135.915 1.00 58.68 1214 PRO A N 1
ATOM 5802 C CA . PRO A 1 1195 ? 182.762 193.572 137.124 1.00 58.68 1214 PRO A CA 1
ATOM 5803 C C . PRO A 1 1195 ? 181.527 192.718 136.908 1.00 58.68 1214 PRO A C 1
ATOM 5804 O O . PRO A 1 1195 ? 180.660 193.032 136.090 1.00 58.68 1214 PRO A O 1
ATOM 5808 N N . LEU A 1 1196 ? 181.446 191.626 137.668 1.00 54.45 1215 LEU A N 1
ATOM 5809 C CA . LEU A 1 1196 ? 180.298 190.738 137.547 1.00 54.45 1215 LEU A CA 1
ATOM 5810 C C . LEU A 1 1196 ? 179.004 191.409 137.977 1.00 54.45 1215 LEU A C 1
ATOM 5811 O O . LEU A 1 1196 ? 177.927 190.970 137.560 1.00 54.45 1215 LEU A O 1
ATOM 5816 N N . GLN A 1 1197 ? 179.079 192.462 138.792 1.00 54.30 1216 GLN A N 1
ATOM 5817 C CA . GLN A 1 1197 ? 177.869 193.122 139.267 1.00 54.30 1216 GLN A CA 1
ATOM 5818 C C . GLN A 1 1197 ? 177.071 193.753 138.134 1.00 54.30 1216 GLN A C 1
ATOM 5819 O O . GLN A 1 1197 ? 175.859 193.946 138.279 1.00 54.30 1216 GLN A O 1
ATOM 5825 N N . GLU A 1 1198 ? 177.716 194.080 137.016 1.00 57.16 1217 GLU A N 1
ATOM 5826 C CA . GLU A 1 1198 ? 177.030 194.553 135.822 1.00 57.16 1217 GLU A CA 1
ATOM 5827 C C . GLU A 1 1198 ? 176.680 193.430 134.855 1.00 57.16 1217 GLU A C 1
ATOM 5828 O O . GLU A 1 1198 ? 176.095 193.701 133.802 1.00 57.16 1217 GLU A O 1
ATOM 5834 N N . LEU A 1 1199 ? 177.029 192.185 135.177 1.00 55.65 1218 LEU A N 1
ATOM 5835 C CA . LEU A 1 1199 ? 176.676 191.024 134.368 1.00 55.65 1218 LEU A CA 1
ATOM 5836 C C . LEU A 1 1199 ? 175.693 190.096 135.059 1.00 55.65 1218 LEU A C 1
ATOM 5837 O O . LEU A 1 1199 ? 174.712 189.680 134.440 1.00 55.65 1218 LEU A O 1
ATOM 5842 N N . VAL A 1 1200 ? 175.928 189.763 136.325 1.00 52.04 1219 VAL A N 1
ATOM 5843 C CA . VAL A 1 1200 ? 175.049 188.873 137.079 1.00 52.04 1219 VAL A CA 1
ATOM 5844 C C . VAL A 1 1200 ? 174.693 189.524 138.409 1.00 52.04 1219 VAL A C 1
ATOM 5845 O O . VAL A 1 1200 ? 175.069 189.007 139.471 1.00 52.04 1219 VAL A O 1
ATOM 5849 N N . PRO A 1 1201 ? 173.956 190.637 138.410 1.00 50.42 1220 PRO A N 1
ATOM 5850 C CA . PRO A 1 1201 ? 173.567 191.251 139.688 1.00 50.42 1220 PRO A CA 1
ATOM 5851 C C . PRO A 1 1201 ? 172.668 190.371 140.538 1.00 50.42 1220 PRO A C 1
ATOM 5852 O O . PRO A 1 1201 ? 172.504 190.655 141.730 1.00 50.42 1220 PRO A O 1
ATOM 5856 N N . GLU A 1 1202 ? 172.078 189.316 139.971 1.00 49.86 1221 GLU A N 1
ATOM 5857 C CA . GLU A 1 1202 ? 171.305 188.383 140.785 1.00 49.86 1221 GLU A CA 1
ATOM 5858 C C . GLU A 1 1202 ? 172.171 187.738 141.852 1.00 49.86 1221 GLU A C 1
ATOM 5859 O O . GLU A 1 1202 ? 171.824 187.764 143.037 1.00 49.86 1221 GLU A O 1
ATOM 5865 N N . LEU A 1 1203 ? 173.296 187.155 141.448 1.00 54.18 1222 LEU A N 1
ATOM 5866 C CA . LEU A 1 1203 ? 174.148 186.386 142.341 1.00 54.18 1222 LEU A CA 1
ATOM 5867 C C . LEU A 1 1203 ? 174.800 187.271 143.391 1.00 54.18 1222 LEU A C 1
ATOM 5868 O O . LEU A 1 1203 ? 174.719 186.981 144.589 1.00 54.18 1222 LEU A O 1
ATOM 5873 N N . PHE A 1 1204 ? 175.433 188.359 142.957 1.00 54.23 1223 PHE A N 1
ATOM 5874 C CA . PHE A 1 1204 ? 175.985 189.357 143.866 1.00 54.23 1223 PHE A CA 1
ATOM 5875 C C . PHE A 1 1204 ? 174.825 190.209 144.373 1.00 54.23 1223 PHE A C 1
ATOM 5876 O O . PHE A 1 1204 ? 174.314 191.102 143.694 1.00 54.23 1223 PHE A O 1
ATOM 5884 N N . MET A 1 1205 ? 174.399 189.897 145.593 1.00 58.21 1224 MET A N 1
ATOM 5885 C CA . MET A 1 1205 ? 173.157 190.440 146.125 1.00 58.21 1224 MET A CA 1
ATOM 5886 C C . MET A 1 1205 ? 173.230 191.959 146.172 1.00 58.21 1224 MET A C 1
ATOM 5887 O O . MET A 1 1205 ? 174.146 192.523 146.777 1.00 58.21 1224 MET A O 1
ATOM 5892 N N . THR A 1 1206 ? 172.287 192.626 145.505 1.00 57.64 1225 THR A N 1
ATOM 5893 C CA . THR A 1 1206 ? 172.198 194.078 145.514 1.00 57.64 1225 THR A CA 1
ATOM 5894 C C . THR A 1 1206 ? 170.934 194.596 146.176 1.00 57.64 1225 THR A C 1
ATOM 5895 O O . THR A 1 1206 ? 170.959 195.688 146.752 1.00 57.64 1225 THR A O 1
ATOM 5899 N N . ASP A 1 1207 ? 169.839 193.842 146.109 1.00 61.52 1226 ASP A N 1
ATOM 5900 C CA . ASP A 1 1207 ? 168.579 194.283 146.696 1.00 61.52 1226 ASP A CA 1
ATOM 5901 C C . ASP A 1 1207 ? 168.638 194.383 148.213 1.00 61.52 1226 ASP A C 1
ATOM 5902 O O . ASP A 1 1207 ? 167.912 195.197 148.792 1.00 61.52 1226 ASP A O 1
ATOM 5907 N N . PHE A 1 1208 ? 169.470 193.582 148.868 1.00 64.22 1227 PHE A N 1
ATOM 5908 C CA . PHE A 1 1208 ? 169.479 193.600 150.320 1.00 64.22 1227 PHE A CA 1
ATOM 5909 C C . PHE A 1 1208 ? 170.047 194.926 150.829 1.00 64.22 1227 PHE A C 1
ATOM 5910 O O . PHE A 1 1208 ? 170.817 195.586 150.126 1.00 64.22 1227 PHE A O 1
ATOM 5918 N N . PRO A 1 1209 ? 169.676 195.350 152.039 1.00 71.03 1228 PRO A N 1
ATOM 5919 C CA . PRO A 1 1209 ? 170.261 196.578 152.589 1.00 71.03 1228 PRO A CA 1
ATOM 5920 C C . PRO A 1 1209 ? 171.768 196.452 152.754 1.00 71.03 1228 PRO A C 1
ATOM 5921 O O . PRO A 1 1209 ? 172.298 195.365 152.991 1.00 71.03 1228 PRO A O 1
ATOM 5925 N N . ALA A 1 1210 ? 172.460 197.586 152.623 1.00 72.69 1229 ALA A N 1
ATOM 5926 C CA . ALA A 1 1210 ? 173.913 197.587 152.744 1.00 72.69 1229 ALA A CA 1
ATOM 5927 C C . ALA A 1 1210 ? 174.365 197.118 154.120 1.00 72.69 1229 ALA A C 1
ATOM 5928 O O . ALA A 1 1210 ? 175.426 196.496 154.245 1.00 72.69 1229 ALA A O 1
ATOM 5930 N N . ARG A 1 1211 ? 173.579 197.402 155.160 1.00 71.11 1230 ARG A N 1
ATOM 5931 C CA . ARG A 1 1211 ? 173.922 196.967 156.509 1.00 71.11 1230 ARG A CA 1
ATOM 5932 C C . ARG A 1 1211 ? 174.014 195.454 156.628 1.00 71.11 1230 ARG A C 1
ATOM 5933 O O . ARG A 1 1211 ? 174.738 194.962 157.500 1.00 71.11 1230 ARG A O 1
ATOM 5941 N N . LEU A 1 1212 ? 173.319 194.708 155.770 1.00 63.87 1231 LEU A N 1
ATOM 5942 C CA . LEU A 1 1212 ? 173.205 193.264 155.914 1.00 63.87 1231 LEU A CA 1
ATOM 5943 C C . LEU A 1 1212 ? 174.434 192.506 155.425 1.00 63.87 1231 LEU A C 1
ATOM 5944 O O . LEU A 1 1212 ? 174.484 191.283 155.583 1.00 63.87 1231 LEU A O 1
ATOM 5949 N N . PHE A 1 1213 ? 175.421 193.182 154.845 1.00 62.32 1232 PHE A N 1
ATOM 5950 C CA . PHE A 1 1213 ? 176.573 192.502 154.268 1.00 62.32 1232 PHE A CA 1
ATOM 5951 C C . PHE A 1 1213 ? 177.734 192.479 155.251 1.00 62.32 1232 PHE A C 1
ATOM 5952 O O . PHE A 1 1213 ? 178.108 193.510 155.816 1.00 62.32 1232 PHE A O 1
ATOM 5960 N N . LEU A 1 1214 ? 178.301 191.294 155.446 1.00 63.03 1233 LEU A N 1
ATOM 5961 C CA . LEU A 1 1214 ? 179.437 191.109 156.335 1.00 63.03 1233 LEU A CA 1
ATOM 5962 C C . LEU A 1 1214 ? 180.694 191.696 155.714 1.00 63.03 1233 LEU A C 1
ATOM 5963 O O . LEU A 1 1214 ? 180.785 191.870 154.496 1.00 63.03 1233 LEU A O 1
ATOM 5968 N N . GLU A 1 1215 ? 181.667 191.998 156.568 1.00 68.24 1234 GLU A N 1
ATOM 5969 C CA . GLU A 1 1215 ? 182.984 192.436 156.128 1.00 68.24 1234 GLU A CA 1
ATOM 5970 C C . GLU A 1 1215 ? 183.960 191.279 156.299 1.00 68.24 1234 GLU A C 1
ATOM 5971 O O . GLU A 1 1215 ? 184.206 190.830 157.424 1.00 68.24 1234 GLU A O 1
ATOM 5977 N N . ASN A 1 1216 ? 184.514 190.800 155.183 1.00 71.31 1235 ASN A N 1
ATOM 5978 C CA . ASN A 1 1216 ? 185.421 189.658 155.240 1.00 71.31 1235 ASN A CA 1
ATOM 5979 C C . ASN A 1 1216 ? 186.652 189.963 156.081 1.00 71.31 1235 ASN A C 1
ATOM 5980 O O . ASN A 1 1216 ? 187.229 189.054 156.688 1.00 71.31 1235 ASN A O 1
ATOM 5985 N N . SER A 1 1217 ? 187.069 191.229 156.131 1.00 74.33 1236 SER A N 1
ATOM 5986 C CA . SER A 1 1217 ? 188.219 191.613 156.937 1.00 74.33 1236 SER A CA 1
ATOM 5987 C C . SER A 1 1217 ? 187.953 191.505 158.432 1.00 74.33 1236 SER A C 1
ATOM 5988 O O . SER A 1 1217 ? 188.909 191.341 159.197 1.00 74.33 1236 SER A O 1
ATOM 5991 N N . LYS A 1 1218 ? 186.694 191.592 158.863 1.00 73.65 1237 LYS A N 1
ATOM 5992 C CA . LYS A 1 1218 ? 186.332 191.470 160.269 1.00 73.65 1237 LYS A CA 1
ATOM 5993 C C . LYS A 1 1218 ? 185.718 190.121 160.612 1.00 73.65 1237 LYS A C 1
ATOM 5994 O O . LYS A 1 1218 ? 185.189 189.968 161.718 1.00 73.65 1237 LYS A O 1
ATOM 6000 N N . LEU A 1 1219 ? 185.772 189.143 159.709 1.00 72.35 1238 LEU A N 1
ATOM 6001 C CA . LEU A 1 1219 ? 185.180 187.827 159.928 1.00 72.35 1238 LEU A CA 1
ATOM 6002 C C . LEU A 1 1219 ? 186.317 186.821 160.038 1.00 72.35 1238 LEU A C 1
ATOM 6003 O O . LEU A 1 1219 ? 187.051 186.600 159.070 1.00 72.35 1238 LEU A O 1
ATOM 6008 N N . GLU A 1 1220 ? 186.463 186.216 161.215 1.00 78.63 1239 GLU A N 1
ATOM 6009 C CA . GLU A 1 1220 ? 187.398 185.108 161.397 1.00 78.63 1239 GLU A CA 1
ATOM 6010 C C . GLU A 1 1220 ? 186.644 183.818 161.081 1.00 78.63 1239 GLU A C 1
ATOM 6011 O O . GLU A 1 1220 ? 185.839 183.322 161.865 1.00 78.63 1239 GLU A O 1
ATOM 6017 N N . HIS A 1 1221 ? 186.881 183.309 159.878 1.00 79.58 1240 HIS A N 1
ATOM 6018 C CA . HIS A 1 1221 ? 186.190 182.133 159.369 1.00 79.58 1240 HIS A CA 1
ATOM 6019 C C . HIS A 1 1221 ? 187.203 181.099 158.907 1.00 79.58 1240 HIS A C 1
ATOM 6020 O O . HIS A 1 1221 ? 188.206 181.436 158.272 1.00 79.58 1240 HIS A O 1
ATOM 6027 N N . SER A 1 1222 ? 186.935 179.839 159.232 1.00 90.83 1241 SER A N 1
ATOM 6028 C CA . SER A 1 1222 ? 187.768 178.738 158.769 1.00 90.83 1241 SER A CA 1
ATOM 6029 C C . SER A 1 1222 ? 186.923 177.477 158.771 1.00 90.83 1241 SER A C 1
ATOM 6030 O O . SER A 1 1222 ? 186.316 177.142 159.793 1.00 90.83 1241 SER A O 1
ATOM 6033 N N . GLU A 1 1223 ? 186.885 176.780 157.635 1.00 92.67 1242 GLU A N 1
ATOM 6034 C CA . GLU A 1 1223 ? 186.087 175.561 157.511 1.00 92.67 1242 GLU A CA 1
ATOM 6035 C C . GLU A 1 1223 ? 186.815 174.383 158.167 1.00 92.67 1242 GLU A C 1
ATOM 6036 O O . GLU A 1 1223 ? 187.179 173.393 157.534 1.00 92.67 1242 GLU A O 1
ATOM 6042 N N . ASP A 1 1224 ? 187.009 174.509 159.477 1.00 101.47 1243 ASP A N 1
ATOM 6043 C CA . ASP A 1 1224 ? 187.674 173.487 160.276 1.00 101.47 1243 ASP A CA 1
ATOM 6044 C C . ASP A 1 1224 ? 186.622 172.528 160.817 1.00 101.47 1243 ASP A C 1
ATOM 6045 O O . ASP A 1 1224 ? 185.563 172.962 161.285 1.00 101.47 1243 ASP A O 1
ATOM 6050 N N . GLU A 1 1225 ? 186.915 171.226 160.756 1.00 106.37 1244 GLU A N 1
ATOM 6051 C CA . GLU A 1 1225 ? 185.947 170.236 161.216 1.00 106.37 1244 GLU A CA 1
ATOM 6052 C C . GLU A 1 1225 ? 185.686 170.406 162.704 1.00 106.37 1244 GLU A C 1
ATOM 6053 O O . GLU A 1 1225 ? 184.569 170.160 163.170 1.00 106.37 1244 GLU A O 1
ATOM 6059 N N . GLY A 1 1226 ? 186.697 170.830 163.464 1.00 107.51 1245 GLY A N 1
ATOM 6060 C CA . GLY A 1 1226 ? 186.519 171.038 164.890 1.00 107.51 1245 GLY A CA 1
ATOM 6061 C C . GLY A 1 1226 ? 185.537 172.136 165.243 1.00 107.51 1245 GLY A C 1
ATOM 6062 O O . GLY A 1 1226 ? 184.981 172.111 166.346 1.00 107.51 1245 GLY A O 1
ATOM 6063 N N . SER A 1 1227 ? 185.310 173.087 164.342 1.00 94.06 1246 SER A N 1
ATOM 6064 C CA . SER A 1 1227 ? 184.351 174.161 164.550 1.00 94.06 1246 SER A CA 1
ATOM 6065 C C . SER A 1 1227 ? 182.986 173.860 163.947 1.00 94.06 1246 SER A C 1
ATOM 6066 O O . SER A 1 1227 ? 182.095 174.711 164.020 1.00 94.06 1246 SER A O 1
ATOM 6069 N N . VAL A 1 1228 ? 182.796 172.678 163.359 1.00 92.21 1247 VAL A N 1
ATOM 6070 C CA . VAL A 1 1228 ? 181.519 172.345 162.740 1.00 92.21 1247 VAL A CA 1
ATOM 6071 C C . VAL A 1 1228 ? 180.449 172.245 163.815 1.00 92.21 1247 VAL A C 1
ATOM 6072 O O . VAL A 1 1228 ? 180.498 171.366 164.685 1.00 92.21 1247 VAL A O 1
ATOM 6076 N N . LEU A 1 1229 ? 179.468 173.143 163.753 1.00 84.09 1248 LEU A N 1
ATOM 6077 C CA . LEU A 1 1229 ? 178.323 173.077 164.649 1.00 84.09 1248 LEU A CA 1
ATOM 6078 C C . LEU A 1 1229 ? 177.226 172.177 164.102 1.00 84.09 1248 LEU A C 1
ATOM 6079 O O . LEU A 1 1229 ? 176.435 171.632 164.878 1.00 84.09 1248 LEU A O 1
ATOM 6084 N N . GLY A 1 1230 ? 177.156 172.002 162.790 1.00 88.41 1249 GLY A N 1
ATOM 6085 C CA . GLY A 1 1230 ? 176.206 171.057 162.240 1.00 88.41 1249 GLY A CA 1
ATOM 6086 C C . GLY A 1 1230 ? 176.036 171.221 160.742 1.00 88.41 1249 GLY A C 1
ATOM 6087 O O . GLY A 1 1230 ? 176.890 171.773 160.053 1.00 88.41 1249 GLY A O 1
ATOM 6088 N N . GLN A 1 1231 ? 174.908 170.711 160.260 1.00 88.14 1250 GLN A N 1
ATOM 6089 C CA . GLN A 1 1231 ? 174.512 170.790 158.861 1.00 88.14 1250 GLN A CA 1
ATOM 6090 C C . GLN A 1 1231 ? 173.050 171.213 158.772 1.00 88.14 1250 GLN A C 1
ATOM 6091 O O . GLN A 1 1231 ? 172.249 170.959 159.674 1.00 88.14 1250 GLN A O 1
ATOM 6097 N N . GLY A 1 1232 ? 172.708 171.871 157.664 1.00 89.68 1251 GLY A N 1
ATOM 6098 C CA . GLY A 1 1232 ? 171.348 172.259 157.374 1.00 89.68 1251 GLY A CA 1
ATOM 6099 C C . GLY A 1 1232 ? 170.667 171.245 156.467 1.00 89.68 1251 GLY A C 1
ATOM 6100 O O . GLY A 1 1232 ? 171.277 170.302 155.967 1.00 89.68 1251 GLY A O 1
ATOM 6101 N N . GLY A 1 1233 ? 169.369 171.460 156.263 1.00 93.78 1252 GLY A N 1
ATOM 6102 C CA . GLY A 1 1233 ? 168.609 170.594 155.382 1.00 93.78 1252 GLY A CA 1
ATOM 6103 C C . GLY A 1 1233 ? 168.841 170.821 153.904 1.00 93.78 1252 GLY A C 1
ATOM 6104 O O . GLY A 1 1233 ? 168.448 169.975 153.095 1.00 93.78 1252 GLY A O 1
ATOM 6105 N N . SER A 1 1234 ? 169.469 171.936 153.534 1.00 87.84 1253 SER A N 1
ATOM 6106 C CA . SER A 1 1234 ? 169.724 172.275 152.140 1.00 87.84 1253 SER A CA 1
ATOM 6107 C C . SER A 1 1234 ? 171.114 171.865 151.664 1.00 87.84 1253 SER A C 1
ATOM 6108 O O . SER A 1 1234 ? 171.459 172.143 150.511 1.00 87.84 1253 SER A O 1
ATOM 6111 N N . GLY A 1 1235 ? 171.914 171.218 152.509 1.00 85.67 1254 GLY A N 1
ATOM 6112 C CA . GLY A 1 1235 ? 173.242 170.777 152.134 1.00 85.67 1254 GLY A CA 1
ATOM 6113 C C . GLY A 1 1235 ? 174.379 171.693 152.534 1.00 85.67 1254 GLY A C 1
ATOM 6114 O O . GLY A 1 1235 ? 175.499 171.503 152.046 1.00 85.67 1254 GLY A O 1
ATOM 6115 N N . THR A 1 1236 ? 174.133 172.676 153.395 1.00 80.31 1255 THR A N 1
ATOM 6116 C CA . THR A 1 1236 ? 175.175 173.565 153.883 1.00 80.31 1255 THR A CA 1
ATOM 6117 C C . THR A 1 1236 ? 175.879 172.948 155.089 1.00 80.31 1255 THR A C 1
ATOM 6118 O O . THR A 1 1236 ? 175.526 171.865 155.560 1.00 80.31 1255 THR A O 1
ATOM 6122 N N . VAL A 1 1237 ? 176.897 173.649 155.588 1.00 82.32 1256 VAL A N 1
ATOM 6123 C CA . VAL A 1 1237 ? 177.617 173.242 156.791 1.00 82.32 1256 VAL A CA 1
ATOM 6124 C C . VAL A 1 1237 ? 177.797 174.464 157.679 1.00 82.32 1256 VAL A C 1
ATOM 6125 O O . VAL A 1 1237 ? 178.318 175.489 157.229 1.00 82.32 1256 VAL A O 1
ATOM 6129 N N . ILE A 1 1238 ? 177.382 174.353 158.938 1.00 79.28 1257 ILE A N 1
ATOM 6130 C CA . ILE A 1 1238 ? 177.439 175.455 159.891 1.00 79.28 1257 ILE A CA 1
ATOM 6131 C C . ILE A 1 1238 ? 178.639 175.237 160.797 1.00 79.28 1257 ILE A C 1
ATOM 6132 O O . ILE A 1 1238 ? 178.689 174.253 161.550 1.00 79.28 1257 ILE A O 1
ATOM 6137 N N . TYR A 1 1239 ? 179.589 176.169 160.724 1.00 84.72 1258 TYR A N 1
ATOM 6138 C CA . TYR A 1 1239 ? 180.800 176.181 161.527 1.00 84.72 1258 TYR A CA 1
ATOM 6139 C C . TYR A 1 1239 ? 180.685 177.241 162.613 1.00 84.72 1258 TYR A C 1
ATOM 6140 O O . TYR A 1 1239 ? 179.831 178.131 162.548 1.00 84.72 1258 TYR A O 1
ATOM 6149 N N . ARG A 1 1240 ? 181.565 177.147 163.606 1.00 81.13 1259 ARG A N 1
ATOM 6150 C CA . ARG A 1 1240 ? 181.711 178.199 164.603 1.00 81.13 1259 ARG A CA 1
ATOM 6151 C C . ARG A 1 1240 ? 182.767 179.188 164.131 1.00 81.13 1259 ARG A C 1
ATOM 6152 O O . ARG A 1 1240 ? 183.824 178.785 163.638 1.00 81.13 1259 ARG A O 1
ATOM 6160 N N . ALA A 1 1241 ? 182.483 180.480 164.276 1.00 73.34 1260 ALA A N 1
ATOM 6161 C CA . ALA A 1 1241 ? 183.366 181.519 163.770 1.00 73.34 1260 ALA A CA 1
ATOM 6162 C C . ALA A 1 1241 ? 183.279 182.723 164.696 1.00 73.34 1260 ALA A C 1
ATOM 6163 O O . ALA A 1 1241 ? 182.545 182.715 165.686 1.00 73.34 1260 ALA A O 1
ATOM 6165 N N . ARG A 1 1242 ? 184.029 183.769 164.360 1.00 72.96 1261 ARG A N 1
ATOM 6166 C CA . ARG A 1 1242 ? 183.993 185.027 165.090 1.00 72.96 1261 ARG A CA 1
ATOM 6167 C C . ARG A 1 1242 ? 183.771 186.174 164.121 1.00 72.96 1261 ARG A C 1
ATOM 6168 O O . ARG A 1 1242 ? 184.402 186.239 163.063 1.00 72.96 1261 ARG A O 1
ATOM 6176 N N . TYR A 1 1243 ? 182.864 187.073 164.493 1.00 68.91 1262 TYR A N 1
ATOM 6177 C CA . TYR A 1 1243 ? 182.599 188.297 163.746 1.00 68.91 1262 TYR A CA 1
ATOM 6178 C C . TYR A 1 1243 ? 182.825 189.471 164.682 1.00 68.91 1262 TYR A C 1
ATOM 6179 O O . TYR A 1 1243 ? 182.124 189.606 165.690 1.00 68.91 1262 TYR A O 1
ATOM 6188 N N . GLN A 1 1244 ? 183.808 190.307 164.355 1.00 72.13 1263 GLN A N 1
ATOM 6189 C CA . GLN A 1 1244 ? 184.162 191.457 165.185 1.00 72.13 1263 GLN A CA 1
ATOM 6190 C C . GLN A 1 1244 ? 184.459 191.019 166.617 1.00 72.13 1263 GLN A C 1
ATOM 6191 O O . GLN A 1 1244 ? 184.158 191.723 167.583 1.00 72.13 1263 GLN A O 1
ATOM 6197 N N . GLY A 1 1245 ? 185.054 189.832 166.751 1.00 75.64 1264 GLY A N 1
ATOM 6198 C CA . GLY A 1 1245 ? 185.403 189.279 168.041 1.00 75.64 1264 GLY A CA 1
ATOM 6199 C C . GLY A 1 1245 ? 184.301 188.513 168.739 1.00 75.64 1264 GLY A C 1
ATOM 6200 O O . GLY A 1 1245 ? 184.589 187.802 169.710 1.00 75.64 1264 GLY A O 1
ATOM 6201 N N . GLN A 1 1246 ? 183.052 188.622 168.278 1.00 72.09 1265 GLN A N 1
ATOM 6202 C CA . GLN A 1 1246 ? 181.953 187.940 168.954 1.00 72.09 1265 GLN A CA 1
ATOM 6203 C C . GLN A 1 1246 ? 181.721 186.567 168.324 1.00 72.09 1265 GLN A C 1
ATOM 6204 O O . GLN A 1 1246 ? 181.776 186.438 167.099 1.00 72.09 1265 GLN A O 1
ATOM 6210 N N . PRO A 1 1247 ? 181.470 185.507 169.095 1.00 68.10 1266 PRO A N 1
ATOM 6211 C CA . PRO A 1 1247 ? 181.160 184.214 168.470 1.00 68.10 1266 PRO A CA 1
ATOM 6212 C C . PRO A 1 1247 ? 179.899 184.284 167.620 1.00 68.10 1266 PRO A C 1
ATOM 6213 O O . PRO A 1 1247 ? 178.941 184.983 167.955 1.00 68.10 1266 PRO A O 1
ATOM 6217 N N . VAL A 1 1248 ? 179.912 183.549 166.506 1.00 66.97 1267 VAL A N 1
ATOM 6218 C CA . VAL A 1 1248 ? 178.780 183.460 165.592 1.00 66.97 1267 VAL A CA 1
ATOM 6219 C C . VAL A 1 1248 ? 178.797 182.083 164.944 1.00 66.97 1267 VAL A C 1
ATOM 6220 O O . VAL A 1 1248 ? 179.791 181.354 165.002 1.00 66.97 1267 VAL A O 1
ATOM 6224 N N . ALA A 1 1249 ? 177.677 181.732 164.320 1.00 69.08 1268 ALA A N 1
ATOM 6225 C CA . ALA A 1 1249 ? 177.553 180.496 163.560 1.00 69.08 1268 ALA A CA 1
ATOM 6226 C C . ALA A 1 1249 ? 177.500 180.848 162.080 1.00 69.08 1268 ALA A C 1
ATOM 6227 O O . ALA A 1 1249 ? 176.556 181.502 161.629 1.00 69.08 1268 ALA A O 1
ATOM 6229 N N . VAL A 1 1250 ? 178.512 180.424 161.330 1.00 72.15 1269 VAL A N 1
ATOM 6230 C CA . VAL A 1 1250 ? 178.620 180.734 159.910 1.00 72.15 1269 VAL A CA 1
ATOM 6231 C C . VAL A 1 1250 ? 178.126 179.528 159.128 1.00 72.15 1269 VAL A C 1
ATOM 6232 O O . VAL A 1 1250 ? 178.724 178.449 159.196 1.00 72.15 1269 VAL A O 1
ATOM 6236 N N . LYS A 1 1251 ? 177.041 179.714 158.381 1.00 70.56 1270 LYS A N 1
ATOM 6237 C CA . LYS A 1 1251 ? 176.508 178.669 157.512 1.00 70.56 1270 LYS A CA 1
ATOM 6238 C C . LYS A 1 1251 ? 177.144 178.835 156.139 1.00 70.56 1270 LYS A C 1
ATOM 6239 O O . LYS A 1 1251 ? 176.796 179.757 155.398 1.00 70.56 1270 LYS A O 1
ATOM 6245 N N . ARG A 1 1252 ? 178.071 177.947 155.805 1.00 71.26 1271 ARG A N 1
ATOM 6246 C CA . ARG A 1 1252 ? 178.797 177.990 154.547 1.00 71.26 1271 ARG A CA 1
ATOM 6247 C C . ARG A 1 1252 ? 178.120 177.061 153.549 1.00 71.26 1271 ARG A C 1
ATOM 6248 O O . ARG A 1 1252 ? 177.754 175.928 153.891 1.00 71.26 1271 ARG A O 1
ATOM 6256 N N . PHE A 1 1253 ? 177.940 177.559 152.328 1.00 68.51 1272 PHE A N 1
ATOM 6257 C CA . PHE A 1 1253 ? 177.473 176.762 151.205 1.00 68.51 1272 PHE A CA 1
ATOM 6258 C C . PHE A 1 1253 ? 178.676 176.203 150.460 1.00 68.51 1272 PHE A C 1
ATOM 6259 O O . PHE A 1 1253 ? 179.766 176.781 150.502 1.00 68.51 1272 PHE A O 1
ATOM 6267 N N . HIS A 1 1254 ? 178.476 175.078 149.778 1.00 72.38 1273 HIS A N 1
ATOM 6268 C CA . HIS A 1 1254 ? 179.555 174.391 149.085 1.00 72.38 1273 HIS A CA 1
ATOM 6269 C C . HIS A 1 1254 ? 179.101 173.970 147.696 1.00 72.38 1273 HIS A C 1
ATOM 6270 O O . HIS A 1 1254 ? 177.921 173.696 147.465 1.00 72.38 1273 HIS A O 1
ATOM 6277 N N . ILE A 1 1255 ? 180.062 173.923 146.777 1.00 68.74 1274 ILE A N 1
ATOM 6278 C CA . ILE A 1 1255 ? 179.801 173.620 145.375 1.00 68.74 1274 ILE A CA 1
ATOM 6279 C C . ILE A 1 1255 ? 180.613 172.403 144.958 1.00 68.74 1274 ILE A C 1
ATOM 6280 O O . ILE A 1 1255 ? 180.503 171.338 145.562 1.00 68.74 1274 ILE A O 1
ATOM 6285 N N . ASP A 1 1267 ? 187.629 169.900 130.809 1.00 96.79 1286 ASP A N 1
ATOM 6286 C CA . ASP A 1 1267 ? 186.453 169.127 130.430 1.00 96.79 1286 ASP A CA 1
ATOM 6287 C C . ASP A 1 1267 ? 185.214 170.016 130.443 1.00 96.79 1286 ASP A C 1
ATOM 6288 O O . ASP A 1 1267 ? 184.863 170.589 131.474 1.00 96.79 1286 ASP A O 1
ATOM 6293 N N . THR A 1 1268 ? 184.550 170.125 129.290 1.00 95.88 1287 THR A N 1
ATOM 6294 C CA . THR A 1 1268 ? 183.381 170.994 129.194 1.00 95.88 1287 THR A CA 1
ATOM 6295 C C . THR A 1 1268 ? 182.229 170.473 130.047 1.00 95.88 1287 THR A C 1
ATOM 6296 O O . THR A 1 1268 ? 181.447 171.260 130.591 1.00 95.88 1287 THR A O 1
ATOM 6300 N N . MET A 1 1269 ? 182.106 169.150 130.176 1.00 91.07 1288 MET A N 1
ATOM 6301 C CA . MET A 1 1269 ? 181.020 168.588 130.971 1.00 91.07 1288 MET A CA 1
ATOM 6302 C C . MET A 1 1269 ? 181.191 168.907 132.452 1.00 91.07 1288 MET A C 1
ATOM 6303 O O . MET A 1 1269 ? 180.211 169.242 133.129 1.00 91.07 1288 MET A O 1
ATOM 6308 N N . LEU A 1 1270 ? 182.416 168.806 132.972 1.00 86.94 1289 LEU A N 1
ATOM 6309 C CA . LEU A 1 1270 ? 182.652 169.165 134.365 1.00 86.94 1289 LEU A CA 1
ATOM 6310 C C . LEU A 1 1270 ? 182.365 170.641 134.599 1.00 86.94 1289 LEU A C 1
ATOM 6311 O O . LEU A 1 1270 ? 181.774 171.010 135.621 1.00 86.94 1289 LEU A O 1
ATOM 6316 N N . ARG A 1 1271 ? 182.777 171.499 133.663 1.00 77.02 1290 ARG A N 1
ATOM 6317 C CA . ARG A 1 1271 ? 182.493 172.923 133.796 1.00 77.02 1290 ARG A CA 1
ATOM 6318 C C . ARG A 1 1271 ? 180.992 173.182 133.799 1.00 77.02 1290 ARG A C 1
ATOM 6319 O O . ARG A 1 1271 ? 180.494 173.978 134.602 1.00 77.02 1290 ARG A O 1
ATOM 6327 N N . HIS A 1 1272 ? 180.254 172.511 132.913 1.00 77.85 1291 HIS A N 1
ATOM 6328 C CA . HIS A 1 1272 ? 178.805 172.675 132.873 1.00 77.85 1291 HIS A CA 1
ATOM 6329 C C . HIS A 1 1272 ? 178.165 172.238 134.185 1.00 77.85 1291 HIS A C 1
ATOM 6330 O O . HIS A 1 1272 ? 177.298 172.932 134.732 1.00 77.85 1291 HIS A O 1
ATOM 6337 N N . LEU A 1 1273 ? 178.580 171.082 134.707 1.00 79.36 1292 LEU A N 1
ATOM 6338 C CA . LEU A 1 1273 ? 177.997 170.585 135.949 1.00 79.36 1292 LEU A CA 1
ATOM 6339 C C . LEU A 1 1273 ? 178.301 171.521 137.113 1.00 79.36 1292 LEU A C 1
ATOM 6340 O O . LEU A 1 1273 ? 177.419 171.816 137.932 1.00 79.36 1292 LEU A O 1
ATOM 6345 N N . ARG A 1 1274 ? 179.543 172.001 137.204 1.00 71.06 1293 ARG A N 1
ATOM 6346 C CA . ARG A 1 1274 ? 179.892 172.911 138.288 1.00 71.06 1293 ARG A CA 1
ATOM 6347 C C . ARG A 1 1274 ? 179.130 174.223 138.164 1.00 71.06 1293 ARG A C 1
ATOM 6348 O O . ARG A 1 1274 ? 178.698 174.790 139.172 1.00 71.06 1293 ARG A O 1
ATOM 6356 N N . ALA A 1 1275 ? 178.957 174.724 136.939 1.00 68.90 1294 ALA A N 1
ATOM 6357 C CA . ALA A 1 1275 ? 178.182 175.944 136.750 1.00 68.90 1294 ALA A CA 1
ATOM 6358 C C . ALA A 1 1275 ? 176.739 175.747 137.191 1.00 68.90 1294 ALA A C 1
ATOM 6359 O O . ALA A 1 1275 ? 176.152 176.622 137.840 1.00 68.90 1294 ALA A O 1
ATOM 6361 N N . THR A 1 1276 ? 176.150 174.600 136.850 1.00 74.53 1295 THR A N 1
ATOM 6362 C CA . THR A 1 1276 ? 174.781 174.321 137.272 1.00 74.53 1295 THR A CA 1
ATOM 6363 C C . THR A 1 1276 ? 174.676 174.285 138.792 1.00 74.53 1295 THR A C 1
ATOM 6364 O O . THR A 1 1276 ? 173.764 174.882 139.381 1.00 74.53 1295 THR A O 1
ATOM 6368 N N . ASP A 1 1277 ? 175.610 173.590 139.445 1.00 70.13 1296 ASP A N 1
ATOM 6369 C CA . ASP A 1 1277 ? 175.577 173.507 140.902 1.00 70.13 1296 ASP A CA 1
ATOM 6370 C C . ASP A 1 1277 ? 175.750 174.882 141.535 1.00 70.13 1296 ASP A C 1
ATOM 6371 O O . ASP A 1 1277 ? 175.076 175.209 142.519 1.00 70.13 1296 ASP A O 1
ATOM 6376 N N . ALA A 1 1278 ? 176.649 175.700 140.987 1.00 64.92 1297 ALA A N 1
ATOM 6377 C CA . ALA A 1 1278 ? 176.868 177.034 141.532 1.00 64.92 1297 ALA A CA 1
ATOM 6378 C C . ALA A 1 1278 ? 175.623 177.897 141.385 1.00 64.92 1297 ALA A C 1
ATOM 6379 O O . ALA A 1 1278 ? 175.252 178.631 142.308 1.00 64.92 1297 ALA A O 1
ATOM 6381 N N . MET A 1 1279 ? 174.964 177.831 140.225 1.00 61.38 1298 MET A N 1
ATOM 6382 C CA . MET A 1 1279 ? 173.743 178.608 140.040 1.00 61.38 1298 MET A CA 1
ATOM 6383 C C . MET A 1 1279 ? 172.664 178.161 141.016 1.00 61.38 1298 MET A C 1
ATOM 6384 O O . MET A 1 1279 ? 171.955 178.992 141.601 1.00 61.38 1298 MET A O 1
ATOM 6389 N N . LYS A 1 1280 ? 172.531 176.847 141.208 1.00 67.51 1299 LYS A N 1
ATOM 6390 C CA . LYS A 1 1280 ? 171.546 176.339 142.156 1.00 67.51 1299 LYS A CA 1
ATOM 6391 C C . LYS A 1 1280 ? 171.844 176.832 143.566 1.00 67.51 1299 LYS A C 1
ATOM 6392 O O . LYS A 1 1280 ? 170.935 177.234 144.303 1.00 67.51 1299 LYS A O 1
ATOM 6398 N N . ASN A 1 1281 ? 173.120 176.808 143.959 1.00 65.06 1300 ASN A N 1
ATOM 6399 C CA . ASN A 1 1281 ? 173.485 177.269 145.293 1.00 65.06 1300 ASN A CA 1
ATOM 6400 C C . ASN A 1 1281 ? 173.223 178.758 145.457 1.00 65.06 1300 ASN A C 1
ATOM 6401 O O . ASN A 1 1281 ? 172.780 179.198 146.521 1.00 65.06 1300 ASN A O 1
ATOM 6406 N N . PHE A 1 1282 ? 173.499 179.557 144.424 1.00 58.64 1301 PHE A N 1
ATOM 6407 C CA . PHE A 1 1282 ? 173.211 180.986 144.519 1.00 58.64 1301 PHE A CA 1
ATOM 6408 C C . PHE A 1 1282 ? 171.715 181.235 144.668 1.00 58.64 1301 PHE A C 1
ATOM 6409 O O . PHE A 1 1282 ? 171.297 182.088 145.461 1.00 58.64 1301 PHE A O 1
ATOM 6417 N N . SER A 1 1283 ? 170.889 180.497 143.923 1.00 62.91 1302 SER A N 1
ATOM 6418 C CA . SER A 1 1283 ? 169.443 180.667 144.055 1.00 62.91 1302 SER A CA 1
ATOM 6419 C C . SER A 1 1283 ? 168.966 180.261 145.447 1.00 62.91 1302 SER A C 1
ATOM 6420 O O . SER A 1 1283 ? 168.138 180.948 146.063 1.00 62.91 1302 SER A O 1
ATOM 6423 N N . GLU A 1 1284 ? 169.478 179.140 145.961 1.00 67.10 1303 GLU A N 1
ATOM 6424 C CA . GLU A 1 1284 ? 169.083 178.693 147.293 1.00 67.10 1303 GLU A CA 1
ATOM 6425 C C . GLU A 1 1284 ? 169.528 179.691 148.354 1.00 67.10 1303 GLU A C 1
ATOM 6426 O O . GLU A 1 1284 ? 168.805 179.941 149.326 1.00 67.10 1303 GLU A O 1
ATOM 6432 N N . PHE A 1 1285 ? 170.721 180.261 148.189 1.00 62.51 1304 PHE A N 1
ATOM 6433 C CA . PHE A 1 1285 ? 171.199 181.285 149.108 1.00 62.51 1304 PHE A CA 1
ATOM 6434 C C . PHE A 1 1285 ? 170.289 182.501 149.077 1.00 62.51 1304 PHE A C 1
ATOM 6435 O O . PHE A 1 1285 ? 169.967 183.076 150.121 1.00 62.51 1304 PHE A O 1
ATOM 6443 N N . ARG A 1 1286 ? 169.865 182.911 147.881 1.00 60.61 1305 ARG A N 1
ATOM 6444 C CA . ARG A 1 1286 ? 168.961 184.050 147.774 1.00 60.61 1305 ARG A CA 1
ATOM 6445 C C . ARG A 1 1286 ? 167.666 183.772 148.523 1.00 60.61 1305 ARG A C 1
ATOM 6446 O O . ARG A 1 1286 ? 167.177 184.615 149.283 1.00 60.61 1305 ARG A O 1
ATOM 6454 N N . GLN A 1 1287 ? 167.101 182.580 148.325 1.00 69.18 1306 GLN A N 1
ATOM 6455 C CA . GLN A 1 1287 ? 165.838 182.252 148.980 1.00 69.18 1306 GLN A CA 1
ATOM 6456 C C . GLN A 1 1287 ? 165.989 182.215 150.499 1.00 69.18 1306 GLN A C 1
ATOM 6457 O O . GLN A 1 1287 ? 165.158 182.776 151.230 1.00 69.18 1306 GLN A O 1
ATOM 6463 N N . GLU A 1 1288 ? 167.042 181.557 150.992 1.00 65.46 1307 GLU A N 1
ATOM 6464 C CA . GLU A 1 1288 ? 167.242 181.469 152.434 1.00 65.46 1307 GLU A CA 1
ATOM 6465 C C . GLU A 1 1288 ? 167.474 182.843 153.043 1.00 65.46 1307 GLU A C 1
ATOM 6466 O O . GLU A 1 1288 ? 166.968 183.136 154.130 1.00 65.46 1307 GLU A O 1
ATOM 6472 N N . ALA A 1 1289 ? 168.242 183.698 152.366 1.00 61.84 1308 ALA A N 1
ATOM 6473 C CA . ALA A 1 1289 ? 168.459 185.044 152.879 1.00 61.84 1308 ALA A CA 1
ATOM 6474 C C . ALA A 1 1289 ? 167.156 185.821 152.912 1.00 61.84 1308 ALA A C 1
ATOM 6475 O O . ALA A 1 1289 ? 166.882 186.548 153.873 1.00 61.84 1308 ALA A O 1
ATOM 6477 N N . SER A 1 1290 ? 166.332 185.670 151.875 1.00 64.86 1309 SER A N 1
ATOM 6478 C CA . SER A 1 1290 ? 165.055 186.369 151.850 1.00 64.86 1309 SER A CA 1
ATOM 6479 C C . SER A 1 1290 ? 164.177 185.948 153.018 1.00 64.86 1309 SER A C 1
ATOM 6480 O O . SER A 1 1290 ? 163.524 186.790 153.645 1.00 64.86 1309 SER A O 1
ATOM 6483 N N . MET A 1 1291 ? 164.144 184.650 153.332 1.00 65.23 1310 MET A N 1
ATOM 6484 C CA . MET A 1 1291 ? 163.277 184.212 154.425 1.00 65.23 1310 MET A CA 1
ATOM 6485 C C . MET A 1 1291 ? 163.863 184.586 155.785 1.00 65.23 1310 MET A C 1
ATOM 6486 O O . MET A 1 1291 ? 163.120 184.951 156.703 1.00 65.23 1310 MET A O 1
ATOM 6491 N N . LEU A 1 1292 ? 165.189 184.512 155.937 1.00 60.19 1311 LEU A N 1
ATOM 6492 C CA . LEU A 1 1292 ? 165.804 184.848 157.219 1.00 60.19 1311 LEU A CA 1
ATOM 6493 C C . LEU A 1 1292 ? 165.721 186.342 157.499 1.00 60.19 1311 LEU A C 1
ATOM 6494 O O . LEU A 1 1292 ? 165.701 186.763 158.660 1.00 60.19 1311 LEU A O 1
ATOM 6499 N N . HIS A 1 1293 ? 165.684 187.162 156.449 1.00 59.20 1312 HIS A N 1
ATOM 6500 C CA . HIS A 1 1293 ? 165.596 188.603 156.641 1.00 59.20 1312 HIS A CA 1
ATOM 6501 C C . HIS A 1 1293 ? 164.244 189.032 157.197 1.00 59.20 1312 HIS A C 1
ATOM 6502 O O . HIS A 1 1293 ? 164.123 190.155 157.698 1.00 59.20 1312 HIS A O 1
ATOM 6509 N N . ALA A 1 1294 ? 163.234 188.166 157.133 1.00 57.57 1313 ALA A N 1
ATOM 6510 C CA . ALA A 1 1294 ? 161.867 188.522 157.491 1.00 57.57 1313 ALA A CA 1
ATOM 6511 C C . ALA A 1 1294 ? 161.454 188.055 158.882 1.00 57.57 1313 ALA A C 1
ATOM 6512 O O . ALA A 1 1294 ? 160.271 188.157 159.219 1.00 57.57 1313 ALA A O 1
ATOM 6514 N N . LEU A 1 1295 ? 162.382 187.550 159.696 1.00 54.87 1314 LEU A N 1
ATOM 6515 C CA . LEU A 1 1295 ? 162.077 187.039 161.031 1.00 54.87 1314 LEU A CA 1
ATOM 6516 C C . LEU A 1 1295 ? 162.799 187.897 162.062 1.00 54.87 1314 LEU A C 1
ATOM 6517 O O . LEU A 1 1295 ? 164.023 187.805 162.205 1.00 54.87 1314 LEU A O 1
ATOM 6522 N N . GLN A 1 1296 ? 162.035 188.724 162.782 1.00 53.11 1315 GLN A N 1
ATOM 6523 C CA . GLN A 1 1296 ? 162.572 189.617 163.801 1.00 53.11 1315 GLN A CA 1
ATOM 6524 C C . GLN A 1 1296 ? 161.986 189.341 165.180 1.00 53.11 1315 GLN A C 1
ATOM 6525 O O . GLN A 1 1296 ? 162.027 190.221 166.046 1.00 53.11 1315 GLN A O 1
ATOM 6531 N N . HIS A 1 1297 ? 161.436 188.151 165.404 1.00 49.02 1316 HIS A N 1
ATOM 6532 C CA . HIS A 1 1297 ? 160.846 187.817 166.693 1.00 49.02 1316 HIS A CA 1
ATOM 6533 C C . HIS A 1 1297 ? 161.950 187.432 167.684 1.00 49.02 1316 HIS A C 1
ATOM 6534 O O . HIS A 1 1297 ? 162.975 186.882 167.275 1.00 49.02 1316 HIS A O 1
ATOM 6541 N N . PRO A 1 1298 ? 161.786 187.716 168.985 1.00 52.09 1317 PRO A N 1
ATOM 6542 C CA . PRO A 1 1298 ? 162.884 187.431 169.927 1.00 52.09 1317 PRO A CA 1
ATOM 6543 C C . PRO A 1 1298 ? 163.308 185.973 169.992 1.00 52.09 1317 PRO A C 1
ATOM 6544 O O . PRO A 1 1298 ? 164.488 185.698 170.244 1.00 52.09 1317 PRO A O 1
ATOM 6548 N N . CYS A 1 1299 ? 162.395 185.028 169.775 1.00 48.65 1318 CYS A N 1
ATOM 6549 C CA . CYS A 1 1299 ? 162.674 183.609 169.964 1.00 48.65 1318 CYS A CA 1
ATOM 6550 C C . CYS A 1 1299 ? 163.120 182.915 168.681 1.00 48.65 1318 CYS A C 1
ATOM 6551 O O . CYS A 1 1299 ? 163.161 181.682 168.636 1.00 48.65 1318 CYS A O 1
ATOM 6554 N N . ILE A 1 1300 ? 163.453 183.674 167.638 1.00 51.40 1319 ILE A N 1
ATOM 6555 C CA . ILE A 1 1300 ? 163.908 183.129 166.364 1.00 51.40 1319 ILE A CA 1
ATOM 6556 C C . ILE A 1 1300 ? 165.351 183.556 166.147 1.00 51.40 1319 ILE A C 1
ATOM 6557 O O . ILE A 1 1300 ? 165.691 184.733 166.317 1.00 51.40 1319 ILE A O 1
ATOM 6562 N N . VAL A 1 1301 ? 166.198 182.597 165.776 1.00 55.40 1320 VAL A N 1
ATOM 6563 C CA . VAL A 1 1301 ? 167.612 182.878 165.546 1.00 55.40 1320 VAL A CA 1
ATOM 6564 C C . VAL A 1 1301 ? 167.736 183.891 164.416 1.00 55.40 1320 VAL A C 1
ATOM 6565 O O . VAL A 1 1301 ? 167.379 183.609 163.267 1.00 55.40 1320 VAL A O 1
ATOM 6569 N N . ALA A 1 1302 ? 168.252 185.073 164.738 1.00 57.14 1321 ALA A N 1
ATOM 6570 C CA . ALA A 1 1302 ? 168.310 186.163 163.780 1.00 57.14 1321 ALA A CA 1
ATOM 6571 C C . ALA A 1 1302 ? 169.473 185.975 162.810 1.00 57.14 1321 ALA A C 1
ATOM 6572 O O . ALA A 1 1302 ? 170.261 185.032 162.913 1.00 57.14 1321 ALA A O 1
ATOM 6574 N N . LEU A 1 1303 ? 169.563 186.895 161.852 1.00 59.19 1322 LEU A N 1
ATOM 6575 C CA . LEU A 1 1303 ? 170.606 186.897 160.834 1.00 59.19 1322 LEU A CA 1
ATOM 6576 C C . LEU A 1 1303 ? 171.485 188.125 161.029 1.00 59.19 1322 LEU A C 1
ATOM 6577 O O . LEU A 1 1303 ? 170.990 189.256 161.000 1.00 59.19 1322 LEU A O 1
ATOM 6582 N N . ILE A 1 1304 ? 172.784 187.905 161.227 1.00 59.94 1323 ILE A N 1
ATOM 6583 C CA . ILE A 1 1304 ? 173.705 189.017 161.432 1.00 59.94 1323 ILE A CA 1
ATOM 6584 C C . ILE A 1 1304 ? 174.052 189.672 160.103 1.00 59.94 1323 ILE A C 1
ATOM 6585 O O . ILE A 1 1304 ? 173.972 190.896 159.957 1.00 59.94 1323 ILE A O 1
ATOM 6590 N N . GLY A 1 1305 ? 174.448 188.872 159.122 1.00 59.56 1324 GLY A N 1
ATOM 6591 C CA . GLY A 1 1305 ? 174.742 189.404 157.805 1.00 59.56 1324 GLY A CA 1
ATOM 6592 C C . GLY A 1 1305 ? 175.097 188.293 156.842 1.00 59.56 1324 GLY A C 1
ATOM 6593 O O . GLY A 1 1305 ? 175.201 187.120 157.217 1.00 59.56 1324 GLY A O 1
ATOM 6594 N N . ILE A 1 1306 ? 175.299 188.690 155.583 1.00 60.95 1325 ILE A N 1
ATOM 6595 C CA . ILE A 1 1306 ? 175.619 187.768 154.502 1.00 60.95 1325 ILE A CA 1
ATOM 6596 C C . ILE A 1 1306 ? 176.929 188.193 153.852 1.00 60.95 1325 ILE A C 1
ATOM 6597 O O . ILE A 1 1306 ? 177.443 189.289 154.086 1.00 60.95 1325 ILE A O 1
ATOM 6602 N N . SER A 1 1307 ? 177.463 187.301 153.022 1.00 60.81 1326 SER A N 1
ATOM 6603 C CA . SER A 1 1307 ? 178.673 187.565 152.260 1.00 60.81 1326 SER A CA 1
ATOM 6604 C C . SER A 1 1307 ? 178.687 186.659 151.040 1.00 60.81 1326 SER A C 1
ATOM 6605 O O . SER A 1 1307 ? 178.174 185.539 151.072 1.00 60.81 1326 SER A O 1
ATOM 6608 N N . ILE A 1 1308 ? 179.297 187.150 149.963 1.00 58.70 1327 ILE A N 1
ATOM 6609 C CA . ILE A 1 1308 ? 179.338 186.411 148.704 1.00 58.70 1327 ILE A CA 1
ATOM 6610 C C . ILE A 1 1308 ? 180.646 185.641 148.562 1.00 58.70 1327 ILE A C 1
ATOM 6611 O O . ILE A 1 1308 ? 180.659 184.533 148.021 1.00 58.70 1327 ILE A O 1
ATOM 6616 N N . HIS A 1 1309 ? 181.756 186.211 149.038 1.00 60.63 1328 HIS A N 1
ATOM 6617 C CA . HIS A 1 1309 ? 183.084 185.600 148.963 1.00 60.63 1328 HIS A CA 1
ATOM 6618 C C . HIS A 1 1309 ? 183.607 185.383 150.377 1.00 60.63 1328 HIS A C 1
ATOM 6619 O O . HIS A 1 1309 ? 184.210 186.295 150.964 1.00 60.63 1328 HIS A O 1
ATOM 6626 N N . PRO A 1 1310 ? 183.409 184.198 150.973 1.00 63.10 1329 PRO A N 1
ATOM 6627 C CA . PRO A 1 1310 ? 182.678 183.017 150.491 1.00 63.10 1329 PRO A CA 1
ATOM 6628 C C . PRO A 1 1310 ? 181.172 183.206 150.597 1.00 63.10 1329 PRO A C 1
ATOM 6629 O O . PRO A 1 1310 ? 180.704 184.100 151.294 1.00 63.10 1329 PRO A O 1
ATOM 6633 N N . LEU A 1 1311 ? 180.390 182.385 149.906 1.00 61.76 1330 LEU A N 1
ATOM 6634 C CA . LEU A 1 1311 ? 178.938 182.466 149.984 1.00 61.76 1330 LEU A CA 1
ATOM 6635 C C . LEU A 1 1311 ? 178.473 181.808 151.278 1.00 61.76 1330 LEU A C 1
ATOM 6636 O O . LEU A 1 1311 ? 178.467 180.577 151.382 1.00 61.76 1330 LEU A O 1
ATOM 6641 N N . CYS A 1 1312 ? 178.091 182.618 152.264 1.00 64.17 1331 CYS A N 1
ATOM 6642 C CA . CYS A 1 1312 ? 177.732 182.081 153.571 1.00 64.17 1331 CYS A CA 1
ATOM 6643 C C . CYS A 1 1312 ? 176.863 183.080 154.324 1.00 64.17 1331 CYS A C 1
ATOM 6644 O O . CYS A 1 1312 ? 176.877 184.283 154.052 1.00 64.17 1331 CYS A O 1
ATOM 6647 N N . PHE A 1 1313 ? 176.112 182.550 155.290 1.00 63.90 1332 PHE A N 1
ATOM 6648 C CA . PHE A 1 1313 ? 175.344 183.320 156.258 1.00 63.90 1332 PHE A CA 1
ATOM 6649 C C . PHE A 1 1313 ? 176.134 183.444 157.551 1.00 63.90 1332 PHE A C 1
ATOM 6650 O O . PHE A 1 1313 ? 176.956 182.583 157.872 1.00 63.90 1332 PHE A O 1
ATOM 6658 N N . ALA A 1 1314 ? 175.836 184.492 158.312 1.00 61.96 1333 ALA A N 1
ATOM 6659 C CA . ALA A 1 1314 ? 176.272 184.624 159.697 1.00 61.96 1333 ALA A CA 1
ATOM 6660 C C . ALA A 1 1314 ? 175.035 184.721 160.580 1.00 61.96 1333 ALA A C 1
ATOM 6661 O O . ALA A 1 1314 ? 174.142 185.529 160.309 1.00 61.96 1333 ALA A O 1
ATOM 6663 N N . LEU A 1 1315 ? 174.984 183.909 161.631 1.00 61.58 1334 LEU A N 1
ATOM 6664 C CA . LEU A 1 1315 ? 173.858 183.865 162.550 1.00 61.58 1334 LEU A CA 1
ATOM 6665 C C . LEU A 1 1315 ? 174.344 183.998 163.986 1.00 61.58 1334 LEU A C 1
ATOM 6666 O O . LEU A 1 1315 ? 175.485 183.660 164.315 1.00 61.58 1334 LEU A O 1
ATOM 6671 N N . GLU A 1 1316 ? 173.454 184.490 164.841 1.00 58.79 1335 GLU A N 1
ATOM 6672 C CA . GLU A 1 1316 ? 173.734 184.528 166.268 1.00 58.79 1335 GLU A CA 1
ATOM 6673 C C . GLU A 1 1316 ? 173.910 183.109 166.793 1.00 58.79 1335 GLU A C 1
ATOM 6674 O O . GLU A 1 1316 ? 173.216 182.184 166.364 1.00 58.79 1335 GLU A O 1
ATOM 6680 N N . LEU A 1 1317 ? 174.844 182.939 167.725 1.00 65.31 1336 LEU A N 1
ATOM 6681 C CA . LEU A 1 1317 ? 175.249 181.624 168.206 1.00 65.31 1336 LEU A CA 1
ATOM 6682 C C . LEU A 1 1317 ? 174.745 181.423 169.627 1.00 65.31 1336 LEU A C 1
ATOM 6683 O O . LEU A 1 1317 ? 174.775 182.352 170.440 1.00 65.31 1336 LEU A O 1
ATOM 6688 N N . ALA A 1 1318 ? 174.289 180.212 169.918 1.00 58.68 1337 ALA A N 1
ATOM 6689 C CA . ALA A 1 1318 ? 173.801 179.893 171.253 1.00 58.68 1337 ALA A CA 1
ATOM 6690 C C . ALA A 1 1318 ? 174.975 179.627 172.191 1.00 58.68 1337 ALA A C 1
ATOM 6691 O O . ALA A 1 1318 ? 175.828 178.790 171.876 1.00 58.68 1337 ALA A O 1
ATOM 6693 N N . PRO A 1 1319 ? 175.062 180.305 173.342 1.00 54.92 1338 PRO A N 1
ATOM 6694 C CA . PRO A 1 1319 ? 176.112 179.944 174.307 1.00 54.92 1338 PRO A CA 1
ATOM 6695 C C . PRO A 1 1319 ? 176.066 178.489 174.733 1.00 54.92 1338 PRO A C 1
ATOM 6696 O O . PRO A 1 1319 ? 177.120 177.895 174.991 1.00 54.92 1338 PRO A O 1
ATOM 6700 N N . LEU A 1 1320 ? 174.878 177.896 174.808 1.00 54.50 1339 LEU A N 1
ATOM 6701 C CA . LEU A 1 1320 ? 174.709 176.500 175.174 1.00 54.50 1339 LEU A CA 1
ATOM 6702 C C . LEU A 1 1320 ? 174.224 175.706 173.969 1.00 54.50 1339 LEU A C 1
ATOM 6703 O O . LEU A 1 1320 ? 173.774 176.266 172.965 1.00 54.50 1339 LEU A O 1
ATOM 6708 N N . SER A 1 1321 ? 174.329 174.386 174.083 1.00 59.22 1340 SER A N 1
ATOM 6709 C CA . SER A 1 1321 ? 173.980 173.493 172.992 1.00 59.22 1340 SER A CA 1
ATOM 6710 C C . SER A 1 1321 ? 172.462 173.403 172.838 1.00 59.22 1340 SER A C 1
ATOM 6711 O O . SER A 1 1321 ? 171.695 174.100 173.507 1.00 59.22 1340 SER A O 1
ATOM 6714 N N . SER A 1 1322 ? 172.032 172.528 171.933 1.00 61.60 1341 SER A N 1
ATOM 6715 C CA . SER A 1 1322 ? 170.613 172.366 171.657 1.00 61.60 1341 SER A CA 1
ATOM 6716 C C . SER A 1 1322 ? 169.901 171.728 172.846 1.00 61.60 1341 SER A C 1
ATOM 6717 O O . SER A 1 1322 ? 170.519 171.142 173.739 1.00 61.60 1341 SER A O 1
ATOM 6720 N N . LEU A 1 1323 ? 168.572 171.848 172.843 1.00 57.11 1342 LEU A N 1
ATOM 6721 C CA . LEU A 1 1323 ? 167.779 171.390 173.979 1.00 57.11 1342 LEU A CA 1
ATOM 6722 C C . LEU A 1 1323 ? 167.904 169.887 174.182 1.00 57.11 1342 LEU A C 1
ATOM 6723 O O . LEU A 1 1323 ? 167.783 169.395 175.309 1.00 57.11 1342 LEU A O 1
ATOM 6728 N N . ASN A 1 1324 ? 168.139 169.135 173.106 1.00 61.75 1343 ASN A N 1
ATOM 6729 C CA . ASN A 1 1324 ? 168.279 167.690 173.238 1.00 61.75 1343 ASN A CA 1
ATOM 6730 C C . ASN A 1 1324 ? 169.490 167.289 174.068 1.00 61.75 1343 ASN A C 1
ATOM 6731 O O . ASN A 1 1324 ? 169.517 166.168 174.587 1.00 61.75 1343 ASN A O 1
ATOM 6736 N N . THR A 1 1325 ? 170.478 168.168 174.209 1.00 60.34 1344 THR A N 1
ATOM 6737 C CA . THR A 1 1325 ? 171.724 167.859 174.898 1.00 60.34 1344 THR A CA 1
ATOM 6738 C C . THR A 1 1325 ? 171.704 168.220 176.374 1.00 60.34 1344 THR A C 1
ATOM 6739 O O . THR A 1 1325 ? 172.141 167.419 177.202 1.00 60.34 1344 THR A O 1
ATOM 6743 N N . VAL A 1 1326 ? 171.209 169.409 176.727 1.00 57.17 1345 VAL A N 1
ATOM 6744 C CA . VAL A 1 1326 ? 171.139 169.784 178.136 1.00 57.17 1345 VAL A CA 1
ATOM 6745 C C . VAL A 1 1326 ? 170.217 168.842 178.893 1.00 57.17 1345 VAL A C 1
ATOM 6746 O O . VAL A 1 1326 ? 170.396 168.618 180.096 1.00 57.17 1345 VAL A O 1
ATOM 6750 N N . LEU A 1 1327 ? 169.223 168.280 178.216 1.00 57.49 1346 LEU A N 1
ATOM 6751 C CA . LEU A 1 1327 ? 168.247 167.414 178.859 1.00 57.49 1346 LEU A CA 1
ATOM 6752 C C . LEU A 1 1327 ? 168.832 166.025 179.088 1.00 57.49 1346 LEU A C 1
ATOM 6753 O O . LEU A 1 1327 ? 168.726 165.469 180.181 1.00 57.49 1346 LEU A O 1
ATOM 6758 N N . SER A 1 1335 ? 163.957 162.976 188.312 1.00 66.92 1354 SER A N 1
ATOM 6759 C CA . SER A 1 1335 ? 162.906 161.992 188.085 1.00 66.92 1354 SER A CA 1
ATOM 6760 C C . SER A 1 1335 ? 161.924 162.490 187.032 1.00 66.92 1354 SER A C 1
ATOM 6761 O O . SER A 1 1335 ? 161.678 161.817 186.033 1.00 66.92 1354 SER A O 1
ATOM 6764 N N . PHE A 1 1336 ? 161.363 163.674 187.268 1.00 56.58 1355 PHE A N 1
ATOM 6765 C CA . PHE A 1 1336 ? 160.445 164.292 186.324 1.00 56.58 1355 PHE A CA 1
ATOM 6766 C C . PHE A 1 1336 ? 160.697 165.791 186.340 1.00 56.58 1355 PHE A C 1
ATOM 6767 O O . PHE A 1 1336 ? 161.107 166.357 187.356 1.00 56.58 1355 PHE A O 1
ATOM 6775 N N . ILE A 1 1337 ? 160.440 166.424 185.199 1.00 49.09 1356 ILE A N 1
ATOM 6776 C CA . ILE A 1 1337 ? 160.704 167.849 185.018 1.00 49.09 1356 ILE A CA 1
ATOM 6777 C C . ILE A 1 1337 ? 162.187 168.096 185.274 1.00 49.09 1356 ILE A C 1
ATOM 6778 O O . ILE A 1 1337 ? 162.542 168.734 186.276 1.00 49.09 1356 ILE A O 1
ATOM 6783 N N . PRO A 1 1338 ? 163.084 167.607 184.415 1.00 50.75 1357 PRO A N 1
ATOM 6784 C CA . PRO A 1 1338 ? 164.523 167.709 184.716 1.00 50.75 1357 PRO A CA 1
ATOM 6785 C C . PRO A 1 1338 ? 165.035 169.129 184.887 1.00 50.75 1357 PRO A C 1
ATOM 6786 O O . PRO A 1 1338 ? 165.916 169.360 185.725 1.00 50.75 1357 PRO A O 1
ATOM 6790 N N . LEU A 1 1339 ? 164.515 170.089 184.128 1.00 47.22 1358 LEU A N 1
ATOM 6791 C CA . LEU A 1 1339 ? 165.011 171.459 184.160 1.00 47.22 1358 LEU A CA 1
ATOM 6792 C C . LEU A 1 1339 ? 164.374 172.307 185.252 1.00 47.22 1358 LEU A C 1
ATOM 6793 O O . LEU A 1 1339 ? 164.726 173.483 185.383 1.00 47.22 1358 LEU A O 1
ATOM 6798 N N . GLY A 1 1340 ? 163.456 171.753 186.034 1.00 42.24 1359 GLY A N 1
ATOM 6799 C CA . GLY A 1 1340 ? 162.717 172.526 187.009 1.00 42.24 1359 GLY A CA 1
ATOM 6800 C C . GLY A 1 1340 ? 161.429 173.088 186.433 1.00 42.24 1359 GLY A C 1
ATOM 6801 O O . GLY A 1 1340 ? 161.253 173.216 185.223 1.00 42.24 1359 GLY A O 1
ATOM 6802 N N . HIS A 1 1341 ? 160.506 173.421 187.334 1.00 40.58 1360 HIS A N 1
ATOM 6803 C CA . HIS A 1 1341 ? 159.174 173.826 186.898 1.00 40.58 1360 HIS A CA 1
ATOM 6804 C C . HIS A 1 1341 ? 159.202 175.152 186.152 1.00 40.58 1360 HIS A C 1
ATOM 6805 O O . HIS A 1 1341 ? 158.644 175.266 185.055 1.00 40.58 1360 HIS A O 1
ATOM 6812 N N . MET A 1 1342 ? 159.831 176.173 186.733 1.00 40.43 1361 MET A N 1
ATOM 6813 C CA . MET A 1 1342 ? 159.741 177.505 186.143 1.00 40.43 1361 MET A CA 1
ATOM 6814 C C . MET A 1 1342 ? 160.494 177.575 184.822 1.00 40.43 1361 MET A C 1
ATOM 6815 O O . MET A 1 1342 ? 160.009 178.168 183.849 1.00 40.43 1361 MET A O 1
ATOM 6820 N N . LEU A 1 1343 ? 161.685 176.980 184.766 1.00 43.37 1362 LEU A N 1
ATOM 6821 C CA . LEU A 1 1343 ? 162.451 176.999 183.527 1.00 43.37 1362 LEU A CA 1
ATOM 6822 C C . LEU A 1 1343 ? 161.744 176.215 182.430 1.00 43.37 1362 LEU A C 1
ATOM 6823 O O . LEU A 1 1343 ? 161.714 176.649 181.273 1.00 43.37 1362 LEU A O 1
ATOM 6828 N N . THR A 1 1344 ? 161.173 175.057 182.770 1.00 43.41 1363 THR A N 1
ATOM 6829 C CA . THR A 1 1344 ? 160.407 174.300 181.787 1.00 43.41 1363 THR A CA 1
ATOM 6830 C C . THR A 1 1344 ? 159.213 175.103 181.297 1.00 43.41 1363 THR A C 1
ATOM 6831 O O . THR A 1 1344 ? 158.895 175.097 180.101 1.00 43.41 1363 THR A O 1
ATOM 6835 N N . GLN A 1 1345 ? 158.539 175.803 182.209 1.00 42.07 1364 GLN A N 1
ATOM 6836 C CA . GLN A 1 1345 ? 157.412 176.635 181.815 1.00 42.07 1364 GLN A CA 1
ATOM 6837 C C . GLN A 1 1345 ? 157.843 177.699 180.817 1.00 42.07 1364 GLN A C 1
ATOM 6838 O O . GLN A 1 1345 ? 157.206 177.882 179.771 1.00 42.07 1364 GLN A O 1
ATOM 6844 N N . LYS A 1 1346 ? 158.929 178.409 181.124 1.00 43.51 1365 LYS A N 1
ATOM 6845 C CA . LYS A 1 1346 ? 159.381 179.474 180.237 1.00 43.51 1365 LYS A CA 1
ATOM 6846 C C . LYS A 1 1346 ? 159.817 178.919 178.887 1.00 43.51 1365 LYS A C 1
ATOM 6847 O O . LYS A 1 1346 ? 159.523 179.513 177.844 1.00 43.51 1365 LYS A O 1
ATOM 6853 N N . ILE A 1 1347 ? 160.506 177.776 178.882 1.00 45.68 1366 ILE A N 1
ATOM 6854 C CA . ILE A 1 1347 ? 160.942 177.179 177.623 1.00 45.68 1366 ILE A CA 1
ATOM 6855 C C . ILE A 1 1347 ? 159.737 176.810 176.768 1.00 45.68 1366 ILE A C 1
ATOM 6856 O O . ILE A 1 1347 ? 159.706 177.083 175.561 1.00 45.68 1366 ILE A O 1
ATOM 6861 N N . ALA A 1 1348 ? 158.731 176.177 177.374 1.00 44.72 1367 ALA A N 1
ATOM 6862 C CA . ALA A 1 1348 ? 157.554 175.790 176.608 1.00 44.72 1367 ALA A CA 1
ATOM 6863 C C . ALA A 1 1348 ? 156.847 177.013 176.045 1.00 44.72 1367 ALA A C 1
ATOM 6864 O O . ALA A 1 1348 ? 156.454 177.029 174.870 1.00 44.72 1367 ALA A O 1
ATOM 6866 N N . TYR A 1 1349 ? 156.696 178.060 176.857 1.00 43.51 1368 TYR A N 1
ATOM 6867 C CA . TYR A 1 1349 ? 156.017 179.256 176.373 1.00 43.51 1368 TYR A CA 1
ATOM 6868 C C . TYR A 1 1349 ? 156.785 179.901 175.230 1.00 43.51 1368 TYR A C 1
ATOM 6869 O O . TYR A 1 1349 ? 156.187 180.380 174.263 1.00 43.51 1368 TYR A O 1
ATOM 6878 N N . GLN A 1 1350 ? 158.113 179.953 175.334 1.00 49.04 1369 GLN A N 1
ATOM 6879 C CA . GLN A 1 1350 ? 158.890 180.619 174.295 1.00 49.04 1369 GLN A CA 1
ATOM 6880 C C . GLN A 1 1350 ? 158.881 179.815 173.003 1.00 49.04 1369 GLN A C 1
ATOM 6881 O O . GLN A 1 1350 ? 158.822 180.388 171.908 1.00 49.04 1369 GLN A O 1
ATOM 6887 N N . ILE A 1 1351 ? 158.907 178.485 173.105 1.00 47.78 1370 ILE A N 1
ATOM 6888 C CA . ILE A 1 1351 ? 158.775 177.659 171.909 1.00 47.78 1370 ILE A CA 1
ATOM 6889 C C . ILE A 1 1351 ? 157.432 177.939 171.249 1.00 47.78 1370 ILE A C 1
ATOM 6890 O O . ILE A 1 1351 ? 157.334 178.091 170.024 1.00 47.78 1370 ILE A O 1
ATOM 6895 N N . ALA A 1 1352 ? 156.370 177.993 172.059 1.00 46.82 1371 ALA A N 1
ATOM 6896 C CA . ALA A 1 1352 ? 155.037 178.220 171.513 1.00 46.82 1371 ALA A CA 1
ATOM 6897 C C . ALA A 1 1352 ? 154.935 179.591 170.862 1.00 46.82 1371 ALA A C 1
ATOM 6898 O O . ALA A 1 1352 ? 154.311 179.739 169.807 1.00 46.82 1371 ALA A O 1
ATOM 6900 N N . SER A 1 1353 ? 155.532 180.610 171.479 1.00 45.46 1372 SER A N 1
ATOM 6901 C CA . SER A 1 1353 ? 155.505 181.946 170.893 1.00 45.46 1372 SER A CA 1
ATOM 6902 C C . SER A 1 1353 ? 156.260 181.976 169.570 1.00 45.46 1372 SER A C 1
ATOM 6903 O O . SER A 1 1353 ? 155.821 182.614 168.605 1.00 45.46 1372 SER A O 1
ATOM 6906 N N . GLY A 1 1354 ? 157.405 181.295 169.508 1.00 47.52 1373 GLY A N 1
ATOM 6907 C CA . GLY A 1 1354 ? 158.134 181.223 168.252 1.00 47.52 1373 GLY A CA 1
ATOM 6908 C C . GLY A 1 1354 ? 157.324 180.558 167.157 1.00 47.52 1373 GLY A C 1
ATOM 6909 O O . GLY A 1 1354 ? 157.281 181.033 166.018 1.00 47.52 1373 GLY A O 1
ATOM 6910 N N . LEU A 1 1355 ? 156.667 179.445 167.488 1.00 50.39 1374 LEU A N 1
ATOM 6911 C CA . LEU A 1 1355 ? 155.831 178.775 166.499 1.00 50.39 1374 LEU A CA 1
ATOM 6912 C C . LEU A 1 1355 ? 154.680 179.666 166.060 1.00 50.39 1374 LEU A C 1
ATOM 6913 O O . LEU A 1 1355 ? 154.322 179.690 164.877 1.00 50.39 1374 LEU A O 1
ATOM 6918 N N . ALA A 1 1356 ? 154.072 180.391 166.999 1.00 48.48 1375 ALA A N 1
ATOM 6919 C CA . ALA A 1 1356 ? 152.978 181.284 166.635 1.00 48.48 1375 ALA A CA 1
ATOM 6920 C C . ALA A 1 1356 ? 153.457 182.371 165.687 1.00 48.48 1375 ALA A C 1
ATOM 6921 O O . ALA A 1 1356 ? 152.768 182.709 164.718 1.00 48.48 1375 ALA A O 1
ATOM 6923 N N . TYR A 1 1357 ? 154.642 182.926 165.943 1.00 51.57 1376 TYR A N 1
ATOM 6924 C CA . TYR A 1 1357 ? 155.182 183.933 165.035 1.00 51.57 1376 TYR A CA 1
ATOM 6925 C C . TYR A 1 1357 ? 155.443 183.347 163.656 1.00 51.57 1376 TYR A C 1
ATOM 6926 O O . TYR A 1 1357 ? 155.106 183.959 162.637 1.00 51.57 1376 TYR A O 1
ATOM 6935 N N . LEU A 1 1358 ? 156.062 182.166 163.600 1.00 53.69 1377 LEU A N 1
ATOM 6936 C CA . LEU A 1 1358 ? 156.352 181.565 162.302 1.00 53.69 1377 LEU A CA 1
ATOM 6937 C C . LEU A 1 1358 ? 155.070 181.298 161.527 1.00 53.69 1377 LEU A C 1
ATOM 6938 O O . LEU A 1 1358 ? 154.991 181.576 160.326 1.00 53.69 1377 LEU A O 1
ATOM 6943 N N . HIS A 1 1359 ? 154.048 180.772 162.200 1.00 55.24 1378 HIS A N 1
ATOM 6944 C CA . HIS A 1 1359 ? 152.792 180.491 161.516 1.00 55.24 1378 HIS A CA 1
ATOM 6945 C C . HIS A 1 1359 ? 152.076 181.779 161.131 1.00 55.24 1378 HIS A C 1
ATOM 6946 O O . HIS A 1 1359 ? 151.261 181.787 160.202 1.00 55.24 1378 HIS A O 1
ATOM 6953 N N . LYS A 1 1360 ? 152.358 182.877 161.834 1.00 53.25 1379 LYS A N 1
ATOM 6954 C CA . LYS A 1 1360 ? 151.809 184.166 161.425 1.00 53.25 1379 LYS A CA 1
ATOM 6955 C C . LYS A 1 1360 ? 152.420 184.627 160.108 1.00 53.25 1379 LYS A C 1
ATOM 6956 O O . LYS A 1 1360 ? 151.780 185.356 159.341 1.00 53.25 1379 LYS A O 1
ATOM 6962 N N . LYS A 1 1361 ? 153.658 184.223 159.834 1.00 55.94 1380 LYS A N 1
ATOM 6963 C CA . LYS A 1 1361 ? 154.334 184.540 158.584 1.00 55.94 1380 LYS A CA 1
ATOM 6964 C C . LYS A 1 1361 ? 154.103 183.488 157.507 1.00 55.94 1380 LYS A C 1
ATOM 6965 O O . LYS A 1 1361 ? 154.776 183.524 156.473 1.00 55.94 1380 LYS A O 1
ATOM 6971 N N . ASN A 1 1362 ? 153.174 182.557 157.724 1.00 59.67 1381 ASN A N 1
ATOM 6972 C CA . ASN A 1 1362 ? 152.903 181.482 156.770 1.00 59.67 1381 ASN A CA 1
ATOM 6973 C C . ASN A 1 1362 ? 154.165 180.672 156.486 1.00 59.67 1381 ASN A C 1
ATOM 6974 O O . ASN A 1 1362 ? 154.440 180.299 155.344 1.00 59.67 1381 ASN A O 1
ATOM 6979 N N . ILE A 1 1363 ? 154.938 180.406 157.535 1.00 60.83 1382 ILE A N 1
ATOM 6980 C CA . ILE A 1 1363 ? 156.135 179.577 157.466 1.00 60.83 1382 ILE A CA 1
ATOM 6981 C C . ILE A 1 1363 ? 155.900 178.361 158.345 1.00 60.83 1382 ILE A C 1
ATOM 6982 O O . ILE A 1 1363 ? 155.290 178.475 159.413 1.00 60.83 1382 ILE A O 1
ATOM 6987 N N . ILE A 1 1364 ? 156.375 177.203 157.897 1.00 63.94 1383 ILE A N 1
ATOM 6988 C CA . ILE A 1 1364 ? 156.200 175.952 158.622 1.00 63.94 1383 ILE A CA 1
ATOM 6989 C C . ILE A 1 1364 ? 157.578 175.434 159.002 1.00 63.94 1383 ILE A C 1
ATOM 6990 O O . ILE A 1 1364 ? 158.503 175.450 158.181 1.00 63.94 1383 ILE A O 1
ATOM 6995 N N . PHE A 1 1365 ? 157.722 174.980 160.248 1.00 62.05 1384 PHE A N 1
ATOM 6996 C CA . PHE A 1 1365 ? 159.032 174.537 160.714 1.00 62.05 1384 PHE A CA 1
ATOM 6997 C C . PHE A 1 1365 ? 159.464 173.251 160.018 1.00 62.05 1384 PHE A C 1
ATOM 6998 O O . PHE A 1 1365 ? 160.607 173.139 159.562 1.00 62.05 1384 PHE A O 1
ATOM 7006 N N . CYS A 1 1366 ? 158.574 172.258 159.975 1.00 68.65 1385 CYS A N 1
ATOM 7007 C CA . CYS A 1 1366 ? 158.744 170.974 159.291 1.00 68.65 1385 CYS A CA 1
ATOM 7008 C C . CYS A 1 1366 ? 159.716 170.019 159.980 1.00 68.65 1385 CYS A C 1
ATOM 7009 O O . CYS A 1 1366 ? 159.755 168.836 159.631 1.00 68.65 1385 CYS A O 1
ATOM 7012 N N . ASP A 1 1367 ? 160.505 170.493 160.945 1.00 66.65 1386 ASP A N 1
ATOM 7013 C CA . ASP A 1 1367 ? 161.462 169.642 161.651 1.00 66.65 1386 ASP A CA 1
ATOM 7014 C C . ASP A 1 1367 ? 161.582 170.071 163.115 1.00 66.65 1386 ASP A C 1
ATOM 7015 O O . ASP A 1 1367 ? 162.677 170.138 163.672 1.00 66.65 1386 ASP A O 1
ATOM 7020 N N . LEU A 1 1368 ? 160.453 170.367 163.758 1.00 57.79 1387 LEU A N 1
ATOM 7021 C CA . LEU A 1 1368 ? 160.492 170.892 165.123 1.00 57.79 1387 LEU A CA 1
ATOM 7022 C C . LEU A 1 1368 ? 160.853 169.766 166.091 1.00 57.79 1387 LEU A C 1
ATOM 7023 O O . LEU A 1 1368 ? 160.017 169.215 166.811 1.00 57.79 1387 LEU A O 1
ATOM 7028 N N . LYS A 1 1369 ? 162.137 169.426 166.092 1.00 61.96 1388 LYS A N 1
ATOM 7029 C CA . LYS A 1 1369 ? 162.728 168.540 167.080 1.00 61.96 1388 LYS A CA 1
ATOM 7030 C C . LYS A 1 1369 ? 163.579 169.363 168.036 1.00 61.96 1388 LYS A C 1
ATOM 7031 O O . LYS A 1 1369 ? 163.959 170.499 167.742 1.00 61.96 1388 LYS A O 1
ATOM 7037 N N . SER A 1 1370 ? 163.889 168.771 169.189 1.00 60.52 1389 SER A N 1
ATOM 7038 C CA . SER A 1 1370 ? 164.739 169.456 170.152 1.00 60.52 1389 SER A CA 1
ATOM 7039 C C . SER A 1 1370 ? 166.157 169.658 169.639 1.00 60.52 1389 SER A C 1
ATOM 7040 O O . SER A 1 1370 ? 166.889 170.477 170.206 1.00 60.52 1389 SER A O 1
ATOM 7043 N N . ASP A 1 1371 ? 166.559 168.944 168.586 1.00 65.07 1390 ASP A N 1
ATOM 7044 C CA . ASP A 1 1371 ? 167.884 169.156 168.017 1.00 65.07 1390 ASP A CA 1
ATOM 7045 C C . ASP A 1 1371 ? 168.039 170.575 167.494 1.00 65.07 1390 ASP A C 1
ATOM 7046 O O . ASP A 1 1371 ? 169.127 171.153 167.577 1.00 65.07 1390 ASP A O 1
ATOM 7051 N N . ASN A 1 1372 ? 166.965 171.150 166.958 1.00 64.44 1391 ASN A N 1
ATOM 7052 C CA . ASN A 1 1372 ? 167.008 172.453 166.311 1.00 64.44 1391 ASN A CA 1
ATOM 7053 C C . ASN A 1 1372 ? 166.674 173.601 167.255 1.00 64.44 1391 ASN A C 1
ATOM 7054 O O . ASN A 1 1372 ? 166.697 174.761 166.830 1.00 64.44 1391 ASN A O 1
ATOM 7059 N N . ILE A 1 1373 ? 166.373 173.312 168.518 1.00 56.52 1392 ILE A N 1
ATOM 7060 C CA . ILE A 1 1373 ? 165.924 174.312 169.479 1.00 56.52 1392 ILE A CA 1
ATOM 7061 C C . ILE A 1 1373 ? 167.109 174.638 170.377 1.00 56.52 1392 ILE A C 1
ATOM 7062 O O . ILE A 1 1373 ? 167.468 173.849 171.258 1.00 56.52 1392 ILE A O 1
ATOM 7067 N N . LEU A 1 1374 ? 167.715 175.800 170.165 1.00 58.43 1393 LEU A N 1
ATOM 7068 C CA . LEU A 1 1374 ? 168.964 176.155 170.817 1.00 58.43 1393 LEU A CA 1
ATOM 7069 C C . LEU A 1 1374 ? 168.687 176.814 172.159 1.00 58.43 1393 LEU A C 1
ATOM 7070 O O . LEU A 1 1374 ? 167.883 177.744 172.252 1.00 58.43 1393 LEU A O 1
ATOM 7075 N N . VAL A 1 1375 ? 169.361 176.328 173.194 1.00 54.37 1394 VAL A N 1
ATOM 7076 C CA . VAL A 1 1375 ? 169.228 176.877 174.537 1.00 54.37 1394 VAL A CA 1
ATOM 7077 C C . VAL A 1 1375 ? 170.126 178.099 174.643 1.00 54.37 1394 VAL A C 1
ATOM 7078 O O . VAL A 1 1375 ? 171.344 178.002 174.464 1.00 54.37 1394 VAL A O 1
ATOM 7082 N N . TRP A 1 1376 ? 169.527 179.250 174.936 1.00 53.22 1395 TRP A N 1
ATOM 7083 C CA . TRP A 1 1376 ? 170.271 180.490 175.103 1.00 53.22 1395 TRP A CA 1
ATOM 7084 C C . TRP A 1 1376 ? 170.789 180.678 176.519 1.00 53.22 1395 TRP A C 1
ATOM 7085 O O . TRP A 1 1376 ? 171.854 181.269 176.711 1.00 53.22 1395 TRP A O 1
ATOM 7096 N N . SER A 1 1377 ? 170.050 180.199 177.514 1.00 50.70 1396 SER A N 1
ATOM 7097 C CA . SER A 1 1377 ? 170.445 180.345 178.905 1.00 50.70 1396 SER A CA 1
ATOM 7098 C C . SER A 1 1377 ? 169.500 179.524 179.766 1.00 50.70 1396 SER A C 1
ATOM 7099 O O . SER A 1 1377 ? 168.297 179.463 179.503 1.00 50.70 1396 SER A O 1
ATOM 7102 N N . LEU A 1 1378 ? 170.061 178.893 180.797 1.00 48.99 1397 LEU A N 1
ATOM 7103 C CA . LEU A 1 1378 ? 169.282 178.165 181.789 1.00 48.99 1397 LEU A CA 1
ATOM 7104 C C . LEU A 1 1378 ? 169.082 178.982 183.060 1.00 48.99 1397 LEU A C 1
ATOM 7105 O O . LEU A 1 1378 ? 168.889 178.412 184.138 1.00 48.99 1397 LEU A O 1
ATOM 7110 N N . ASP A 1 1379 ? 169.128 180.308 182.950 1.00 48.04 1398 ASP A N 1
ATOM 7111 C CA . ASP A 1 1379 ? 168.888 181.202 184.077 1.00 48.04 1398 ASP A CA 1
ATOM 7112 C C . ASP A 1 1379 ? 167.429 181.640 184.025 1.00 48.04 1398 ASP A C 1
ATOM 7113 O O . ASP A 1 1379 ? 166.982 182.217 183.029 1.00 48.04 1398 ASP A O 1
ATOM 7118 N N . VAL A 1 1380 ? 166.690 181.369 185.103 1.00 44.49 1399 VAL A N 1
ATOM 7119 C CA . VAL A 1 1380 ? 165.265 181.667 185.140 1.00 44.49 1399 VAL A CA 1
ATOM 7120 C C . VAL A 1 1380 ? 164.997 183.159 185.017 1.00 44.49 1399 VAL A C 1
ATOM 7121 O O . VAL A 1 1380 ? 163.938 183.557 184.519 1.00 44.49 1399 VAL A O 1
ATOM 7125 N N . LYS A 1 1381 ? 165.930 184.001 185.458 1.00 48.78 1400 LYS A N 1
ATOM 7126 C CA . LYS A 1 1381 ? 165.705 185.440 185.480 1.00 48.78 1400 LYS A CA 1
ATOM 7127 C C . LYS A 1 1381 ? 165.820 186.087 184.105 1.00 48.78 1400 LYS A C 1
ATOM 7128 O O . LYS A 1 1381 ? 165.278 187.180 183.912 1.00 48.78 1400 LYS A O 1
ATOM 7134 N N . GLU A 1 1382 ? 166.491 185.451 183.150 1.00 52.66 1401 GLU A N 1
ATOM 7135 C CA . GLU A 1 1382 ? 166.662 186.045 181.834 1.00 52.66 1401 GLU A CA 1
ATOM 7136 C C . GLU A 1 1382 ? 165.333 186.097 181.087 1.00 52.66 1401 GLU A C 1
ATOM 7137 O O . GLU A 1 1382 ? 164.435 185.279 181.301 1.00 52.66 1401 GLU A O 1
ATOM 7143 N N . HIS A 1 1383 ? 165.215 187.081 180.195 1.00 48.47 1402 HIS A N 1
ATOM 7144 C CA . HIS A 1 1383 ? 163.985 187.229 179.427 1.00 48.47 1402 HIS A CA 1
ATOM 7145 C C . HIS A 1 1383 ? 163.868 186.161 178.349 1.00 48.47 1402 HIS A C 1
ATOM 7146 O O . HIS A 1 1383 ? 162.791 185.585 178.162 1.00 48.47 1402 HIS A O 1
ATOM 7153 N N . ILE A 1 1384 ? 164.959 185.880 177.639 1.00 49.91 1403 ILE A N 1
ATOM 7154 C CA . ILE A 1 1384 ? 164.984 184.905 176.554 1.00 49.91 1403 ILE A CA 1
ATOM 7155 C C . ILE A 1 1384 ? 165.814 183.714 177.003 1.00 49.91 1403 ILE A C 1
ATOM 7156 O O . ILE A 1 1384 ? 166.952 183.881 177.458 1.00 49.91 1403 ILE A O 1
ATOM 7161 N N . ASN A 1 1385 ? 165.248 182.518 176.869 1.00 49.15 1404 ASN A N 1
ATOM 7162 C CA . ASN A 1 1385 ? 165.890 181.277 177.285 1.00 49.15 1404 ASN A CA 1
ATOM 7163 C C . ASN A 1 1385 ? 166.221 180.350 176.131 1.00 49.15 1404 ASN A C 1
ATOM 7164 O O . ASN A 1 1385 ? 167.235 179.652 176.184 1.00 49.15 1404 ASN A O 1
ATOM 7169 N N . ILE A 1 1386 ? 165.391 180.319 175.089 1.00 49.81 1405 ILE A N 1
ATOM 7170 C CA . ILE A 1 1386 ? 165.601 179.450 173.941 1.00 49.81 1405 ILE A CA 1
ATOM 7171 C C . ILE A 1 1386 ? 165.355 180.242 172.667 1.00 49.81 1405 ILE A C 1
ATOM 7172 O O . ILE A 1 1386 ? 164.731 181.304 172.673 1.00 49.81 1405 ILE A O 1
ATOM 7177 N N . LYS A 1 1387 ? 165.867 179.704 171.563 1.00 51.91 1406 LYS A N 1
ATOM 7178 C CA . LYS A 1 1387 ? 165.639 180.265 170.243 1.00 51.91 1406 LYS A CA 1
ATOM 7179 C C . LYS A 1 1387 ? 165.467 179.131 169.244 1.00 51.91 1406 LYS A C 1
ATOM 7180 O O . LYS A 1 1387 ? 166.146 178.104 169.320 1.00 51.91 1406 LYS A O 1
ATOM 7186 N N . LEU A 1 1388 ? 164.546 179.326 168.307 1.00 53.52 1407 LEU A N 1
ATOM 7187 C CA . LEU A 1 1388 ? 164.265 178.347 167.267 1.00 53.52 1407 LEU A CA 1
ATOM 7188 C C . LEU A 1 1388 ? 165.233 178.562 166.113 1.00 53.52 1407 LEU A C 1
ATOM 7189 O O . LEU A 1 1388 ? 165.314 179.665 165.562 1.00 53.52 1407 LEU A O 1
ATOM 7194 N N . SER A 1 1389 ? 165.958 177.510 165.753 1.00 62.21 1408 SER A N 1
ATOM 7195 C CA . SER A 1 1389 ? 166.976 177.549 164.717 1.00 62.21 1408 SER A CA 1
ATOM 7196 C C . SER A 1 1389 ? 166.566 176.676 163.541 1.00 62.21 1408 SER A C 1
ATOM 7197 O O . SER A 1 1389 ? 165.617 175.892 163.616 1.00 62.21 1408 SER A O 1
ATOM 7200 N N . ASP A 1 1390 ? 167.306 176.826 162.442 1.00 69.31 1409 ASP A N 1
ATOM 7201 C CA . ASP A 1 1390 ? 167.154 175.991 161.259 1.00 69.31 1409 ASP A CA 1
ATOM 7202 C C . ASP A 1 1390 ? 168.247 174.932 161.151 1.00 69.31 1409 ASP A C 1
ATOM 7203 O O . ASP A 1 1390 ? 168.446 174.363 160.074 1.00 69.31 1409 ASP A O 1
ATOM 7208 N N . TYR A 1 1391 ? 168.957 174.660 162.244 1.00 69.51 1410 TYR A N 1
ATOM 7209 C CA . TYR A 1 1391 ? 170.057 173.709 162.228 1.00 69.51 1410 TYR A CA 1
ATOM 7210 C C . TYR A 1 1391 ? 170.251 173.141 163.625 1.00 69.51 1410 TYR A C 1
ATOM 7211 O O . TYR A 1 1391 ? 169.748 173.682 164.613 1.00 69.51 1410 TYR A O 1
ATOM 7220 N N . GLY A 1 1392 ? 170.993 172.041 163.695 1.00 73.50 1411 GLY A N 1
ATOM 7221 C CA . GLY A 1 1392 ? 171.290 171.398 164.962 1.00 73.50 1411 GLY A CA 1
ATOM 7222 C C . GLY A 1 1392 ? 172.328 172.149 165.775 1.00 73.50 1411 GLY A C 1
ATOM 7223 O O . GLY A 1 1392 ? 172.847 171.635 166.767 1.00 73.50 1411 GLY A O 1
ATOM 7224 N N . TYR A 1 1422 ? 152.092 169.191 154.766 1.00 75.16 1441 TYR A N 1
ATOM 7225 C CA . TYR A 1 1422 ? 152.569 169.500 156.108 1.00 75.16 1441 TYR A CA 1
ATOM 7226 C C . TYR A 1 1422 ? 151.538 170.313 156.889 1.00 75.16 1441 TYR A C 1
ATOM 7227 O O . TYR A 1 1422 ? 150.780 169.763 157.684 1.00 75.16 1441 TYR A O 1
ATOM 7236 N N . ASP A 1 1423 ? 151.517 171.626 156.656 1.00 71.39 1442 ASP A N 1
ATOM 7237 C CA . ASP A 1 1423 ? 150.642 172.548 157.375 1.00 71.39 1442 ASP A CA 1
ATOM 7238 C C . ASP A 1 1423 ? 150.906 172.524 158.878 1.00 71.39 1442 ASP A C 1
ATOM 7239 O O . ASP A 1 1423 ? 151.748 171.761 159.362 1.00 71.39 1442 ASP A O 1
ATOM 7244 N N . GLU A 1 1424 ? 150.197 173.377 159.620 1.00 64.78 1443 GLU A N 1
ATOM 7245 C CA . GLU A 1 1424 ? 150.597 173.687 160.989 1.00 64.78 1443 GLU A CA 1
ATOM 7246 C C . GLU A 1 1424 ? 150.443 172.494 161.923 1.00 64.78 1443 GLU A C 1
ATOM 7247 O O . GLU A 1 1424 ? 151.089 172.446 162.977 1.00 64.78 1443 GLU A O 1
ATOM 7253 N N . LYS A 1 1425 ? 149.593 171.532 161.570 1.00 68.55 1444 LYS A N 1
ATOM 7254 C CA . LYS A 1 1425 ? 149.281 170.466 162.512 1.00 68.55 1444 LYS A CA 1
ATOM 7255 C C . LYS A 1 1425 ? 150.478 169.556 162.750 1.00 68.55 1444 LYS A C 1
ATOM 7256 O O . LYS A 1 1425 ? 150.648 169.040 163.858 1.00 68.55 1444 LYS A O 1
ATOM 7262 N N . VAL A 1 1426 ? 151.329 169.359 161.743 1.00 68.51 1445 VAL A N 1
ATOM 7263 C CA . VAL A 1 1426 ? 152.535 168.566 161.960 1.00 68.51 1445 VAL A CA 1
ATOM 7264 C C . VAL A 1 1426 ? 153.497 169.296 162.890 1.00 68.51 1445 VAL A C 1
ATOM 7265 O O . VAL A 1 1426 ? 154.152 168.674 163.737 1.00 68.51 1445 VAL A O 1
ATOM 7269 N N . ASP A 1 1427 ? 153.603 170.620 162.754 1.00 62.24 1446 ASP A N 1
ATOM 7270 C CA . ASP A 1 1427 ? 154.408 171.385 163.699 1.00 62.24 1446 ASP A CA 1
ATOM 7271 C C . ASP A 1 1427 ? 153.871 171.235 165.113 1.00 62.24 1446 ASP A C 1
ATOM 7272 O O . ASP A 1 1427 ? 154.643 171.057 166.060 1.00 62.24 1446 ASP A O 1
ATOM 7277 N N . MET A 1 1428 ? 152.550 171.309 165.280 1.00 59.43 1447 MET A N 1
ATOM 7278 C CA . MET A 1 1428 ? 151.986 171.158 166.619 1.00 59.43 1447 MET A CA 1
ATOM 7279 C C . MET A 1 1428 ? 152.212 169.748 167.157 1.00 59.43 1447 MET A C 1
ATOM 7280 O O . MET A 1 1428 ? 152.432 169.565 168.358 1.00 59.43 1447 MET A O 1
ATOM 7285 N N . PHE A 1 1429 ? 152.167 168.740 166.286 1.00 66.03 1448 PHE A N 1
ATOM 7286 C CA . PHE A 1 1429 ? 152.461 167.375 166.712 1.00 66.03 1448 PHE A CA 1
ATOM 7287 C C . PHE A 1 1429 ? 153.896 167.256 167.211 1.00 66.03 1448 PHE A C 1
ATOM 7288 O O . PHE A 1 1429 ? 154.163 166.670 168.272 1.00 66.03 1448 PHE A O 1
ATOM 7296 N N . SER A 1 1430 ? 154.841 167.806 166.452 1.00 59.53 1449 SER A N 1
ATOM 7297 C CA . SER A 1 1430 ? 156.235 167.754 166.875 1.00 59.53 1449 SER A CA 1
ATOM 7298 C C . SER A 1 1430 ? 156.444 168.561 168.151 1.00 59.53 1449 SER A C 1
ATOM 7299 O O . SER A 1 1430 ? 157.275 168.206 168.993 1.00 59.53 1449 SER A O 1
ATOM 7302 N N . TYR A 1 1431 ? 155.687 169.646 168.316 1.00 53.70 1450 TYR A N 1
ATOM 7303 C CA . TYR A 1 1431 ? 155.721 170.405 169.560 1.00 53.70 1450 TYR A CA 1
ATOM 7304 C C . TYR A 1 1431 ? 155.231 169.566 170.732 1.00 53.70 1450 TYR A C 1
ATOM 7305 O O . TYR A 1 1431 ? 155.776 169.643 171.836 1.00 53.70 1450 TYR A O 1
ATOM 7314 N N . GLY A 1 1432 ? 154.185 168.773 170.513 1.00 56.23 1451 GLY A N 1
ATOM 7315 C CA . GLY A 1 1432 ? 153.745 167.851 171.549 1.00 56.23 1451 GLY A CA 1
ATOM 7316 C C . GLY A 1 1432 ? 154.823 166.855 171.919 1.00 56.23 1451 GLY A C 1
ATOM 7317 O O . GLY A 1 1432 ? 155.032 166.545 173.096 1.00 56.23 1451 GLY A O 1
ATOM 7318 N N . MET A 1 1433 ? 155.528 166.337 170.914 1.00 59.94 1452 MET A N 1
ATOM 7319 C CA . MET A 1 1433 ? 156.640 165.436 171.203 1.00 59.94 1452 MET A CA 1
ATOM 7320 C C . MET A 1 1433 ? 157.721 166.145 172.013 1.00 59.94 1452 MET A C 1
ATOM 7321 O O . MET A 1 1433 ? 158.275 165.570 172.962 1.00 59.94 1452 MET A O 1
ATOM 7326 N N . VAL A 1 1434 ? 158.032 167.392 171.657 1.00 56.05 1453 VAL A N 1
ATOM 7327 C CA . VAL A 1 1434 ? 159.037 168.148 172.397 1.00 56.05 1453 VAL A CA 1
ATOM 7328 C C . VAL A 1 1434 ? 158.586 168.371 173.835 1.00 56.05 1453 VAL A C 1
ATOM 7329 O O . VAL A 1 1434 ? 159.399 168.346 174.762 1.00 56.05 1453 VAL A O 1
ATOM 7333 N N . LEU A 1 1435 ? 157.289 168.609 174.044 1.00 52.98 1454 LEU A N 1
ATOM 7334 C CA . LEU A 1 1435 ? 156.778 168.753 175.405 1.00 52.98 1454 LEU A CA 1
ATOM 7335 C C . LEU A 1 1435 ? 156.925 167.455 176.183 1.00 52.98 1454 LEU A C 1
ATOM 7336 O O . LEU A 1 1435 ? 157.258 167.470 177.376 1.00 52.98 1454 LEU A O 1
ATOM 7341 N N . TYR A 1 1436 ? 156.660 166.321 175.532 1.00 61.27 1455 TYR A N 1
ATOM 7342 C CA . TYR A 1 1436 ? 156.886 165.038 176.190 1.00 61.27 1455 TYR A CA 1
ATOM 7343 C C . TYR A 1 1436 ? 158.340 164.906 176.613 1.00 61.27 1455 TYR A C 1
ATOM 7344 O O . TYR A 1 1436 ? 158.640 164.443 177.717 1.00 61.27 1455 TYR A O 1
ATOM 7353 N N . GLU A 1 1437 ? 159.260 165.300 175.735 1.00 61.67 1456 GLU A N 1
ATOM 7354 C CA . GLU A 1 1437 ? 160.674 165.200 176.083 1.00 61.67 1456 GLU A CA 1
ATOM 7355 C C . GLU A 1 1437 ? 161.018 166.151 177.226 1.00 61.67 1456 GLU A C 1
ATOM 7356 O O . GLU A 1 1437 ? 161.814 165.811 178.108 1.00 61.67 1456 GLU A O 1
ATOM 7362 N N . LEU A 1 1438 ? 160.429 167.349 177.222 1.00 52.04 1457 LEU A N 1
ATOM 7363 C CA . LEU A 1 1438 ? 160.668 168.308 178.296 1.00 52.04 1457 LEU A CA 1
ATOM 7364 C C . LEU A 1 1438 ? 160.214 167.763 179.640 1.00 52.04 1457 LEU A C 1
ATOM 7365 O O . LEU A 1 1438 ? 160.921 167.914 180.642 1.00 52.04 1457 LEU A O 1
ATOM 7370 N N . LEU A 1 1439 ? 159.043 167.133 179.684 1.00 52.14 1458 LEU A N 1
ATOM 7371 C CA . LEU A 1 1439 ? 158.541 166.568 180.930 1.00 52.14 1458 LEU A CA 1
ATOM 7372 C C . LEU A 1 1439 ? 159.262 165.290 181.334 1.00 52.14 1458 LEU A C 1
ATOM 7373 O O . LEU A 1 1439 ? 159.364 165.002 182.532 1.00 52.14 1458 LEU A O 1
ATOM 7378 N N . SER A 1 1440 ? 159.778 164.526 180.369 1.00 61.03 1459 SER A N 1
ATOM 7379 C CA . SER A 1 1440 ? 160.331 163.207 180.662 1.00 61.03 1459 SER A CA 1
ATOM 7380 C C . SER A 1 1440 ? 161.850 163.246 180.778 1.00 61.03 1459 SER A C 1
ATOM 7381 O O . SER A 1 1440 ? 162.420 162.763 181.762 1.00 61.03 1459 SER A O 1
ATOM 7384 N N . GLY A 1 1441 ? 162.520 163.816 179.775 1.00 66.31 1460 GLY A N 1
ATOM 7385 C CA . GLY A 1 1441 ? 163.963 163.818 179.684 1.00 66.31 1460 GLY A CA 1
ATOM 7386 C C . GLY A 1 1441 ? 164.528 162.899 178.618 1.00 66.31 1460 GLY A C 1
ATOM 7387 O O . GLY A 1 1441 ? 165.749 162.875 178.427 1.00 66.31 1460 GLY A O 1
ATOM 7388 N N . GLN A 1 1442 ? 163.676 162.145 177.924 1.00 74.80 1461 GLN A N 1
ATOM 7389 C CA . GLN A 1 1442 ? 164.101 161.242 176.865 1.00 74.80 1461 GLN A CA 1
ATOM 7390 C C . GLN A 1 1442 ? 163.116 161.331 175.710 1.00 74.80 1461 GLN A C 1
ATOM 7391 O O . GLN A 1 1442 ? 161.987 161.798 175.874 1.00 74.80 1461 GLN A O 1
ATOM 7397 N N . ARG A 1 1443 ? 163.559 160.878 174.540 1.00 79.52 1462 ARG A N 1
ATOM 7398 C CA . ARG A 1 1443 ? 162.757 160.949 173.320 1.00 79.52 1462 ARG A CA 1
ATOM 7399 C C . ARG A 1 1443 ? 162.328 162.383 173.032 1.00 79.52 1462 ARG A C 1
ATOM 7400 O O . ARG A 1 1443 ? 162.619 162.928 171.968 1.00 79.52 1462 ARG A O 1
ATOM 7408 N N . ALA A 1 1454 ? 160.068 155.077 165.827 1.00 112.22 1473 ALA A N 1
ATOM 7409 C CA . ALA A 1 1454 ? 158.956 156.010 165.970 1.00 112.22 1473 ALA A CA 1
ATOM 7410 C C . ALA A 1 1454 ? 157.911 155.828 164.869 1.00 112.22 1473 ALA A C 1
ATOM 7411 O O . ALA A 1 1454 ? 157.000 156.644 164.733 1.00 112.22 1473 ALA A O 1
ATOM 7413 N N . LYS A 1 1455 ? 158.043 154.758 164.080 1.00 116.33 1474 LYS A N 1
ATOM 7414 C CA . LYS A 1 1455 ? 157.047 154.476 163.051 1.00 116.33 1474 LYS A CA 1
ATOM 7415 C C . LYS A 1 1455 ? 155.687 154.196 163.675 1.00 116.33 1474 LYS A C 1
ATOM 7416 O O . LYS A 1 1455 ? 154.644 154.511 163.086 1.00 116.33 1474 LYS A O 1
ATOM 7422 N N . LYS A 1 1456 ? 155.680 153.629 164.884 1.00 107.88 1475 LYS A N 1
ATOM 7423 C CA . LYS A 1 1456 ? 154.433 153.316 165.571 1.00 107.88 1475 LYS A CA 1
ATOM 7424 C C . LYS A 1 1456 ? 153.593 154.558 165.837 1.00 107.88 1475 LYS A C 1
ATOM 7425 O O . LYS A 1 1456 ? 152.387 154.436 166.082 1.00 107.88 1475 LYS A O 1
ATOM 7431 N N . LEU A 1 1457 ? 154.203 155.747 165.809 1.00 104.00 1476 LEU A N 1
ATOM 7432 C CA . LEU A 1 1457 ? 153.436 156.979 165.941 1.00 104.00 1476 LEU A CA 1
ATOM 7433 C C . LEU A 1 1457 ? 152.367 157.086 164.863 1.00 104.00 1476 LEU A C 1
ATOM 7434 O O . LEU A 1 1457 ? 151.290 157.642 165.110 1.00 104.00 1476 LEU A O 1
ATOM 7439 N N . SER A 1 1458 ? 152.638 156.562 163.666 1.00 118.72 1477 SER A N 1
ATOM 7440 C CA . SER A 1 1458 ? 151.644 156.585 162.601 1.00 118.72 1477 SER A CA 1
ATOM 7441 C C . SER A 1 1458 ? 150.469 155.652 162.866 1.00 118.72 1477 SER A C 1
ATOM 7442 O O . SER A 1 1458 ? 149.452 155.759 162.172 1.00 118.72 1477 SER A O 1
ATOM 7445 N N . LYS A 1 1459 ? 150.580 154.752 163.843 1.00 115.82 1478 LYS A N 1
ATOM 7446 C CA . LYS A 1 1459 ? 149.555 153.757 164.129 1.00 115.82 1478 LYS A CA 1
ATOM 7447 C C . LYS A 1 1459 ? 148.779 154.047 165.407 1.00 115.82 1478 LYS A C 1
ATOM 7448 O O . LYS A 1 1459 ? 148.077 153.159 165.901 1.00 115.82 1478 LYS A O 1
ATOM 7454 N N . GLY A 1 1460 ? 148.881 155.256 165.953 1.00 107.70 1479 GLY A N 1
ATOM 7455 C CA . GLY A 1 1460 ? 148.181 155.603 167.171 1.00 107.70 1479 GLY A CA 1
ATOM 7456 C C . GLY A 1 1460 ? 148.902 155.259 168.455 1.00 107.70 1479 GLY A C 1
ATOM 7457 O O . GLY A 1 1460 ? 148.331 155.455 169.534 1.00 107.70 1479 GLY A O 1
ATOM 7458 N N . ILE A 1 1461 ? 150.130 154.754 168.378 1.00 101.58 1480 ILE A N 1
ATOM 7459 C CA . ILE A 1 1461 ? 150.942 154.476 169.557 1.00 101.58 1480 ILE A CA 1
ATOM 7460 C C . ILE A 1 1461 ? 151.678 155.748 169.942 1.00 101.58 1480 ILE A C 1
ATOM 7461 O O . ILE A 1 1461 ? 152.266 156.422 169.087 1.00 101.58 1480 ILE A O 1
ATOM 7466 N N . ARG A 1 1462 ? 151.643 156.084 171.228 1.00 82.85 1481 ARG A N 1
ATOM 7467 C CA . ARG A 1 1462 ? 152.243 157.302 171.746 1.00 82.85 1481 ARG A CA 1
ATOM 7468 C C . ARG A 1 1462 ? 153.228 156.966 172.855 1.00 82.85 1481 ARG A C 1
ATOM 7469 O O . ARG A 1 1462 ? 153.063 155.954 173.544 1.00 82.85 1481 ARG A O 1
ATOM 7477 N N . PRO A 1 1463 ? 154.265 157.785 173.052 1.00 76.29 1482 PRO A N 1
ATOM 7478 C CA . PRO A 1 1463 ? 155.121 157.596 174.227 1.00 76.29 1482 PRO A CA 1
ATOM 7479 C C . PRO A 1 1463 ? 154.318 157.731 175.511 1.00 76.29 1482 PRO A C 1
ATOM 7480 O O . PRO A 1 1463 ? 153.344 158.483 175.584 1.00 76.29 1482 PRO A O 1
ATOM 7484 N N . VAL A 1 1464 ? 154.736 156.986 176.529 1.00 68.08 1483 VAL A N 1
ATOM 7485 C CA . VAL A 1 1464 ? 154.032 156.928 177.804 1.00 68.08 1483 VAL A CA 1
ATOM 7486 C C . VAL A 1 1464 ? 154.715 157.875 178.782 1.00 68.08 1483 VAL A C 1
ATOM 7487 O O . VAL A 1 1464 ? 155.948 157.903 178.882 1.00 68.08 1483 VAL A O 1
ATOM 7491 N N . LEU A 1 1465 ? 153.911 158.673 179.475 1.00 56.63 1484 LEU A N 1
ATOM 7492 C CA . LEU A 1 1465 ? 154.358 159.519 180.569 1.00 56.63 1484 LEU A CA 1
ATOM 7493 C C . LEU A 1 1465 ? 153.588 159.141 181.826 1.00 56.63 1484 LEU A C 1
ATOM 7494 O O . LEU A 1 1465 ? 152.462 158.642 181.755 1.00 56.63 1484 LEU A O 1
ATOM 7499 N N . GLY A 1 1466 ? 154.206 159.373 182.977 1.00 57.80 1485 GLY A N 1
ATOM 7500 C CA . GLY A 1 1466 ? 153.572 159.066 184.238 1.00 57.80 1485 GLY A CA 1
ATOM 7501 C C . GLY A 1 1466 ? 152.264 159.820 184.408 1.00 57.80 1485 GLY A C 1
ATOM 7502 O O . GLY A 1 1466 ? 151.912 160.723 183.649 1.00 57.80 1485 GLY A O 1
ATOM 7503 N N . GLN A 1 1467 ? 151.538 159.429 185.434 1.00 53.46 1486 GLN A N 1
ATOM 7504 C CA . GLN A 1 1467 ? 150.266 160.061 185.736 1.00 53.46 1486 GLN A CA 1
ATOM 7505 C C . GLN A 1 1467 ? 150.499 161.444 186.327 1.00 53.46 1486 GLN A C 1
ATOM 7506 O O . GLN A 1 1467 ? 151.622 161.780 186.714 1.00 53.46 1486 GLN A O 1
ATOM 7512 N N . PRO A 1 1468 ? 149.458 162.288 186.392 1.00 48.64 1487 PRO A N 1
ATOM 7513 C CA . PRO A 1 1468 ? 149.631 163.616 186.995 1.00 48.64 1487 PRO A CA 1
ATOM 7514 C C . PRO A 1 1468 ? 150.179 163.560 188.410 1.00 48.64 1487 PRO A C 1
ATOM 7515 O O . PRO A 1 1468 ? 150.950 164.434 188.815 1.00 48.64 1487 PRO A O 1
ATOM 7519 N N . GLU A 1 1469 ? 149.794 162.532 189.169 1.00 49.66 1488 GLU A N 1
ATOM 7520 C CA . GLU A 1 1469 ? 150.294 162.400 190.533 1.00 49.66 1488 GLU A CA 1
ATOM 7521 C C . GLU A 1 1469 ? 151.811 162.272 190.569 1.00 49.66 1488 GLU A C 1
ATOM 7522 O O . GLU A 1 1469 ? 152.440 162.661 191.559 1.00 49.66 1488 GLU A O 1
ATOM 7528 N N . GLU A 1 1470 ? 152.416 161.735 189.512 1.00 52.44 1489 GLU A N 1
ATOM 7529 C CA . GLU A 1 1470 ? 153.867 161.630 189.418 1.00 52.44 1489 GLU A CA 1
ATOM 7530 C C . GLU A 1 1470 ? 154.494 162.804 188.682 1.00 52.44 1489 GLU A C 1
ATOM 7531 O O . GLU A 1 1470 ? 155.499 163.351 189.144 1.00 52.44 1489 GLU A O 1
ATOM 7537 N N . VAL A 1 1471 ? 153.925 163.204 187.544 1.00 51.81 1490 VAL A N 1
ATOM 7538 C CA . VAL A 1 1471 ? 154.458 164.339 186.799 1.00 51.81 1490 VAL A CA 1
ATOM 7539 C C . VAL A 1 1471 ? 154.355 165.615 187.621 1.00 51.81 1490 VAL A C 1
ATOM 7540 O O . VAL A 1 1471 ? 155.275 166.439 187.626 1.00 51.81 1490 VAL A O 1
ATOM 7544 N N . GLN A 1 1472 ? 153.208 165.839 188.266 1.00 45.72 1491 GLN A N 1
ATOM 7545 C CA . GLN A 1 1472 ? 152.990 167.057 189.093 1.00 45.72 1491 GLN A CA 1
ATOM 7546 C C . GLN A 1 1472 ? 152.920 168.314 188.217 1.00 45.72 1491 GLN A C 1
ATOM 7547 O O . GLN A 1 1472 ? 153.269 169.389 188.731 1.00 45.72 1491 GLN A O 1
ATOM 7553 N N . PHE A 1 1473 ? 152.435 168.267 186.957 1.00 40.06 1492 PHE A N 1
ATOM 7554 C CA . PHE A 1 1473 ? 152.249 169.505 186.137 1.00 40.06 1492 PHE A CA 1
ATOM 7555 C C . PHE A 1 1473 ? 151.034 169.359 185.257 1.00 40.06 1492 PHE A C 1
ATOM 7556 O O . PHE A 1 1473 ? 151.116 169.741 184.137 1.00 40.06 1492 PHE A O 1
ATOM 7564 N N . ARG A 1 1474 ? 149.889 169.080 185.813 1.00 43.20 1493 ARG A N 1
ATOM 7565 C CA . ARG A 1 1474 ? 148.675 168.642 185.073 1.00 43.20 1493 ARG A CA 1
ATOM 7566 C C . ARG A 1 1474 ? 148.343 169.431 183.812 1.00 43.20 1493 ARG A C 1
ATOM 7567 O O . ARG A 1 1474 ? 147.915 168.777 182.852 1.00 43.20 1493 ARG A O 1
ATOM 7575 N N . ARG A 1 1475 ? 148.541 170.753 183.761 1.00 43.73 1494 ARG A N 1
ATOM 7576 C CA . ARG A 1 1475 ? 148.051 171.485 182.600 1.00 43.73 1494 ARG A CA 1
ATOM 7577 C C . ARG A 1 1475 ? 148.971 171.306 181.399 1.00 43.73 1494 ARG A C 1
ATOM 7578 O O . ARG A 1 1475 ? 148.498 171.102 180.276 1.00 43.73 1494 ARG A O 1
ATOM 7586 N N . LEU A 1 1476 ? 150.287 171.379 181.608 1.00 47.50 1495 LEU A N 1
ATOM 7587 C CA . LEU A 1 1476 ? 151.209 171.165 180.497 1.00 47.50 1495 LEU A CA 1
ATOM 7588 C C . LEU A 1 1476 ? 151.152 169.723 180.012 1.00 47.50 1495 LEU A C 1
ATOM 7589 O O . LEU A 1 1476 ? 151.288 169.462 178.814 1.00 47.50 1495 LEU A O 1
ATOM 7594 N N . GLN A 1 1477 ? 150.952 168.774 180.925 1.00 48.27 1496 GLN A N 1
ATOM 7595 C CA . GLN A 1 1477 ? 150.786 167.386 180.510 1.00 48.27 1496 GLN A CA 1
ATOM 7596 C C . GLN A 1 1477 ? 149.538 167.218 179.650 1.00 48.27 1496 GLN A C 1
ATOM 7597 O O . GLN A 1 1477 ? 149.565 166.517 178.632 1.00 48.27 1496 GLN A O 1
ATOM 7603 N N . ALA A 1 1478 ? 148.433 167.856 180.042 1.00 48.15 1497 ALA A N 1
ATOM 7604 C CA . ALA A 1 1478 ? 147.219 167.795 179.232 1.00 48.15 1497 ALA A CA 1
ATOM 7605 C C . ALA A 1 1478 ? 147.431 168.448 177.873 1.00 48.15 1497 ALA A C 1
ATOM 7606 O O . ALA A 1 1478 ? 146.938 167.953 176.852 1.00 48.15 1497 ALA A O 1
ATOM 7608 N N . LEU A 1 1479 ? 148.150 169.571 177.842 1.00 49.21 1498 LEU A N 1
ATOM 7609 C CA . LEU A 1 1479 ? 148.466 170.216 176.573 1.00 49.21 1498 LEU A CA 1
ATOM 7610 C C . LEU A 1 1479 ? 149.286 169.290 175.687 1.00 49.21 1498 LEU A C 1
ATOM 7611 O O . LEU A 1 1479 ? 149.069 169.219 174.475 1.00 49.21 1498 LEU A O 1
ATOM 7616 N N . MET A 1 1480 ? 150.251 168.588 176.278 1.00 53.86 1499 MET A N 1
ATOM 7617 C CA . MET A 1 1480 ? 151.052 167.635 175.521 1.00 53.86 1499 MET A CA 1
ATOM 7618 C C . MET A 1 1480 ? 150.180 166.522 174.960 1.00 53.86 1499 MET A C 1
ATOM 7619 O O . MET A 1 1480 ? 150.331 166.122 173.801 1.00 53.86 1499 MET A O 1
ATOM 7624 N N . MET A 1 1481 ? 149.241 166.012 175.742 1.00 53.86 1500 MET A N 1
ATOM 7625 C CA . MET A 1 1481 ? 148.335 164.985 175.167 1.00 53.86 1500 MET A CA 1
ATOM 7626 C C . MET A 1 1481 ? 147.656 165.546 173.929 1.00 53.86 1500 MET A C 1
ATOM 7627 O O . MET A 1 1481 ? 147.693 164.870 172.904 1.00 53.86 1500 MET A O 1
ATOM 7632 N N . GLU A 1 1482 ? 147.065 166.731 174.012 1.00 58.60 1501 GLU A N 1
ATOM 7633 C CA . GLU A 1 1482 ? 146.329 167.221 172.826 1.00 58.60 1501 GLU A CA 1
ATOM 7634 C C . GLU A 1 1482 ? 147.326 167.408 171.695 1.00 58.60 1501 GLU A C 1
ATOM 7635 O O . GLU A 1 1482 ? 146.998 167.074 170.561 1.00 58.60 1501 GLU A O 1
ATOM 7641 N N . CYS A 1 1483 ? 148.505 167.921 171.986 1.00 59.71 1502 CYS A N 1
ATOM 7642 C CA . CYS A 1 1483 ? 149.398 168.177 170.850 1.00 59.71 1502 CYS A CA 1
ATOM 7643 C C . CYS A 1 1483 ? 149.675 166.852 170.175 1.00 59.71 1502 CYS A C 1
ATOM 7644 O O . CYS A 1 1483 ? 149.575 166.821 168.960 1.00 59.71 1502 CYS A O 1
ATOM 7647 N N . TRP A 1 1484 ? 149.825 165.756 170.909 1.00 65.63 1503 TRP A N 1
ATOM 7648 C CA . TRP A 1 1484 ? 150.101 164.412 170.344 1.00 65.63 1503 TRP A CA 1
ATOM 7649 C C . TRP A 1 1484 ? 148.817 163.724 169.919 1.00 65.63 1503 TRP A C 1
ATOM 7650 O O . TRP A 1 1484 ? 148.809 162.495 169.926 1.00 65.63 1503 TRP A O 1
ATOM 7661 N N . ASP A 1 1485 ? 147.754 164.446 169.612 1.00 72.52 1504 ASP A N 1
ATOM 7662 C CA . ASP A 1 1485 ? 146.460 163.781 169.302 1.00 72.52 1504 ASP A CA 1
ATOM 7663 C C . ASP A 1 1485 ? 146.627 163.124 167.931 1.00 72.52 1504 ASP A C 1
ATOM 7664 O O . ASP A 1 1485 ? 147.650 163.389 167.283 1.00 72.52 1504 ASP A O 1
ATOM 7669 N N . THR A 1 1486 ? 145.704 162.255 167.523 1.00 80.25 1505 THR A N 1
ATOM 7670 C CA . THR A 1 1486 ? 145.860 161.549 166.229 1.00 80.25 1505 THR A CA 1
ATOM 7671 C C . THR A 1 1486 ? 145.066 162.279 165.156 1.00 80.25 1505 THR A C 1
ATOM 7672 O O . THR A 1 1486 ? 145.568 162.381 164.040 1.00 80.25 1505 THR A O 1
ATOM 7676 N N . LYS A 1 1487 ? 143.881 162.786 165.484 1.00 78.43 1506 LYS A N 1
ATOM 7677 C CA . LYS A 1 1487 ? 143.205 163.572 164.466 1.00 78.43 1506 LYS A CA 1
ATOM 7678 C C . LYS A 1 1487 ? 143.782 164.979 164.452 1.00 78.43 1506 LYS A C 1
ATOM 7679 O O . LYS A 1 1487 ? 143.769 165.640 165.503 1.00 78.43 1506 LYS A O 1
ATOM 7685 N N . PRO A 1 1488 ? 144.305 165.485 163.326 1.00 75.69 1507 PRO A N 1
ATOM 7686 C CA . PRO A 1 1488 ? 144.838 166.859 163.334 1.00 75.69 1507 PRO A CA 1
ATOM 7687 C C . PRO A 1 1488 ? 143.813 167.913 163.714 1.00 75.69 1507 PRO A C 1
ATOM 7688 O O . PRO A 1 1488 ? 144.188 168.967 164.241 1.00 75.69 1507 PRO A O 1
ATOM 7692 N N . GLU A 1 1489 ? 142.528 167.661 163.460 1.00 77.26 1508 GLU A N 1
ATOM 7693 C CA . GLU A 1 1489 ? 141.506 168.661 163.743 1.00 77.26 1508 GLU A CA 1
ATOM 7694 C C . GLU A 1 1489 ? 141.462 169.048 165.215 1.00 77.26 1508 GLU A C 1
ATOM 7695 O O . GLU A 1 1489 ? 141.151 170.201 165.531 1.00 77.26 1508 GLU A O 1
ATOM 7701 N N . LYS A 1 1490 ? 141.770 168.120 166.120 1.00 78.32 1509 LYS A N 1
ATOM 7702 C CA . LYS A 1 1490 ? 141.707 168.385 167.550 1.00 78.32 1509 LYS A CA 1
ATOM 7703 C C . LYS A 1 1490 ? 142.934 169.108 168.089 1.00 78.32 1509 LYS A C 1
ATOM 7704 O O . LYS A 1 1490 ? 142.872 169.646 169.199 1.00 78.32 1509 LYS A O 1
ATOM 7710 N N . ARG A 1 1491 ? 144.036 169.142 167.344 1.00 69.20 1510 ARG A N 1
ATOM 7711 C CA . ARG A 1 1491 ? 145.249 169.738 167.884 1.00 69.20 1510 ARG A CA 1
ATOM 7712 C C . ARG A 1 1491 ? 145.097 171.258 167.967 1.00 69.20 1510 ARG A C 1
ATOM 7713 O O . ARG A 1 1491 ? 144.440 171.859 167.114 1.00 69.20 1510 ARG A O 1
ATOM 7721 N N . PRO A 1 1492 ? 145.687 171.905 168.972 1.00 61.48 1511 PRO A N 1
ATOM 7722 C CA . PRO A 1 1492 ? 145.490 173.348 169.127 1.00 61.48 1511 PRO A CA 1
ATOM 7723 C C . PRO A 1 1492 ? 146.402 174.147 168.211 1.00 61.48 1511 PRO A C 1
ATOM 7724 O O . PRO A 1 1492 ? 147.436 173.669 167.739 1.00 61.48 1511 PRO A O 1
ATOM 7728 N N . LEU A 1 1493 ? 146.002 175.391 167.966 1.00 58.59 1512 LEU A N 1
ATOM 7729 C CA . LEU A 1 1493 ? 146.855 176.331 167.257 1.00 58.59 1512 LEU A CA 1
ATOM 7730 C C . LEU A 1 1493 ? 147.905 176.896 168.203 1.00 58.59 1512 LEU A C 1
ATOM 7731 O O . LEU A 1 1493 ? 147.669 177.050 169.404 1.00 58.59 1512 LEU A O 1
ATOM 7736 N N . ALA A 1 1494 ? 149.078 177.208 167.647 1.00 52.09 1513 ALA A N 1
ATOM 7737 C CA . ALA A 1 1494 ? 150.167 177.725 168.468 1.00 52.09 1513 ALA A CA 1
ATOM 7738 C C . ALA A 1 1494 ? 149.759 179.008 169.177 1.00 52.09 1513 ALA A C 1
ATOM 7739 O O . ALA A 1 1494 ? 150.145 179.241 170.328 1.00 52.09 1513 ALA A O 1
ATOM 7741 N N . LEU A 1 1495 ? 148.972 179.853 168.509 1.00 51.99 1514 LEU A N 1
ATOM 7742 C CA . LEU A 1 1495 ? 148.498 181.072 169.154 1.00 51.99 1514 LEU A CA 1
ATOM 7743 C C . LEU A 1 1495 ? 147.584 180.749 170.328 1.00 51.99 1514 LEU A C 1
ATOM 7744 O O . LEU A 1 1495 ? 147.627 181.427 171.358 1.00 51.99 1514 LEU A O 1
ATOM 7749 N N . SER A 1 1496 ? 146.748 179.717 170.194 1.00 54.36 1515 SER A N 1
ATOM 7750 C CA . SER A 1 1496 ? 145.889 179.321 171.306 1.00 54.36 1515 SER A CA 1
ATOM 7751 C C . SER A 1 1496 ? 146.714 178.841 172.493 1.00 54.36 1515 SER A C 1
ATOM 7752 O O . SER A 1 1496 ? 146.410 179.170 173.646 1.00 54.36 1515 SER A O 1
ATOM 7755 N N . VAL A 1 1497 ? 147.760 178.055 172.230 1.00 49.43 1516 VAL A N 1
ATOM 7756 C CA . VAL A 1 1497 ? 148.633 177.590 173.303 1.00 49.43 1516 VAL A CA 1
ATOM 7757 C C . VAL A 1 1497 ? 149.309 178.774 173.981 1.00 49.43 1516 VAL A C 1
ATOM 7758 O O . VAL A 1 1497 ? 149.376 178.853 175.215 1.00 49.43 1516 VAL A O 1
ATOM 7762 N N . VAL A 1 1498 ? 149.809 179.717 173.182 1.00 47.34 1517 VAL A N 1
ATOM 7763 C CA . VAL A 1 1498 ? 150.457 180.905 173.728 1.00 47.34 1517 VAL A CA 1
ATOM 7764 C C . VAL A 1 1498 ? 149.484 181.684 174.602 1.00 47.34 1517 VAL A C 1
ATOM 7765 O O . VAL A 1 1498 ? 149.834 182.148 175.693 1.00 47.34 1517 VAL A O 1
ATOM 7769 N N . SER A 1 1499 ? 148.248 181.850 174.130 1.00 47.90 1518 SER A N 1
ATOM 7770 C CA . SER A 1 1499 ? 147.270 182.635 174.874 1.00 47.90 1518 SER A CA 1
ATOM 7771 C C . SER A 1 1499 ? 146.900 181.955 176.185 1.00 47.90 1518 SER A C 1
ATOM 7772 O O . SER A 1 1499 ? 146.802 182.609 177.229 1.00 47.90 1518 SER A O 1
ATOM 7775 N N . GLN A 1 1500 ? 146.686 180.637 176.155 1.00 47.40 1519 GLN A N 1
ATOM 7776 C CA . GLN A 1 1500 ? 146.296 179.945 177.378 1.00 47.40 1519 GLN A CA 1
ATOM 7777 C C . GLN A 1 1500 ? 147.459 179.796 178.347 1.00 47.40 1519 GLN A C 1
ATOM 7778 O O . GLN A 1 1500 ? 147.226 179.560 179.537 1.00 47.40 1519 GLN A O 1
ATOM 7784 N N . MET A 1 1501 ? 148.700 179.917 177.876 1.00 44.34 1520 MET A N 1
ATOM 7785 C CA . MET A 1 1501 ? 149.843 179.931 178.780 1.00 44.34 1520 MET A CA 1
ATOM 7786 C C . MET A 1 1501 ? 150.057 181.273 179.464 1.00 44.34 1520 MET A C 1
ATOM 7787 O O . MET A 1 1501 ? 150.846 181.346 180.411 1.00 44.34 1520 MET A O 1
ATOM 7792 N N . LYS A 1 1502 ? 149.387 182.330 179.017 1.00 44.01 1521 LYS A N 1
ATOM 7793 C CA . LYS A 1 1502 ? 149.510 183.648 179.636 1.00 44.01 1521 LYS A CA 1
ATOM 7794 C C . LYS A 1 1502 ? 148.518 183.772 180.794 1.00 44.01 1521 LYS A C 1
ATOM 7795 O O . LYS A 1 1502 ? 147.671 184.663 180.844 1.00 44.01 1521 LYS A O 1
ATOM 7801 N N . ASP A 1 1503 ? 148.640 182.841 181.740 1.00 41.14 1522 ASP A N 1
ATOM 7802 C CA . ASP A 1 1503 ? 147.676 182.709 182.825 1.00 41.14 1522 ASP A CA 1
ATOM 7803 C C . ASP A 1 1503 ? 148.328 181.976 183.995 1.00 41.14 1522 ASP A C 1
ATOM 7804 O O . ASP A 1 1503 ? 148.832 180.862 183.804 1.00 41.14 1522 ASP A O 1
ATOM 7809 N N . PRO A 1 1504 ? 148.344 182.537 185.211 1.00 37.21 1523 PRO A N 1
ATOM 7810 C CA . PRO A 1 1504 ? 149.029 181.844 186.316 1.00 37.21 1523 PRO A CA 1
ATOM 7811 C C . PRO A 1 1504 ? 148.429 180.494 186.666 1.00 37.21 1523 PRO A C 1
ATOM 7812 O O . PRO A 1 1504 ? 149.129 179.655 187.250 1.00 37.21 1523 PRO A O 1
ATOM 7816 N N . THR A 1 1505 ? 147.156 180.258 186.342 1.00 35.99 1524 THR A N 1
ATOM 7817 C CA . THR A 1 1505 ? 146.576 178.937 186.558 1.00 35.99 1524 THR A CA 1
ATOM 7818 C C . THR A 1 1505 ? 147.334 177.877 185.775 1.00 35.99 1524 THR A C 1
ATOM 7819 O O . THR A 1 1505 ? 147.473 176.738 186.235 1.00 35.99 1524 THR A O 1
ATOM 7823 N N . PHE A 1 1506 ? 147.821 178.230 184.585 1.00 41.60 1525 PHE A N 1
ATOM 7824 C CA . PHE A 1 1506 ? 148.532 177.264 183.757 1.00 41.60 1525 PHE A CA 1
ATOM 7825 C C . PHE A 1 1506 ? 149.789 176.774 184.460 1.00 41.60 1525 PHE A C 1
ATOM 7826 O O . PHE A 1 1506 ? 150.124 175.586 184.404 1.00 41.60 1525 PHE A O 1
ATOM 7834 N N . ALA A 1 1507 ? 150.496 177.679 185.137 1.00 37.33 1526 ALA A N 1
ATOM 7835 C CA . ALA A 1 1507 ? 151.791 177.326 185.703 1.00 37.33 1526 ALA A CA 1
ATOM 7836 C C . ALA A 1 1507 ? 151.672 176.773 187.117 1.00 37.33 1526 ALA A C 1
ATOM 7837 O O . ALA A 1 1507 ? 152.372 175.816 187.461 1.00 37.33 1526 ALA A O 1
ATOM 7839 N N . THR A 1 1508 ? 150.802 177.347 187.949 1.00 32.96 1527 THR A N 1
ATOM 7840 C CA . THR A 1 1508 ? 150.793 177.009 189.367 1.00 32.96 1527 THR A CA 1
ATOM 7841 C C . THR A 1 1508 ? 150.186 175.648 189.682 1.00 32.96 1527 THR A C 1
ATOM 7842 O O . THR A 1 1508 ? 150.718 174.947 190.548 1.00 32.96 1527 THR A O 1
ATOM 7846 N N . PHE A 1 1509 ? 149.102 175.256 189.018 1.00 35.80 1528 PHE A N 1
ATOM 7847 C CA . PHE A 1 1509 ? 148.408 174.024 189.376 1.00 35.80 1528 PHE A CA 1
ATOM 7848 C C . PHE A 1 1509 ? 149.293 172.819 189.087 1.00 35.80 1528 PHE A C 1
ATOM 7849 O O . PHE A 1 1509 ? 149.820 172.683 187.981 1.00 35.80 1528 PHE A O 1
ATOM 7857 N N . MET A 1 1510 ? 149.458 171.939 190.079 1.00 40.93 1529 MET A N 1
ATOM 7858 C CA . MET A 1 1510 ? 150.306 170.761 189.936 1.00 40.93 1529 MET A CA 1
ATOM 7859 C C . MET A 1 1510 ? 149.502 169.534 189.524 1.00 40.93 1529 MET A C 1
ATOM 7860 O O . MET A 1 1510 ? 149.782 168.921 188.489 1.00 40.93 1529 MET A O 1
ATOM 7865 N N . TYR A 1 1511 ? 148.511 169.156 190.324 1.00 42.55 1530 TYR A N 1
ATOM 7866 C CA . TYR A 1 1511 ? 147.685 167.992 190.033 1.00 42.55 1530 TYR A CA 1
ATOM 7867 C C . TYR A 1 1511 ? 146.496 167.998 190.980 1.00 42.55 1530 TYR A C 1
ATOM 7868 O O . TYR A 1 1511 ? 146.274 168.955 191.725 1.00 42.55 1530 TYR A O 1
ATOM 7877 N N . GLU A 1 1512 ? 145.726 166.917 190.928 1.00 42.87 1531 GLU A N 1
ATOM 7878 C CA . GLU A 1 1512 ? 144.612 166.685 191.833 1.00 42.87 1531 GLU A CA 1
ATOM 7879 C C . GLU A 1 1512 ? 144.658 165.239 192.299 1.00 42.87 1531 GLU A C 1
ATOM 7880 O O . GLU A 1 1512 ? 145.140 164.359 191.582 1.00 42.87 1531 GLU A O 1
ATOM 7886 N N . LEU A 1 1513 ? 144.153 165.000 193.506 1.00 48.67 1532 LEU A N 1
ATOM 7887 C CA . LEU A 1 1513 ? 144.178 163.673 194.106 1.00 48.67 1532 LEU A CA 1
ATOM 7888 C C . LEU A 1 1513 ? 142.832 163.402 194.756 1.00 48.67 1532 LEU A C 1
ATOM 7889 O O . LEU A 1 1513 ? 142.365 164.201 195.572 1.00 48.67 1532 LEU A O 1
ATOM 7894 N N . CYS A 1 1514 ? 142.219 162.280 194.397 1.00 52.87 1533 CYS A N 1
ATOM 7895 C CA . CYS A 1 1514 ? 140.892 161.904 194.880 1.00 52.87 1533 CYS A CA 1
ATOM 7896 C C . CYS A 1 1514 ? 141.068 160.955 196.063 1.00 52.87 1533 CYS A C 1
ATOM 7897 O O . CYS A 1 1514 ? 141.339 159.766 195.892 1.00 52.87 1533 CYS A O 1
ATOM 7900 N N . CYS A 1 1515 ? 140.913 161.495 197.273 1.00 57.30 1534 CYS A N 1
ATOM 7901 C CA . CYS A 1 1515 ? 140.982 160.661 198.467 1.00 57.30 1534 CYS A CA 1
ATOM 7902 C C . CYS A 1 1515 ? 139.715 159.831 198.631 1.00 57.30 1534 CYS A C 1
ATOM 7903 O O . CYS A 1 1515 ? 139.782 158.662 199.027 1.00 57.30 1534 CYS A O 1
ATOM 7906 N N . GLY A 1 1516 ? 138.558 160.420 198.341 1.00 63.24 1535 GLY A N 1
ATOM 7907 C CA . GLY A 1 1516 ? 137.297 159.702 198.386 1.00 63.24 1535 GLY A CA 1
ATOM 7908 C C . GLY A 1 1516 ? 136.474 160.019 199.620 1.00 63.24 1535 GLY A C 1
ATOM 7909 O O . GLY A 1 1516 ? 136.606 161.069 200.255 1.00 63.24 1535 GLY A O 1
ATOM 7910 N N . LYS A 1 1517 ? 135.599 159.074 199.957 1.00 70.04 1536 LYS A N 1
ATOM 7911 C CA . LYS A 1 1517 ? 134.702 159.237 201.095 1.00 70.04 1536 LYS A CA 1
ATOM 7912 C C . LYS A 1 1517 ? 135.483 159.251 202.401 1.00 70.04 1536 LYS A C 1
ATOM 7913 O O . LYS A 1 1517 ? 136.027 158.227 202.822 1.00 70.04 1536 LYS A O 1
ATOM 7919 N N . GLN A 1 1518 ? 135.516 160.413 203.050 1.00 62.12 1537 GLN A N 1
ATOM 7920 C CA . GLN A 1 1518 ? 136.146 160.566 204.356 1.00 62.12 1537 GLN A CA 1
ATOM 7921 C C . GLN A 1 1518 ? 135.437 161.703 205.080 1.00 62.12 1537 GLN A C 1
ATOM 7922 O O . GLN A 1 1518 ? 134.629 162.422 204.487 1.00 62.12 1537 GLN A O 1
ATOM 7928 N N . THR A 1 1519 ? 135.726 161.841 206.376 1.00 63.19 1538 THR A N 1
ATOM 7929 C CA . THR A 1 1519 ? 134.943 162.712 207.250 1.00 63.19 1538 THR A CA 1
ATOM 7930 C C . THR A 1 1519 ? 135.619 164.040 207.566 1.00 63.19 1538 THR A C 1
ATOM 7931 O O . THR A 1 1519 ? 134.990 165.090 207.407 1.00 63.19 1538 THR A O 1
ATOM 7935 N N . ALA A 1 1520 ? 136.873 164.029 208.018 1.00 57.47 1539 ALA A N 1
ATOM 7936 C CA . ALA A 1 1520 ? 137.524 165.247 208.486 1.00 57.47 1539 ALA A CA 1
ATOM 7937 C C . ALA A 1 1520 ? 138.925 165.347 207.904 1.00 57.47 1539 ALA A C 1
ATOM 7938 O O . ALA A 1 1520 ? 139.549 164.331 207.595 1.00 57.47 1539 ALA A O 1
ATOM 7940 N N . PHE A 1 1521 ? 139.410 166.582 207.782 1.00 48.44 1540 PHE A N 1
ATOM 7941 C CA . PHE A 1 1521 ? 140.703 166.899 207.187 1.00 48.44 1540 PHE A CA 1
ATOM 7942 C C . PHE A 1 1521 ? 141.579 167.576 208.231 1.00 48.44 1540 PHE A C 1
ATOM 7943 O O . PHE A 1 1521 ? 141.096 168.413 209.000 1.00 48.44 1540 PHE A O 1
ATOM 7951 N N . PHE A 1 1522 ? 142.860 167.214 208.266 1.00 57.15 1541 PHE A N 1
ATOM 7952 C CA . PHE A 1 1522 ? 143.813 167.815 209.186 1.00 57.15 1541 PHE A CA 1
ATOM 7953 C C . PHE A 1 1522 ? 145.181 167.871 208.524 1.00 57.15 1541 PHE A C 1
ATOM 7954 O O . PHE A 1 1522 ? 145.486 167.103 207.608 1.00 57.15 1541 PHE A O 1
ATOM 7962 N N . SER A 1 1523 ? 146.015 168.782 209.015 1.00 52.03 1542 SER A N 1
ATOM 7963 C CA . SER A 1 1523 ? 147.374 168.918 208.519 1.00 52.03 1542 SER A CA 1
ATOM 7964 C C . SER A 1 1523 ? 148.257 169.393 209.660 1.00 52.03 1542 SER A C 1
ATOM 7965 O O . SER A 1 1523 ? 147.774 169.870 210.690 1.00 52.03 1542 SER A O 1
ATOM 7968 N N . SER A 1 1524 ? 149.564 169.253 209.467 1.00 66.67 1543 SER A N 1
ATOM 7969 C CA . SER A 1 1524 ? 150.532 169.644 210.478 1.00 66.67 1543 SER A CA 1
ATOM 7970 C C . SER A 1 1524 ? 151.794 170.133 209.785 1.00 66.67 1543 SER A C 1
ATOM 7971 O O . SER A 1 1524 ? 152.053 169.818 208.621 1.00 66.67 1543 SER A O 1
ATOM 7974 N N . GLN A 1 1525 ? 152.584 170.917 210.519 1.00 72.19 1544 GLN A N 1
ATOM 7975 C CA . GLN A 1 1525 ? 153.830 171.472 209.991 1.00 72.19 1544 GLN A CA 1
ATOM 7976 C C . GLN A 1 1525 ? 154.903 170.390 210.054 1.00 72.19 1544 GLN A C 1
ATOM 7977 O O . GLN A 1 1525 ? 155.767 170.362 210.933 1.00 72.19 1544 GLN A O 1
ATOM 7983 N N . GLY A 1 1526 ? 154.833 169.483 209.089 1.00 76.04 1545 GLY A N 1
ATOM 7984 C CA . GLY A 1 1526 ? 155.801 168.409 208.978 1.00 76.04 1545 GLY A CA 1
ATOM 7985 C C . GLY A 1 1526 ? 155.592 167.676 207.673 1.00 76.04 1545 GLY A C 1
ATOM 7986 O O . GLY A 1 1526 ? 154.858 168.127 206.787 1.00 76.04 1545 GLY A O 1
ATOM 7987 N N . GLN A 1 1527 ? 156.261 166.530 207.563 1.00 71.60 1546 GLN A N 1
ATOM 7988 C CA . GLN A 1 1527 ? 156.098 165.642 206.423 1.00 71.60 1546 GLN A CA 1
ATOM 7989 C C . GLN A 1 1527 ? 155.787 164.207 206.811 1.00 71.60 1546 GLN A C 1
ATOM 7990 O O . GLN A 1 1527 ? 155.538 163.389 205.921 1.00 71.60 1546 GLN A O 1
ATOM 7996 N N . GLU A 1 1528 ? 155.792 163.877 208.101 1.00 79.88 1547 GLU A N 1
ATOM 7997 C CA . GLU A 1 1528 ? 155.401 162.537 208.521 1.00 79.88 1547 GLU A CA 1
ATOM 7998 C C . GLU A 1 1528 ? 153.893 162.361 208.420 1.00 79.88 1547 GLU A C 1
ATOM 7999 O O . GLU A 1 1528 ? 153.418 161.307 207.984 1.00 79.88 1547 GLU A O 1
ATOM 8005 N N . TYR A 1 1529 ? 153.134 163.389 208.795 1.00 73.57 1548 TYR A N 1
ATOM 8006 C CA . TYR A 1 1529 ? 151.674 163.423 208.776 1.00 73.57 1548 TYR A CA 1
ATOM 8007 C C . TYR A 1 1529 ? 151.196 164.636 207.988 1.00 73.57 1548 TYR A C 1
ATOM 8008 O O . TYR A 1 1529 ? 150.401 165.447 208.466 1.00 73.57 1548 TYR A O 1
ATOM 8017 N N . THR A 1 1530 ? 151.715 164.773 206.763 1.00 58.88 1549 THR A N 1
ATOM 8018 C CA . THR A 1 1530 ? 151.476 165.944 205.924 1.00 58.88 1549 THR A CA 1
ATOM 8019 C C . THR A 1 1530 ? 149.999 166.308 205.827 1.00 58.88 1549 THR A C 1
ATOM 8020 O O . THR A 1 1530 ? 149.584 167.392 206.252 1.00 58.88 1549 THR A O 1
ATOM 8024 N N . VAL A 1 1531 ? 149.193 165.410 205.269 1.00 52.14 1550 VAL A N 1
ATOM 8025 C CA . VAL A 1 1531 ? 147.751 165.591 205.159 1.00 52.14 1550 VAL A CA 1
ATOM 8026 C C . VAL A 1 1531 ? 147.092 164.321 205.666 1.00 52.14 1550 VAL A C 1
ATOM 8027 O O . VAL A 1 1531 ? 147.316 163.238 205.109 1.00 52.14 1550 VAL A O 1
ATOM 8031 N N . VAL A 1 1532 ? 146.279 164.448 206.713 1.00 57.70 1551 VAL A N 1
ATOM 8032 C CA . VAL A 1 1532 ? 145.667 163.309 207.381 1.00 57.70 1551 VAL A CA 1
ATOM 8033 C C . VAL A 1 1532 ? 144.157 163.483 207.355 1.00 57.70 1551 VAL A C 1
ATOM 8034 O O . VAL A 1 1532 ? 143.627 164.448 207.914 1.00 57.70 1551 VAL A O 1
ATOM 8038 N N . PHE A 1 1533 ? 143.469 162.547 206.717 1.00 56.33 1552 PHE A N 1
ATOM 8039 C CA . PHE A 1 1533 ? 142.020 162.472 206.751 1.00 56.33 1552 PHE A CA 1
ATOM 8040 C C . PHE A 1 1533 ? 141.598 161.464 207.809 1.00 56.33 1552 PHE A C 1
ATOM 8041 O O . PHE A 1 1533 ? 142.307 160.491 208.072 1.00 56.33 1552 PHE A O 1
ATOM 8049 N N . TRP A 1 1534 ? 140.433 161.698 208.403 1.00 66.46 1553 TRP A N 1
ATOM 8050 C CA . TRP A 1 1534 ? 139.830 160.771 209.350 1.00 66.46 1553 TRP A CA 1
ATOM 8051 C C . TRP A 1 1534 ? 138.415 160.425 208.910 1.00 66.46 1553 TRP A C 1
ATOM 8052 O O . TRP A 1 1534 ? 137.708 161.250 208.321 1.00 66.46 1553 TRP A O 1
ATOM 8063 N N . ASP A 1 1535 ? 138.017 159.187 209.197 1.00 73.51 1554 ASP A N 1
ATOM 8064 C CA . ASP A 1 1535 ? 136.712 158.666 208.819 1.00 73.51 1554 ASP A CA 1
ATOM 8065 C C . ASP A 1 1535 ? 136.318 157.605 209.840 1.00 73.51 1554 ASP A C 1
ATOM 8066 O O . ASP A 1 1535 ? 137.095 157.259 210.733 1.00 73.51 1554 ASP A O 1
ATOM 8071 N N . GLY A 1 1536 ? 135.096 157.097 209.715 1.00 83.69 1555 GLY A N 1
ATOM 8072 C CA . GLY A 1 1536 ? 134.642 156.022 210.570 1.00 83.69 1555 GLY A CA 1
ATOM 8073 C C . GLY A 1 1536 ? 134.168 156.527 211.915 1.00 83.69 1555 GLY A C 1
ATOM 8074 O O . GLY A 1 1536 ? 134.288 157.703 212.261 1.00 83.69 1555 GLY A O 1
ATOM 8075 N N . LYS A 1 1537 ? 133.614 155.599 212.694 1.00 94.22 1556 LYS A N 1
ATOM 8076 C CA . LYS A 1 1537 ? 133.051 155.918 213.997 1.00 94.22 1556 LYS A CA 1
ATOM 8077 C C . LYS A 1 1537 ? 133.324 154.784 214.973 1.00 94.22 1556 LYS A C 1
ATOM 8078 O O . LYS A 1 1537 ? 133.175 153.608 214.630 1.00 94.22 1556 LYS A O 1
ATOM 8084 N N . GLU A 1 1538 ? 133.716 155.156 216.193 1.00 96.24 1557 GLU A N 1
ATOM 8085 C CA . GLU A 1 1538 ? 133.907 154.208 217.284 1.00 96.24 1557 GLU A CA 1
ATOM 8086 C C . GLU A 1 1538 ? 134.893 153.111 216.883 1.00 96.24 1557 GLU A C 1
ATOM 8087 O O . GLU A 1 1538 ? 136.060 153.409 216.607 1.00 96.24 1557 GLU A O 1
ATOM 8093 N N . GLU A 1 1539 ? 134.456 151.847 216.844 1.00 100.49 1558 GLU A N 1
ATOM 8094 C CA . GLU A 1 1539 ? 135.351 150.765 216.456 1.00 100.49 1558 GLU A CA 1
ATOM 8095 C C . GLU A 1 1539 ? 135.857 150.903 215.026 1.00 100.49 1558 GLU A C 1
ATOM 8096 O O . GLU A 1 1539 ? 136.931 150.379 214.715 1.00 100.49 1558 GLU A O 1
ATOM 8102 N N . SER A 1 1540 ? 135.120 151.598 214.162 1.00 97.28 1559 SER A N 1
ATOM 8103 C CA . SER A 1 1540 ? 135.464 151.727 212.753 1.00 97.28 1559 SER A CA 1
ATOM 8104 C C . SER A 1 1540 ? 136.292 152.968 212.450 1.00 97.28 1559 SER A C 1
ATOM 8105 O O . SER A 1 1540 ? 136.534 153.257 211.275 1.00 97.28 1559 SER A O 1
ATOM 8108 N N . ARG A 1 1541 ? 136.721 153.710 213.470 1.00 82.94 1560 ARG A N 1
ATOM 8109 C CA . ARG A 1 1541 ? 137.512 154.911 213.236 1.00 82.94 1560 ARG A CA 1
ATOM 8110 C C . ARG A 1 1541 ? 138.806 154.558 212.513 1.00 82.94 1560 ARG A C 1
ATOM 8111 O O . ARG A 1 1541 ? 139.518 153.626 212.894 1.00 82.94 1560 ARG A O 1
ATOM 8119 N N . ASN A 1 1542 ? 139.103 155.315 211.459 1.00 77.39 1561 ASN A N 1
ATOM 8120 C CA . ASN A 1 1542 ? 140.242 155.031 210.600 1.00 77.39 1561 ASN A CA 1
ATOM 8121 C C . ASN A 1 1542 ? 140.776 156.341 210.042 1.00 77.39 1561 ASN A C 1
ATOM 8122 O O . ASN A 1 1542 ? 140.106 157.377 210.080 1.00 77.39 1561 ASN A O 1
ATOM 8127 N N . TYR A 1 1543 ? 141.999 156.285 209.517 1.00 68.65 1562 TYR A N 1
ATOM 8128 C CA . TYR A 1 1543 ? 142.644 157.472 208.978 1.00 68.65 1562 TYR A CA 1
ATOM 8129 C C . TYR A 1 1543 ? 143.401 157.139 207.702 1.00 68.65 1562 TYR A C 1
ATOM 8130 O O . TYR A 1 1543 ? 143.815 155.999 207.467 1.00 68.65 1562 TYR A O 1
ATOM 8139 N N . THR A 1 1544 ? 143.567 158.176 206.884 1.00 60.91 1563 THR A N 1
ATOM 8140 C CA . THR A 1 1544 ? 144.264 158.126 205.606 1.00 60.91 1563 THR A CA 1
ATOM 8141 C C . THR A 1 1544 ? 145.350 159.189 205.615 1.00 60.91 1563 THR A C 1
ATOM 8142 O O . THR A 1 1544 ? 145.143 160.278 206.156 1.00 60.91 1563 THR A O 1
ATOM 8146 N N . VAL A 1 1545 ? 146.495 158.882 205.016 1.00 59.74 1564 VAL A N 1
ATOM 8147 C CA . VAL A 1 1545 ? 147.621 159.807 204.929 1.00 59.74 1564 VAL A CA 1
ATOM 8148 C C . VAL A 1 1545 ? 147.926 160.022 203.457 1.00 59.74 1564 VAL A C 1
ATOM 8149 O O . VAL A 1 1545 ? 148.000 159.054 202.690 1.00 59.74 1564 VAL A O 1
ATOM 8153 N N . VAL A 1 1546 ? 148.097 161.281 203.063 1.00 53.54 1565 VAL A N 1
ATOM 8154 C CA . VAL A 1 1546 ? 148.419 161.643 201.687 1.00 53.54 1565 VAL A CA 1
ATOM 8155 C C . VAL A 1 1546 ? 149.818 162.240 201.665 1.00 53.54 1565 VAL A C 1
ATOM 8156 O O . VAL A 1 1546 ? 150.104 163.194 202.397 1.00 53.54 1565 VAL A O 1
ATOM 8160 N N . ASN A 1 1547 ? 150.686 161.674 200.832 1.00 56.91 1566 ASN A N 1
ATOM 8161 C CA . ASN A 1 1547 ? 152.044 162.179 200.636 1.00 56.91 1566 ASN A CA 1
ATOM 8162 C C . ASN A 1 1547 ? 152.009 163.061 199.393 1.00 56.91 1566 ASN A C 1
ATOM 8163 O O . ASN A 1 1547 ? 152.277 162.611 198.279 1.00 56.91 1566 ASN A O 1
ATOM 8168 N N . THR A 1 1548 ? 151.677 164.338 199.593 1.00 49.62 1567 THR A N 1
ATOM 8169 C CA . THR A 1 1548 ? 151.510 165.242 198.461 1.00 49.62 1567 THR A CA 1
ATOM 8170 C C . THR A 1 1548 ? 152.811 165.449 197.699 1.00 49.62 1567 THR A C 1
ATOM 8171 O O . THR A 1 1548 ? 152.779 165.773 196.507 1.00 49.62 1567 THR A O 1
ATOM 8175 N N . GLU A 1 1549 ? 153.958 165.273 198.358 1.00 56.33 1568 GLU A N 1
ATOM 8176 C CA . GLU A 1 1549 ? 155.230 165.404 197.656 1.00 56.33 1568 GLU A CA 1
ATOM 8177 C C . GLU A 1 1549 ? 155.359 164.359 196.555 1.00 56.33 1568 GLU A C 1
ATOM 8178 O O . GLU A 1 1549 ? 155.986 164.613 195.520 1.00 56.33 1568 GLU A O 1
ATOM 8184 N N . LYS A 1 1550 ? 154.774 163.175 196.763 1.00 58.04 1569 LYS A N 1
ATOM 8185 C CA . LYS A 1 1550 ? 154.773 162.109 195.770 1.00 58.04 1569 LYS A CA 1
ATOM 8186 C C . LYS A 1 1550 ? 153.412 161.861 195.139 1.00 58.04 1569 LYS A C 1
ATOM 8187 O O . LYS A 1 1550 ? 153.335 161.115 194.159 1.00 58.04 1569 LYS A O 1
ATOM 8193 N N . GLY A 1 1551 ? 152.347 162.455 195.667 1.00 54.70 1570 GLY A N 1
ATOM 8194 C CA . GLY A 1 1551 ? 151.020 162.182 195.154 1.00 54.70 1570 GLY A CA 1
ATOM 8195 C C . GLY A 1 1551 ? 150.509 160.798 195.479 1.00 54.70 1570 GLY A C 1
ATOM 8196 O O . GLY A 1 1551 ? 149.553 160.336 194.849 1.00 54.70 1570 GLY A O 1
ATOM 8197 N N . LEU A 1 1552 ? 151.114 160.126 196.457 1.00 57.24 1571 LEU A N 1
ATOM 8198 C CA . LEU A 1 1552 ? 150.765 158.766 196.831 1.00 57.24 1571 LEU A CA 1
ATOM 8199 C C . LEU A 1 1552 ? 150.254 158.744 198.264 1.00 57.24 1571 LEU A C 1
ATOM 8200 O O . LEU A 1 1552 ? 150.682 159.540 199.104 1.00 57.24 1571 LEU A O 1
ATOM 8205 N N . MET A 1 1553 ? 149.342 157.816 198.536 1.00 58.31 1572 MET A N 1
ATOM 8206 C CA . MET A 1 1553 ? 148.762 157.649 199.862 1.00 58.31 1572 MET A CA 1
ATOM 8207 C C . MET A 1 1553 ? 149.481 156.511 200.572 1.00 58.31 1572 MET A C 1
ATOM 8208 O O . MET A 1 1553 ? 149.343 155.346 200.187 1.00 58.31 1572 MET A O 1
ATOM 8213 N N . GLU A 1 1554 ? 150.249 156.852 201.604 1.00 61.90 1573 GLU A N 1
ATOM 8214 C CA . GLU A 1 1554 ? 151.050 155.862 202.311 1.00 61.90 1573 GLU A CA 1
ATOM 8215 C C . GLU A 1 1554 ? 150.219 154.992 203.241 1.00 61.90 1573 GLU A C 1
ATOM 8216 O O . GLU A 1 1554 ? 150.579 153.833 203.477 1.00 61.90 1573 GLU A O 1
ATOM 8222 N N . VAL A 1 1555 ? 149.126 155.527 203.777 1.00 64.68 1574 VAL A N 1
ATOM 8223 C CA . VAL A 1 1555 ? 148.186 154.779 204.602 1.00 64.68 1574 VAL A CA 1
ATOM 8224 C C . VAL A 1 1555 ? 146.790 155.071 204.078 1.00 64.68 1574 VAL A C 1
ATOM 8225 O O . VAL A 1 1555 ? 146.456 156.231 203.815 1.00 64.68 1574 VAL A O 1
ATOM 8229 N N . GLN A 1 1556 ? 145.978 154.025 203.922 1.00 64.14 1575 GLN A N 1
ATOM 8230 C CA . GLN A 1 1556 ? 144.633 154.139 203.355 1.00 64.14 1575 GLN A CA 1
ATOM 8231 C C . GLN A 1 1556 ? 143.643 153.474 204.306 1.00 64.14 1575 GLN A C 1
ATOM 8232 O O . GLN A 1 1556 ? 143.545 152.246 204.357 1.00 64.14 1575 GLN A O 1
ATOM 8238 N N . ARG A 1 1557 ? 142.902 154.300 205.047 1.00 69.05 1576 ARG A N 1
ATOM 8239 C CA . ARG A 1 1557 ? 141.847 153.840 205.953 1.00 69.05 1576 ARG A CA 1
ATOM 8240 C C . ARG A 1 1557 ? 142.375 152.793 206.937 1.00 69.05 1576 ARG A C 1
ATOM 8241 O O . ARG A 1 1557 ? 141.761 151.749 207.155 1.00 69.05 1576 ARG A O 1
ATOM 8249 N N . MET A 1 1558 ? 143.528 153.080 207.535 1.00 74.94 1577 MET A N 1
ATOM 8250 C CA . MET A 1 1558 ? 144.021 152.238 208.618 1.00 74.94 1577 MET A CA 1
ATOM 8251 C C . MET A 1 1558 ? 143.143 152.487 209.836 1.00 74.94 1577 MET A C 1
ATOM 8252 O O . MET A 1 1558 ? 142.966 153.638 210.248 1.00 74.94 1577 MET A O 1
ATOM 8257 N N . CYS A 1 1559 ? 142.589 151.418 210.403 1.00 84.34 1578 CYS A N 1
ATOM 8258 C CA . CYS A 1 1559 ? 141.594 151.543 211.460 1.00 84.34 1578 CYS A CA 1
ATOM 8259 C C . CYS A 1 1559 ? 142.280 151.742 212.806 1.00 84.34 1578 CYS A C 1
ATOM 8260 O O . CYS A 1 1559 ? 143.150 150.953 213.191 1.00 84.34 1578 CYS A O 1
ATOM 8263 N N . CYS A 1 1560 ? 141.888 152.800 213.515 1.00 83.34 1579 CYS A N 1
ATOM 8264 C CA . CYS A 1 1560 ? 142.371 153.097 214.863 1.00 83.34 1579 CYS A CA 1
ATOM 8265 C C . CYS A 1 1560 ? 141.150 153.390 215.725 1.00 83.34 1579 CYS A C 1
ATOM 8266 O O . CYS A 1 1560 ? 140.723 154.548 215.831 1.00 83.34 1579 CYS A O 1
ATOM 8269 N N . PRO A 1 1561 ? 140.553 152.372 216.349 1.00 87.15 1580 PRO A N 1
ATOM 8270 C CA . PRO A 1 1561 ? 139.258 152.580 217.007 1.00 87.15 1580 PRO A CA 1
ATOM 8271 C C . PRO A 1 1561 ? 139.347 153.560 218.165 1.00 87.15 1580 PRO A C 1
ATOM 8272 O O . PRO A 1 1561 ? 140.356 153.644 218.869 1.00 87.15 1580 PRO A O 1
ATOM 8276 N N . GLY A 1 1562 ? 138.266 154.303 218.354 1.00 85.93 1581 GLY A N 1
ATOM 8277 C CA . GLY A 1 1562 ? 138.171 155.313 219.381 1.00 85.93 1581 GLY A CA 1
ATOM 8278 C C . GLY A 1 1562 ? 137.220 156.409 218.953 1.00 85.93 1581 GLY A C 1
ATOM 8279 O O . GLY A 1 1562 ? 136.532 156.294 217.940 1.00 85.93 1581 GLY A O 1
ATOM 8280 N N . MET A 1 1563 ? 137.188 157.481 219.740 1.00 80.66 1582 MET A N 1
ATOM 8281 C CA . MET A 1 1563 ? 136.311 158.607 219.456 1.00 80.66 1582 MET A CA 1
ATOM 8282 C C . MET A 1 1563 ? 136.844 159.416 218.281 1.00 80.66 1582 MET A C 1
ATOM 8283 O O . MET A 1 1563 ? 138.053 159.468 218.041 1.00 80.66 1582 MET A O 1
ATOM 8288 N N . LYS A 1 1564 ? 135.931 160.055 217.553 1.00 75.54 1583 LYS A N 1
ATOM 8289 C CA . LYS A 1 1564 ? 136.322 160.882 216.419 1.00 75.54 1583 LYS A CA 1
ATOM 8290 C C . LYS A 1 1564 ? 137.141 162.075 216.893 1.00 75.54 1583 LYS A C 1
ATOM 8291 O O . LYS A 1 1564 ? 136.960 162.570 218.010 1.00 75.54 1583 LYS A O 1
ATOM 8297 N N . VAL A 1 1565 ? 138.042 162.542 216.033 1.00 69.44 1584 VAL A N 1
ATOM 8298 C CA . VAL A 1 1565 ? 138.980 163.603 216.384 1.00 69.44 1584 VAL A CA 1
ATOM 8299 C C . VAL A 1 1565 ? 138.431 164.935 215.895 1.00 69.44 1584 VAL A C 1
ATOM 8300 O O . VAL A 1 1565 ? 138.078 165.080 214.719 1.00 69.44 1584 VAL A O 1
ATOM 8304 N N . SER A 1 1566 ? 138.348 165.907 216.804 1.00 66.02 1585 SER A N 1
ATOM 8305 C CA . SER A 1 1566 ? 137.887 167.243 216.451 1.00 66.02 1585 SER A CA 1
ATOM 8306 C C . SER A 1 1566 ? 139.031 168.176 216.086 1.00 66.02 1585 SER A C 1
ATOM 8307 O O . SER A 1 1566 ? 138.826 169.111 215.305 1.00 66.02 1585 SER A O 1
ATOM 8310 N N . CYS A 1 1567 ? 140.225 167.956 216.637 1.00 62.64 1586 CYS A N 1
ATOM 8311 C CA . CYS A 1 1567 ? 141.379 168.781 216.300 1.00 62.64 1586 CYS A CA 1
ATOM 8312 C C . CYS A 1 1567 ? 142.645 167.943 216.353 1.00 62.64 1586 CYS A C 1
ATOM 8313 O O . CYS A 1 1567 ? 142.697 166.917 217.031 1.00 62.64 1586 CYS A O 1
ATOM 8316 N N . GLN A 1 1568 ? 143.672 168.401 215.643 1.00 65.28 1587 GLN A N 1
ATOM 8317 C CA . GLN A 1 1568 ? 144.917 167.657 215.518 1.00 65.28 1587 GLN A CA 1
ATOM 8318 C C . GLN A 1 1568 ? 146.087 168.623 215.425 1.00 65.28 1587 GLN A C 1
ATOM 8319 O O . GLN A 1 1568 ? 145.983 169.668 214.776 1.00 65.28 1587 GLN A O 1
ATOM 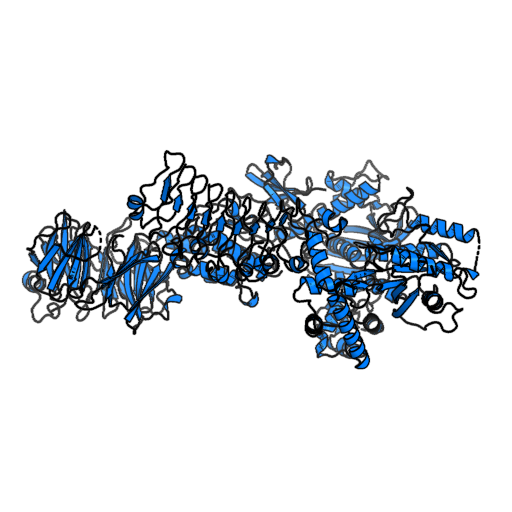8325 N N . LEU A 1 1569 ? 147.193 168.269 216.075 1.00 70.38 1588 LEU A N 1
ATOM 8326 C CA . LEU A 1 1569 ? 148.422 169.047 216.042 1.00 70.38 1588 LEU A CA 1
ATOM 8327 C C . LEU A 1 1569 ? 149.599 168.089 216.094 1.00 70.38 1588 LEU A C 1
ATOM 8328 O O . LEU A 1 1569 ? 149.455 166.949 216.541 1.00 70.38 1588 LEU A O 1
ATOM 8333 N N . GLN A 1 1570 ? 150.756 168.545 215.626 1.00 74.77 1589 GLN A N 1
ATOM 8334 C CA . GLN A 1 1570 ? 151.995 167.781 215.699 1.00 74.77 1589 GLN A CA 1
ATOM 8335 C C . GLN A 1 1570 ? 153.059 168.622 216.387 1.00 74.77 1589 GLN A C 1
ATOM 8336 O O . GLN A 1 1570 ? 153.326 169.753 215.968 1.00 74.77 1589 GLN A O 1
ATOM 8342 N N . VAL A 1 1571 ? 153.663 168.073 217.439 1.00 81.80 1590 VAL A N 1
ATOM 8343 C CA . VAL A 1 1571 ? 154.720 168.749 218.183 1.00 81.80 1590 VAL A CA 1
ATOM 8344 C C . VAL A 1 1571 ? 155.883 167.780 218.323 1.00 81.80 1590 VAL A C 1
ATOM 8345 O O . VAL A 1 1571 ? 155.696 166.642 218.765 1.00 81.80 1590 VAL A O 1
ATOM 8349 N N . GLN A 1 1572 ? 157.082 168.232 217.951 1.00 88.23 1591 GLN A N 1
ATOM 8350 C CA . GLN A 1 1572 ? 158.251 167.362 217.935 1.00 88.23 1591 GLN A CA 1
ATOM 8351 C C . GLN A 1 1572 ? 157.960 166.144 217.055 1.00 88.23 1591 GLN A C 1
ATOM 8352 O O . GLN A 1 1572 ? 157.789 166.298 215.842 1.00 88.23 1591 GLN A O 1
ATOM 8358 N N . ARG A 1 1573 ? 157.899 164.939 217.634 1.00 88.66 1592 ARG A N 1
ATOM 8359 C CA . ARG A 1 1573 ? 157.558 163.723 216.906 1.00 88.66 1592 ARG A CA 1
ATOM 8360 C C . ARG A 1 1573 ? 156.341 163.047 217.536 1.00 88.66 1592 ARG A C 1
ATOM 8361 O O . ARG A 1 1573 ? 156.225 161.820 217.541 1.00 88.66 1592 ARG A O 1
ATOM 8369 N N . SER A 1 1574 ? 155.424 163.850 218.071 1.00 83.06 1593 SER A N 1
ATOM 8370 C CA . SER A 1 1574 ? 154.233 163.362 218.752 1.00 83.06 1593 SER A CA 1
ATOM 8371 C C . SER A 1 1574 ? 153.003 164.042 218.171 1.00 83.06 1593 SER A C 1
ATOM 8372 O O . SER A 1 1574 ? 152.980 165.269 218.011 1.00 83.06 1593 SER A O 1
ATOM 8375 N N . LEU A 1 1575 ? 151.982 163.244 217.870 1.00 76.02 1594 LEU A N 1
ATOM 8376 C CA . LEU A 1 1575 ? 150.727 163.731 217.319 1.00 76.02 1594 LEU A CA 1
ATOM 8377 C C . LEU A 1 1575 ? 149.706 163.835 218.443 1.00 76.02 1594 LEU A C 1
ATOM 8378 O O . LEU A 1 1575 ? 149.377 162.828 219.081 1.00 76.02 1594 LEU A O 1
ATOM 8383 N N . TRP A 1 1576 ? 149.214 165.044 218.687 1.00 77.01 1595 TRP A N 1
ATOM 8384 C CA . TRP A 1 1576 ? 148.127 165.274 219.625 1.00 77.01 1595 TRP A CA 1
ATOM 8385 C C . TRP A 1 1576 ? 146.827 165.306 218.841 1.00 77.01 1595 TRP A C 1
ATOM 8386 O O . TRP A 1 1576 ? 146.738 165.985 217.813 1.00 77.01 1595 TRP A O 1
ATOM 8397 N N . THR A 1 1577 ? 145.829 164.570 219.316 1.00 72.15 1596 THR A N 1
ATOM 8398 C CA . THR A 1 1577 ? 144.504 164.583 218.721 1.00 72.15 1596 THR A CA 1
ATOM 8399 C C . THR A 1 1577 ? 143.475 164.773 219.820 1.00 72.15 1596 THR A C 1
ATOM 8400 O O . THR A 1 1577 ? 143.416 163.988 220.769 1.00 72.15 1596 THR A O 1
ATOM 8404 N N . ALA A 1 1578 ? 142.672 165.821 219.689 1.00 67.88 1597 ALA A N 1
ATOM 8405 C CA . ALA A 1 1578 ? 141.621 166.135 220.641 1.00 67.88 1597 ALA A CA 1
ATOM 8406 C C . ALA A 1 1578 ? 140.287 165.693 220.064 1.00 67.88 1597 ALA A C 1
ATOM 8407 O O . ALA A 1 1578 ? 139.917 166.102 218.954 1.00 67.88 1597 ALA A O 1
ATOM 8409 N N . THR A 1 1579 ? 139.575 164.869 220.826 1.00 75.67 1598 THR A N 1
ATOM 8410 C CA . THR A 1 1579 ? 138.352 164.217 220.390 1.00 75.67 1598 THR A CA 1
ATOM 8411 C C . THR A 1 1579 ? 137.128 164.973 220.896 1.00 75.67 1598 THR A C 1
ATOM 8412 O O . THR A 1 1579 ? 137.228 166.006 221.560 1.00 75.67 1598 THR A O 1
ATOM 8416 N N . GLU A 1 1580 ? 135.953 164.428 220.574 1.00 78.30 1599 GLU A N 1
ATOM 8417 C CA . GLU A 1 1580 ? 134.697 165.082 220.919 1.00 78.30 1599 GLU A CA 1
ATOM 8418 C C . GLU A 1 1580 ? 134.335 164.928 222.389 1.00 78.30 1599 GLU A C 1
ATOM 8419 O O . GLU A 1 1580 ? 133.522 165.713 222.890 1.00 78.30 1599 GLU A O 1
ATOM 8425 N N . ASP A 1 1581 ? 134.910 163.951 223.090 1.00 80.13 1600 ASP A N 1
ATOM 8426 C CA . ASP A 1 1581 ? 134.608 163.714 224.496 1.00 80.13 1600 ASP A CA 1
ATOM 8427 C C . ASP A 1 1581 ? 135.570 164.443 225.427 1.00 80.13 1600 ASP A C 1
ATOM 8428 O O . ASP A 1 1581 ? 135.751 164.022 226.574 1.00 80.13 1600 ASP A O 1
ATOM 8433 N N . GLN A 1 1582 ? 136.194 165.525 224.956 1.00 76.94 1601 GLN A N 1
ATOM 8434 C CA . GLN A 1 1582 ? 137.074 166.350 225.784 1.00 76.94 1601 GLN A CA 1
ATOM 8435 C C . GLN A 1 1582 ? 138.293 165.550 226.249 1.00 76.94 1601 GLN A C 1
ATOM 8436 O O . GLN A 1 1582 ? 138.626 165.521 227.434 1.00 76.94 1601 GLN A O 1
ATOM 8442 N N . LYS A 1 1583 ? 138.959 164.897 225.298 1.00 79.67 1602 LYS A N 1
ATOM 8443 C CA . LYS A 1 1583 ? 140.133 164.080 225.575 1.00 79.67 1602 LYS A CA 1
ATOM 8444 C C . LYS A 1 1583 ? 141.208 164.377 224.542 1.00 79.67 1602 LYS A C 1
ATOM 8445 O O . LYS A 1 1583 ? 140.949 164.301 223.337 1.00 79.67 1602 LYS A O 1
ATOM 8451 N N . ILE A 1 1584 ? 142.408 164.705 225.015 1.00 76.54 1603 ILE A N 1
ATOM 8452 C CA . ILE A 1 1584 ? 143.582 164.860 224.164 1.00 76.54 1603 ILE A CA 1
ATOM 8453 C C . ILE A 1 1584 ? 144.400 163.583 224.268 1.00 76.54 1603 ILE A C 1
ATOM 8454 O O . ILE A 1 1584 ? 145.004 163.312 225.312 1.00 76.54 1603 ILE A O 1
ATOM 8459 N N . TYR A 1 1585 ? 144.415 162.795 223.199 1.00 76.98 1604 TYR A N 1
ATOM 8460 C CA . TYR A 1 1585 ? 145.242 161.602 223.121 1.00 76.98 1604 TYR A CA 1
ATOM 8461 C C . TYR A 1 1585 ? 146.535 161.938 222.394 1.00 76.98 1604 TYR A C 1
ATOM 8462 O O . TYR A 1 1585 ? 146.540 162.742 221.457 1.00 76.98 1604 TYR A O 1
ATOM 8471 N N . ILE A 1 1586 ? 147.631 161.331 222.836 1.00 80.12 1605 ILE A N 1
ATOM 8472 C CA . ILE A 1 1586 ? 148.949 161.566 222.256 1.00 80.12 1605 ILE A CA 1
ATOM 8473 C C . ILE A 1 1586 ? 149.452 160.251 221.684 1.00 80.12 1605 ILE A C 1
ATOM 8474 O O . ILE A 1 1586 ? 149.500 159.238 222.392 1.00 80.12 1605 ILE A O 1
ATOM 8479 N N . TYR A 1 1587 ? 149.822 160.270 220.407 1.00 79.82 1606 TYR A N 1
ATOM 8480 C CA . TYR A 1 1587 ? 150.394 159.117 219.722 1.00 79.82 1606 TYR A CA 1
ATOM 8481 C C . TYR A 1 1587 ? 151.831 159.461 219.357 1.00 79.82 1606 TYR A C 1
ATOM 8482 O O . TYR A 1 1587 ? 152.079 160.442 218.647 1.00 79.82 1606 TYR A O 1
ATOM 8491 N N . THR A 1 1588 ? 152.775 158.664 219.844 1.00 86.23 1607 THR A N 1
ATOM 8492 C CA . THR A 1 1588 ? 154.171 158.842 219.474 1.00 86.23 1607 THR A CA 1
ATOM 8493 C C . THR A 1 1588 ? 154.495 157.995 218.251 1.00 86.23 1607 THR A C 1
ATOM 8494 O O . THR A 1 1588 ? 154.406 156.765 218.285 1.00 86.23 1607 THR A O 1
ATOM 8498 N N . LEU A 1 1589 ? 154.875 158.664 217.170 1.00 87.85 1608 LEU A N 1
ATOM 8499 C CA . LEU A 1 1589 ? 155.203 158.002 215.918 1.00 87.85 1608 LEU A CA 1
ATOM 8500 C C . LEU A 1 1589 ? 156.497 157.206 216.053 1.00 87.85 1608 LEU A C 1
ATOM 8501 O O . LEU A 1 1589 ? 157.385 157.544 216.839 1.00 87.85 1608 LEU A O 1
ATOM 8506 N N . LYS A 1 1590 ? 156.594 156.141 215.261 1.00 91.62 1609 LYS A N 1
ATOM 8507 C CA . LYS A 1 1590 ? 157.766 155.269 215.271 1.00 91.62 1609 LYS A CA 1
ATOM 8508 C C . LYS A 1 1590 ? 158.182 154.906 213.850 1.00 91.62 1609 LYS A C 1
ATOM 8509 O O . LYS A 1 1590 ? 157.533 155.299 212.882 1.00 91.62 1609 LYS A O 1
ATOM 8515 N N . PRO A 1 1594 ? 151.820 154.638 212.354 1.00 84.09 1613 PRO A N 1
ATOM 8516 C CA . PRO A 1 1594 ? 150.749 153.847 212.970 1.00 84.09 1613 PRO A CA 1
ATOM 8517 C C . PRO A 1 1594 ? 150.224 154.460 214.268 1.00 84.09 1613 PRO A C 1
ATOM 8518 O O . PRO A 1 1594 ? 150.879 154.376 215.307 1.00 84.09 1613 PRO A O 1
ATOM 8522 N N . LEU A 1 1595 ? 149.041 155.071 214.192 1.00 78.63 1614 LEU A N 1
ATOM 8523 C CA . LEU A 1 1595 ? 148.416 155.728 215.340 1.00 78.63 1614 LEU A CA 1
ATOM 8524 C C . LEU A 1 1595 ? 147.481 154.755 216.063 1.00 78.63 1614 LEU A C 1
ATOM 8525 O O . LEU A 1 1595 ? 146.294 155.009 216.263 1.00 78.63 1614 LEU A O 1
ATOM 8530 N N . ASN A 1 1596 ? 148.049 153.622 216.471 1.00 82.96 1615 ASN A N 1
ATOM 8531 C CA . ASN A 1 1596 ? 147.254 152.532 217.025 1.00 82.96 1615 ASN A CA 1
ATOM 8532 C C . ASN A 1 1596 ? 147.055 152.653 218.531 1.00 82.96 1615 ASN A C 1
ATOM 8533 O O . ASN A 1 1596 ? 145.923 152.528 219.011 1.00 82.96 1615 ASN A O 1
ATOM 8538 N N . THR A 1 1597 ? 148.129 152.892 219.284 1.00 84.48 1616 THR A N 1
ATOM 8539 C CA . THR A 1 1597 ? 148.091 152.878 220.745 1.00 84.48 1616 THR A CA 1
ATOM 8540 C C . THR A 1 1597 ? 148.558 154.231 221.268 1.00 84.48 1616 THR A C 1
ATOM 8541 O O . THR A 1 1597 ? 149.736 154.591 221.066 1.00 84.48 1616 THR A O 1
ATOM 8545 N N . PRO A 1 1598 ? 147.709 155.013 221.935 1.00 83.78 1617 PRO A N 1
ATOM 8546 C CA . PRO A 1 1598 ? 148.184 156.266 222.527 1.00 83.78 1617 PRO A CA 1
ATOM 8547 C C . PRO A 1 1598 ? 148.972 156.024 223.805 1.00 83.78 1617 PRO A C 1
ATOM 8548 O O . PRO A 1 1598 ? 148.823 155.005 224.481 1.00 83.78 1617 PRO A O 1
ATOM 8552 N N . GLN A 1 1599 ? 149.822 156.998 224.129 1.00 83.48 1618 GLN A N 1
ATOM 8553 C CA . GLN A 1 1599 ? 150.640 156.950 225.334 1.00 83.48 1618 GLN A CA 1
ATOM 8554 C C . GLN A 1 1599 ? 150.113 157.836 226.452 1.00 83.48 1618 GLN A C 1
ATOM 8555 O O . GLN A 1 1599 ? 150.288 157.497 227.626 1.00 83.48 1618 GLN A O 1
ATOM 8561 N N . GLN A 1 1600 ? 149.479 158.956 226.117 1.00 84.16 1619 GLN A N 1
ATOM 8562 C CA . GLN A 1 1600 ? 148.950 159.888 227.101 1.00 84.16 1619 GLN A CA 1
ATOM 8563 C C . GLN A 1 1600 ? 147.518 160.250 226.739 1.00 84.16 1619 GLN A C 1
ATOM 8564 O O . GLN A 1 1600 ? 147.169 160.397 225.565 1.00 84.16 1619 GLN A O 1
ATOM 8570 N N . ALA A 1 1601 ? 146.695 160.396 227.775 1.00 80.21 1620 ALA A N 1
ATOM 8571 C CA . ALA A 1 1601 ? 145.319 160.857 227.622 1.00 80.21 1620 ALA A CA 1
ATOM 8572 C C . ALA A 1 1601 ? 145.077 161.942 228.657 1.00 80.21 1620 ALA A C 1
ATOM 8573 O O . ALA A 1 1601 ? 145.136 161.672 229.860 1.00 80.21 1620 ALA A O 1
ATOM 8575 N N . LEU A 1 1602 ? 144.806 163.157 228.188 1.00 83.31 1621 LEU A N 1
ATOM 8576 C CA . LEU A 1 1602 ? 144.635 164.323 229.041 1.00 83.31 1621 LEU A CA 1
ATOM 8577 C C . LEU A 1 1602 ? 143.188 164.792 228.984 1.00 83.31 1621 LEU A C 1
ATOM 8578 O O . LEU A 1 1602 ? 142.581 164.839 227.909 1.00 83.31 1621 LEU A O 1
ATOM 8583 N N . ASP A 1 1603 ? 142.643 165.133 230.147 1.00 84.82 1622 ASP A N 1
ATOM 8584 C CA . ASP A 1 1603 ? 141.271 165.607 230.253 1.00 84.82 1622 ASP A CA 1
ATOM 8585 C C . ASP A 1 1603 ? 141.227 167.116 230.061 1.00 84.82 1622 ASP A C 1
ATOM 8586 O O . ASP A 1 1603 ? 142.188 167.821 230.380 1.00 84.82 1622 ASP A O 1
ATOM 8591 N N . THR A 1 1604 ? 140.107 167.604 229.534 1.00 77.74 1623 THR A N 1
ATOM 8592 C CA . THR A 1 1604 ? 139.879 169.026 229.343 1.00 77.74 1623 THR A CA 1
ATOM 8593 C C . THR A 1 1604 ? 138.467 169.387 229.781 1.00 77.74 1623 THR A C 1
ATOM 8594 O O . THR A 1 1604 ? 137.569 168.539 229.747 1.00 77.74 1623 THR A O 1
ATOM 8598 N N . PRO A 1 1605 ? 138.236 170.639 230.193 1.00 75.83 1624 PRO A N 1
ATOM 8599 C CA . PRO A 1 1605 ? 136.885 171.027 230.624 1.00 75.83 1624 PRO A CA 1
ATOM 8600 C C . PRO A 1 1605 ? 135.915 171.266 229.480 1.00 75.83 1624 PRO A C 1
ATOM 8601 O O . PRO A 1 1605 ? 134.711 171.387 229.737 1.00 75.83 1624 PRO A O 1
ATOM 8605 N N . ALA A 1 1606 ? 136.389 171.346 228.238 1.00 72.07 1625 ALA A N 1
ATOM 8606 C CA . ALA A 1 1606 ? 135.507 171.574 227.103 1.00 72.07 1625 ALA A CA 1
ATOM 8607 C C . ALA A 1 1606 ? 136.159 171.020 225.846 1.00 72.07 1625 ALA A C 1
ATOM 8608 O O . ALA A 1 1606 ? 137.364 170.756 225.810 1.00 72.07 1625 ALA A O 1
ATOM 8610 N N . VAL A 1 1607 ? 135.340 170.845 224.808 1.00 69.65 1626 VAL A N 1
ATOM 8611 C CA . VAL A 1 1607 ? 135.825 170.278 223.557 1.00 69.65 1626 VAL A CA 1
ATOM 8612 C C . VAL A 1 1607 ? 136.829 171.228 222.921 1.00 69.65 1626 VAL A C 1
ATOM 8613 O O . VAL A 1 1607 ? 136.564 172.427 222.762 1.00 69.65 1626 VAL A O 1
ATOM 8617 N N . VAL A 1 1608 ? 137.990 170.693 222.548 1.00 64.41 1627 VAL A N 1
ATOM 8618 C CA . VAL A 1 1608 ? 139.014 171.509 221.908 1.00 64.41 1627 VAL A CA 1
ATOM 8619 C C . VAL A 1 1608 ? 138.557 171.872 220.504 1.00 64.41 1627 VAL A C 1
ATOM 8620 O O . VAL A 1 1608 ? 138.207 170.995 219.703 1.00 64.41 1627 VAL A O 1
ATOM 8624 N N . THR A 1 1609 ? 138.560 173.172 220.198 1.00 61.66 1628 THR A N 1
ATOM 8625 C CA . THR A 1 1609 ? 138.160 173.670 218.891 1.00 61.66 1628 THR A CA 1
ATOM 8626 C C . THR A 1 1609 ? 139.320 174.166 218.045 1.00 61.66 1628 THR A C 1
ATOM 8627 O O . THR A 1 1609 ? 139.132 174.383 216.844 1.00 61.66 1628 THR A O 1
ATOM 8631 N N . CYS A 1 1610 ? 140.503 174.351 218.626 1.00 58.04 1629 CYS A N 1
ATOM 8632 C CA . CYS A 1 1610 ? 141.681 174.635 217.816 1.00 58.04 1629 CYS A CA 1
ATOM 8633 C C . CYS A 1 1610 ? 142.939 174.371 218.627 1.00 58.04 1629 CYS A C 1
ATOM 8634 O O . CYS A 1 1610 ? 142.895 174.297 219.855 1.00 58.04 1629 CYS A O 1
ATOM 8637 N N . PHE A 1 1611 ? 144.061 174.253 217.921 1.00 62.95 1630 PHE A N 1
ATOM 8638 C CA . PHE A 1 1611 ? 145.358 173.996 218.528 1.00 62.95 1630 PHE A CA 1
ATOM 8639 C C . PHE A 1 1611 ? 146.398 174.972 217.998 1.00 62.95 1630 PHE A C 1
ATOM 8640 O O . PHE A 1 1611 ? 146.264 175.529 216.906 1.00 62.95 1630 PHE A O 1
ATOM 8648 N N . LEU A 1 1612 ? 147.445 175.164 218.798 1.00 62.29 1631 LEU A N 1
ATOM 8649 C CA . LEU A 1 1612 ? 148.604 175.953 218.410 1.00 62.29 1631 LEU A CA 1
ATOM 8650 C C . LEU A 1 1612 ? 149.805 175.515 219.229 1.00 62.29 1631 LEU A C 1
ATOM 8651 O O . LEU A 1 1612 ? 149.655 175.040 220.356 1.00 62.29 1631 LEU A O 1
ATOM 8656 N N . ALA A 1 1613 ? 150.992 175.680 218.654 1.00 66.98 1632 ALA A N 1
ATOM 8657 C CA . ALA A 1 1613 ? 152.251 175.386 219.325 1.00 66.98 1632 ALA A CA 1
ATOM 8658 C C . ALA A 1 1613 ? 153.133 176.626 219.324 1.00 66.98 1632 ALA A C 1
ATOM 8659 O O . ALA A 1 1613 ? 153.527 177.107 218.257 1.00 66.98 1632 ALA A O 1
ATOM 8661 N N . VAL A 1 1614 ? 153.442 177.137 220.508 1.00 67.72 1633 VAL A N 1
ATOM 8662 C CA . VAL A 1 1614 ? 154.348 178.268 220.678 1.00 67.72 1633 VAL A CA 1
ATOM 8663 C C . VAL A 1 1614 ? 155.755 177.712 220.877 1.00 67.72 1633 VAL A C 1
ATOM 8664 O O . VAL A 1 1614 ? 155.955 176.888 221.786 1.00 67.72 1633 VAL A O 1
ATOM 8668 N N . PRO A 1 1615 ? 156.749 178.122 220.068 1.00 73.68 1634 PRO A N 1
ATOM 8669 C CA . PRO A 1 1615 ? 158.106 177.599 220.265 1.00 73.68 1634 PRO A CA 1
ATOM 8670 C C . PRO A 1 1615 ? 158.807 178.239 221.453 1.00 73.68 1634 PRO A C 1
ATOM 8671 O O . PRO A 1 1615 ? 159.563 179.202 221.294 1.00 73.68 1634 PRO A O 1
ATOM 8675 N N . VAL A 1 1616 ? 158.551 177.715 222.647 1.00 77.90 1635 VAL A N 1
ATOM 8676 C CA . VAL A 1 1616 ? 159.184 178.210 223.863 1.00 77.90 1635 VAL A CA 1
ATOM 8677 C C . VAL A 1 1616 ? 160.452 177.414 224.142 1.00 77.90 1635 VAL A C 1
ATOM 8678 O O . VAL A 1 1616 ? 161.446 177.960 224.621 1.00 77.90 1635 VAL A O 1
ATOM 8682 N N . SER A 1 1621 ? 160.775 171.360 224.254 1.00 91.45 1640 SER A N 1
ATOM 8683 C CA . SER A 1 1621 ? 160.540 172.676 224.834 1.00 91.45 1640 SER A CA 1
ATOM 8684 C C . SER A 1 1621 ? 159.537 173.468 224.002 1.00 91.45 1640 SER A C 1
ATOM 8685 O O . SER A 1 1621 ? 159.922 174.311 223.191 1.00 91.45 1640 SER A O 1
ATOM 8688 N N . TYR A 1 1622 ? 158.251 173.190 224.208 1.00 85.13 1641 TYR A N 1
ATOM 8689 C CA . TYR A 1 1622 ? 157.177 173.884 223.513 1.00 85.13 1641 TYR A CA 1
ATOM 8690 C C . TYR A 1 1622 ? 156.092 174.262 224.509 1.00 85.13 1641 TYR A C 1
ATOM 8691 O O . TYR A 1 1622 ? 156.051 173.759 225.636 1.00 85.13 1641 TYR A O 1
ATOM 8700 N N . LEU A 1 1623 ? 155.202 175.154 224.081 1.00 74.58 1642 LEU A N 1
ATOM 8701 C CA . LEU A 1 1623 ? 154.023 175.510 224.858 1.00 74.58 1642 LEU A CA 1
ATOM 8702 C C . LEU A 1 1623 ? 152.808 175.346 223.959 1.00 74.58 1642 LEU A C 1
ATOM 8703 O O . LEU A 1 1623 ? 152.578 176.169 223.069 1.00 74.58 1642 LEU A O 1
ATOM 8708 N N . VAL A 1 1624 ? 152.046 174.277 224.170 1.00 72.91 1643 VAL A N 1
ATOM 8709 C CA . VAL A 1 1624 ? 150.904 173.953 223.325 1.00 72.91 1643 VAL A CA 1
ATOM 8710 C C . VAL A 1 1624 ? 149.666 174.598 223.924 1.00 72.91 1643 VAL A C 1
ATOM 8711 O O . VAL A 1 1624 ? 149.307 174.329 225.077 1.00 72.91 1643 VAL A O 1
ATOM 8715 N N . LEU A 1 1625 ? 149.019 175.450 223.142 1.00 64.85 1644 LEU A N 1
ATOM 8716 C CA . LEU A 1 1625 ? 147.788 176.107 223.545 1.00 64.85 1644 LEU A CA 1
ATOM 8717 C C . LEU A 1 1625 ? 146.616 175.460 222.825 1.00 64.85 1644 LEU A C 1
ATOM 8718 O O . LEU A 1 1625 ? 146.668 175.221 221.614 1.00 64.85 1644 LEU A O 1
ATOM 8723 N N . ALA A 1 1626 ? 145.568 175.161 223.582 1.00 63.03 1645 ALA A N 1
ATOM 8724 C CA . ALA A 1 1626 ? 144.346 174.565 223.058 1.00 63.03 1645 ALA A CA 1
ATOM 8725 C C . ALA A 1 1626 ? 143.217 175.567 223.242 1.00 63.03 1645 ALA A C 1
ATOM 8726 O O . ALA A 1 1626 ? 142.878 175.929 224.373 1.00 63.03 1645 ALA A O 1
ATOM 8728 N N . GLY A 1 1627 ? 142.651 176.024 222.132 1.00 59.92 1646 GLY A N 1
ATOM 8729 C CA . GLY A 1 1627 ? 141.483 176.872 222.175 1.00 59.92 1646 GLY A CA 1
ATOM 8730 C C . GLY A 1 1627 ? 140.234 176.028 222.284 1.00 59.92 1646 GLY A C 1
ATOM 8731 O O . GLY A 1 1627 ? 139.906 175.274 221.361 1.00 59.92 1646 GLY A O 1
ATOM 8732 N N . LEU A 1 1628 ? 139.544 176.144 223.412 1.00 66.39 1647 LEU A N 1
ATOM 8733 C CA . LEU A 1 1628 ? 138.392 175.320 223.737 1.00 66.39 1647 LEU A CA 1
ATOM 8734 C C . LEU A 1 1628 ? 137.114 175.956 223.205 1.00 66.39 1647 LEU A C 1
ATOM 8735 O O . LEU A 1 1628 ? 137.098 177.107 222.765 1.00 66.39 1647 LEU A O 1
ATOM 8740 N N . ALA A 1 1629 ? 136.030 175.180 223.250 1.00 66.11 1648 ALA A N 1
ATOM 8741 C CA . ALA A 1 1629 ? 134.770 175.623 222.666 1.00 66.11 1648 ALA A CA 1
ATOM 8742 C C . ALA A 1 1629 ? 134.125 176.765 223.442 1.00 66.11 1648 ALA A C 1
ATOM 8743 O O . ALA A 1 1629 ? 133.243 177.440 222.901 1.00 66.11 1648 ALA A O 1
ATOM 8745 N N . ASP A 1 1630 ? 134.532 176.997 224.688 1.00 73.30 1649 ASP A N 1
ATOM 8746 C CA . ASP A 1 1630 ? 133.909 178.005 225.535 1.00 73.30 1649 ASP A CA 1
ATOM 8747 C C . ASP A 1 1630 ? 134.601 179.362 225.448 1.00 73.30 1649 ASP A C 1
ATOM 8748 O O . ASP A 1 1630 ? 134.176 180.306 226.123 1.00 73.30 1649 ASP A O 1
ATOM 8753 N N . GLY A 1 1631 ? 135.648 179.486 224.635 1.00 70.43 1650 GLY A N 1
ATOM 8754 C CA . GLY A 1 1631 ? 136.444 180.693 224.570 1.00 70.43 1650 GLY A CA 1
ATOM 8755 C C . GLY A 1 1631 ? 137.637 180.700 225.501 1.00 70.43 1650 GLY A C 1
ATOM 8756 O O . GLY A 1 1631 ? 138.498 181.579 225.373 1.00 70.43 1650 GLY A O 1
ATOM 8757 N N . LEU A 1 1632 ? 137.713 179.751 226.426 1.00 69.00 1651 LEU A N 1
ATOM 8758 C CA . LEU A 1 1632 ? 138.840 179.628 227.334 1.00 69.00 1651 LEU A CA 1
ATOM 8759 C C . LEU A 1 1632 ? 140.007 178.961 226.617 1.00 69.00 1651 LEU A C 1
ATOM 8760 O O . LEU A 1 1632 ? 139.820 178.229 225.643 1.00 69.00 1651 LEU A O 1
ATOM 8765 N N . VAL A 1 1633 ? 141.217 179.221 227.107 1.00 67.27 1652 VAL A N 1
ATOM 8766 C CA . VAL A 1 1633 ? 142.443 178.691 226.515 1.00 67.27 1652 VAL A CA 1
ATOM 8767 C C . VAL A 1 1633 ? 143.118 177.801 227.548 1.00 67.27 1652 VAL A C 1
ATOM 8768 O O . VAL A 1 1633 ? 143.298 178.204 228.703 1.00 67.27 1652 VAL A O 1
ATOM 8772 N N . ALA A 1 1634 ? 143.487 176.591 227.135 1.00 71.04 1653 ALA A N 1
ATOM 8773 C CA . ALA A 1 1634 ? 144.264 175.688 227.972 1.00 71.04 1653 ALA A CA 1
ATOM 8774 C C . ALA A 1 1634 ? 145.726 175.739 227.553 1.00 71.04 1653 ALA A C 1
ATOM 8775 O O . ALA A 1 1634 ? 146.039 175.759 226.361 1.00 71.04 1653 ALA A O 1
ATOM 8777 N N . VAL A 1 1635 ? 146.617 175.759 228.539 1.00 72.61 1654 VAL A N 1
ATOM 8778 C CA . VAL A 1 1635 ? 148.051 175.915 228.320 1.00 72.61 1654 VAL A CA 1
ATOM 8779 C C . VAL A 1 1635 ? 148.750 174.674 228.853 1.00 72.61 1654 VAL A C 1
ATOM 8780 O O . VAL A 1 1635 ? 148.654 174.366 230.050 1.00 72.61 1654 VAL A O 1
ATOM 8784 N N . PHE A 1 1636 ? 149.469 173.977 227.964 1.00 78.89 1655 PHE A N 1
ATOM 8785 C CA . PHE A 1 1636 ? 150.180 172.741 228.271 1.00 78.89 1655 PHE A CA 1
ATOM 8786 C C . PHE A 1 1636 ? 151.668 172.942 228.001 1.00 78.89 1655 PHE A C 1
ATOM 8787 O O . PHE A 1 1636 ? 152.068 173.074 226.833 1.00 78.89 1655 PHE A O 1
ATOM 8795 N N . PRO A 1 1637 ? 152.528 172.997 229.019 1.00 85.02 1656 PRO A N 1
ATOM 8796 C CA . PRO A 1 1637 ? 153.967 172.888 228.749 1.00 85.02 1656 PRO A CA 1
ATOM 8797 C C . PRO A 1 1637 ? 154.288 171.521 228.164 1.00 85.02 1656 PRO A C 1
ATOM 8798 O O . PRO A 1 1637 ? 153.657 170.521 228.509 1.00 85.02 1656 PRO A O 1
ATOM 8802 N N . VAL A 1 1638 ? 155.277 171.480 227.271 1.00 87.85 1657 VAL A N 1
ATOM 8803 C CA . VAL A 1 1638 ? 155.645 170.258 226.566 1.00 87.85 1657 VAL A CA 1
ATOM 8804 C C . VAL A 1 1638 ? 157.158 170.118 226.589 1.00 87.85 1657 VAL A C 1
ATOM 8805 O O . VAL A 1 1638 ? 157.878 171.030 226.164 1.00 87.85 1657 VAL A O 1
ATOM 8809 N N . VAL A 1 1639 ? 157.632 168.969 227.065 1.00 103.32 1658 VAL A N 1
ATOM 8810 C CA . VAL A 1 1639 ? 159.053 168.654 227.158 1.00 103.32 1658 VAL A CA 1
ATOM 8811 C C . VAL A 1 1639 ? 159.338 167.534 226.166 1.00 103.32 1658 VAL A C 1
ATOM 8812 O O . VAL A 1 1639 ? 159.009 166.369 226.420 1.00 103.32 1658 VAL A O 1
ATOM 8816 N N . ARG A 1 1640 ? 159.961 167.885 225.041 1.00 104.18 1659 ARG A N 1
ATOM 8817 C CA . ARG A 1 1640 ? 160.320 166.918 224.003 1.00 104.18 1659 ARG A CA 1
ATOM 8818 C C . ARG A 1 1640 ? 159.100 166.133 223.527 1.00 104.18 1659 ARG A C 1
ATOM 8819 O O . ARG A 1 1640 ? 159.156 164.921 223.309 1.00 104.18 1659 ARG A O 1
ATOM 8827 N N . GLY A 1 1641 ? 157.981 166.836 223.366 1.00 93.98 1660 GLY A N 1
ATOM 8828 C CA . GLY A 1 1641 ? 156.766 166.269 222.831 1.00 93.98 1660 GLY A CA 1
ATOM 8829 C C . GLY A 1 1641 ? 155.847 165.640 223.859 1.00 93.98 1660 GLY A C 1
ATOM 8830 O O . GLY A 1 1641 ? 154.722 165.266 223.508 1.00 93.98 1660 GLY A O 1
ATOM 8831 N N . THR A 1 1642 ? 156.288 165.514 225.111 1.00 95.25 1661 THR A N 1
ATOM 8832 C CA . THR A 1 1642 ? 155.486 164.906 226.166 1.00 95.25 1661 THR A CA 1
ATOM 8833 C C . THR A 1 1642 ? 155.002 165.990 227.120 1.00 95.25 1661 THR A C 1
ATOM 8834 O O . THR A 1 1642 ? 155.843 166.646 227.754 1.00 95.25 1661 THR A O 1
ATOM 8838 N N . PRO A 1 1643 ? 153.701 166.229 227.270 1.00 89.26 1662 PRO A N 1
ATOM 8839 C CA . PRO A 1 1643 ? 153.251 167.291 228.172 1.00 89.26 1662 PRO A CA 1
ATOM 8840 C C . PRO A 1 1643 ? 153.106 166.807 229.604 1.00 89.26 1662 PRO A C 1
ATOM 8841 O O . PRO A 1 1643 ? 153.250 165.623 229.916 1.00 89.26 1662 PRO A O 1
ATOM 8845 N N . LYS A 1 1644 ? 152.815 167.763 230.478 1.00 99.93 1663 LYS A N 1
ATOM 8846 C CA . LYS A 1 1644 ? 152.365 167.454 231.824 1.00 99.93 1663 LYS A CA 1
ATOM 8847 C C . LYS A 1 1644 ? 150.849 167.306 231.825 1.00 99.93 1663 LYS A C 1
ATOM 8848 O O . LYS A 1 1644 ? 150.133 168.040 231.137 1.00 99.93 1663 LYS A O 1
ATOM 8854 N N . ASP A 1 1645 ? 150.359 166.334 232.598 1.00 100.33 1664 ASP A N 1
ATOM 8855 C CA . ASP A 1 1645 ? 148.921 166.100 232.659 1.00 100.33 1664 ASP A CA 1
ATOM 8856 C C . ASP A 1 1645 ? 148.160 167.322 233.156 1.00 100.33 1664 ASP A C 1
ATOM 8857 O O . ASP A 1 1645 ? 147.001 167.512 232.773 1.00 100.33 1664 ASP A O 1
ATOM 8862 N N . SER A 1 1646 ? 148.782 168.149 233.991 1.00 98.76 1665 SER A N 1
ATOM 8863 C CA . SER A 1 1646 ? 148.181 169.391 234.444 1.00 98.76 1665 SER A CA 1
ATOM 8864 C C . SER A 1 1646 ? 148.339 170.474 233.378 1.00 98.76 1665 SER A C 1
ATOM 8865 O O . SER A 1 1646 ? 149.130 170.354 232.441 1.00 98.76 1665 SER A O 1
ATOM 8868 N N . CYS A 1 1647 ? 147.567 171.545 233.534 1.00 83.59 1666 CYS A N 1
ATOM 8869 C CA . CYS A 1 1647 ? 147.560 172.625 232.558 1.00 83.59 1666 CYS A CA 1
ATOM 8870 C C . CYS A 1 1647 ? 146.975 173.867 233.213 1.00 83.59 1666 CYS A C 1
ATOM 8871 O O . CYS A 1 1647 ? 146.308 173.789 234.248 1.00 83.59 1666 CYS A O 1
ATOM 8874 N N . SER A 1 1648 ? 147.230 175.017 232.594 1.00 74.89 1667 SER A N 1
ATOM 8875 C CA . SER A 1 1648 ? 146.668 176.275 233.068 1.00 74.89 1667 SER A CA 1
ATOM 8876 C C . SER A 1 1648 ? 145.457 176.654 232.225 1.00 74.89 1667 SER A C 1
ATOM 8877 O O . SER A 1 1648 ? 145.354 176.276 231.058 1.00 74.89 1667 SER A O 1
ATOM 8880 N N . TYR A 1 1649 ? 144.536 177.402 232.831 1.00 73.78 1668 TYR A N 1
ATOM 8881 C CA . TYR A 1 1649 ? 143.302 177.829 232.176 1.00 73.78 1668 TYR A CA 1
ATOM 8882 C C . TYR A 1 1649 ? 143.249 179.353 232.181 1.00 73.78 1668 TYR A C 1
ATOM 8883 O O . TYR A 1 1649 ? 143.179 179.973 233.248 1.00 73.78 1668 TYR A O 1
ATOM 8892 N N . LEU A 1 1650 ? 143.278 179.950 230.989 1.00 73.11 1669 LEU A N 1
ATOM 8893 C CA . LEU A 1 1650 ? 143.201 181.396 230.809 1.00 73.11 1669 LEU A CA 1
ATOM 8894 C C . LEU A 1 1650 ? 141.824 181.725 230.247 1.00 73.11 1669 LEU A C 1
ATOM 8895 O O . LEU A 1 1650 ? 141.497 181.332 229.122 1.00 73.11 1669 LEU A O 1
ATOM 8900 N N . CYS A 1 1651 ? 141.025 182.452 231.024 1.00 77.84 1670 CYS A N 1
ATOM 8901 C CA . CYS A 1 1651 ? 139.636 182.721 230.678 1.00 77.84 1670 CYS A CA 1
ATOM 8902 C C . CYS A 1 1651 ? 139.536 184.055 229.948 1.00 77.84 1670 CYS A C 1
ATOM 8903 O O . CYS A 1 1651 ? 140.036 185.075 230.433 1.00 77.84 1670 CYS A O 1
ATOM 8906 N N . SER A 1 1652 ? 138.884 184.042 228.782 1.00 74.29 1671 SER A N 1
ATOM 8907 C CA . SER A 1 1652 ? 138.705 185.272 228.018 1.00 74.29 1671 SER A CA 1
ATOM 8908 C C . SER A 1 1652 ? 137.649 186.174 228.642 1.00 74.29 1671 SER A C 1
ATOM 8909 O O . SER A 1 1652 ? 137.825 187.398 228.677 1.00 74.29 1671 SER A O 1
ATOM 8912 N N . HIS A 1 1653 ? 136.548 185.598 229.128 1.00 86.54 1672 HIS A N 1
ATOM 8913 C CA . HIS A 1 1653 ? 135.513 186.407 229.762 1.00 86.54 1672 HIS A CA 1
ATOM 8914 C C . HIS A 1 1653 ? 136.050 187.101 231.006 1.00 86.54 1672 HIS A C 1
ATOM 8915 O O . HIS A 1 1653 ? 135.651 188.230 231.318 1.00 86.54 1672 HIS A O 1
ATOM 8922 N N . THR A 1 1654 ? 136.957 186.442 231.728 1.00 86.22 1673 THR A N 1
ATOM 8923 C CA . THR A 1 1654 ? 137.571 187.068 232.893 1.00 86.22 1673 THR A CA 1
ATOM 8924 C C . THR A 1 1654 ? 138.341 188.320 232.493 1.00 86.22 1673 THR A C 1
ATOM 8925 O O . THR A 1 1654 ? 138.245 189.359 233.154 1.00 86.22 1673 THR A O 1
ATOM 8929 N N . ALA A 1 1655 ? 139.107 188.242 231.402 1.00 84.78 1674 ALA A N 1
ATOM 8930 C CA . ALA A 1 1655 ? 139.839 189.415 230.935 1.00 84.78 1674 ALA A CA 1
ATOM 8931 C C . ALA A 1 1655 ? 138.886 190.495 230.442 1.00 84.78 1674 ALA A C 1
ATOM 8932 O O . ALA A 1 1655 ? 139.124 191.689 230.659 1.00 84.78 1674 ALA A O 1
ATOM 8934 N N . ASN A 1 1656 ? 137.806 190.097 229.767 1.00 87.77 1675 ASN A N 1
ATOM 8935 C CA . ASN A 1 1656 ? 136.834 191.078 229.297 1.00 87.77 1675 ASN A CA 1
ATOM 8936 C C . ASN A 1 1656 ? 136.213 191.837 230.463 1.00 87.77 1675 ASN A C 1
ATOM 8937 O O . ASN A 1 1656 ? 136.039 193.059 230.396 1.00 87.77 1675 ASN A O 1
ATOM 8942 N N . ARG A 1 1657 ? 135.871 191.130 231.541 1.00 95.12 1676 ARG A N 1
ATOM 8943 C CA . ARG A 1 1657 ? 135.254 191.797 232.685 1.00 95.12 1676 ARG A CA 1
ATOM 8944 C C . ARG A 1 1657 ? 136.266 192.631 233.461 1.00 95.12 1676 ARG A C 1
ATOM 8945 O O . ARG A 1 1657 ? 135.987 193.782 233.815 1.00 95.12 1676 ARG A O 1
ATOM 8953 N N . SER A 1 1658 ? 137.447 192.076 233.729 1.00 94.94 1677 SER A N 1
ATOM 8954 C CA . SER A 1 1658 ? 138.385 192.686 234.664 1.00 94.94 1677 SER A CA 1
ATOM 8955 C C . SER A 1 1658 ? 139.300 193.706 233.997 1.00 94.94 1677 SER A C 1
ATOM 8956 O O . SER A 1 1658 ? 139.338 194.871 234.405 1.00 94.94 1677 SER A O 1
ATOM 8959 N N . LYS A 1 1659 ? 140.044 193.283 232.978 1.00 89.71 1678 LYS A N 1
ATOM 8960 C CA . LYS A 1 1659 ? 141.058 194.134 232.372 1.00 89.71 1678 LYS A CA 1
ATOM 8961 C C . LYS A 1 1659 ? 140.472 195.291 231.580 1.00 89.71 1678 LYS A C 1
ATOM 8962 O O . LYS A 1 1659 ? 140.962 196.420 231.692 1.00 89.71 1678 LYS A O 1
ATOM 8968 N N . PHE A 1 1660 ? 139.445 195.029 230.774 1.00 84.24 1679 PHE A N 1
ATOM 8969 C CA . PHE A 1 1660 ? 138.993 195.922 229.713 1.00 84.24 1679 PHE A CA 1
ATOM 8970 C C . PHE A 1 1660 ? 137.560 196.400 229.898 1.00 84.24 1679 PHE A C 1
ATOM 8971 O O . PHE A 1 1660 ? 136.993 196.981 228.967 1.00 84.24 1679 PHE A O 1
ATOM 8979 N N . SER A 1 1661 ? 136.964 196.171 231.068 1.00 92.57 1680 SER A N 1
ATOM 8980 C CA . SER A 1 1661 ? 135.728 196.839 231.469 1.00 92.57 1680 SER A CA 1
ATOM 8981 C C . SER A 1 1661 ? 134.606 196.600 230.461 1.00 92.57 1680 SER A C 1
ATOM 8982 O O . SER A 1 1661 ? 133.929 197.528 230.015 1.00 92.57 1680 SER A O 1
ATOM 8985 N N . ILE A 1 1662 ? 134.422 195.337 230.089 1.00 92.43 1681 ILE A N 1
ATOM 8986 C CA . ILE A 1 1662 ? 133.337 194.925 229.204 1.00 92.43 1681 ILE A CA 1
ATOM 8987 C C . ILE A 1 1662 ? 132.263 194.259 230.052 1.00 92.43 1681 ILE A C 1
ATOM 8988 O O . ILE A 1 1662 ? 132.543 193.301 230.785 1.00 92.43 1681 ILE A O 1
ATOM 8993 N N . ALA A 1 1663 ? 131.038 194.766 229.957 1.00 106.34 1682 ALA A N 1
ATOM 8994 C CA . ALA A 1 1663 ? 129.954 194.276 230.796 1.00 106.34 1682 ALA A CA 1
ATOM 8995 C C . ALA A 1 1663 ? 129.463 192.915 230.317 1.00 106.34 1682 ALA A C 1
ATOM 8996 O O . ALA A 1 1663 ? 129.676 192.517 229.169 1.00 106.34 1682 ALA A O 1
ATOM 8998 N N . ASP A 1 1664 ? 128.793 192.197 231.223 1.00 108.90 1683 ASP A N 1
ATOM 8999 C CA . ASP A 1 1664 ? 128.233 190.896 230.874 1.00 108.90 1683 ASP A CA 1
ATOM 9000 C C . ASP A 1 1664 ? 127.185 191.024 229.777 1.00 108.90 1683 ASP A C 1
ATOM 9001 O O . ASP A 1 1664 ? 127.152 190.202 228.855 1.00 108.90 1683 ASP A O 1
ATOM 9006 N N . GLU A 1 1665 ? 126.329 192.044 229.853 1.00 108.59 1684 GLU A N 1
ATOM 9007 C CA . GLU A 1 1665 ? 125.319 192.262 228.825 1.00 108.59 1684 GLU A CA 1
ATOM 9008 C C . GLU A 1 1665 ? 125.929 192.550 227.460 1.00 108.59 1684 GLU A C 1
ATOM 9009 O O . GLU A 1 1665 ? 125.247 192.367 226.446 1.00 108.59 1684 GLU A O 1
ATOM 9015 N N . ASP A 1 1666 ? 127.185 192.991 227.408 1.00 98.90 1685 ASP A N 1
ATOM 9016 C CA . ASP A 1 1666 ? 127.852 193.267 226.145 1.00 98.90 1685 ASP A CA 1
ATOM 9017 C C . ASP A 1 1666 ? 127.864 192.017 225.275 1.00 98.90 1685 ASP A C 1
ATOM 9018 O O . ASP A 1 1666 ? 128.137 190.914 225.760 1.00 98.90 1685 ASP A O 1
ATOM 9023 N N . ALA A 1 1667 ? 127.571 192.194 223.985 1.00 91.77 1686 ALA A N 1
ATOM 9024 C CA . ALA A 1 1667 ? 127.610 191.075 223.052 1.00 91.77 1686 ALA A CA 1
ATOM 9025 C C . ALA A 1 1667 ? 129.009 190.495 222.912 1.00 91.77 1686 ALA A C 1
ATOM 9026 O O . ALA A 1 1667 ? 129.155 189.344 222.487 1.00 91.77 1686 ALA A O 1
ATOM 9028 N N . ARG A 1 1668 ? 130.042 191.264 223.261 1.00 87.06 1687 ARG A N 1
ATOM 9029 C CA . ARG A 1 1668 ? 131.412 190.782 223.172 1.00 87.06 1687 ARG A CA 1
ATOM 9030 C C . ARG A 1 1668 ? 131.711 189.648 224.144 1.00 87.06 1687 ARG A C 1
ATOM 9031 O O . ARG A 1 1668 ? 132.725 188.964 223.964 1.00 87.06 1687 ARG A O 1
ATOM 9039 N N . GLN A 1 1669 ? 130.820 189.440 225.121 1.00 94.35 1688 GLN A N 1
ATOM 9040 C CA . GLN A 1 1669 ? 131.001 188.384 226.152 1.00 94.35 1688 GLN A CA 1
ATOM 9041 C C . GLN A 1 1669 ? 130.070 187.212 225.898 1.00 94.35 1688 GLN A C 1
ATOM 9042 O O . GLN A 1 1669 ? 129.899 186.414 226.825 1.00 94.35 1688 GLN A O 1
ATOM 9048 N N . ASN A 1 1670 ? 129.520 187.088 224.696 1.00 87.74 1689 ASN A N 1
ATOM 9049 C CA . ASN A 1 1670 ? 128.708 185.930 224.374 1.00 87.74 1689 ASN A CA 1
ATOM 9050 C C . ASN A 1 1670 ? 129.603 184.693 224.279 1.00 87.74 1689 ASN A C 1
ATOM 9051 O O . ASN A 1 1670 ? 130.797 184.806 223.987 1.00 87.74 1689 ASN A O 1
ATOM 9056 N N . PRO A 1 1671 ? 129.058 183.497 224.517 1.00 88.06 1690 PRO A N 1
ATOM 9057 C CA . PRO A 1 1671 ? 129.919 182.308 224.586 1.00 88.06 1690 PRO A CA 1
ATOM 9058 C C . PRO A 1 1671 ? 130.420 181.859 223.222 1.00 88.06 1690 PRO A C 1
ATOM 9059 O O . PRO A 1 1671 ? 129.824 180.979 222.593 1.00 88.06 1690 PRO A O 1
ATOM 9063 N N . TYR A 1 1672 ? 131.516 182.464 222.757 1.00 74.00 1691 TYR A N 1
ATOM 9064 C CA . TYR A 1 1672 ? 132.094 182.133 221.460 1.00 74.00 1691 TYR A CA 1
ATOM 9065 C C . TYR A 1 1672 ? 133.227 181.119 221.618 1.00 74.00 1691 TYR A C 1
ATOM 9066 O O . TYR A 1 1672 ? 133.936 181.138 222.628 1.00 74.00 1691 TYR A O 1
ATOM 9075 N N . PRO A 1 1673 ? 133.442 180.227 220.650 1.00 62.19 1692 PRO A N 1
ATOM 9076 C CA . PRO A 1 1673 ? 134.599 179.333 220.724 1.00 62.19 1692 PRO A CA 1
ATOM 9077 C C . PRO A 1 1673 ? 135.839 179.978 220.128 1.00 62.19 1692 PRO A C 1
ATOM 9078 O O . PRO A 1 1673 ? 135.770 180.955 219.381 1.00 62.19 1692 PRO A O 1
ATOM 9082 N N . VAL A 1 1674 ? 136.987 179.406 220.466 1.00 58.40 1693 VAL A N 1
ATOM 9083 C CA . VAL A 1 1674 ? 138.256 179.853 219.906 1.00 58.40 1693 VAL A CA 1
ATOM 9084 C C . VAL A 1 1674 ? 138.430 179.228 218.531 1.00 58.40 1693 VAL A C 1
ATOM 9085 O O . VAL A 1 1674 ? 138.697 178.028 218.410 1.00 58.40 1693 VAL A O 1
ATOM 9089 N N . LYS A 1 1675 ? 138.291 180.044 217.488 1.00 48.28 1694 LYS A N 1
ATOM 9090 C CA . LYS A 1 1675 ? 138.303 179.548 216.118 1.00 48.28 1694 LYS A CA 1
ATOM 9091 C C . LYS A 1 1675 ? 139.696 179.449 215.519 1.00 48.28 1694 LYS A C 1
ATOM 9092 O O . LYS A 1 1675 ? 139.980 178.477 214.813 1.00 48.28 1694 LYS A O 1
ATOM 9098 N N . ALA A 1 1676 ? 140.570 180.420 215.771 1.00 47.74 1695 ALA A N 1
ATOM 9099 C CA . ALA A 1 1676 ? 141.899 180.406 215.181 1.00 47.74 1695 ALA A CA 1
ATOM 9100 C C . ALA A 1 1676 ? 142.863 181.164 216.075 1.00 47.74 1695 ALA A C 1
ATOM 9101 O O . ALA A 1 1676 ? 142.502 182.166 216.696 1.00 47.74 1695 ALA A O 1
ATOM 9103 N N . MET A 1 1677 ? 144.096 180.668 216.129 1.00 55.32 1696 MET A N 1
ATOM 9104 C CA . MET A 1 1677 ? 145.157 181.261 216.927 1.00 55.32 1696 MET A CA 1
ATOM 9105 C C . MET A 1 1677 ? 146.424 181.317 216.089 1.00 55.32 1696 MET A C 1
ATOM 9106 O O . MET A 1 1677 ? 146.588 180.544 215.143 1.00 55.32 1696 MET A O 1
ATOM 9111 N N . GLU A 1 1678 ? 147.322 182.236 216.439 1.00 56.09 1697 GLU A N 1
ATOM 9112 C CA . GLU A 1 1678 ? 148.567 182.372 215.698 1.00 56.09 1697 GLU A CA 1
ATOM 9113 C C . GLU A 1 1678 ? 149.637 183.020 216.563 1.00 56.09 1697 GLU A C 1
ATOM 9114 O O . GLU A 1 1678 ? 149.352 183.884 217.394 1.00 56.09 1697 GLU A O 1
ATOM 9120 N N . VAL A 1 1679 ? 150.879 182.602 216.337 1.00 59.39 1698 VAL A N 1
ATOM 9121 C CA . VAL A 1 1679 ? 152.045 183.171 217.005 1.00 59.39 1698 VAL A CA 1
ATOM 9122 C C . VAL A 1 1679 ? 152.421 184.475 216.316 1.00 59.39 1698 VAL A C 1
ATOM 9123 O O . VAL A 1 1679 ? 152.417 184.555 215.083 1.00 59.39 1698 VAL A O 1
ATOM 9127 N N . VAL A 1 1680 ? 152.752 185.499 217.107 1.00 60.89 1699 VAL A N 1
ATOM 9128 C CA . VAL A 1 1680 ? 153.248 186.764 216.585 1.00 60.89 1699 VAL A CA 1
ATOM 9129 C C . VAL A 1 1680 ? 154.354 187.276 217.500 1.00 60.89 1699 VAL A C 1
ATOM 9130 O O . VAL A 1 1680 ? 154.412 186.960 218.692 1.00 60.89 1699 VAL A O 1
ATOM 9134 N N . ASN A 1 1681 ? 155.228 188.096 216.915 1.00 64.63 1700 ASN A N 1
ATOM 9135 C CA . ASN A 1 1681 ? 156.314 188.751 217.641 1.00 64.63 1700 ASN A CA 1
ATOM 9136 C C . ASN A 1 1681 ? 157.340 187.734 218.137 1.00 64.63 1700 ASN A C 1
ATOM 9137 O O . ASN A 1 1681 ? 157.769 187.763 219.293 1.00 64.63 1700 ASN A O 1
ATOM 9142 N N . SER A 1 1682 ? 157.742 186.829 217.243 1.00 65.60 1701 SER A N 1
ATOM 9143 C CA . SER A 1 1682 ? 158.807 185.861 217.519 1.00 65.60 1701 SER A CA 1
ATOM 9144 C C . SER A 1 1682 ? 158.495 185.008 218.745 1.00 65.60 1701 SER A C 1
ATOM 9145 O O . SER A 1 1682 ? 159.375 184.717 219.557 1.00 65.60 1701 SER A O 1
ATOM 9148 N N . GLY A 1 1683 ? 157.237 184.602 218.889 1.00 65.21 1702 GLY A N 1
ATOM 9149 C CA . GLY A 1 1683 ? 156.823 183.757 219.986 1.00 65.21 1702 GLY A CA 1
ATOM 9150 C C . GLY A 1 1683 ? 156.464 184.495 221.255 1.00 65.21 1702 GLY A C 1
ATOM 9151 O O . GLY A 1 1683 ? 156.024 183.855 222.218 1.00 65.21 1702 GLY A O 1
ATOM 9152 N N . SER A 1 1684 ? 156.631 185.819 221.289 1.00 67.28 1703 SER A N 1
ATOM 9153 C CA . SER A 1 1684 ? 156.346 186.565 222.507 1.00 67.28 1703 SER A CA 1
ATOM 9154 C C . SER A 1 1684 ? 154.880 186.958 222.625 1.00 67.28 1703 SER A C 1
ATOM 9155 O O . SER A 1 1684 ? 154.496 187.543 223.643 1.00 67.28 1703 SER A O 1
ATOM 9158 N N . GLU A 1 1685 ? 154.052 186.668 221.619 1.00 64.13 1704 GLU A N 1
ATOM 9159 C CA . GLU A 1 1685 ? 152.617 186.882 221.744 1.00 64.13 1704 GLU A CA 1
ATOM 9160 C C . GLU A 1 1685 ? 151.861 185.834 220.943 1.00 64.13 1704 GLU A C 1
ATOM 9161 O O . GLU A 1 1685 ? 152.370 185.293 219.959 1.00 64.13 1704 GLU A O 1
ATOM 9167 N N . VAL A 1 1686 ? 150.635 185.557 221.378 1.00 59.31 1705 VAL A N 1
ATOM 9168 C CA . VAL A 1 1686 ? 149.723 184.662 220.674 1.00 59.31 1705 VAL A CA 1
ATOM 9169 C C . VAL A 1 1686 ? 148.394 185.381 220.508 1.00 59.31 1705 VAL A C 1
ATOM 9170 O O . VAL A 1 1686 ? 147.724 185.689 221.498 1.00 59.31 1705 VAL A O 1
ATOM 9174 N N . TRP A 1 1687 ? 148.007 185.634 219.264 1.00 58.68 1706 TRP A N 1
ATOM 9175 C CA . TRP A 1 1687 ? 146.733 186.271 218.969 1.00 58.68 1706 TRP A CA 1
ATOM 9176 C C . TRP A 1 1687 ? 145.680 185.207 218.707 1.00 58.68 1706 TRP A C 1
ATOM 9177 O O . TRP A 1 1687 ? 145.889 184.308 217.889 1.00 58.68 1706 TRP A O 1
ATOM 9188 N N . TYR A 1 1688 ? 144.546 185.312 219.399 1.00 60.31 1707 TYR A N 1
ATOM 9189 C CA . TYR A 1 1688 ? 143.478 184.337 219.240 1.00 60.31 1707 TYR A CA 1
ATOM 9190 C C . TYR A 1 1688 ? 142.129 185.040 219.246 1.00 60.31 1707 TYR A C 1
ATOM 9191 O O . TYR A 1 1688 ? 141.943 186.065 219.904 1.00 60.31 1707 TYR A O 1
ATOM 9200 N N . SER A 1 1689 ? 141.186 184.464 218.509 1.00 52.44 1708 SER A N 1
ATOM 9201 C CA . SER A 1 1689 ? 139.894 185.089 218.286 1.00 52.44 1708 SER A CA 1
ATOM 9202 C C . SER A 1 1689 ? 139.004 184.982 219.518 1.00 52.44 1708 SER A C 1
ATOM 9203 O O . SER A 1 1689 ? 139.130 184.066 220.333 1.00 52.44 1708 SER A O 1
ATOM 9206 N N . ASN A 1 1690 ? 138.090 185.951 219.650 1.00 61.02 1709 ASN A N 1
ATOM 9207 C CA . ASN A 1 1690 ? 137.009 185.901 220.630 1.00 61.02 1709 ASN A CA 1
ATOM 9208 C C . ASN A 1 1690 ? 135.856 186.714 220.036 1.00 61.02 1709 ASN A C 1
ATOM 9209 O O . ASN A 1 1690 ? 135.780 187.938 220.177 1.00 61.02 1709 ASN A O 1
ATOM 9214 N N . GLY A 1 1691 ? 134.946 186.017 219.363 1.00 61.47 1710 GLY A N 1
ATOM 9215 C CA . GLY A 1 1691 ? 133.842 186.668 218.702 1.00 61.47 1710 GLY A CA 1
ATOM 9216 C C . GLY A 1 1691 ? 134.341 187.683 217.690 1.00 61.47 1710 GLY A C 1
ATOM 9217 O O . GLY A 1 1691 ? 135.330 187.437 216.995 1.00 61.47 1710 GLY A O 1
ATOM 9218 N N . PRO A 1 1692 ? 133.688 188.847 217.579 1.00 64.07 1711 PRO A N 1
ATOM 9219 C CA . PRO A 1 1692 ? 134.225 189.880 216.684 1.00 64.07 1711 PRO A CA 1
ATOM 9220 C C . PRO A 1 1692 ? 135.575 190.410 217.122 1.00 64.07 1711 PRO A C 1
ATOM 9221 O O . PRO A 1 1692 ? 136.293 190.978 216.290 1.00 64.07 1711 PRO A O 1
ATOM 9225 N N . GLY A 1 1693 ? 135.947 190.241 218.390 1.00 58.18 1712 GLY A N 1
ATOM 9226 C CA . GLY A 1 1693 ? 137.189 190.768 218.903 1.00 58.18 1712 GLY A CA 1
ATOM 9227 C C . GLY A 1 1693 ? 138.341 189.784 218.779 1.00 58.18 1712 GLY A C 1
ATOM 9228 O O . GLY A 1 1693 ? 138.184 188.609 218.458 1.00 58.18 1712 GLY A O 1
ATOM 9229 N N . LEU A 1 1694 ? 139.529 190.299 219.068 1.00 57.30 1713 LEU A N 1
ATOM 9230 C CA . LEU A 1 1694 ? 140.747 189.507 219.083 1.00 57.30 1713 LEU A CA 1
ATOM 9231 C C . LEU A 1 1694 ? 141.460 189.784 220.393 1.00 57.30 1713 LEU A C 1
ATOM 9232 O O . LEU A 1 1694 ? 141.513 190.936 220.828 1.00 57.30 1713 LEU A O 1
ATOM 9237 N N . LEU A 1 1695 ? 141.994 188.743 221.024 1.00 63.55 1714 LEU A N 1
ATOM 9238 C CA . LEU A 1 1695 ? 142.713 188.864 222.281 1.00 63.55 1714 LEU A CA 1
ATOM 9239 C C . LEU A 1 1695 ? 144.159 188.437 222.086 1.00 63.55 1714 LEU A C 1
ATOM 9240 O O . LEU A 1 1695 ? 144.472 187.624 221.210 1.00 63.55 1714 LEU A O 1
ATOM 9245 N N . VAL A 1 1696 ? 145.043 189.005 222.903 1.00 62.35 1715 VAL A N 1
ATOM 9246 C CA . VAL A 1 1696 ? 146.473 188.738 222.827 1.00 62.35 1715 VAL A CA 1
ATOM 9247 C C . VAL A 1 1696 ? 146.926 188.125 224.143 1.00 62.35 1715 VAL A C 1
ATOM 9248 O O . VAL A 1 1696 ? 146.717 188.710 225.211 1.00 62.35 1715 VAL A O 1
ATOM 9252 N N . ILE A 1 1697 ? 147.547 186.953 224.059 1.00 64.64 1716 ILE A N 1
ATOM 9253 C CA . ILE A 1 1697 ? 148.173 186.302 225.201 1.00 64.64 1716 ILE A CA 1
ATOM 9254 C C . ILE A 1 1697 ? 149.656 186.635 225.168 1.00 64.64 1716 ILE A C 1
ATOM 9255 O O . ILE A 1 1697 ? 150.347 186.331 224.189 1.00 64.64 1716 ILE A O 1
ATOM 9260 N N . ASP A 1 1698 ? 150.141 187.262 226.234 1.00 71.15 1717 ASP A N 1
ATOM 9261 C CA . ASP A 1 1698 ? 151.555 187.583 226.377 1.00 71.15 1717 ASP A CA 1
ATOM 9262 C C . ASP A 1 1698 ? 152.243 186.375 226.998 1.00 71.15 1717 ASP A C 1
ATOM 9263 O O . ASP A 1 1698 ? 152.016 186.056 228.170 1.00 71.15 1717 ASP A O 1
ATOM 9268 N N . CYS A 1 1699 ? 153.085 185.701 226.212 1.00 73.21 1718 CYS A N 1
ATOM 9269 C CA . CYS A 1 1699 ? 153.732 184.473 226.659 1.00 73.21 1718 CYS A CA 1
ATOM 9270 C C . CYS A 1 1699 ? 154.594 184.677 227.900 1.00 73.21 1718 CYS A C 1
ATOM 9271 O O . CYS A 1 1699 ? 154.836 183.709 228.630 1.00 73.21 1718 CYS A O 1
ATOM 9274 N N . ALA A 1 1700 ? 155.036 185.908 228.173 1.00 75.57 1719 ALA A N 1
ATOM 9275 C CA . ALA A 1 1700 ? 155.883 186.153 229.336 1.00 75.57 1719 ALA A CA 1
ATOM 9276 C C . ALA A 1 1700 ? 155.178 185.791 230.637 1.00 75.57 1719 ALA A C 1
ATOM 9277 O O . ALA A 1 1700 ? 155.796 185.188 231.523 1.00 75.57 1719 ALA A O 1
ATOM 9279 N N . SER A 1 1701 ? 153.896 186.142 230.770 1.00 74.27 1720 SER A N 1
ATOM 9280 C CA . SER A 1 1701 ? 153.133 185.875 231.983 1.00 74.27 1720 SER A CA 1
ATOM 9281 C C . SER A 1 1701 ? 151.897 185.016 231.764 1.00 74.27 1720 SER A C 1
ATOM 9282 O O . SER A 1 1701 ? 151.210 184.709 232.745 1.00 74.27 1720 SER A O 1
ATOM 9285 N N . LEU A 1 1702 ? 151.595 184.613 230.529 1.00 72.85 1721 LEU A N 1
ATOM 9286 C CA . LEU A 1 1702 ? 150.397 183.830 230.229 1.00 72.85 1721 LEU A CA 1
ATOM 9287 C C . LEU A 1 1702 ? 149.146 184.549 230.729 1.00 72.85 1721 LEU A C 1
ATOM 9288 O O . LEU A 1 1702 ? 148.342 183.999 231.483 1.00 72.85 1721 LEU A O 1
ATOM 9293 N N . GLU A 1 1703 ? 148.996 185.802 230.309 1.00 74.16 1722 GLU A N 1
ATOM 9294 C CA . GLU A 1 1703 ? 147.854 186.623 230.676 1.00 74.16 1722 GLU A CA 1
ATOM 9295 C C . GLU A 1 1703 ? 147.373 187.386 229.452 1.00 74.16 1722 GLU A C 1
ATOM 9296 O O . GLU A 1 1703 ? 148.151 187.701 228.547 1.00 74.16 1722 GLU A O 1
ATOM 9302 N N . ILE A 1 1704 ? 146.081 187.683 229.438 1.00 71.31 1723 ILE A N 1
ATOM 9303 C CA . ILE A 1 1704 ? 145.444 188.372 228.323 1.00 71.31 1723 ILE A CA 1
ATOM 9304 C C . ILE A 1 1704 ? 145.606 189.871 228.541 1.00 71.31 1723 ILE A C 1
ATOM 9305 O O . ILE A 1 1704 ? 144.951 190.455 229.411 1.00 71.31 1723 ILE A O 1
ATOM 9310 N N . CYS A 1 1705 ? 146.470 190.497 227.739 1.00 72.38 1724 CYS A N 1
ATOM 9311 C CA . CYS A 1 1705 ? 146.913 191.863 227.975 1.00 72.38 1724 CYS A CA 1
ATOM 9312 C C . CYS A 1 1705 ? 146.354 192.884 226.996 1.00 72.38 1724 CYS A C 1
ATOM 9313 O O . CYS A 1 1705 ? 146.287 194.062 227.350 1.00 72.38 1724 CYS A O 1
ATOM 9316 N N . ARG A 1 1706 ? 146.014 192.490 225.768 1.00 68.08 1725 ARG A N 1
ATOM 9317 C CA . ARG A 1 1706 ? 145.524 193.404 224.742 1.00 68.08 1725 ARG A CA 1
ATOM 9318 C C . ARG A 1 1706 ? 144.281 192.837 224.063 1.00 68.08 1725 ARG A C 1
ATOM 9319 O O . ARG A 1 1706 ? 144.176 191.622 223.857 1.00 68.08 1725 ARG A O 1
ATOM 9327 N N . ARG A 1 1707 ? 143.349 193.723 223.706 1.00 69.87 1726 ARG A N 1
ATOM 9328 C CA . ARG A 1 1707 ? 142.207 193.394 222.854 1.00 69.87 1726 ARG A CA 1
ATOM 9329 C C . ARG A 1 1707 ? 142.201 194.314 221.645 1.00 69.87 1726 ARG A C 1
ATOM 9330 O O . ARG A 1 1707 ? 142.650 195.461 221.727 1.00 69.87 1726 ARG A O 1
ATOM 9338 N N . LEU A 1 1708 ? 141.709 193.794 220.530 1.00 60.84 1727 LEU A N 1
ATOM 9339 C CA . LEU A 1 1708 ? 141.557 194.540 219.296 1.00 60.84 1727 LEU A CA 1
ATOM 9340 C C . LEU A 1 1708 ? 140.151 194.294 218.768 1.00 60.84 1727 LEU A C 1
ATOM 9341 O O . LEU A 1 1708 ? 139.577 193.220 218.976 1.00 60.84 1727 LEU A O 1
ATOM 9346 N N . GLU A 1 1709 ? 139.600 195.289 218.074 1.00 61.42 1728 GLU A N 1
ATOM 9347 C CA . GLU A 1 1709 ? 138.205 195.266 217.627 1.00 61.42 1728 GLU A CA 1
ATOM 9348 C C . GLU A 1 1709 ? 138.142 195.347 216.107 1.00 61.42 1728 GLU A C 1
ATOM 9349 O O . GLU A 1 1709 ? 137.616 196.311 215.542 1.00 61.42 1728 GLU A O 1
ATOM 9355 N N . PRO A 1 1710 ? 138.679 194.345 215.406 1.00 56.15 1729 PRO A N 1
ATOM 9356 C CA . PRO A 1 1710 ? 138.657 194.401 213.938 1.00 56.15 1729 PRO A CA 1
ATOM 9357 C C . PRO A 1 1710 ? 137.261 194.418 213.353 1.00 56.15 1729 PRO A C 1
ATOM 9358 O O . PRO A 1 1710 ? 137.046 195.073 212.325 1.00 56.15 1729 PRO A O 1
ATOM 9362 N N . TYR A 1 1711 ? 136.306 193.721 213.967 1.00 55.72 1730 TYR A N 1
ATOM 9363 C CA . TYR A 1 1711 ? 134.944 193.662 213.458 1.00 55.72 1730 TYR A CA 1
ATOM 9364 C C . TYR A 1 1711 ? 133.986 193.892 214.615 1.00 55.72 1730 TYR A C 1
ATOM 9365 O O . TYR A 1 1711 ? 134.397 194.076 215.765 1.00 55.72 1730 TYR A O 1
ATOM 9374 N N . MET A 1 1712 ? 132.695 193.879 214.299 1.00 71.20 1731 MET A N 1
ATOM 9375 C CA . MET A 1 1712 ? 131.633 194.110 215.263 1.00 71.20 1731 MET A CA 1
ATOM 9376 C C . MET A 1 1712 ? 130.720 192.893 215.305 1.00 71.20 1731 MET A C 1
ATOM 9377 O O . MET A 1 1712 ? 130.640 192.124 214.343 1.00 71.20 1731 MET A O 1
ATOM 9382 N N . ALA A 1 1713 ? 130.035 192.723 216.432 1.00 74.46 1732 ALA A N 1
ATOM 9383 C CA . ALA A 1 1713 ? 129.153 191.580 216.589 1.00 74.46 1732 ALA A CA 1
ATOM 9384 C C . ALA A 1 1713 ? 128.019 191.655 215.566 1.00 74.46 1732 ALA A C 1
ATOM 9385 O O . ALA A 1 1713 ? 127.638 192.746 215.133 1.00 74.46 1732 ALA A O 1
ATOM 9387 N N . PRO A 1 1714 ? 127.457 190.508 215.154 1.00 72.05 1733 PRO A N 1
ATOM 9388 C CA . PRO A 1 1714 ? 127.746 189.129 215.571 1.00 72.05 1733 PRO A CA 1
ATOM 9389 C C . PRO A 1 1714 ? 128.860 188.476 214.757 1.00 72.05 1733 PRO A C 1
ATOM 9390 O O . PRO A 1 1714 ? 129.012 187.259 214.782 1.00 72.05 1733 PRO A O 1
ATOM 9394 N N . SER A 1 1715 ? 129.654 189.253 214.027 1.00 65.62 1734 SER A N 1
ATOM 9395 C CA . SER A 1 1715 ? 130.730 188.689 213.231 1.00 65.62 1734 SER A CA 1
ATOM 9396 C C . SER A 1 1715 ? 131.806 188.097 214.136 1.00 65.62 1734 SER A C 1
ATOM 9397 O O . SER A 1 1715 ? 131.976 188.502 215.288 1.00 65.62 1734 SER A O 1
ATOM 9400 N N . MET A 1 1716 ? 132.533 187.118 213.598 1.00 61.59 1735 MET A N 1
ATOM 9401 C CA . MET A 1 1716 ? 133.594 186.450 214.338 1.00 61.59 1735 MET A CA 1
ATOM 9402 C C . MET A 1 1716 ? 134.804 186.242 213.441 1.00 61.59 1735 MET A C 1
ATOM 9403 O O . MET A 1 1716 ? 134.675 186.010 212.237 1.00 61.59 1735 MET A O 1
ATOM 9408 N N . VAL A 1 1717 ? 135.981 186.315 214.051 1.00 51.38 1736 VAL A N 1
ATOM 9409 C CA . VAL A 1 1717 ? 137.231 186.033 213.357 1.00 51.38 1736 VAL A CA 1
ATOM 9410 C C . VAL A 1 1717 ? 137.323 184.534 213.116 1.00 51.38 1736 VAL A C 1
ATOM 9411 O O . VAL A 1 1717 ? 137.056 183.735 214.021 1.00 51.38 1736 VAL A O 1
ATOM 9415 N N . THR A 1 1718 ? 137.697 184.144 211.892 1.00 47.32 1737 THR A N 1
ATOM 9416 C CA . THR A 1 1718 ? 137.792 182.739 211.519 1.00 47.32 1737 THR A CA 1
ATOM 9417 C C . THR A 1 1718 ? 139.197 182.286 211.162 1.00 47.32 1737 THR A C 1
ATOM 9418 O O . THR A 1 1718 ? 139.423 181.078 211.050 1.00 47.32 1737 THR A O 1
ATOM 9422 N N . SER A 1 1719 ? 140.138 183.204 210.966 1.00 47.48 1738 SER A N 1
ATOM 9423 C CA . SER A 1 1719 ? 141.514 182.819 210.699 1.00 47.48 1738 SER A CA 1
ATOM 9424 C C . SER A 1 1719 ? 142.432 183.983 211.026 1.00 47.48 1738 SER A C 1
ATOM 9425 O O . SER A 1 1719 ? 142.052 185.144 210.871 1.00 47.48 1738 SER A O 1
ATOM 9428 N N . VAL A 1 1720 ? 143.634 183.661 211.491 1.00 47.62 1739 VAL A N 1
ATOM 9429 C CA . VAL A 1 1720 ? 144.664 184.648 211.778 1.00 47.62 1739 VAL A CA 1
ATOM 9430 C C . VAL A 1 1720 ? 146.000 184.070 211.339 1.00 47.62 1739 VAL A C 1
ATOM 9431 O O . VAL A 1 1720 ? 146.285 182.896 211.598 1.00 47.62 1739 VAL A O 1
ATOM 9435 N N . VAL A 1 1721 ? 146.810 184.885 210.668 1.00 50.71 1740 VAL A N 1
ATOM 9436 C CA . VAL A 1 1721 ? 148.136 184.484 210.223 1.00 50.71 1740 VAL A CA 1
ATOM 9437 C C . VAL A 1 1721 ? 149.117 185.600 210.536 1.00 50.71 1740 VAL A C 1
ATOM 9438 O O . VAL A 1 1721 ? 148.734 186.762 210.703 1.00 50.71 1740 VAL A O 1
ATOM 9442 N N . CYS A 1 1722 ? 150.393 185.238 210.606 1.00 54.32 1741 CYS A N 1
ATOM 9443 C CA . CYS A 1 1722 ? 151.476 186.179 210.865 1.00 54.32 1741 CYS A CA 1
ATOM 9444 C C . CYS A 1 1722 ? 152.365 186.231 209.629 1.00 54.32 1741 CYS A C 1
ATOM 9445 O O . CYS A 1 1722 ? 153.172 185.326 209.399 1.00 54.32 1741 CYS A O 1
ATOM 9448 N N . SER A 1 1723 ? 152.221 187.295 208.840 1.00 56.10 1742 SER A N 1
ATOM 9449 C CA . SER A 1 1723 ? 152.960 187.445 207.588 1.00 56.10 1742 SER A CA 1
ATOM 9450 C C . SER A 1 1723 ? 154.358 188.008 207.856 1.00 56.10 1742 SER A C 1
ATOM 9451 O O . SER A 1 1723 ? 154.751 189.062 207.359 1.00 56.10 1742 SER A O 1
ATOM 9454 N N . SER A 1 1724 ? 155.119 187.267 208.663 1.00 67.67 1743 SER A N 1
ATOM 9455 C CA . SER A 1 1724 ? 156.464 187.678 209.062 1.00 67.67 1743 SER A CA 1
ATOM 9456 C C . SER A 1 1724 ? 157.453 187.192 208.009 1.00 67.67 1743 SER A C 1
ATOM 9457 O O . SER A 1 1724 ? 158.181 186.213 208.190 1.00 67.67 1743 SER A O 1
ATOM 9460 N N . GLU A 1 1725 ? 157.474 187.898 206.882 1.00 74.44 1744 GLU A N 1
ATOM 9461 C CA . GLU A 1 1725 ? 158.394 187.576 205.804 1.00 74.44 1744 GLU A CA 1
ATOM 9462 C C . GLU A 1 1725 ? 158.732 188.849 205.047 1.00 74.44 1744 GLU A C 1
ATOM 9463 O O . GLU A 1 1725 ? 157.902 189.753 204.919 1.00 74.44 1744 GLU A O 1
ATOM 9469 N N . GLY A 1 1726 ? 159.963 188.909 204.549 1.00 102.89 1745 GLY A N 1
ATOM 9470 C CA . GLY A 1 1726 ? 160.460 190.080 203.863 1.00 102.89 1745 GLY A CA 1
ATOM 9471 C C . GLY A 1 1726 ? 161.092 191.082 204.813 1.00 102.89 1745 GLY A C 1
ATOM 9472 O O . GLY A 1 1726 ? 160.937 191.026 206.036 1.00 102.89 1745 GLY A O 1
ATOM 9473 N N . ARG A 1 1727 ? 161.828 192.024 204.223 1.00 127.38 1746 ARG A N 1
ATOM 9474 C CA . ARG A 1 1727 ? 162.485 193.088 204.981 1.00 127.38 1746 ARG A CA 1
ATOM 9475 C C . ARG A 1 1727 ? 161.467 194.199 205.223 1.00 127.38 1746 ARG A C 1
ATOM 9476 O O . ARG A 1 1727 ? 161.474 195.254 204.585 1.00 127.38 1746 ARG A O 1
ATOM 9484 N N . GLY A 1 1728 ? 160.574 193.947 206.171 1.00 101.56 1747 GLY A N 1
ATOM 9485 C CA . GLY A 1 1728 ? 159.540 194.910 206.482 1.00 101.56 1747 GLY A CA 1
ATOM 9486 C C . GLY A 1 1728 ? 158.864 194.573 207.790 1.00 101.56 1747 GLY A C 1
ATOM 9487 O O . GLY A 1 1728 ? 159.188 193.580 208.444 1.00 101.56 1747 GLY A O 1
ATOM 9488 N N . GLU A 1 1729 ? 157.909 195.421 208.163 1.00 75.58 1748 GLU A N 1
ATOM 9489 C CA . GLU A 1 1729 ? 157.213 195.269 209.432 1.00 75.58 1748 GLU A CA 1
ATOM 9490 C C . GLU A 1 1729 ? 156.338 194.024 209.417 1.00 75.58 1748 GLU A C 1
ATOM 9491 O O . GLU A 1 1729 ? 155.665 193.733 208.424 1.00 75.58 1748 GLU A O 1
ATOM 9497 N N . GLU A 1 1730 ? 156.354 193.291 210.526 1.00 64.75 1749 GLU A N 1
ATOM 9498 C CA . GLU A 1 1730 ? 155.473 192.145 210.690 1.00 64.75 1749 GLU A CA 1
ATOM 9499 C C . GLU A 1 1730 ? 154.029 192.616 210.781 1.00 64.75 1749 GLU A C 1
ATOM 9500 O O . GLU A 1 1730 ? 153.719 193.551 211.526 1.00 64.75 1749 GLU A O 1
ATOM 9506 N N . VAL A 1 1731 ? 153.145 191.971 210.023 1.00 57.70 1750 VAL A N 1
ATOM 9507 C CA . VAL A 1 1731 ? 151.730 192.314 210.001 1.00 57.70 1750 VAL A CA 1
ATOM 9508 C C . VAL A 1 1731 ? 150.916 191.055 210.261 1.00 57.70 1750 VAL A C 1
ATOM 9509 O O . VAL A 1 1731 ? 151.325 189.940 209.931 1.00 57.70 1750 VAL A O 1
ATOM 9513 N N . VAL A 1 1732 ? 149.746 191.252 210.863 1.00 53.93 1751 VAL A N 1
ATOM 9514 C CA . VAL A 1 1732 ? 148.841 190.169 211.227 1.00 53.93 1751 VAL A CA 1
ATOM 9515 C C . VAL A 1 1732 ? 147.537 190.357 210.471 1.00 53.93 1751 VAL A C 1
ATOM 9516 O O . VAL A 1 1732 ? 146.891 191.403 210.594 1.00 53.93 1751 VAL A O 1
ATOM 9520 N N . TRP A 1 1733 ? 147.146 189.344 209.709 1.00 47.59 1752 TRP A N 1
ATOM 9521 C CA . TRP A 1 1733 ? 145.926 189.375 208.918 1.00 47.59 1752 TRP A CA 1
ATOM 9522 C C . TRP A 1 1733 ? 144.816 188.632 209.645 1.00 47.59 1752 TRP A C 1
ATOM 9523 O O . TRP A 1 1733 ? 145.070 187.692 210.398 1.00 47.59 1752 TRP A O 1
ATOM 9534 N N . CYS A 1 1734 ? 143.580 189.067 209.420 1.00 50.00 1753 CYS A N 1
ATOM 9535 C CA . CYS A 1 1734 ? 142.414 188.435 210.020 1.00 50.00 1753 CYS A CA 1
ATOM 9536 C C . CYS A 1 1734 ? 141.254 188.485 209.041 1.00 50.00 1753 CYS A C 1
ATOM 9537 O O . CYS A 1 1734 ? 141.055 189.496 208.369 1.00 50.00 1753 CYS A O 1
ATOM 9540 N N . LEU A 1 1735 ? 140.652 187.299 208.775 1.00 50.23 1754 LEU A N 1
ATOM 9541 C CA . LEU A 1 1735 ? 139.488 187.085 207.872 1.00 50.23 1754 LEU A CA 1
ATOM 9542 C C . LEU A 1 1735 ? 138.294 187.108 208.776 1.00 50.23 1754 LEU A C 1
ATOM 9543 O O . LEU A 1 1735 ? 138.536 187.130 209.944 1.00 50.23 1754 LEU A O 1
ATOM 9548 N N . ASP A 1 1736 ? 137.102 187.036 208.253 1.00 50.00 1755 ASP A N 1
ATOM 9549 C CA . ASP A 1 1736 ? 135.859 187.179 209.047 1.00 50.00 1755 ASP A CA 1
ATOM 9550 C C . ASP A 1 1736 ? 134.797 186.262 208.479 1.00 50.00 1755 ASP A C 1
ATOM 9551 O O . ASP A 1 1736 ? 135.103 185.746 207.416 1.00 50.00 1755 ASP A O 1
ATOM 9556 N N . ASP A 1 1737 ? 133.614 186.122 209.079 1.00 60.16 1756 ASP A N 1
ATOM 9557 C CA . ASP A 1 1737 ? 132.654 185.116 208.607 1.00 60.16 1756 ASP A CA 1
ATOM 9558 C C . ASP A 1 1737 ? 131.465 185.802 207.969 1.00 60.16 1756 ASP A C 1
ATOM 9559 O O . ASP A 1 1737 ? 130.982 185.315 206.945 1.00 60.16 1756 ASP A O 1
ATOM 9564 N N . LYS A 1 1738 ? 131.000 186.878 208.571 1.00 63.08 1757 LYS A N 1
ATOM 9565 C CA . LYS A 1 1738 ? 129.797 187.558 208.104 1.00 63.08 1757 LYS A CA 1
ATOM 9566 C C . LYS A 1 1738 ? 130.125 188.631 207.073 1.00 63.08 1757 LYS A C 1
ATOM 9567 O O . LYS A 1 1738 ? 129.630 188.587 205.942 1.00 63.08 1757 LYS A O 1
ATOM 9573 N N . ALA A 1 1739 ? 130.962 189.602 207.443 1.00 58.94 1758 ALA A N 1
ATOM 9574 C CA . ALA A 1 1739 ? 131.289 190.677 206.514 1.00 58.94 1758 ALA A CA 1
ATOM 9575 C C . ALA A 1 1739 ? 132.133 190.183 205.345 1.00 58.94 1758 ALA A C 1
ATOM 9576 O O . ALA A 1 1739 ? 132.262 190.890 204.340 1.00 58.94 1758 ALA A O 1
ATOM 9578 N N . ASN A 1 1740 ? 132.711 188.984 205.451 1.00 52.27 1759 ASN A N 1
ATOM 9579 C CA . ASN A 1 1740 ? 133.614 188.461 204.428 1.00 52.27 1759 ASN A CA 1
ATOM 9580 C C . ASN A 1 1740 ? 134.783 189.422 204.225 1.00 52.27 1759 ASN A C 1
ATOM 9581 O O . ASN A 1 1740 ? 135.279 189.608 203.114 1.00 52.27 1759 ASN A O 1
ATOM 9586 N N . SER A 1 1741 ? 135.225 190.028 205.324 1.00 50.71 1760 SER A N 1
ATOM 9587 C CA . SER A 1 1741 ? 136.190 191.114 205.298 1.00 50.71 1760 SER A CA 1
ATOM 9588 C C . SER A 1 1741 ? 137.540 190.638 205.810 1.00 50.71 1760 SER A C 1
ATOM 9589 O O . SER A 1 1741 ? 137.625 189.811 206.731 1.00 50.71 1760 SER A O 1
ATOM 9592 N N . LEU A 1 1742 ? 138.590 191.174 205.189 1.00 48.77 1761 LEU A N 1
ATOM 9593 C CA . LEU A 1 1742 ? 139.972 190.962 205.584 1.00 48.77 1761 LEU A CA 1
ATOM 9594 C C . LEU A 1 1742 ? 140.488 192.254 206.196 1.00 48.77 1761 LEU A C 1
ATOM 9595 O O . LEU A 1 1742 ? 140.184 193.340 205.698 1.00 48.77 1761 LEU A O 1
ATOM 9600 N N . VAL A 1 1743 ? 141.240 192.140 207.284 1.00 49.68 1762 VAL A N 1
ATOM 9601 C CA . VAL A 1 1743 ? 141.864 193.286 207.927 1.00 49.68 1762 VAL A CA 1
ATOM 9602 C C . VAL A 1 1743 ? 143.307 192.922 208.229 1.00 49.68 1762 VAL A C 1
ATOM 9603 O O . VAL A 1 1743 ? 143.669 191.748 208.325 1.00 49.68 1762 VAL A O 1
ATOM 9607 N N . MET A 1 1744 ? 144.136 193.950 208.370 1.00 52.52 1763 MET A N 1
ATOM 9608 C CA . MET A 1 1744 ? 145.549 193.773 208.656 1.00 52.52 1763 MET A CA 1
ATOM 9609 C C . MET A 1 1744 ? 145.978 194.793 209.695 1.00 52.52 1763 MET A C 1
ATOM 9610 O O . MET A 1 1744 ? 145.801 196.003 209.504 1.00 52.52 1763 MET A O 1
ATOM 9615 N N . TYR A 1 1745 ? 146.547 194.277 210.786 1.00 54.08 1764 TYR A N 1
ATOM 9616 C CA . TYR A 1 1745 ? 147.138 195.055 211.861 1.00 54.08 1764 TYR A CA 1
ATOM 9617 C C . TYR A 1 1745 ? 148.655 194.994 211.769 1.00 54.08 1764 TYR A C 1
ATOM 9618 O O . TYR A 1 1745 ? 149.217 194.109 211.118 1.00 54.08 1764 TYR A O 1
ATOM 9627 N N . HIS A 1 1746 ? 149.311 195.921 212.462 1.00 60.96 1765 HIS A N 1
ATOM 9628 C CA . HIS A 1 1746 ? 150.731 195.805 212.763 1.00 60.96 1765 HIS A CA 1
ATOM 9629 C C . HIS A 1 1746 ? 150.892 195.051 214.076 1.00 60.96 1765 HIS A C 1
ATOM 9630 O O . HIS A 1 1746 ? 150.223 195.367 215.064 1.00 60.96 1765 HIS A O 1
ATOM 9637 N N . SER A 1 1747 ? 151.780 194.055 214.085 1.00 62.09 1766 SER A N 1
ATOM 9638 C CA . SER A 1 1747 ? 151.948 193.203 215.257 1.00 62.09 1766 SER A CA 1
ATOM 9639 C C . SER A 1 1747 ? 152.560 193.931 216.445 1.00 62.09 1766 SER A C 1
ATOM 9640 O O . SER A 1 1747 ? 152.426 193.446 217.574 1.00 62.09 1766 SER A O 1
ATOM 9643 N N . THR A 1 1748 ? 153.224 195.068 216.228 1.00 64.84 1767 THR A N 1
ATOM 9644 C CA . THR A 1 1748 ? 153.914 195.787 217.291 1.00 64.84 1767 THR A CA 1
ATOM 9645 C C . THR A 1 1748 ? 153.180 197.031 217.771 1.00 64.84 1767 THR A C 1
ATOM 9646 O O . THR A 1 1748 ? 153.637 197.657 218.734 1.00 64.84 1767 THR A O 1
ATOM 9650 N N . THR A 1 1749 ? 152.066 197.405 217.138 1.00 62.29 1768 THR A N 1
ATOM 9651 C CA . THR A 1 1749 ? 151.330 198.612 217.502 1.00 62.29 1768 THR A CA 1
ATOM 9652 C C . THR A 1 1749 ? 149.834 198.403 217.677 1.00 62.29 1768 THR A C 1
ATOM 9653 O O . THR A 1 1749 ? 149.179 199.273 218.263 1.00 62.29 1768 THR A O 1
ATOM 9657 N N . TYR A 1 1750 ? 149.268 197.300 217.191 1.00 62.25 1769 TYR A N 1
ATOM 9658 C CA . TYR A 1 1750 ? 147.839 197.024 217.304 1.00 62.25 1769 TYR A CA 1
ATOM 9659 C C . TYR A 1 1750 ? 146.991 198.080 216.605 1.00 62.25 1769 TYR A C 1
ATOM 9660 O O . TYR A 1 1750 ? 145.838 198.301 216.984 1.00 62.25 1769 TYR A O 1
ATOM 9669 N N . GLN A 1 1751 ? 147.544 198.742 215.594 1.00 59.42 1770 GLN A N 1
ATOM 9670 C CA . GLN A 1 1751 ? 146.787 199.706 214.810 1.00 59.42 1770 GLN A CA 1
ATOM 9671 C C . GLN A 1 1751 ? 146.169 199.022 213.600 1.00 59.42 1770 GLN A C 1
ATOM 9672 O O . GLN A 1 1751 ? 146.869 198.393 212.802 1.00 59.42 1770 GLN A O 1
ATOM 9678 N N . LEU A 1 1752 ? 144.855 199.156 213.454 1.00 53.67 1771 LEU A N 1
ATOM 9679 C CA . LEU A 1 1752 ? 144.166 198.616 212.291 1.00 53.67 1771 LEU A CA 1
ATOM 9680 C C . LEU A 1 1752 ? 144.585 199.441 211.085 1.00 53.67 1771 LEU A C 1
ATOM 9681 O O . LEU A 1 1752 ? 144.024 200.513 210.833 1.00 53.67 1771 LEU A O 1
ATOM 9686 N N . CYS A 1 1753 ? 145.567 198.938 210.338 1.00 56.03 1772 CYS A N 1
ATOM 9687 C CA . CYS A 1 1753 ? 146.189 199.703 209.273 1.00 56.03 1772 CYS A CA 1
ATOM 9688 C C . CYS A 1 1753 ? 145.718 199.318 207.880 1.00 56.03 1772 CYS A C 1
ATOM 9689 O O . CYS A 1 1753 ? 146.113 199.984 206.919 1.00 56.03 1772 CYS A O 1
ATOM 9692 N N . ALA A 1 1754 ? 144.904 198.275 207.727 1.00 52.16 1773 ALA A N 1
ATOM 9693 C CA . ALA A 1 1754 ? 144.318 198.035 206.413 1.00 52.16 1773 ALA A CA 1
ATOM 9694 C C . ALA A 1 1754 ? 143.041 197.221 206.532 1.00 52.16 1773 ALA A C 1
ATOM 9695 O O . ALA A 1 1754 ? 142.909 196.373 207.415 1.00 52.16 1773 ALA A O 1
ATOM 9697 N N . ARG A 1 1755 ? 142.112 197.479 205.614 1.00 49.08 1774 ARG A N 1
ATOM 9698 C CA . ARG A 1 1755 ? 140.869 196.725 205.514 1.00 49.08 177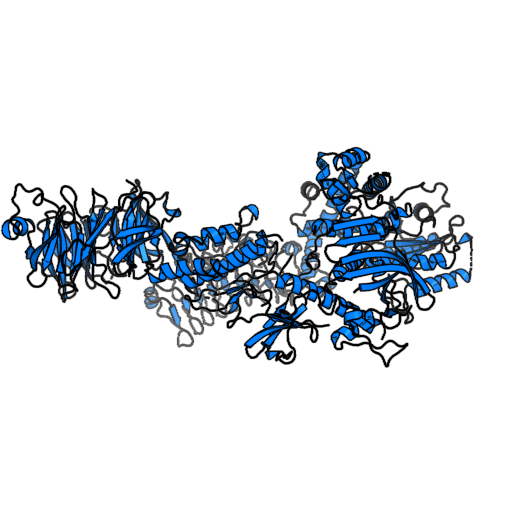4 ARG A CA 1
ATOM 9699 C C . ARG A 1 1755 ? 140.537 196.551 204.042 1.00 49.08 1774 ARG A C 1
ATOM 9700 O O . ARG A 1 1755 ? 140.728 197.479 203.252 1.00 49.08 1774 ARG A O 1
ATOM 9708 N N . TYR A 1 1756 ? 140.042 195.370 203.682 1.00 48.56 1775 TYR A N 1
ATOM 9709 C CA . TYR A 1 1756 ? 139.717 195.047 202.301 1.00 48.56 1775 TYR A CA 1
ATOM 9710 C C . TYR A 1 1756 ? 138.507 194.128 202.288 1.00 48.56 1775 TYR A C 1
ATOM 9711 O O . TYR A 1 1756 ? 138.327 193.319 203.205 1.00 48.56 1775 TYR A O 1
ATOM 9720 N N . PHE A 1 1757 ? 137.663 194.284 201.273 1.00 49.59 1776 PHE A N 1
ATOM 9721 C CA . PHE A 1 1757 ? 136.523 193.397 201.099 1.00 49.59 1776 PHE A CA 1
ATOM 9722 C C . PHE A 1 1757 ? 136.900 192.273 200.145 1.00 49.59 1776 PHE A C 1
ATOM 9723 O O . PHE A 1 1757 ? 137.317 192.524 199.011 1.00 49.59 1776 PHE A O 1
ATOM 9731 N N . CYS A 1 1758 ? 136.769 191.031 200.608 1.00 48.75 1777 CYS A N 1
ATOM 9732 C CA . CYS A 1 1758 ? 137.207 189.882 199.826 1.00 48.75 1777 CYS A CA 1
ATOM 9733 C C . CYS A 1 1758 ? 136.123 189.329 198.914 1.00 48.75 1777 CYS A C 1
ATOM 9734 O O . CYS A 1 1758 ? 136.431 188.547 198.009 1.00 48.75 1777 CYS A O 1
ATOM 9737 N N . GLY A 1 1759 ? 134.866 189.711 199.123 1.00 53.31 1778 GLY A N 1
ATOM 9738 C CA . GLY A 1 1759 ? 133.785 189.221 198.289 1.00 53.31 1778 GLY A CA 1
ATOM 9739 C C . GLY A 1 1759 ? 133.625 189.997 196.997 1.00 53.31 1778 GLY A C 1
ATOM 9740 O O . GLY A 1 1759 ? 132.515 190.417 196.655 1.00 53.31 1778 GLY A O 1
ATOM 9741 N N . VAL A 1 1760 ? 134.720 190.187 196.269 1.00 52.78 1779 VAL A N 1
ATOM 9742 C CA . VAL A 1 1760 ? 134.713 190.953 195.026 1.00 52.78 1779 VAL A CA 1
ATOM 9743 C C . VAL A 1 1760 ? 134.457 189.989 193.871 1.00 52.78 1779 VAL A C 1
ATOM 9744 O O . VAL A 1 1760 ? 135.233 189.039 193.695 1.00 52.78 1779 VAL A O 1
ATOM 9748 N N . PRO A 1 1761 ? 133.402 190.169 193.066 1.00 55.02 1780 PRO A N 1
ATOM 9749 C CA . PRO A 1 1761 ? 133.131 189.189 191.999 1.00 55.02 1780 PRO A CA 1
ATOM 9750 C C . PRO A 1 1761 ? 134.236 189.087 190.963 1.00 55.02 1780 PRO A C 1
ATOM 9751 O O . PRO A 1 1761 ? 134.433 188.001 190.404 1.00 55.02 1780 PRO A O 1
ATOM 9755 N N . SER A 1 1762 ? 134.956 190.177 190.688 1.00 54.67 1781 SER A N 1
ATOM 9756 C CA . SER A 1 1762 ? 136.045 190.180 189.709 1.00 54.67 1781 SER A CA 1
ATOM 9757 C C . SER A 1 1762 ? 137.280 190.772 190.375 1.00 54.67 1781 SER A C 1
ATOM 9758 O O . SER A 1 1762 ? 137.705 191.889 190.062 1.00 54.67 1781 SER A O 1
ATOM 9761 N N . PRO A 1 1763 ? 137.892 190.033 191.305 1.00 46.53 1782 PRO A N 1
ATOM 9762 C CA . PRO A 1 1763 ? 138.907 190.637 192.178 1.00 46.53 1782 PRO A CA 1
ATOM 9763 C C . PRO A 1 1763 ? 140.247 190.899 191.518 1.00 46.53 1782 PRO A C 1
ATOM 9764 O O . PRO A 1 1763 ? 141.115 191.496 192.166 1.00 46.53 1782 PRO A O 1
ATOM 9768 N N . LEU A 1 1764 ? 140.449 190.485 190.269 1.00 47.46 1783 LEU A N 1
ATOM 9769 C CA . LEU A 1 1764 ? 141.771 190.582 189.661 1.00 47.46 1783 LEU A CA 1
ATOM 9770 C C . LEU A 1 1764 ? 142.244 192.029 189.598 1.00 47.46 1783 LEU A C 1
ATOM 9771 O O . LEU A 1 1764 ? 141.517 192.920 189.150 1.00 47.46 1783 LEU A O 1
ATOM 9776 N N . ARG A 1 1765 ? 143.478 192.250 190.050 1.00 49.67 1784 ARG A N 1
ATOM 9777 C CA . ARG A 1 1765 ? 144.133 193.557 190.010 1.00 49.67 1784 ARG A CA 1
ATOM 9778 C C . ARG A 1 1765 ? 143.303 194.637 190.706 1.00 49.67 1784 ARG A C 1
ATOM 9779 O O . ARG A 1 1765 ? 143.207 195.771 190.232 1.00 49.67 1784 ARG A O 1
ATOM 9787 N N . ASP A 1 1766 ? 142.697 194.294 191.840 1.00 51.98 1785 ASP A N 1
ATOM 9788 C CA . ASP A 1 1766 ? 142.096 195.287 192.716 1.00 51.98 1785 ASP A CA 1
ATOM 9789 C C . ASP A 1 1766 ? 143.170 195.833 193.655 1.00 51.98 1785 ASP A C 1
ATOM 9790 O O . ASP A 1 1766 ? 144.313 195.368 193.664 1.00 51.98 1785 ASP A O 1
ATOM 9795 N N . MET A 1 1767 ? 142.812 196.833 194.457 1.00 53.79 1786 MET A N 1
ATOM 9796 C CA . MET A 1 1767 ? 143.789 197.482 195.318 1.00 53.79 1786 MET A CA 1
ATOM 9797 C C . MET A 1 1767 ? 143.113 197.995 196.579 1.00 53.79 1786 MET A C 1
ATOM 9798 O O . MET A 1 1767 ? 141.906 198.247 196.605 1.00 53.79 1786 MET A O 1
ATOM 9803 N N . PHE A 1 1768 ? 143.916 198.143 197.630 1.00 52.27 1787 PHE A N 1
ATOM 9804 C CA . PHE A 1 1768 ? 143.476 198.783 198.861 1.00 52.27 1787 PHE A CA 1
ATOM 9805 C C . PHE A 1 1768 ? 144.663 199.487 199.502 1.00 52.27 1787 PHE A C 1
ATOM 9806 O O . PHE A 1 1768 ? 145.814 199.127 199.227 1.00 52.27 1787 PHE A O 1
ATOM 9814 N N . PRO A 1 1769 ? 144.425 200.498 200.336 1.00 55.36 1788 PRO A N 1
ATOM 9815 C CA . PRO A 1 1769 ? 145.535 201.243 200.932 1.00 55.36 1788 PRO A CA 1
ATOM 9816 C C . PRO A 1 1769 ? 145.953 200.677 202.281 1.00 55.36 1788 PRO A C 1
ATOM 9817 O O . PRO A 1 1769 ? 145.260 199.861 202.889 1.00 55.36 1788 PRO A O 1
ATOM 9821 N N . VAL A 1 1770 ? 147.114 201.137 202.741 1.00 59.42 1789 VAL A N 1
ATOM 9822 C CA . VAL A 1 1770 ? 147.620 200.846 204.078 1.00 59.42 1789 VAL A CA 1
ATOM 9823 C C . VAL A 1 1770 ? 148.028 202.164 204.719 1.00 59.42 1789 VAL A C 1
ATOM 9824 O O . VAL A 1 1770 ? 148.717 202.975 204.091 1.00 59.42 1789 VAL A O 1
ATOM 9828 N N . ARG A 1 1771 ? 147.606 202.373 205.967 1.00 61.28 1790 ARG A N 1
ATOM 9829 C CA . ARG A 1 1771 ? 147.843 203.616 206.697 1.00 61.28 1790 ARG A CA 1
ATOM 9830 C C . ARG A 1 1771 ? 148.814 203.349 207.841 1.00 61.28 1790 ARG A C 1
ATOM 9831 O O . ARG A 1 1771 ? 148.402 202.867 208.906 1.00 61.28 1790 ARG A O 1
ATOM 9839 N N . PRO A 1 1772 ? 150.116 203.649 207.685 1.00 66.24 1791 PRO A N 1
ATOM 9840 C CA . PRO A 1 1772 ? 151.046 203.444 208.804 1.00 66.24 1791 PRO A CA 1
ATOM 9841 C C . PRO A 1 1772 ? 150.695 204.266 210.041 1.00 66.24 1791 PRO A C 1
ATOM 9842 O O . PRO A 1 1772 ? 151.249 204.000 211.108 1.00 66.24 1791 PRO A O 1
ATOM 9846 N N . GLN A 1 1886 ? 127.527 183.320 197.979 1.00 57.39 1905 GLN A N 1
ATOM 9847 C CA . GLN A 1 1886 ? 128.094 182.242 198.779 1.00 57.39 1905 GLN A CA 1
ATOM 9848 C C . GLN A 1 1886 ? 129.462 181.836 198.254 1.00 57.39 1905 GLN A C 1
ATOM 9849 O O . GLN A 1 1886 ? 130.397 181.637 199.027 1.00 57.39 1905 GLN A O 1
ATOM 9855 N N . HIS A 1 1887 ? 129.583 181.717 196.932 1.00 54.43 1906 HIS A N 1
ATOM 9856 C CA . HIS A 1 1887 ? 130.863 181.352 196.340 1.00 54.43 1906 HIS A CA 1
ATOM 9857 C C . HIS A 1 1887 ? 131.909 182.449 196.480 1.00 54.43 1906 HIS A C 1
ATOM 9858 O O . HIS A 1 1887 ? 133.084 182.191 196.201 1.00 54.43 1906 HIS A O 1
ATOM 9865 N N . LEU A 1 1888 ? 131.518 183.653 196.894 1.00 54.28 1907 LEU A N 1
ATOM 9866 C CA . LEU A 1 1888 ? 132.450 184.745 197.141 1.00 54.28 1907 LEU A CA 1
ATOM 9867 C C . LEU A 1 1888 ? 132.924 184.805 198.588 1.00 54.28 1907 LEU A C 1
ATOM 9868 O O . LEU A 1 1888 ? 133.633 185.750 198.950 1.00 54.28 1907 LEU A O 1
ATOM 9873 N N . GLN A 1 1889 ? 132.549 183.837 199.421 1.00 51.62 1908 GLN A N 1
ATOM 9874 C CA . GLN A 1 1889 ? 132.937 183.848 200.825 1.00 51.62 1908 GLN A CA 1
ATOM 9875 C C . GLN A 1 1889 ? 134.325 183.237 200.974 1.00 51.62 1908 GLN A C 1
ATOM 9876 O O . GLN A 1 1889 ? 134.568 182.112 200.529 1.00 51.62 1908 GLN A O 1
ATOM 9882 N N . ALA A 1 1890 ? 135.231 183.979 201.602 1.00 46.55 1909 ALA A N 1
ATOM 9883 C CA . ALA A 1 1890 ? 136.569 183.468 201.844 1.00 46.55 1909 ALA A CA 1
ATOM 9884 C C . ALA A 1 1890 ? 136.547 182.424 202.955 1.00 46.55 1909 ALA A C 1
ATOM 9885 O O . ALA A 1 1890 ? 135.770 182.511 203.909 1.00 46.55 1909 ALA A O 1
ATOM 9887 N N . VAL A 1 1891 ? 137.412 181.426 202.817 1.00 42.46 1910 VAL A N 1
ATOM 9888 C CA . VAL A 1 1891 ? 137.462 180.287 203.728 1.00 42.46 1910 VAL A CA 1
ATOM 9889 C C . VAL A 1 1891 ? 138.542 180.460 204.787 1.00 42.46 1910 VAL A C 1
ATOM 9890 O O . VAL A 1 1891 ? 138.244 180.551 205.977 1.00 42.46 1910 VAL A O 1
ATOM 9894 N N . LYS A 1 1892 ? 139.806 180.516 204.373 1.00 44.35 1911 LYS A N 1
ATOM 9895 C CA . LYS A 1 1892 ? 140.917 180.549 205.316 1.00 44.35 1911 LYS A CA 1
ATOM 9896 C C . LYS A 1 1892 ? 142.090 181.260 204.664 1.00 44.35 1911 LYS A C 1
ATOM 9897 O O . LYS A 1 1892 ? 142.467 180.920 203.542 1.00 44.35 1911 LYS A O 1
ATOM 9903 N N . ILE A 1 1893 ? 142.677 182.218 205.371 1.00 65.79 1912 ILE A N 1
ATOM 9904 C CA . ILE A 1 1893 ? 143.882 182.882 204.891 1.00 65.79 1912 ILE A CA 1
ATOM 9905 C C . ILE A 1 1893 ? 145.048 181.908 204.981 1.00 65.79 1912 ILE A C 1
ATOM 9906 O O . ILE A 1 1893 ? 145.092 181.058 205.876 1.00 65.79 1912 ILE A O 1
ATOM 9911 N N . LEU A 1 1894 ? 145.996 182.031 204.055 1.00 39.46 1913 LEU A N 1
ATOM 9912 C CA . LEU A 1 1894 ? 147.262 181.313 204.098 1.00 39.46 1913 LEU A CA 1
ATOM 9913 C C . LEU A 1 1894 ? 148.390 182.309 203.889 1.00 39.46 1913 LEU A C 1
ATOM 9914 O O . LEU A 1 1894 ? 148.245 183.252 203.105 1.00 39.46 1913 LEU A O 1
ATOM 9919 N N . ALA A 1 1895 ? 149.510 182.093 204.572 1.00 40.24 1914 ALA A N 1
ATOM 9920 C CA . ALA A 1 1895 ? 150.702 182.915 204.395 1.00 40.24 1914 ALA A CA 1
ATOM 9921 C C . ALA A 1 1895 ? 151.705 182.128 203.564 1.00 40.24 1914 ALA A C 1
ATOM 9922 O O . ALA A 1 1895 ? 152.374 181.228 204.080 1.00 40.24 1914 ALA A O 1
ATOM 9924 N N . VAL A 1 1896 ? 151.817 182.467 202.282 1.00 36.39 1915 VAL A N 1
ATOM 9925 C CA . VAL A 1 1896 ? 152.681 181.754 201.350 1.00 36.39 1915 VAL A CA 1
ATOM 9926 C C . VAL A 1 1896 ? 153.887 182.648 201.094 1.00 36.39 1915 VAL A C 1
ATOM 9927 O O . VAL A 1 1896 ? 153.832 183.558 200.262 1.00 36.39 1915 VAL A O 1
ATOM 9931 N N . ARG A 1 1897 ? 154.982 182.381 201.805 1.00 47.32 1916 ARG A N 1
ATOM 9932 C CA . ARG A 1 1897 ? 156.208 183.160 201.679 1.00 47.32 1916 ARG A CA 1
ATOM 9933 C C . ARG A 1 1897 ? 155.926 184.646 201.897 1.00 47.32 1916 ARG A C 1
ATOM 9934 O O . ARG A 1 1897 ? 155.809 185.089 203.043 1.00 47.32 1916 ARG A O 1
ATOM 9942 N N . ASP A 1 1898 ? 155.802 185.422 200.816 1.00 43.70 1917 ASP A N 1
ATOM 9943 C CA . ASP A 1 1898 ? 155.548 186.853 200.926 1.00 43.70 1917 ASP A CA 1
ATOM 9944 C C . ASP A 1 1898 ? 154.070 187.196 200.849 1.00 43.70 1917 ASP A C 1
ATOM 9945 O O . ASP A 1 1898 ? 153.642 188.189 201.446 1.00 43.70 1917 ASP A O 1
ATOM 9950 N N . LEU A 1 1899 ? 153.285 186.399 200.135 1.00 39.68 1918 LEU A N 1
ATOM 9951 C CA . LEU A 1 1899 ? 151.933 186.761 199.750 1.00 39.68 1918 LEU A CA 1
ATOM 9952 C C . LEU A 1 1899 ? 150.908 186.112 200.668 1.00 39.68 1918 LEU A C 1
ATOM 9953 O O . LEU A 1 1899 ? 151.221 185.233 201.478 1.00 39.68 1918 LEU A O 1
ATOM 9958 N N . ILE A 1 1900 ? 149.668 186.561 200.514 1.00 40.40 1919 ILE A N 1
ATOM 9959 C CA . ILE A 1 1900 ? 148.541 186.115 201.318 1.00 40.40 1919 ILE A CA 1
ATOM 9960 C C . ILE A 1 1900 ? 147.541 185.473 200.372 1.00 40.40 1919 ILE A C 1
ATOM 9961 O O . ILE A 1 1900 ? 146.947 186.157 199.533 1.00 40.40 1919 ILE A O 1
ATOM 9966 N N . TRP A 1 1901 ? 147.345 184.167 200.500 1.00 48.53 1920 TRP A N 1
ATOM 9967 C CA . TRP A 1 1901 ? 146.397 183.451 199.660 1.00 48.53 1920 TRP A CA 1
ATOM 9968 C C . TRP A 1 1901 ? 145.061 183.357 200.379 1.00 48.53 1920 TRP A C 1
ATOM 9969 O O . TRP A 1 1901 ? 144.980 182.791 201.471 1.00 48.53 1920 TRP A O 1
ATOM 9980 N N . VAL A 1 1902 ? 144.021 183.908 199.766 1.00 34.53 1921 VAL A N 1
ATOM 9981 C CA . VAL A 1 1902 ? 142.663 183.814 200.289 1.00 34.53 1921 VAL A CA 1
ATOM 9982 C C . VAL A 1 1902 ? 141.893 182.869 199.377 1.00 34.53 1921 VAL A C 1
ATOM 9983 O O . VAL A 1 1902 ? 141.417 183.296 198.316 1.00 34.53 1921 VAL A O 1
ATOM 9987 N N . PRO A 1 1903 ? 141.818 181.579 199.693 1.00 38.87 1922 PRO A N 1
ATOM 9988 C CA . PRO A 1 1903 ? 140.889 180.707 198.973 1.00 38.87 1922 PRO A CA 1
ATOM 9989 C C . PRO A 1 1903 ? 139.448 181.101 199.246 1.00 38.87 1922 PRO A C 1
ATOM 9990 O O . PRO A 1 1903 ? 139.134 181.694 200.279 1.00 38.87 1922 PRO A O 1
ATOM 9994 N N . ARG A 1 1904 ? 138.589 180.869 198.274 1.00 43.19 1923 ARG A N 1
ATOM 9995 C CA . ARG A 1 1904 ? 137.163 181.185 198.440 1.00 43.19 1923 ARG A CA 1
ATOM 9996 C C . ARG A 1 1904 ? 136.303 179.952 198.085 1.00 43.19 1923 ARG A C 1
ATOM 9997 O O . ARG A 1 1904 ? 136.706 179.247 197.162 1.00 43.19 1923 ARG A O 1
ATOM 10005 N N . ARG A 1 1905 ? 135.140 179.698 198.728 1.00 48.88 1924 ARG A N 1
ATOM 10006 C CA . ARG A 1 1905 ? 134.290 178.530 198.532 1.00 48.88 1924 ARG A CA 1
ATOM 10007 C C . ARG A 1 1905 ? 134.056 178.253 197.054 1.00 48.88 1924 ARG A C 1
ATOM 10008 O O . ARG A 1 1905 ? 133.805 177.106 196.670 1.00 48.88 1924 ARG A O 1
ATOM 10016 N N . GLY A 1 1906 ? 134.135 179.282 196.211 1.00 48.13 1925 GLY A N 1
ATOM 10017 C CA . GLY A 1 1906 ? 133.996 179.089 194.779 1.00 48.13 1925 GLY A CA 1
ATOM 10018 C C . GLY A 1 1906 ? 135.104 178.268 194.152 1.00 48.13 1925 GLY A C 1
ATOM 10019 O O . GLY A 1 1906 ? 134.942 177.810 193.016 1.00 48.13 1925 GLY A O 1
ATOM 10020 N N . GLY A 1 1907 ? 136.218 178.071 194.858 1.00 41.36 1926 GLY A N 1
ATOM 10021 C CA . GLY A 1 1907 ? 137.328 177.282 194.371 1.00 41.36 1926 GLY A CA 1
ATOM 10022 C C . GLY A 1 1907 ? 138.528 178.083 193.915 1.00 41.36 1926 GLY A C 1
ATOM 10023 O O . GLY A 1 1907 ? 139.606 177.500 193.744 1.00 41.36 1926 GLY A O 1
ATOM 10024 N N . ASP A 1 1908 ? 138.382 179.390 193.722 1.00 40.06 1927 ASP A N 1
ATOM 10025 C CA . ASP A 1 1908 ? 139.502 180.222 193.312 1.00 40.06 1927 ASP A CA 1
ATOM 10026 C C . ASP A 1 1908 ? 140.253 180.748 194.533 1.00 40.06 1927 ASP A C 1
ATOM 10027 O O . ASP A 1 1908 ? 139.847 180.560 195.682 1.00 40.06 1927 ASP A O 1
ATOM 10032 N N . VAL A 1 1909 ? 141.380 181.398 194.261 1.00 30.74 1928 VAL A N 1
ATOM 10033 C CA . VAL A 1 1909 ? 142.295 181.892 195.281 1.00 30.74 1928 VAL A CA 1
ATOM 10034 C C . VAL A 1 1909 ? 142.734 183.293 194.888 1.00 30.74 1928 VAL A C 1
ATOM 10035 O O . VAL A 1 1909 ? 143.192 183.506 193.761 1.00 30.74 1928 VAL A O 1
ATOM 10039 N N . ILE A 1 1910 ? 142.608 184.239 195.815 1.00 42.65 1929 ILE A N 1
ATOM 10040 C CA . ILE A 1 1910 ? 143.063 185.613 195.620 1.00 42.65 1929 ILE A CA 1
ATOM 10041 C C . ILE A 1 1910 ? 144.444 185.724 196.249 1.00 42.65 1929 ILE A C 1
ATOM 10042 O O . ILE A 1 1910 ? 144.591 185.485 197.451 1.00 42.65 1929 ILE A O 1
ATOM 10047 N N . VAL A 1 1911 ? 145.460 186.092 195.470 1.00 31.97 1930 VAL A N 1
ATOM 10048 C CA . VAL A 1 1911 ? 146.833 186.124 195.964 1.00 31.97 1930 VAL A CA 1
ATOM 10049 C C . VAL A 1 1911 ? 147.215 187.582 196.178 1.00 31.97 1930 VAL A C 1
ATOM 10050 O O . VAL A 1 1911 ? 147.777 188.219 195.284 1.00 31.97 1930 VAL A O 1
ATOM 10054 N N . ILE A 1 1912 ? 146.978 188.104 197.378 1.00 42.56 1931 ILE A N 1
ATOM 10055 C CA . ILE A 1 1912 ? 147.188 189.517 197.679 1.00 42.56 1931 ILE A CA 1
ATOM 10056 C C . ILE A 1 1912 ? 148.628 189.725 198.131 1.00 42.56 1931 ILE A C 1
ATOM 10057 O O . ILE A 1 1912 ? 149.204 188.872 198.817 1.00 42.56 1931 ILE A O 1
ATOM 10062 N N . GLY A 1 1913 ? 149.218 190.859 197.734 1.00 45.44 1932 GLY A N 1
ATOM 10063 C CA . GLY A 1 1913 ? 150.562 191.206 198.140 1.00 45.44 1932 GLY A CA 1
ATOM 10064 C C . GLY A 1 1913 ? 150.732 192.713 198.219 1.00 45.44 1932 GLY A C 1
ATOM 10065 O O . GLY A 1 1913 ? 150.036 193.474 197.542 1.00 45.44 1932 GLY A O 1
ATOM 10066 N N . LEU A 1 1914 ? 151.686 193.132 199.046 1.00 55.85 1933 LEU A N 1
ATOM 10067 C CA . LEU A 1 1914 ? 151.891 194.539 199.357 1.00 55.85 1933 LEU A CA 1
ATOM 10068 C C . LEU A 1 1914 ? 153.086 195.106 198.600 1.00 55.85 1933 LEU A C 1
ATOM 10069 O O . LEU A 1 1914 ? 154.107 194.439 198.414 1.00 55.85 1933 LEU A O 1
ATOM 10074 N N . GLU A 1 1915 ? 152.936 196.357 198.171 1.00 65.79 1934 GLU A N 1
ATOM 10075 C CA . GLU A 1 1915 ? 154.004 197.121 197.545 1.00 65.79 1934 GLU A CA 1
ATOM 10076 C C . GLU A 1 1915 ? 153.916 198.552 198.057 1.00 65.79 1934 GLU A C 1
ATOM 10077 O O . GLU A 1 1915 ? 153.104 198.869 198.929 1.00 65.79 1934 GLU A O 1
ATOM 10083 N N . LYS A 1 1916 ? 154.763 199.420 197.506 1.00 86.02 1935 LYS A N 1
ATOM 10084 C CA . LYS A 1 1916 ? 154.822 200.820 197.904 1.00 86.02 1935 LYS A CA 1
ATOM 10085 C C . LYS A 1 1916 ? 154.747 201.722 196.680 1.00 86.02 1935 LYS A C 1
ATOM 10086 O O . LYS A 1 1916 ? 155.355 201.446 195.642 1.00 86.02 1935 LYS A O 1
ATOM 10092 N N . ASP A 1 1917 ? 153.989 202.808 196.821 1.00 94.38 1936 ASP A N 1
ATOM 10093 C CA . ASP A 1 1917 ? 153.826 203.811 195.772 1.00 94.38 1936 ASP A CA 1
ATOM 10094 C C . ASP A 1 1917 ? 153.907 205.178 196.436 1.00 94.38 1936 ASP A C 1
ATOM 10095 O O . ASP A 1 1917 ? 153.118 205.479 197.337 1.00 94.38 1936 ASP A O 1
ATOM 10100 N N . SER A 1 1918 ? 154.865 205.996 195.999 1.00 106.57 1937 SER A N 1
ATOM 10101 C CA . SER A 1 1918 ? 155.025 207.361 196.503 1.00 106.57 1937 SER A CA 1
ATOM 10102 C C . SER A 1 1918 ? 155.206 207.377 198.019 1.00 106.57 1937 SER A C 1
ATOM 10103 O O . SER A 1 1918 ? 154.761 208.298 198.707 1.00 106.57 1937 SER A O 1
ATOM 10106 N N . GLY A 1 1919 ? 155.861 206.344 198.548 1.00 111.03 1938 GLY A N 1
ATOM 10107 C CA . GLY A 1 1919 ? 156.105 206.237 199.968 1.00 111.03 1938 GLY A CA 1
ATOM 10108 C C . GLY A 1 1919 ? 154.965 205.651 200.772 1.00 111.03 1938 GLY A C 1
ATOM 10109 O O . GLY A 1 1919 ? 155.160 205.345 201.955 1.00 111.03 1938 GLY A O 1
ATOM 10110 N N . ALA A 1 1920 ? 153.787 205.485 200.175 1.00 97.12 1939 ALA A N 1
ATOM 10111 C CA . ALA A 1 1920 ? 152.647 204.893 200.859 1.00 97.12 1939 ALA A CA 1
ATOM 10112 C C . ALA A 1 1920 ? 152.539 203.420 200.497 1.00 97.12 1939 ALA A C 1
ATOM 10113 O O . ALA A 1 1920 ? 152.572 203.054 199.320 1.00 97.12 1939 ALA A O 1
ATOM 10115 N N . GLN A 1 1921 ? 152.422 202.574 201.515 1.00 73.27 1940 GLN A N 1
ATOM 10116 C CA . GLN A 1 1921 ? 152.252 201.146 201.298 1.00 73.27 1940 GLN A CA 1
ATOM 10117 C C . GLN A 1 1921 ? 150.807 200.853 200.920 1.00 73.27 1940 GLN A C 1
ATOM 10118 O O . GLN A 1 1921 ? 149.874 201.446 201.469 1.00 73.27 1940 GLN A O 1
ATOM 10124 N N . ARG A 1 1922 ? 150.630 199.947 199.964 1.00 66.13 1941 ARG A N 1
ATOM 10125 C CA . ARG A 1 1922 ? 149.312 199.538 199.509 1.00 66.13 1941 ARG A CA 1
ATOM 10126 C C . ARG A 1 1922 ? 149.360 198.057 199.175 1.00 66.13 1941 ARG A C 1
ATOM 10127 O O . ARG A 1 1922 ? 150.435 197.463 199.071 1.00 66.13 1941 ARG A O 1
ATOM 10135 N N . GLY A 1 1923 ? 148.181 197.458 199.040 1.00 55.02 1942 GLY A N 1
ATOM 10136 C CA . GLY A 1 1923 ? 148.052 196.052 198.709 1.00 55.02 1942 GLY A CA 1
ATOM 10137 C C . GLY A 1 1923 ? 147.284 195.881 197.415 1.00 55.02 1942 GLY A C 1
ATOM 10138 O O . GLY A 1 1923 ? 146.375 196.656 197.111 1.00 55.02 1942 GLY A O 1
ATOM 10139 N N . ARG A 1 1924 ? 147.654 194.851 196.658 1.00 50.98 1943 ARG A N 1
ATOM 10140 C CA . ARG A 1 1924 ? 147.094 194.594 195.342 1.00 50.98 1943 ARG A CA 1
ATOM 10141 C C . ARG A 1 1924 ? 146.872 193.098 195.180 1.00 50.98 1943 ARG A C 1
ATOM 10142 O O . ARG A 1 1924 ? 147.482 192.286 195.880 1.00 50.98 1943 ARG A O 1
ATOM 10150 N N . VAL A 1 1925 ? 145.940 192.726 194.291 1.00 43.10 1944 VAL A N 1
ATOM 10151 C CA . VAL A 1 1925 ? 145.618 191.303 194.003 1.00 43.10 1944 VAL A CA 1
ATOM 10152 C C . VAL A 1 1925 ? 146.516 190.781 192.892 1.00 43.10 1944 VAL A C 1
ATOM 10153 O O . VAL A 1 1925 ? 146.019 190.659 191.803 1.00 43.10 1944 VAL A O 1
ATOM 10157 N N . ILE A 1 1926 ? 147.718 190.300 193.200 1.00 42.41 1945 ILE A N 1
ATOM 10158 C CA . ILE A 1 1926 ? 148.742 189.926 192.195 1.00 42.41 1945 ILE A CA 1
ATOM 10159 C C . ILE A 1 1926 ? 148.153 188.933 191.232 1.00 42.41 1945 ILE A C 1
ATOM 10160 O O . ILE A 1 1926 ? 148.533 189.003 190.091 1.00 42.41 1945 ILE A O 1
ATOM 10165 N N . ALA A 1 1927 ? 147.284 188.035 191.650 1.00 39.03 1946 ALA A N 1
ATOM 10166 C CA . ALA A 1 1927 ? 146.808 186.986 190.729 1.00 39.03 1946 ALA A CA 1
ATOM 10167 C C . ALA A 1 1927 ? 145.652 186.214 191.313 1.00 39.03 1946 ALA A C 1
ATOM 10168 O O . ALA A 1 1927 ? 145.730 185.869 192.471 1.00 39.03 1946 ALA A O 1
ATOM 10170 N N . VAL A 1 1928 ? 144.717 185.835 190.477 1.00 35.18 1947 VAL A N 1
ATOM 10171 C CA . VAL A 1 1928 ? 143.535 185.095 190.893 1.00 35.18 1947 VAL A CA 1
ATOM 10172 C C . VAL A 1 1928 ? 143.607 183.723 190.242 1.00 35.18 1947 VAL A C 1
ATOM 10173 O O . VAL A 1 1928 ? 143.388 183.593 189.031 1.00 35.18 1947 VAL A O 1
ATOM 10177 N N . LEU A 1 1929 ? 143.905 182.706 191.041 1.00 33.38 1948 LEU A N 1
ATOM 10178 C CA . LEU A 1 1929 ? 144.051 181.342 190.557 1.00 33.38 1948 LEU A CA 1
ATOM 10179 C C . LEU A 1 1929 ? 142.707 180.631 190.597 1.00 33.38 1948 LEU A C 1
ATOM 10180 O O . LEU A 1 1929 ? 141.899 180.859 191.496 1.00 33.38 1948 LEU A O 1
ATOM 10185 N N . LYS A 1 1930 ? 142.465 179.773 189.610 1.00 37.31 1949 LYS A N 1
ATOM 10186 C CA . LYS A 1 1930 ? 141.273 178.929 189.634 1.00 37.31 1949 LYS A CA 1
ATOM 10187 C C . LYS A 1 1930 ? 141.487 177.749 188.704 1.00 37.31 1949 LYS A C 1
ATOM 10188 O O . LYS A 1 1930 ? 141.493 177.923 187.483 1.00 37.31 1949 LYS A O 1
ATOM 10194 N N . ALA A 1 1931 ? 141.629 176.553 189.271 1.00 40.42 1950 ALA A N 1
ATOM 10195 C CA . ALA A 1 1931 ? 141.788 175.334 188.485 1.00 40.42 1950 ALA A CA 1
ATOM 10196 C C . ALA A 1 1931 ? 140.410 174.861 188.043 1.00 40.42 1950 ALA A C 1
ATOM 10197 O O . ALA A 1 1931 ? 139.557 174.545 188.878 1.00 40.42 1950 ALA A O 1
ATOM 10199 N N . ARG A 1 1932 ? 140.191 174.817 186.727 1.00 47.91 1951 ARG A N 1
ATOM 10200 C CA . ARG A 1 1932 ? 138.894 174.400 186.208 1.00 47.91 1951 ARG A CA 1
ATOM 10201 C C . ARG A 1 1932 ? 138.636 172.919 186.449 1.00 47.91 1951 ARG A C 1
ATOM 10202 O O . ARG A 1 1932 ? 137.477 172.504 186.566 1.00 47.91 1951 ARG A O 1
ATOM 10210 N N . GLU A 1 1933 ? 139.695 172.109 186.542 1.00 47.32 1952 GLU A N 1
ATOM 10211 C CA . GLU A 1 1933 ? 139.522 170.666 186.675 1.00 47.32 1952 GLU A CA 1
ATOM 10212 C C . GLU A 1 1933 ? 138.740 170.285 187.924 1.00 47.32 1952 GLU A C 1
ATOM 10213 O O . GLU A 1 1933 ? 138.135 169.208 187.956 1.00 47.32 1952 GLU A O 1
ATOM 10219 N N . LEU A 1 1934 ? 138.732 171.137 188.946 1.00 49.18 1953 LEU A N 1
ATOM 10220 C CA . LEU A 1 1934 ? 138.034 170.862 190.193 1.00 49.18 1953 LEU A CA 1
ATOM 10221 C C . LEU A 1 1934 ? 136.597 171.364 190.193 1.00 49.18 1953 LEU A C 1
ATOM 10222 O O . LEU A 1 1934 ? 135.933 171.291 191.232 1.00 49.18 1953 LEU A O 1
ATOM 10227 N N . THR A 1 1935 ? 136.101 171.869 189.065 1.00 60.88 1954 THR A N 1
ATOM 10228 C CA . THR A 1 1935 ? 134.717 172.336 188.997 1.00 60.88 1954 THR A CA 1
ATOM 10229 C C . THR A 1 1935 ? 133.696 171.283 189.418 1.00 60.88 1954 THR A C 1
ATOM 10230 O O . THR A 1 1935 ? 132.789 171.620 190.194 1.00 60.88 1954 THR A O 1
ATOM 10234 N N . PRO A 1 1936 ? 133.769 170.025 188.975 1.00 61.21 1955 PRO A N 1
ATOM 10235 C CA . PRO A 1 1936 ? 132.757 169.042 189.374 1.00 61.21 1955 PRO A CA 1
ATOM 10236 C C . PRO A 1 1936 ? 133.031 168.340 190.696 1.00 61.21 1955 PRO A C 1
ATOM 10237 O O . PRO A 1 1936 ? 132.315 167.389 191.021 1.00 61.21 1955 PRO A O 1
ATOM 10241 N N . HIS A 1 1937 ? 134.028 168.774 191.468 1.00 56.30 1956 HIS A N 1
ATOM 10242 C CA . HIS A 1 1937 ? 134.413 168.104 192.703 1.00 56.30 1956 HIS A CA 1
ATOM 10243 C C . HIS A 1 1937 ? 133.831 168.773 193.943 1.00 56.30 1956 HIS A C 1
ATOM 10244 O O . HIS A 1 1937 ? 134.271 168.480 195.059 1.00 56.30 1956 HIS A O 1
ATOM 10251 N N . GLY A 1 1938 ? 132.852 169.657 193.775 1.00 53.10 1957 GLY A N 1
ATOM 10252 C CA . GLY A 1 1938 ? 132.142 170.216 194.909 1.00 53.10 1957 GLY A CA 1
ATOM 10253 C C . GLY A 1 1938 ? 132.674 171.555 195.373 1.00 53.10 1957 GLY A C 1
ATOM 10254 O O . GLY A 1 1938 ? 133.218 172.327 194.579 1.00 53.10 1957 GLY A O 1
ATOM 10255 N N . VAL A 1 1939 ? 132.523 171.834 196.665 1.00 46.33 1958 VAL A N 1
ATOM 10256 C CA . VAL A 1 1939 ? 132.856 173.129 197.242 1.00 46.33 1958 VAL A CA 1
ATOM 10257 C C . VAL A 1 1939 ? 134.161 173.005 198.015 1.00 46.33 1958 VAL A C 1
ATOM 10258 O O . VAL A 1 1939 ? 134.487 171.946 198.563 1.00 46.33 1958 VAL A O 1
ATOM 10262 N N . LEU A 1 1940 ? 134.917 174.100 198.043 1.00 41.64 1959 LEU A N 1
ATOM 10263 C CA . LEU A 1 1940 ? 136.146 174.150 198.824 1.00 41.64 1959 LEU A CA 1
ATOM 10264 C C . LEU A 1 1940 ? 135.818 174.238 200.306 1.00 41.64 1959 LEU A C 1
ATOM 10265 O O . LEU A 1 1940 ? 135.031 175.091 200.725 1.00 41.64 1959 LEU A O 1
ATOM 10270 N N . VAL A 1 1941 ? 136.428 173.364 201.103 1.00 43.15 1960 VAL A N 1
ATOM 10271 C CA . VAL A 1 1941 ? 136.221 173.346 202.541 1.00 43.15 1960 VAL A CA 1
ATOM 10272 C C . VAL A 1 1941 ? 137.423 173.899 203.294 1.00 43.15 1960 VAL A C 1
ATOM 10273 O O . VAL A 1 1941 ? 137.251 174.714 204.202 1.00 43.15 1960 VAL A O 1
ATOM 10277 N N . ASP A 1 1942 ? 138.640 173.473 202.956 1.00 39.57 1961 ASP A N 1
ATOM 10278 C CA . ASP A 1 1942 ? 139.795 173.904 203.737 1.00 39.57 1961 ASP A CA 1
ATOM 10279 C C . ASP A 1 1942 ? 140.980 174.145 202.817 1.00 39.57 1961 ASP A C 1
ATOM 10280 O O . ASP A 1 1942 ? 140.948 173.823 201.629 1.00 39.57 1961 ASP A O 1
ATOM 10285 N N . ALA A 1 1943 ? 142.034 174.723 203.383 1.00 36.42 1962 ALA A N 1
ATOM 10286 C CA . ALA A 1 1943 ? 143.282 174.918 202.664 1.00 36.42 1962 ALA A CA 1
ATOM 10287 C C . ALA A 1 1943 ? 144.408 174.976 203.681 1.00 36.42 1962 ALA A C 1
ATOM 10288 O O . ALA A 1 1943 ? 144.205 175.370 204.830 1.00 36.42 1962 ALA A O 1
ATOM 10290 N N . ALA A 1 1944 ? 145.599 174.574 203.246 1.00 36.55 1963 ALA A N 1
ATOM 10291 C CA . ALA A 1 1944 ? 146.733 174.513 204.155 1.00 36.55 1963 ALA A CA 1
ATOM 10292 C C . ALA A 1 1944 ? 148.038 174.492 203.375 1.00 36.55 1963 ALA A C 1
ATOM 10293 O O . ALA A 1 1944 ? 148.138 173.872 202.314 1.00 36.55 1963 ALA A O 1
ATOM 10295 N N . VAL A 1 1945 ? 149.042 175.162 203.925 1.00 39.35 1964 VAL A N 1
ATOM 10296 C CA . VAL A 1 1945 ? 150.386 175.154 203.363 1.00 39.35 1964 VAL A CA 1
ATOM 10297 C C . VAL A 1 1945 ? 151.115 173.931 203.897 1.00 39.35 1964 VAL A C 1
ATOM 10298 O O . VAL A 1 1945 ? 151.616 173.941 205.027 1.00 39.35 1964 VAL A O 1
ATOM 10302 N N . VAL A 1 1946 ? 151.186 172.881 203.086 1.00 42.64 1965 VAL A N 1
ATOM 10303 C CA . VAL A 1 1946 ? 151.763 171.619 203.525 1.00 42.64 1965 VAL A CA 1
ATOM 10304 C C . VAL A 1 1946 ? 153.284 171.628 203.512 1.00 42.64 1965 VAL A C 1
ATOM 10305 O O . VAL A 1 1946 ? 153.895 170.959 204.359 1.00 42.64 1965 VAL A O 1
ATOM 10309 N N . ALA A 1 1947 ? 153.915 172.353 202.593 1.00 47.75 1966 ALA A N 1
ATOM 10310 C CA . ALA A 1 1947 ? 155.365 172.418 202.529 1.00 47.75 1966 ALA A CA 1
ATOM 10311 C C . ALA A 1 1947 ? 155.768 173.833 202.150 1.00 47.75 1966 ALA A C 1
ATOM 10312 O O . ALA A 1 1947 ? 154.932 174.736 202.063 1.00 47.75 1966 ALA A O 1
ATOM 10314 N N . LYS A 1 1948 ? 157.069 174.020 201.927 1.00 55.38 1967 LYS A N 1
ATOM 10315 C CA . LYS A 1 1948 ? 157.566 175.341 201.563 1.00 55.38 1967 LYS A CA 1
ATOM 10316 C C . LYS A 1 1948 ? 156.984 175.803 200.234 1.00 55.38 1967 LYS A C 1
ATOM 10317 O O . LYS A 1 1948 ? 156.616 176.973 200.082 1.00 55.38 1967 LYS A O 1
ATOM 10323 N N . ASP A 1 1949 ? 156.879 174.891 199.264 1.00 52.01 1968 ASP A N 1
ATOM 10324 C CA . ASP A 1 1949 ? 156.467 175.222 197.903 1.00 52.01 1968 ASP A CA 1
ATOM 10325 C C . ASP A 1 1949 ? 155.211 174.468 197.475 1.00 52.01 1968 ASP A C 1
ATOM 10326 O O . ASP A 1 1949 ? 155.094 174.089 196.307 1.00 52.01 1968 ASP A O 1
ATOM 10331 N N . THR A 1 1950 ? 154.276 174.233 198.392 1.00 41.01 1969 THR A N 1
ATOM 10332 C CA . THR A 1 1950 ? 153.052 173.506 198.083 1.00 41.01 1969 THR A CA 1
ATOM 10333 C C . THR A 1 1950 ? 151.903 174.077 198.897 1.00 41.01 1969 THR A C 1
ATOM 10334 O O . THR A 1 1950 ? 152.078 174.411 200.071 1.00 41.01 1969 THR A O 1
ATOM 10338 N N . VAL A 1 1951 ? 150.737 174.196 198.268 1.00 31.69 1970 VAL A N 1
ATOM 10339 C CA . VAL A 1 1951 ? 149.519 174.662 198.917 1.00 31.69 1970 VAL A CA 1
ATOM 10340 C C . VAL A 1 1951 ? 148.402 173.702 198.541 1.00 31.69 1970 VAL A C 1
ATOM 10341 O O . VAL A 1 1951 ? 148.088 173.548 197.357 1.00 31.69 1970 VAL A O 1
ATOM 10345 N N . VAL A 1 1952 ? 147.796 173.071 199.540 1.00 39.46 1971 VAL A N 1
ATOM 10346 C CA . VAL A 1 1952 ? 146.781 172.048 199.329 1.00 39.46 1971 VAL A CA 1
ATOM 10347 C C . VAL A 1 1952 ? 145.432 172.644 199.679 1.00 39.46 1971 VAL A C 1
ATOM 10348 O O . VAL A 1 1952 ? 145.185 172.990 200.840 1.00 39.46 1971 VAL A O 1
ATOM 10352 N N . CYS A 1 1953 ? 144.561 172.763 198.683 1.00 35.72 1972 CYS A N 1
ATOM 10353 C CA . CYS A 1 1953 ? 143.184 173.187 198.880 1.00 35.72 1972 CYS A CA 1
ATOM 10354 C C . CYS A 1 1953 ? 142.285 171.964 198.784 1.00 35.72 1972 CYS A C 1
ATOM 10355 O O . CYS A 1 1953 ? 142.227 171.315 197.737 1.00 35.72 1972 CYS A O 1
ATOM 10358 N N . THR A 1 1954 ? 141.584 171.653 199.870 1.00 42.24 1973 THR A N 1
ATOM 10359 C CA . THR A 1 1954 ? 140.811 170.423 199.977 1.00 42.24 1973 THR A CA 1
ATOM 10360 C C . THR A 1 1954 ? 139.330 170.738 199.819 1.00 42.24 1973 THR A C 1
ATOM 10361 O O . THR A 1 1954 ? 138.763 171.525 200.596 1.00 42.24 1973 THR A O 1
ATOM 10365 N N . PHE A 1 1955 ? 138.725 170.130 198.794 1.00 44.07 1974 PHE A N 1
ATOM 10366 C CA . PHE A 1 1955 ? 137.321 170.246 198.436 1.00 44.07 1974 PHE A CA 1
ATOM 10367 C C . PHE A 1 1955 ? 136.550 169.051 198.979 1.00 44.07 1974 PHE A C 1
ATOM 10368 O O . PHE A 1 1955 ? 137.071 167.935 199.049 1.00 44.07 1974 PHE A O 1
ATOM 10376 N N . GLU A 1 1956 ? 135.289 169.291 199.329 1.00 51.48 1975 GLU A N 1
ATOM 10377 C CA . GLU A 1 1956 ? 134.355 168.237 199.701 1.00 51.48 1975 GLU A CA 1
ATOM 10378 C C . GLU A 1 1956 ? 133.092 168.423 198.881 1.00 51.48 1975 GLU A C 1
ATOM 10379 O O . GLU A 1 1956 ? 132.627 169.553 198.709 1.00 51.48 1975 GLU A O 1
ATOM 10385 N N . ASN A 1 1957 ? 132.540 167.321 198.386 1.00 64.70 1976 ASN A N 1
ATOM 10386 C CA . ASN A 1 1957 ? 131.274 167.334 197.674 1.00 64.70 1976 ASN A CA 1
ATOM 10387 C C . ASN A 1 1957 ? 130.159 166.864 198.604 1.00 64.70 1976 ASN A C 1
ATOM 10388 O O . ASN A 1 1957 ? 130.398 166.379 199.712 1.00 64.70 1976 ASN A O 1
ATOM 10393 N N . GLU A 1 1958 ? 128.918 167.003 198.137 1.00 73.97 1977 GLU A N 1
ATOM 10394 C CA . GLU A 1 1958 ? 127.766 166.670 198.967 1.00 73.97 1977 GLU A CA 1
ATOM 10395 C C . GLU A 1 1958 ? 127.664 165.177 199.251 1.00 73.97 1977 GLU A C 1
ATOM 10396 O O . GLU A 1 1958 ? 126.879 164.780 200.118 1.00 73.97 1977 GLU A O 1
ATOM 10402 N N . ASN A 1 1959 ? 128.431 164.345 198.547 1.00 73.67 1978 ASN A N 1
ATOM 10403 C CA . ASN A 1 1959 ? 128.456 162.908 198.778 1.00 73.67 1978 ASN A CA 1
ATOM 10404 C C . ASN A 1 1959 ? 129.558 162.490 199.746 1.00 73.67 1978 ASN A C 1
ATOM 10405 O O . ASN A 1 1959 ? 129.938 161.315 199.765 1.00 73.67 1978 ASN A O 1
ATOM 10410 N N . THR A 1 1960 ? 130.082 163.422 200.542 1.00 68.30 1979 THR A N 1
ATOM 10411 C CA . THR A 1 1960 ? 131.077 163.162 201.578 1.00 68.30 1979 THR A CA 1
ATOM 10412 C C . THR A 1 1960 ? 132.434 162.765 201.004 1.00 68.30 1979 THR A C 1
ATOM 10413 O O . THR A 1 1960 ? 133.310 162.318 201.756 1.00 68.30 1979 THR A O 1
ATOM 10417 N N . GLU A 1 1961 ? 132.646 162.929 199.702 1.00 66.00 1980 GLU A N 1
ATOM 10418 C CA . GLU A 1 1961 ? 133.929 162.613 199.090 1.00 66.00 1980 GLU A CA 1
ATOM 10419 C C . GLU A 1 1961 ? 134.838 163.835 199.120 1.00 66.00 1980 GLU A C 1
ATOM 10420 O O . GLU A 1 1961 ? 134.393 164.969 198.924 1.00 66.00 1980 GLU A O 1
ATOM 10426 N N . TRP A 1 1962 ? 136.121 163.588 199.363 1.00 53.48 1981 TRP A N 1
ATOM 10427 C CA . TRP A 1 1962 ? 137.129 164.631 199.466 1.00 53.48 1981 TRP A CA 1
ATOM 10428 C C . TRP A 1 1962 ? 138.081 164.554 198.283 1.00 53.48 1981 TRP A C 1
ATOM 10429 O O . TRP A 1 1962 ? 138.381 163.471 197.775 1.00 53.48 1981 TRP A O 1
ATOM 10440 N N . CYS A 1 1963 ? 138.550 165.721 197.848 1.00 49.29 1982 CYS A N 1
ATOM 10441 C CA . CYS A 1 1963 ? 139.487 165.814 196.736 1.00 49.29 1982 CYS A CA 1
ATOM 10442 C C . CYS A 1 1963 ? 140.475 166.936 197.006 1.00 49.29 1982 CYS A C 1
ATOM 10443 O O . CYS A 1 1963 ? 140.070 168.059 197.316 1.00 49.29 1982 CYS A O 1
ATOM 10446 N N . LEU A 1 1964 ? 141.764 166.638 196.883 1.00 44.23 1983 LEU A N 1
ATOM 10447 C CA . LEU A 1 1964 ? 142.809 167.636 197.051 1.00 44.23 1983 LEU A CA 1
ATOM 10448 C C . LEU A 1 1964 ? 143.115 168.296 195.717 1.00 44.23 1983 LEU A C 1
ATOM 10449 O O . LEU A 1 1964 ? 143.057 167.653 194.665 1.00 44.23 1983 LEU A O 1
ATOM 10454 N N . ALA A 1 1965 ? 143.434 169.586 195.767 1.00 39.65 1984 ALA A N 1
ATOM 10455 C CA . ALA A 1 1965 ? 143.959 170.332 194.633 1.00 39.65 1984 ALA A CA 1
ATOM 10456 C C . ALA A 1 1965 ? 145.263 170.959 195.099 1.00 39.65 1984 ALA A C 1
ATOM 10457 O O . ALA A 1 1965 ? 145.274 171.719 196.071 1.00 39.65 1984 ALA A O 1
ATOM 10459 N N . VAL A 1 1966 ? 146.355 170.642 194.420 1.00 32.98 1985 VAL A N 1
ATOM 10460 C CA . VAL A 1 1966 ? 147.686 171.031 194.861 1.00 32.98 1985 VAL A CA 1
ATOM 10461 C C . VAL A 1 1966 ? 148.193 172.136 193.946 1.00 32.98 1985 VAL A C 1
ATOM 10462 O O . VAL A 1 1966 ? 148.207 171.985 192.719 1.00 32.98 1985 VAL A O 1
ATOM 10466 N N . TRP A 1 1967 ? 148.602 173.248 194.546 1.00 38.07 1986 TRP A N 1
ATOM 10467 C CA . TRP A 1 1967 ? 149.143 174.397 193.842 1.00 38.07 1986 TRP A CA 1
ATOM 10468 C C . TRP A 1 1967 ? 150.589 174.604 194.262 1.00 38.07 1986 TRP A C 1
ATOM 10469 O O . TRP A 1 1967 ? 150.980 174.253 195.377 1.00 38.07 1986 TRP A O 1
ATOM 10480 N N . ARG A 1 1968 ? 151.382 175.184 193.369 1.00 34.01 1987 ARG A N 1
ATOM 10481 C CA . ARG A 1 1968 ? 152.750 175.530 193.720 1.00 34.01 1987 ARG A CA 1
ATOM 10482 C C . ARG A 1 1968 ? 152.759 176.834 194.506 1.00 34.01 1987 ARG A C 1
ATOM 10483 O O . ARG A 1 1968 ? 152.166 177.831 194.083 1.00 34.01 1987 ARG A O 1
ATOM 10491 N N . GLY A 1 1969 ? 153.426 176.824 195.654 1.00 40.03 1988 GLY A N 1
ATOM 10492 C CA . GLY A 1 1969 ? 153.393 177.957 196.556 1.00 40.03 1988 GLY A CA 1
ATOM 10493 C C . GLY A 1 1969 ? 154.275 179.102 196.111 1.00 40.03 1988 GLY A C 1
ATOM 10494 O O . GLY A 1 1969 ? 155.323 179.356 196.709 1.00 40.03 1988 GLY A O 1
ATOM 10495 N N . TRP A 1 1970 ? 153.864 179.799 195.058 1.00 35.78 1989 TRP A N 1
ATOM 10496 C CA . TRP A 1 1970 ? 154.656 180.905 194.544 1.00 35.78 1989 TRP A CA 1
ATOM 10497 C C . TRP A 1 1970 ? 154.577 182.109 195.472 1.00 35.78 1989 TRP A C 1
ATOM 10498 O O . TRP A 1 1970 ? 153.496 182.508 195.911 1.00 35.78 1989 TRP A O 1
ATOM 10509 N N . GLY A 1 1971 ? 155.736 182.693 195.762 1.00 39.82 1990 GLY A N 1
ATOM 10510 C CA . GLY A 1 1971 ? 155.807 183.922 196.525 1.00 39.82 1990 GLY A CA 1
ATOM 10511 C C . GLY A 1 1971 ? 155.710 185.131 195.620 1.00 39.82 1990 GLY A C 1
ATOM 10512 O O . GLY A 1 1971 ? 155.154 185.037 194.524 1.00 39.82 1990 GLY A O 1
ATOM 10513 N N . ALA A 1 1972 ? 156.238 186.275 196.056 1.00 38.72 1991 ALA A N 1
ATOM 10514 C CA . ALA A 1 1972 ? 156.173 187.470 195.223 1.00 38.72 1991 ALA A CA 1
ATOM 10515 C C . ALA A 1 1972 ? 157.123 187.373 194.036 1.00 38.72 1991 ALA A C 1
ATOM 10516 O O . ALA A 1 1972 ? 156.745 187.696 192.902 1.00 38.72 1991 ALA A O 1
ATOM 10518 N N . ARG A 1 1973 ? 158.359 186.929 194.277 1.00 42.54 1992 ARG A N 1
ATOM 10519 C CA . ARG A 1 1973 ? 159.352 186.900 193.209 1.00 42.54 1992 ARG A CA 1
ATOM 10520 C C . ARG A 1 1973 ? 158.967 185.925 192.105 1.00 42.54 1992 ARG A C 1
ATOM 10521 O O . ARG A 1 1973 ? 159.179 186.222 190.926 1.00 42.54 1992 ARG A O 1
ATOM 10529 N N . GLU A 1 1974 ? 158.410 184.765 192.456 1.00 40.58 1993 GLU A N 1
ATOM 10530 C CA . GLU A 1 1974 ? 158.012 183.812 191.426 1.00 40.58 1993 GLU A CA 1
ATOM 10531 C C . GLU A 1 1974 ? 156.908 184.382 190.548 1.00 40.58 1993 GLU A C 1
ATOM 10532 O O . GLU A 1 1974 ? 156.965 184.266 189.320 1.00 40.58 1993 GLU A O 1
ATOM 10538 N N . PHE A 1 1975 ? 155.899 185.009 191.155 1.00 37.98 1994 PHE A N 1
ATOM 10539 C CA . PHE A 1 1975 ? 154.829 185.601 190.362 1.00 37.98 1994 PHE A CA 1
ATOM 10540 C C . PHE A 1 1975 ? 155.354 186.721 189.477 1.00 37.98 1994 PHE A C 1
ATOM 10541 O O . PHE A 1 1975 ? 154.954 186.842 188.312 1.00 37.98 1994 PHE A O 1
ATOM 10549 N N . ASP A 1 1976 ? 156.243 187.560 190.012 1.00 42.36 1995 ASP A N 1
ATOM 10550 C CA . ASP A 1 1976 ? 156.783 188.645 189.201 1.00 42.36 1995 ASP A CA 1
ATOM 10551 C C . ASP A 1 1976 ? 157.606 188.106 188.040 1.00 42.36 1995 ASP A C 1
ATOM 10552 O O . ASP A 1 1976 ? 157.517 188.623 186.923 1.00 42.36 1995 ASP A O 1
ATOM 10557 N N . ILE A 1 1977 ? 158.408 187.066 188.276 1.00 42.64 1996 ILE A N 1
ATOM 10558 C CA . ILE A 1 1977 ? 159.183 186.464 187.194 1.00 42.64 1996 ILE A CA 1
ATOM 10559 C C . ILE A 1 1977 ? 158.248 185.886 186.141 1.00 42.64 1996 ILE A C 1
ATOM 10560 O O . ILE A 1 1977 ? 158.464 186.048 184.933 1.00 42.64 1996 ILE A O 1
ATOM 10565 N N . PHE A 1 1978 ? 157.194 185.203 186.588 1.00 40.38 1997 PHE A N 1
ATOM 10566 C CA . PHE A 1 1978 ? 156.219 184.644 185.660 1.00 40.38 1997 PHE A CA 1
ATOM 10567 C C . PHE A 1 1978 ? 155.630 185.733 184.777 1.00 40.38 1997 PHE A C 1
ATOM 10568 O O . PHE A 1 1978 ? 155.654 185.629 183.548 1.00 40.38 1997 PHE A O 1
ATOM 10576 N N . TYR A 1 1979 ? 155.126 186.806 185.389 1.00 41.78 1998 TYR A N 1
ATOM 10577 C CA . TYR A 1 1979 ? 154.484 187.863 184.613 1.00 41.78 1998 TYR A CA 1
ATOM 10578 C C . TYR A 1 1979 ? 155.476 188.564 183.690 1.00 41.78 1998 TYR A C 1
ATOM 10579 O O . TYR A 1 1979 ? 155.144 188.894 182.542 1.00 41.78 1998 TYR A O 1
ATOM 10588 N N . GLN A 1 1980 ? 156.698 188.807 184.170 1.00 46.76 1999 GLN A N 1
ATOM 10589 C CA . GLN A 1 1980 ? 157.685 189.485 183.340 1.00 46.76 1999 GLN A CA 1
ATOM 10590 C C . GLN A 1 1980 ? 158.106 188.626 182.160 1.00 46.76 1999 GLN A C 1
ATOM 10591 O O . GLN A 1 1980 ? 158.439 189.165 181.101 1.00 46.76 1999 GLN A O 1
ATOM 10597 N N . SER A 1 1981 ? 158.077 187.298 182.307 1.00 45.95 2000 SER A N 1
ATOM 10598 C CA . SER A 1 1981 ? 158.403 186.429 181.183 1.00 45.95 2000 SER A CA 1
ATOM 10599 C C . SER A 1 1981 ? 157.534 186.715 179.967 1.00 45.95 2000 SER A C 1
ATOM 10600 O O . SER A 1 1981 ? 158.021 186.623 178.836 1.00 45.95 2000 SER A O 1
ATOM 10603 N N . TYR A 1 1982 ? 156.265 187.062 180.173 1.00 46.87 2001 TYR A N 1
ATOM 10604 C CA . TYR A 1 1982 ? 155.368 187.444 179.091 1.00 46.87 2001 TYR A CA 1
ATOM 10605 C C . TYR A 1 1982 ? 155.478 188.917 178.736 1.00 46.87 2001 TYR A C 1
ATOM 10606 O O . TYR A 1 1982 ? 155.509 189.264 177.550 1.00 46.87 2001 TYR A O 1
ATOM 10615 N N . GLU A 1 1983 ? 155.542 189.790 179.745 1.00 53.02 2002 GLU A N 1
ATOM 10616 C CA . GLU A 1 1983 ? 155.561 191.224 179.478 1.00 53.02 2002 GLU A CA 1
ATOM 10617 C C . GLU A 1 1983 ? 156.783 191.622 178.658 1.00 53.02 2002 GLU A C 1
ATOM 10618 O O . GLU A 1 1983 ? 156.670 192.398 177.703 1.00 53.02 2002 GLU A O 1
ATOM 10624 N N . GLU A 1 1984 ? 157.958 191.097 179.007 1.00 53.24 2003 GLU A N 1
ATOM 10625 C CA . GLU A 1 1984 ? 159.178 191.477 178.306 1.00 53.24 2003 GLU A CA 1
ATOM 10626 C C . GLU A 1 1984 ? 159.192 190.947 176.879 1.00 53.24 2003 GLU A C 1
ATOM 10627 O O . GLU A 1 1984 ? 159.535 191.683 175.948 1.00 53.24 2003 GLU A O 1
ATOM 10633 N N . LEU A 1 1985 ? 158.823 189.679 176.685 1.00 52.80 2004 LEU A N 1
ATOM 10634 C CA . LEU A 1 1985 ? 158.772 189.137 175.333 1.00 52.80 2004 LEU A CA 1
ATOM 10635 C C . LEU A 1 1985 ? 157.751 189.873 174.479 1.00 52.80 2004 LEU A C 1
ATOM 10636 O O . LEU A 1 1985 ? 157.951 190.020 173.268 1.00 52.80 2004 LEU A O 1
ATOM 10641 N N . GLY A 1 1986 ? 156.660 190.344 175.078 1.00 61.87 2005 GLY A N 1
ATOM 10642 C CA . GLY A 1 1986 ? 155.750 191.210 174.359 1.00 61.87 2005 GLY A CA 1
ATOM 10643 C C . GLY A 1 1986 ? 156.424 192.515 173.991 1.00 61.87 2005 GLY A C 1
ATOM 10644 O O . GLY A 1 1986 ? 156.259 193.020 172.877 1.00 61.87 2005 GLY A O 1
ATOM 10645 N N . ARG A 1 1987 ? 157.194 193.068 174.931 1.00 62.80 2006 ARG A N 1
ATOM 10646 C CA . ARG A 1 1987 ? 157.891 194.325 174.680 1.00 62.80 2006 ARG A CA 1
ATOM 10647 C C . ARG A 1 1987 ? 158.969 194.152 173.618 1.00 62.80 2006 ARG A C 1
ATOM 10648 O O . ARG A 1 1987 ? 159.149 195.014 172.750 1.00 62.80 2006 ARG A O 1
ATOM 10656 N N . LEU A 1 1988 ? 159.701 193.044 173.674 1.00 59.18 2007 LEU A N 1
ATOM 10657 C CA . LEU A 1 1988 ? 160.744 192.768 172.692 1.00 59.18 2007 LEU A CA 1
ATOM 10658 C C . LEU A 1 1988 ? 160.123 192.330 171.370 1.00 59.18 2007 LEU A C 1
ATOM 10659 O O . LEU A 1 1988 ? 160.812 192.217 170.357 1.00 59.18 2007 LEU A O 1
#

Foldseek 3Di:
DDAEDAAAPDAEADDPLVVCQVCQAYQDAANDHYAHAADRQDHAHQHQEHHHAHYAHAEHDLCCCVHHLAHYAHYAHEQYAYAEYHQNVQQRCNHAEYHHYAYEYAEDDDQVSGHNLQHAYYEQANYQYDVYEHHLSQLVHYAYYAHHHYVYLADHPNCLSNLRYQAYEHHPHASYADDALSVLSNVNYDHYHCHNYHHPPADPVQVVVHVVSVSVVSPLVVLVWWFAQFFEEEEDEDAPLCLQLLVCCLQPVAQDDDGDDAAAKDWDWGKAAACLRIHIYRYIYGHHDQLCVLVCLQLAAEQHEYEYRFELPPDVVRLVVVLQVQLSNCLHYVQYHYAYEYEPCVVHPVSVVVSVVSNQCFQAFPVSHGFPSGHDDDPLRYYYAYNHVRVCSSVVNNSVNVVQQCRCDPHGSRTDTDRPLLVLLLVLLVVVQVVCVVVLHAQDADPVNSVCSSVVRPPRPPDDDVSVVVSQVVCSRNLQAHDCRGGDPRLVVVQLVQLLPDAVQQKAAPVVVQVSSPPSPSDVVCVVVVVVVCVVSPQWDQDDPRITGGLSHHAADPCKFKKKKFAADDRNCLQSSLLSVLVRLVRVLVQEFLADPDGHPLLDRFNFDDWDTGNFWIWTDTVQKIWIKGKDWDADPNDIGIMIMIMMNGNQLQVSSVVSSVVSVVVSCSPRNVSQVGATSHRHHNMFMWTCDPVVPNDTDGLLVLLVCLQAHFWAAGPVGNPDIDGSCNGCVLLVPRNDDPQQAADPVQKFDDPDPVQFLFATHNGWTWGWIDGNRHIWIKTFDDFVVNVSVRRSVGSVVRSSVLSRVCSVLCPDDAPQAWHWRHAYVNNGITITHDAPAAFPLPVFCWQVLDQLLLLLLLLSVLVVLLVCVVVVYEHLDPASLQKGARDSDLLDLHGIHGGSTNVPCLNVLLNSLQNLVCSGHRDHPPCLLVVDDDDDDDLLASQQVLSPVLSPQSSDNDSVSRDRSVVVNVVSLAVQNRWFGDKAWLWFFFDWAAEQDQVQLIKTWHDAAQQTFIWGARSVRRDIPDRRHTAGDADFQEWYDDQQKIWTFGQQQWTFIAGPVPRHDTDDIAGDPAGFNYWDWQVVCIWIWTWGAQRKIWIWNADNNHTDSDTDIAHPLVCCVPVVPHDCPHPQNPRGTWQEKEAPDNRQWIWIKRAQKIWIQGPVVRYTHDIARPDDPNKIWHEKYWLPADPDFIKIWTAIFPQLKIWIAGRVPNDGFWIDRQLDPPQAWDKTFGHCQQSRWAYWDRQRAWIWTAGQVQKIFTKHWDDDPRTIMITRLHIHHDVVCNVAATWHDKDDSDNFKIWTWHHHPVSIIMITITTRDHDVSSVSSNCSVVVSVVD

Secondary structure (DSSP, 8-state):
--SEEE--SS--SB--HHHHHT-TT-SEEE--SS---BPPPP-S---SEEE--SS------TTHHHHSTTT--EEE--SS------SGGG--TT--EEE--SS-------GGG---TT--EEE--SS--------SGGGGT-SEEE-TT-S-SS--GGGGG-TT-SEEE--S-TT-----GGGGG-TT--EEE-TT---TTS-HHHHHH-HHHHHHHHHHHHTT-EEE-EEEEEEE-SSSSSHHHHHHHHHH-S--S----S-SEEEEEEEEE----EEEEEEEEE---GGGTTTGGGG--SS-EEEEEEEGGG-HHHHHHHHHHHHHHHHH-TT-EEEEEEE-GGG--HHHHHHHHHHHHHHB-TTSSBPTTS----GGGEEE--SSS-TTHHHHHHHHHHHHHH-B---BSTTEEE-HHHHHHHHHHHHHHHHHHHHT---B--HHHHHHHHHHSTT----SHHHHHHHHHHHHHTTS-B---BS-HHHHHHHHHHHHT---TTEEEHHHHHHHGGGG---GGGHHHHHHHHHHTTSSEEETTTEEE-GGG------EEEEEEEESSPPTTHHHHHHHHHHHHHHHH----SS-S----TT----EEEEEEETTEEEEEETTEEEEEEEEEEEETTEEEEEEEEEEEETTS--THHHHHHHHHHHHHHHT-GGGGSB-TTS-BSEEEEEE-SS----EEEHHHHHHHHTT-SEE--TT-TTS-EEGGGT-TTTS--SS-GGGB--GGGEE----GGGEEEE-TTS-EEEEEEETTEEEEEEE----HHHHHHHHHHHHHHHHHHHHHHHHHTT---TTB--EEEEETTTTEEEEE--SS-BHHHH----TT-HHHHHHHHHHHHHHHHHHHHTT---S---GGGEEE----TTSS--EEE-S---HHHHHHHHHHHHHHHHHHS---GGGGGT-------HHHH--HHHHHHHHHHT-SSGGGSPPHHHHHHHHSSHHHHHEEEEEEEEE-SEEEE-SSSSSSEEEEE--GGG-EEEEEETTTTEEEEEEEE--SSPEEEEEEETTEEEEEETTSEEEEEE-----S-SEEEE-SS-EEEEEEE---EEEEEEETTS-EEEEEEETTEE-S--EEE-HHHHHHHTS---TTSGGGS------EEEETTTTEEEEEETBEEEEEETTTTEEEEEE-SS-TT--EEEEEE---SSS--EEEEEESSS-EEEEEETTT--EEEEEE---SS-TT-EEE----TT-B---EEETTEEEEEBTTS-EEEEEEEEETTEEEEEEEEEE--GGGGGG-EEEEEEEEETTEEEEEEE-TTSEEEEEEEE---HHHHHHHHHHHHHHHH-